Protein AF-A0ABC9Y0R6-F1 (afdb_monomer)

Nearest PDB structures (foldseek):
  5e6u-assembly1_A  TM=9.004E-01  e=9.528E-38  Homo sapiens
  5e6r-assembly1_A  TM=8.985E-01  e=2.856E-37  Homo sapiens
  5e6s-assembly3_E  TM=9.060E-01  e=4.328E-36  Homo sapiens
  5e6s-assembly2_C  TM=9.094E-01  e=9.990E-36  Homo sapiens
  7usm-assembly1_A  TM=6.538E-01  e=9.132E-42  Homo sapiens

InterPro domains:
  IPR000413 Integrin alpha chain [PR01185] (193-204)
  IPR000413 Integrin alpha chain [PR01185] (227-247)
  IPR000413 Integrin alpha chain [PR01185] (292-316)
  IPR000413 Integrin alpha chain [PR01185] (355-376)
  IPR000413 Integrin alpha chain [PR01185] (380-399)
  IPR000413 Integrin alpha chain [PR01185] (490-503)
  IPR002035 von Willebrand factor, type A [PF00092] (1-71)
  IPR002035 von Willebrand factor, type A [PS50234] (1-73)
  IPR013517 FG-GAP repeat [PF01839] (293-328)
  IPR013519 Integrin alpha beta-propellor [PS51470] (220-278)
  IPR013519 Integrin alpha beta-propellor [PS51470] (279-337)
  IPR013519 Integrin alpha beta-propellor [PS51470] (341-401)
  IPR013519 Integrin alpha beta-propellor [SM00191] (175-226)
  IPR013519 Integrin alpha beta-propellor [SM00191] (230-282)
  IPR013519 Integrin alpha beta-propellor [SM00191] (289-344)
  IPR013519 Integrin alpha beta-propellor [SM00191] (351-399)
  IPR013649 Integrin alpha, first immunoglubulin-like domain [PF08441] (386-507)
  IPR018184 Integrin alpha chain, C-terminal cytoplasmic region, conserved site [PS00242] (709-716)
  IPR028994 Integrin alpha, N-terminal [G3DSA:2.130.10.130] (65-388)
  IPR028994 Integrin alpha, N-terminal [SSF69318] (181-388)

Sequence (754 aa):
MIIITDGDATDEDNGSVREAEERGIIRYIIGVGNNFNSPDTRLYLSQFASRPSAEFVKVLDSFEKLRGLFRELQAKIYDIEGTSDLNRFHLELCSSGMSVQVVHGRRVTGAVGADNWAGGLVELEVDKENETFVASPTLEENVTDTYLGTWGDHGDLILETKLTTVTLTLVTTVTSIPTGYAVAGLHVPGRALVAAGAPRHHHIGAVVLFEVPEDTGSWRVLQTFSGEQVGSYFGATLCALDQDGVTVTLLVGAPTYFDGRRGGRVHLYRWQKDALELAGELWGSPGHPLGRFGASLAALGDLNGDNFPEVAVGAPMEDDDRGAIYIFLGQPGGLENHYSQRLEGQVVAPGLRFFGQAMDGVKDLTGDGLVDLAVGLDGHVVVLRSRPVLSVTPEVTFDPAQIPTRAVDCSDVTGTRVTLRLCVATRLDTPSYTGDLTTPLQFRLELDPQRARGRGDFGDGQRGRGGQLPAGEGRSCKDEQLSIPPCLEDFITPIRVSIAISLPHGDPQGPILRPDTPPTWTEVTVELMFDILQNSSWGENVGLTATVSSDNEPPGTLRDNSVSWNVSVRFALSLVATWQDDSTPYLNFSSRRPEDKMLQHRYRLDTLLPLPHGSPQPELTVYVLVPHTLPHKVEVPAPKVQMLRPFRCPTAPLPHGVTVTLSATLSPPRDIQGFTEVELLHEVDPLPVYVGGGVGGLLLLLLIILGLSKCGFFRRNYRERLDQEGEGREGEGQEGEGEDPPSGETAGEGETPP

Mean predicted aligned error: 20.65 Å

pLDDT: mean 72.91, std 20.57, range [22.61, 98.69]

Organism: Grus japonensis (NCBI:txid30415)

Structure (mmCIF, N/CA/C/O backbone):
data_AF-A0ABC9Y0R6-F1
#
_entry.id   AF-A0ABC9Y0R6-F1
#
loop_
_atom_site.group_PDB
_atom_site.id
_atom_site.type_symbol
_atom_site.label_atom_id
_atom_site.label_alt_id
_atom_site.label_comp_id
_atom_site.label_asym_id
_atom_site.label_entity_id
_atom_site.label_seq_id
_atom_site.pdbx_PDB_ins_code
_atom_site.Cartn_x
_atom_site.Cartn_y
_atom_site.Cartn_z
_atom_site.occupancy
_atom_site.B_iso_or_equiv
_atom_site.auth_seq_id
_atom_site.auth_comp_id
_atom_site.auth_asym_id
_atom_site.auth_atom_id
_atom_site.pdbx_PDB_model_num
ATOM 1 N N . MET A 1 1 ? 3.566 8.180 -51.711 1.00 77.00 1 MET A N 1
ATOM 2 C CA . MET A 1 1 ? 4.082 9.347 -52.457 1.00 77.00 1 MET A CA 1
ATOM 3 C C . MET A 1 1 ? 5.357 9.814 -51.780 1.00 77.00 1 MET A C 1
ATOM 5 O O . MET A 1 1 ? 5.392 9.825 -50.556 1.00 77.00 1 MET A O 1
ATOM 9 N N . ILE A 1 2 ? 6.394 10.146 -52.549 1.00 78.19 2 ILE A N 1
ATOM 10 C CA . ILE A 1 2 ? 7.649 10.700 -52.027 1.00 78.19 2 ILE A CA 1
ATOM 11 C C . ILE A 1 2 ? 7.877 12.028 -52.749 1.00 78.19 2 ILE A C 1
ATOM 13 O O . ILE A 1 2 ? 7.947 12.051 -53.976 1.00 78.19 2 ILE A O 1
ATOM 17 N N . ILE A 1 3 ? 7.936 13.113 -51.986 1.00 83.06 3 ILE A N 1
ATOM 18 C CA . ILE A 1 3 ? 8.202 14.477 -52.441 1.00 83.06 3 ILE A CA 1
ATOM 19 C C . ILE A 1 3 ? 9.673 14.767 -52.133 1.00 83.06 3 ILE A C 1
ATOM 21 O O . ILE A 1 3 ? 10.126 14.520 -51.017 1.00 83.06 3 ILE A O 1
ATOM 25 N N . ILE A 1 4 ? 10.426 15.280 -53.102 1.00 83.88 4 ILE A N 1
ATOM 26 C CA . ILE A 1 4 ? 11.818 15.711 -52.913 1.00 83.88 4 ILE A CA 1
ATOM 27 C C . ILE A 1 4 ? 11.892 17.163 -53.376 1.00 83.88 4 ILE A C 1
ATOM 29 O O . ILE A 1 4 ? 11.486 17.447 -54.501 1.00 83.88 4 ILE A O 1
ATOM 33 N N . THR A 1 5 ? 12.373 18.065 -52.521 1.00 84.50 5 THR A N 1
ATOM 34 C CA . THR A 1 5 ? 12.452 19.505 -52.819 1.00 84.50 5 THR A CA 1
ATOM 35 C C . THR A 1 5 ? 13.756 20.119 -52.310 1.00 84.50 5 THR A C 1
ATOM 37 O O . THR A 1 5 ? 14.300 19.675 -51.300 1.00 84.50 5 THR A O 1
ATOM 40 N N . ASP A 1 6 ? 14.259 21.137 -53.008 1.00 81.56 6 ASP A N 1
ATOM 41 C CA . ASP A 1 6 ? 15.421 21.958 -52.643 1.00 81.56 6 ASP A CA 1
ATOM 42 C C . ASP A 1 6 ? 15.058 23.415 -52.268 1.00 81.56 6 ASP A C 1
ATOM 44 O O . ASP A 1 6 ? 15.928 24.193 -51.862 1.00 81.56 6 ASP A O 1
ATOM 48 N N . GLY A 1 7 ? 13.769 23.773 -52.324 1.00 73.25 7 GLY A N 1
ATOM 49 C CA . GLY A 1 7 ? 13.236 25.060 -51.868 1.00 73.25 7 GLY A CA 1
ATOM 50 C C . GLY A 1 7 ? 11.775 25.002 -51.404 1.00 73.25 7 GLY A C 1
ATOM 51 O O . GLY A 1 7 ? 11.145 23.939 -51.394 1.00 73.25 7 GLY A O 1
ATOM 52 N N . ASP A 1 8 ? 11.250 26.157 -51.004 1.00 73.44 8 ASP A N 1
ATOM 53 C CA . ASP A 1 8 ? 9.865 26.310 -50.552 1.00 73.44 8 ASP A CA 1
ATOM 54 C C . ASP A 1 8 ? 8.872 26.243 -51.728 1.00 73.44 8 ASP A C 1
ATOM 56 O O . ASP A 1 8 ? 9.217 26.567 -52.870 1.00 73.44 8 ASP A O 1
ATOM 60 N N . ALA A 1 9 ? 7.627 25.834 -51.462 1.00 73.06 9 ALA A N 1
ATOM 61 C CA . ALA A 1 9 ? 6.570 25.884 -52.466 1.00 73.06 9 ALA A CA 1
ATOM 62 C C . ALA A 1 9 ? 6.219 27.346 -52.784 1.00 73.06 9 ALA A C 1
ATOM 64 O O . ALA A 1 9 ? 6.220 28.220 -51.916 1.00 73.06 9 ALA A O 1
ATOM 65 N N . THR A 1 10 ? 5.937 27.611 -54.059 1.00 73.56 10 THR A N 1
ATOM 66 C CA . THR A 1 10 ? 5.671 28.974 -54.570 1.00 73.56 10 THR A CA 1
ATOM 67 C C . THR A 1 10 ? 4.178 29.265 -54.735 1.00 73.56 10 THR A C 1
ATOM 69 O O . THR A 1 10 ? 3.792 30.344 -55.183 1.00 73.56 10 THR A O 1
ATOM 72 N N . ASP A 1 11 ? 3.353 28.298 -54.353 1.00 72.88 11 ASP A N 1
ATOM 73 C CA . ASP A 1 11 ? 1.903 28.251 -54.394 1.00 72.88 11 ASP A CA 1
ATOM 74 C C . ASP A 1 11 ? 1.318 27.996 -52.991 1.00 72.88 11 ASP A C 1
ATOM 76 O O . ASP A 1 11 ? 1.905 27.303 -52.165 1.00 72.88 11 ASP A O 1
ATOM 80 N N . GLU A 1 12 ? 0.144 28.575 -52.718 1.00 64.12 12 GLU A N 1
ATOM 81 C CA . GLU A 1 12 ? -0.528 28.531 -51.403 1.00 64.12 12 GLU A CA 1
ATOM 82 C C . GLU A 1 12 ? -1.711 27.527 -51.355 1.00 64.12 12 GLU A C 1
ATOM 84 O O . GLU A 1 12 ? -2.545 27.582 -50.449 1.00 64.12 12 GLU A O 1
ATOM 89 N N . ASP A 1 13 ? -1.845 26.626 -52.340 1.00 63.06 13 ASP A N 1
ATOM 90 C CA . ASP A 1 13 ? -3.028 25.758 -52.473 1.00 63.06 13 ASP A CA 1
ATOM 91 C C . ASP A 1 13 ? -2.927 24.434 -51.687 1.00 63.06 13 ASP A C 1
ATOM 93 O O . ASP A 1 13 ? -2.479 23.394 -52.180 1.00 63.06 13 ASP A O 1
ATOM 97 N N . ASN A 1 14 ? -3.460 24.449 -50.464 1.00 63.84 14 ASN A N 1
ATOM 98 C CA . ASN A 1 14 ? -3.587 23.264 -49.609 1.00 63.84 14 ASN A CA 1
ATOM 99 C C . ASN A 1 14 ? -4.618 22.218 -50.094 1.00 63.84 14 ASN A C 1
ATOM 101 O O . ASN A 1 14 ? -4.712 21.138 -49.499 1.00 63.84 14 ASN A O 1
ATOM 105 N N . GLY A 1 15 ? -5.390 22.480 -51.158 1.00 67.62 15 GLY A N 1
ATOM 106 C CA . GLY A 1 15 ? -6.392 21.545 -51.683 1.00 67.62 15 GLY A CA 1
ATOM 107 C C . GLY A 1 15 ? -5.801 20.190 -52.088 1.00 67.62 15 GLY A C 1
ATOM 108 O O . GLY A 1 15 ? -6.368 19.143 -51.767 1.00 67.62 15 GLY A O 1
ATOM 109 N N . SER A 1 16 ? -4.613 20.204 -52.700 1.00 76.75 16 SER A N 1
ATOM 110 C CA . SER A 1 16 ? -3.919 18.995 -53.173 1.00 76.75 16 SER A CA 1
ATOM 111 C C . SER A 1 16 ? -3.465 18.068 -52.038 1.00 76.75 16 SER A C 1
ATOM 113 O O . SER A 1 16 ? -3.492 16.845 -52.187 1.00 76.75 16 SER A O 1
ATOM 115 N N . VAL A 1 17 ? -3.075 18.625 -50.883 1.00 79.25 17 VAL A N 1
ATOM 116 C CA . VAL A 1 17 ? -2.684 17.831 -49.704 1.00 79.25 17 VAL A CA 1
ATOM 117 C C . VAL A 1 17 ? -3.907 17.140 -49.108 1.00 79.25 17 VAL A C 1
ATOM 119 O O . VAL A 1 17 ? -3.858 15.941 -48.826 1.00 79.25 17 VAL A O 1
ATOM 122 N N . ARG A 1 18 ? -5.026 17.866 -48.981 1.00 78.06 18 ARG A N 1
ATOM 123 C CA . ARG A 1 18 ? -6.262 17.311 -48.418 1.00 78.06 18 ARG A CA 1
ATOM 124 C C . ARG A 1 18 ? -6.869 16.234 -49.313 1.00 78.06 18 ARG A C 1
ATOM 126 O O . ARG A 1 18 ? -7.293 15.203 -48.809 1.00 78.06 18 ARG A O 1
ATOM 133 N N . GLU A 1 19 ? -6.837 16.405 -50.635 1.00 83.31 19 GLU A N 1
ATOM 134 C CA . GLU A 1 19 ? -7.274 15.355 -51.562 1.00 83.31 19 GLU A CA 1
ATOM 135 C C . GLU A 1 19 ? -6.373 14.105 -51.496 1.00 83.31 19 GLU A C 1
ATOM 137 O O . GLU A 1 19 ? -6.867 12.978 -51.565 1.00 83.31 19 GLU A O 1
ATOM 142 N N . ALA A 1 20 ? -5.057 14.266 -51.317 1.00 83.19 20 ALA A N 1
ATOM 143 C CA . ALA A 1 20 ? -4.154 13.132 -51.114 1.00 83.19 20 ALA A CA 1
ATOM 144 C C . ALA A 1 20 ? -4.437 12.386 -49.794 1.00 83.19 20 ALA A C 1
ATOM 146 O O . ALA A 1 20 ? -4.295 11.164 -49.735 1.00 83.19 20 ALA A O 1
ATOM 147 N N . GLU A 1 21 ? -4.866 13.099 -48.754 1.00 82.31 21 GLU A N 1
ATOM 148 C CA . GLU A 1 21 ? -5.287 12.536 -47.469 1.00 82.31 21 GLU A CA 1
ATOM 149 C C . GLU A 1 21 ? -6.644 11.822 -47.548 1.00 82.31 21 GLU A C 1
ATOM 151 O O . GLU A 1 21 ? -6.740 10.665 -47.144 1.00 82.31 21 GLU A O 1
ATOM 156 N N . GLU A 1 22 ? -7.651 12.440 -48.174 1.00 83.50 22 GLU A N 1
ATOM 157 C CA . GLU A 1 22 ? -8.964 11.833 -48.455 1.00 83.50 22 GLU A CA 1
ATOM 158 C C . GLU A 1 22 ? -8.841 10.547 -49.309 1.00 83.50 22 GLU A C 1
ATOM 160 O O . GLU A 1 22 ? -9.662 9.636 -49.199 1.00 83.50 22 GLU A O 1
ATOM 165 N N . ARG A 1 23 ? -7.782 10.433 -50.125 1.00 87.38 23 ARG A N 1
ATOM 166 C CA . ARG A 1 23 ? -7.437 9.240 -50.925 1.00 87.38 23 ARG A CA 1
ATOM 167 C C . ARG A 1 23 ? -6.518 8.233 -50.209 1.00 87.38 23 ARG A C 1
ATOM 169 O O . ARG A 1 23 ? -6.114 7.252 -50.832 1.00 87.38 23 ARG A O 1
ATOM 176 N N . GLY A 1 24 ? -6.160 8.455 -48.941 1.00 81.94 24 GLY A N 1
ATOM 177 C CA . GLY A 1 24 ? -5.316 7.546 -48.150 1.00 81.94 24 GLY A CA 1
ATOM 178 C C . GLY A 1 24 ? -3.858 7.445 -48.621 1.00 81.94 24 GLY A C 1
ATOM 179 O O . GLY A 1 24 ? -3.196 6.433 -48.390 1.00 81.94 24 GLY A O 1
ATOM 180 N N . ILE A 1 25 ? -3.341 8.460 -49.319 1.00 82.81 25 ILE A N 1
ATOM 181 C CA . ILE A 1 25 ? -1.978 8.450 -49.859 1.00 82.81 25 ILE A CA 1
ATOM 182 C C . ILE A 1 25 ? -0.993 8.842 -48.753 1.00 82.81 25 ILE A C 1
ATOM 184 O O . ILE A 1 25 ? -0.982 9.989 -48.309 1.00 82.81 25 ILE A O 1
ATOM 188 N N . ILE A 1 26 ? -0.112 7.912 -48.371 1.00 78.38 26 ILE A N 1
ATOM 189 C CA . ILE A 1 26 ? 1.036 8.172 -47.485 1.00 78.38 26 ILE A CA 1
ATOM 190 C C . ILE A 1 26 ? 2.044 9.086 -48.203 1.00 78.38 26 ILE A C 1
ATOM 192 O O . ILE A 1 26 ? 2.399 8.826 -49.360 1.00 78.38 26 ILE A O 1
ATOM 196 N N . ARG A 1 27 ? 2.516 10.145 -47.536 1.00 84.94 27 ARG A N 1
ATOM 197 C CA . ARG A 1 27 ? 3.363 11.210 -48.102 1.00 84.94 27 ARG A CA 1
ATOM 198 C C . ARG A 1 27 ? 4.655 11.350 -47.294 1.00 84.94 27 ARG A C 1
ATOM 200 O O . ARG A 1 27 ? 4.634 11.856 -46.179 1.00 84.94 27 ARG A O 1
ATOM 207 N N . TYR A 1 28 ? 5.779 10.942 -47.874 1.00 82.81 28 TYR A N 1
ATOM 208 C CA . TYR A 1 28 ? 7.112 11.297 -47.376 1.00 82.81 28 TYR A CA 1
ATOM 209 C C . TYR A 1 28 ? 7.574 12.587 -48.053 1.00 82.81 28 TYR A C 1
ATOM 211 O O . TYR A 1 28 ? 7.368 12.736 -49.260 1.00 82.81 28 TYR A O 1
ATOM 219 N N . ILE A 1 29 ? 8.231 13.482 -47.317 1.00 86.69 29 ILE A N 1
ATOM 220 C CA . ILE A 1 29 ? 8.888 14.671 -47.865 1.00 86.69 29 ILE A CA 1
ATOM 221 C C . ILE A 1 29 ? 10.363 14.712 -47.465 1.00 86.69 29 ILE A C 1
ATOM 223 O O . ILE A 1 29 ? 10.732 14.461 -46.316 1.00 86.69 29 ILE A O 1
ATOM 227 N N . ILE A 1 30 ? 11.210 15.006 -48.447 1.00 84.94 30 ILE A N 1
ATOM 228 C CA . ILE A 1 30 ? 12.662 15.044 -48.317 1.00 84.94 30 ILE A CA 1
ATOM 229 C C . ILE A 1 30 ? 13.135 16.427 -48.774 1.00 84.94 30 ILE A C 1
ATOM 231 O O . ILE A 1 30 ? 13.208 16.698 -49.973 1.00 84.94 30 ILE A O 1
ATOM 235 N N . GLY A 1 31 ? 13.439 17.301 -47.815 1.00 85.62 31 GLY A N 1
ATOM 236 C CA . GLY A 1 31 ? 14.100 18.580 -48.079 1.00 85.62 31 GLY A CA 1
ATOM 237 C C . GLY A 1 31 ? 15.600 18.362 -48.273 1.00 85.62 31 GLY A C 1
ATOM 238 O O . GLY A 1 31 ? 16.225 17.691 -47.450 1.00 85.62 31 GLY A O 1
ATOM 239 N N . VAL A 1 32 ? 16.190 18.893 -49.345 1.00 83.69 32 VAL A N 1
ATOM 240 C CA . VAL A 1 32 ? 17.612 18.704 -49.672 1.00 83.69 32 VAL A CA 1
ATOM 241 C C . VAL A 1 32 ? 18.330 20.040 -49.851 1.00 83.69 32 VAL A C 1
ATOM 243 O O . VAL A 1 32 ? 17.931 20.873 -50.655 1.00 83.69 32 VAL A O 1
ATOM 246 N N . GLY A 1 33 ? 19.447 20.211 -49.146 1.00 76.44 33 GLY A N 1
ATOM 247 C CA . GLY A 1 33 ? 20.310 21.385 -49.219 1.00 76.44 33 GLY A CA 1
ATOM 248 C C . GLY A 1 33 ? 20.144 22.349 -48.043 1.00 76.44 33 GLY A C 1
ATOM 249 O O . GLY A 1 33 ? 19.266 22.216 -47.193 1.00 76.44 33 GLY A O 1
ATOM 250 N N . ASN A 1 34 ? 21.022 23.353 -48.003 1.00 72.94 34 ASN A N 1
ATOM 251 C CA . ASN A 1 34 ? 21.204 24.234 -46.842 1.00 72.94 34 ASN A CA 1
ATOM 252 C C . ASN A 1 34 ? 20.012 25.154 -46.520 1.00 72.94 34 ASN A C 1
ATOM 254 O O . ASN A 1 34 ? 20.006 25.767 -45.453 1.00 72.94 34 ASN A O 1
ATOM 258 N N . ASN A 1 35 ? 19.025 25.251 -47.414 1.00 69.44 35 ASN A N 1
ATOM 259 C CA . ASN A 1 35 ? 17.842 26.096 -47.242 1.00 69.44 35 ASN A CA 1
ATOM 260 C C . ASN A 1 35 ? 16.962 25.632 -46.067 1.00 69.44 35 ASN A C 1
ATOM 262 O O . ASN A 1 35 ? 16.342 26.463 -45.417 1.00 69.44 35 ASN A O 1
ATOM 266 N N . PHE A 1 36 ? 16.969 24.333 -45.740 1.00 71.50 36 PHE A N 1
ATOM 267 C CA . PHE A 1 36 ? 16.092 23.734 -44.722 1.00 71.50 36 PHE A CA 1
ATOM 268 C C . PHE A 1 36 ? 16.738 23.559 -43.337 1.00 71.50 36 PHE A C 1
ATOM 270 O O . PHE A 1 36 ? 16.233 22.810 -42.500 1.00 71.50 36 PHE A O 1
ATOM 277 N N . ASN A 1 37 ? 17.869 24.222 -43.081 1.00 66.44 37 ASN A N 1
ATOM 278 C CA . ASN A 1 37 ? 18.607 24.089 -41.820 1.00 66.44 37 ASN A CA 1
ATOM 279 C C . ASN A 1 37 ? 17.977 24.858 -40.635 1.00 66.44 37 ASN A C 1
ATOM 281 O O . ASN A 1 37 ? 18.515 24.780 -39.530 1.00 66.44 37 ASN A O 1
ATOM 285 N N . SER A 1 38 ? 16.871 25.596 -40.822 1.00 69.75 38 SER A N 1
ATOM 286 C CA . SER A 1 38 ? 16.152 26.252 -39.717 1.00 69.75 38 SER A CA 1
ATOM 287 C C . SER A 1 38 ? 14.965 25.408 -39.208 1.00 69.75 38 SER A C 1
ATOM 289 O O . SER A 1 38 ? 14.360 24.655 -39.984 1.00 69.75 38 SER A O 1
ATOM 291 N N . PRO A 1 39 ? 14.579 25.539 -37.921 1.00 67.56 39 PRO A N 1
ATOM 292 C CA . PRO A 1 39 ? 13.389 24.876 -37.381 1.00 67.56 39 PRO A CA 1
ATOM 293 C C . PRO A 1 39 ? 12.103 25.239 -38.140 1.00 67.56 39 PRO A C 1
ATOM 295 O O . PRO A 1 39 ? 11.266 24.368 -38.381 1.00 67.56 39 PRO A O 1
ATOM 298 N N . ASP A 1 40 ? 11.983 26.496 -38.576 1.00 68.94 40 ASP A N 1
ATOM 299 C CA . ASP A 1 40 ? 10.803 27.020 -39.272 1.00 68.94 40 ASP A CA 1
ATOM 300 C C . ASP A 1 40 ? 10.580 26.317 -40.618 1.00 68.94 40 ASP A C 1
ATOM 302 O O . ASP A 1 40 ? 9.462 25.908 -40.931 1.00 68.94 40 ASP A O 1
ATOM 306 N N . THR A 1 41 ? 11.652 26.066 -41.381 1.00 70.75 41 THR A N 1
ATOM 307 C CA . THR A 1 41 ? 11.570 25.276 -42.621 1.00 70.75 41 THR A CA 1
ATOM 308 C C . THR A 1 41 ? 11.126 23.834 -42.387 1.00 70.75 41 THR A C 1
ATOM 310 O O . THR A 1 41 ? 10.439 23.254 -43.227 1.00 70.75 41 THR A O 1
ATOM 313 N N . ARG A 1 42 ? 11.464 23.232 -41.240 1.00 70.50 42 ARG A N 1
ATOM 314 C CA . ARG A 1 42 ? 11.015 21.870 -40.916 1.00 70.50 42 ARG A CA 1
ATOM 315 C C . ARG A 1 42 ? 9.523 21.836 -40.576 1.00 70.50 42 ARG A C 1
ATOM 317 O O . ARG A 1 42 ? 8.829 20.905 -40.987 1.00 70.50 42 ARG A O 1
ATOM 324 N N . LEU A 1 43 ? 9.028 22.867 -39.887 1.00 72.00 43 LEU A N 1
ATOM 325 C CA . LEU A 1 43 ? 7.600 23.064 -39.632 1.00 72.00 43 LEU A CA 1
ATOM 326 C C . LEU A 1 43 ? 6.830 23.299 -40.942 1.00 72.00 43 LEU A C 1
ATOM 328 O O . LEU A 1 43 ? 5.771 22.708 -41.140 1.00 72.00 43 LEU A O 1
ATOM 332 N N . TYR A 1 44 ? 7.387 24.084 -41.866 1.00 79.38 44 TYR A N 1
ATOM 333 C CA . TYR A 1 44 ? 6.825 24.298 -43.200 1.00 79.38 44 TYR A CA 1
ATOM 334 C C . TYR A 1 44 ? 6.701 22.988 -44.002 1.00 79.38 44 TYR A C 1
ATOM 336 O O . TYR A 1 44 ? 5.604 22.631 -44.429 1.00 79.38 44 TYR A O 1
ATOM 344 N N . LEU A 1 45 ? 7.780 22.201 -44.114 1.00 81.50 45 LEU A N 1
ATOM 345 C CA . LEU A 1 45 ? 7.751 20.904 -44.810 1.00 81.50 45 LEU A CA 1
ATOM 346 C C . LEU A 1 45 ? 6.748 19.910 -44.192 1.00 81.50 45 LEU A C 1
ATOM 348 O O . LEU A 1 45 ? 6.171 19.095 -44.913 1.00 81.50 45 LEU A O 1
ATOM 352 N N . SER A 1 46 ? 6.501 19.985 -42.878 1.00 80.75 46 SER A N 1
ATOM 353 C CA . SER A 1 46 ? 5.557 19.090 -42.193 1.00 80.75 46 SER A CA 1
ATOM 354 C C . SER A 1 46 ? 4.109 19.203 -42.684 1.00 80.75 46 SER A C 1
ATOM 356 O O . SER A 1 46 ? 3.364 18.232 -42.576 1.00 80.75 46 SER A O 1
ATOM 358 N N . GLN A 1 47 ? 3.732 20.331 -43.297 1.00 81.88 47 GLN A N 1
ATOM 359 C CA . GLN A 1 47 ? 2.383 20.568 -43.825 1.00 81.88 47 GLN A CA 1
ATOM 360 C C . GLN A 1 47 ? 2.050 19.673 -45.031 1.00 81.88 47 GLN A C 1
ATOM 362 O O . GLN A 1 47 ? 0.887 19.351 -45.258 1.00 81.88 47 GLN A O 1
ATOM 367 N N . PHE A 1 48 ? 3.063 19.232 -45.782 1.00 84.38 48 PHE A N 1
ATOM 368 C CA . PHE A 1 48 ? 2.898 18.419 -46.995 1.00 84.38 48 PHE A CA 1
ATOM 369 C C . PHE A 1 48 ? 3.062 16.908 -46.742 1.00 84.38 48 PHE A C 1
ATOM 371 O O . PHE A 1 48 ? 2.707 16.081 -47.588 1.00 84.38 48 PHE A O 1
ATOM 378 N N . ALA A 1 49 ? 3.601 16.535 -45.580 1.00 83.69 49 ALA A N 1
ATOM 379 C CA . ALA A 1 49 ? 3.874 15.155 -45.194 1.00 83.69 49 ALA A CA 1
ATOM 380 C C . ALA A 1 49 ? 2.620 14.416 -44.680 1.00 83.69 49 ALA A C 1
ATOM 382 O O . ALA A 1 49 ? 1.538 14.986 -44.515 1.00 83.69 49 ALA A O 1
ATOM 383 N N . SER A 1 50 ? 2.767 13.116 -44.432 1.00 82.88 50 SER A N 1
ATOM 384 C CA . SER A 1 50 ? 1.908 12.364 -43.513 1.00 82.88 50 SER A CA 1
ATOM 385 C C . SER A 1 50 ? 2.375 12.564 -42.063 1.00 82.88 50 SER A C 1
ATOM 387 O O . SER A 1 50 ? 3.466 13.074 -41.811 1.00 82.88 50 SER A O 1
ATOM 389 N N . ARG A 1 51 ? 1.535 12.183 -41.097 1.00 75.69 51 ARG A N 1
ATOM 390 C CA . ARG A 1 51 ? 1.817 12.284 -39.654 1.00 75.69 51 ARG A CA 1
ATOM 391 C C . ARG A 1 51 ? 2.232 10.911 -39.090 1.00 75.69 51 ARG A C 1
ATOM 393 O O . ARG A 1 51 ? 1.678 9.923 -39.570 1.00 75.69 51 ARG A O 1
ATOM 400 N N . PRO A 1 52 ? 3.134 10.834 -38.088 1.00 72.25 52 PRO A N 1
ATOM 401 C CA . PRO A 1 52 ? 3.823 11.944 -37.416 1.00 72.25 52 PRO A CA 1
ATOM 402 C C . PRO A 1 52 ? 4.996 12.516 -38.232 1.00 72.25 52 PRO A C 1
ATOM 404 O O . PRO A 1 52 ? 5.721 11.804 -38.928 1.00 72.25 52 PRO A O 1
ATOM 407 N N . SER A 1 53 ? 5.221 13.829 -38.130 1.00 73.50 53 SER A N 1
ATOM 408 C CA . SER A 1 53 ? 6.198 14.543 -38.969 1.00 73.50 53 SER A CA 1
ATOM 409 C C . SER A 1 53 ? 7.648 14.072 -38.771 1.00 73.50 53 SER A C 1
ATOM 411 O O . SER A 1 53 ? 8.442 14.146 -39.707 1.00 73.50 53 SER A O 1
ATOM 413 N N . ALA A 1 54 ? 7.998 13.525 -37.602 1.00 66.12 54 ALA A N 1
ATOM 414 C CA . ALA A 1 54 ? 9.322 12.964 -37.320 1.00 66.12 54 ALA A CA 1
ATOM 415 C C . ALA A 1 54 ? 9.699 11.761 -38.219 1.00 66.12 54 ALA A C 1
ATOM 417 O O . ALA A 1 54 ? 10.871 11.601 -38.587 1.00 66.12 54 ALA A O 1
ATOM 418 N N . GLU A 1 55 ? 8.721 10.936 -38.618 1.00 68.12 55 GLU A N 1
ATOM 419 C CA . GLU A 1 55 ? 8.946 9.817 -39.543 1.00 68.12 55 GLU A CA 1
ATOM 420 C C . GLU A 1 55 ? 8.972 10.306 -40.998 1.00 68.12 55 GLU A C 1
ATOM 422 O O . GLU A 1 55 ? 9.919 10.018 -41.736 1.00 68.12 55 GLU A O 1
ATOM 427 N N . PHE A 1 56 ? 7.955 11.076 -41.397 1.00 76.25 56 PHE A N 1
ATOM 428 C CA . PHE A 1 56 ? 7.695 11.402 -42.802 1.00 76.25 56 PHE A CA 1
ATOM 429 C C . PHE A 1 56 ? 8.440 12.638 -43.336 1.00 76.25 56 PHE A C 1
ATOM 431 O O . PHE A 1 56 ? 8.517 12.793 -44.556 1.00 76.25 56 PHE A O 1
ATOM 438 N N . VAL A 1 57 ? 9.013 13.493 -42.476 1.00 83.44 57 VAL A N 1
ATOM 439 C CA . VAL A 1 57 ? 9.840 14.654 -42.868 1.00 83.44 57 VAL A CA 1
ATOM 440 C C . VAL A 1 57 ? 11.319 14.358 -42.624 1.00 83.44 57 VAL A C 1
ATOM 442 O O . VAL A 1 57 ? 11.796 14.345 -41.483 1.00 83.44 57 VAL A O 1
ATOM 445 N N . LYS A 1 58 ? 12.083 14.196 -43.707 1.00 79.06 58 LYS A N 1
ATOM 446 C CA . LYS A 1 58 ? 13.547 14.087 -43.663 1.00 79.06 58 LYS A CA 1
ATOM 447 C C . LYS A 1 58 ? 14.179 15.344 -44.264 1.00 79.06 58 LYS A C 1
ATOM 449 O O . LYS A 1 58 ? 13.729 15.845 -45.289 1.00 79.06 58 LYS A O 1
ATOM 454 N N . VAL A 1 59 ? 15.237 15.844 -43.630 1.00 80.19 59 VAL A N 1
ATOM 455 C CA . VAL A 1 59 ? 16.042 16.963 -44.141 1.00 80.19 59 VAL A CA 1
ATOM 456 C C . VAL A 1 59 ? 17.473 16.471 -44.323 1.00 80.19 59 VAL A C 1
ATOM 458 O O . VAL A 1 59 ? 18.044 15.876 -43.410 1.00 80.19 59 VAL A O 1
ATOM 461 N N . LEU A 1 60 ? 18.029 16.685 -45.513 1.00 79.94 60 LEU A N 1
ATOM 462 C CA . LEU A 1 60 ? 19.372 16.274 -45.908 1.00 79.94 60 LEU A CA 1
ATOM 463 C C . LEU A 1 60 ? 20.192 17.510 -46.279 1.00 79.94 60 LEU A C 1
ATOM 465 O O . LEU A 1 60 ? 19.765 18.318 -47.094 1.00 79.94 60 LEU A O 1
ATOM 469 N N . ASP A 1 61 ? 21.410 17.622 -45.757 1.00 78.25 61 ASP A N 1
ATOM 470 C CA . ASP A 1 61 ? 22.344 18.699 -46.123 1.00 78.25 61 ASP A CA 1
ATOM 471 C C . ASP A 1 61 ? 22.861 18.603 -47.574 1.00 78.25 61 ASP A C 1
ATOM 473 O O . ASP A 1 61 ? 23.342 19.586 -48.137 1.00 78.25 61 ASP A O 1
ATOM 477 N N . SER A 1 62 ? 22.773 17.421 -48.192 1.00 76.38 62 SER A N 1
ATOM 478 C CA . SER A 1 62 ? 23.413 17.115 -49.470 1.00 76.38 62 SER A CA 1
ATOM 479 C C . SER A 1 62 ? 22.695 16.008 -50.251 1.00 76.38 62 SER A C 1
ATOM 481 O O . SER A 1 62 ? 22.221 15.016 -49.693 1.00 76.38 62 SER A O 1
ATOM 483 N N . PHE A 1 63 ? 22.676 16.141 -51.582 1.00 74.50 63 PHE A N 1
ATOM 484 C CA . PHE A 1 63 ? 22.068 15.165 -52.498 1.00 74.50 63 PHE A CA 1
ATOM 485 C C . PHE A 1 63 ? 22.740 13.781 -52.473 1.00 74.50 63 PHE A C 1
ATOM 487 O O . PHE A 1 63 ? 22.113 12.788 -52.837 1.00 74.50 63 PHE A O 1
ATOM 494 N N . GLU A 1 64 ? 23.993 13.673 -52.020 1.00 74.25 64 GLU A N 1
ATOM 495 C CA . GLU A 1 64 ? 24.697 12.386 -51.933 1.00 74.25 64 GLU A CA 1
ATOM 49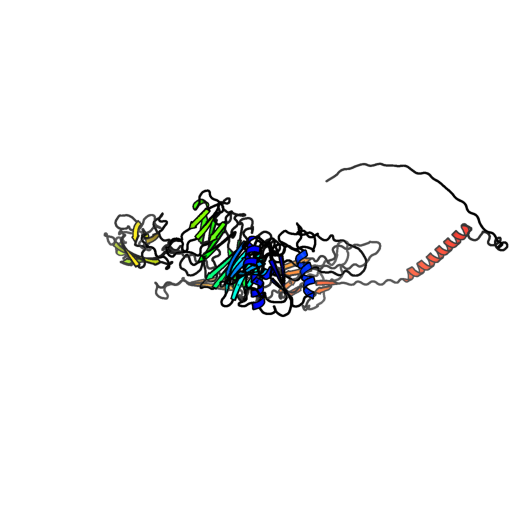6 C C . GLU A 1 64 ? 24.082 11.456 -50.874 1.00 74.25 64 GLU A C 1
ATOM 498 O O . GLU A 1 64 ? 23.991 10.244 -51.096 1.00 74.25 64 GLU A O 1
ATOM 503 N N . LYS A 1 65 ? 23.561 12.015 -49.770 1.00 71.00 65 LYS A N 1
ATOM 504 C CA . LYS A 1 65 ? 22.900 11.247 -48.699 1.00 71.00 65 LYS A CA 1
ATOM 505 C C . LYS A 1 65 ? 21.568 10.626 -49.123 1.00 71.00 65 LYS A C 1
ATOM 507 O O . LYS A 1 65 ? 21.142 9.643 -48.518 1.00 71.00 65 LYS A O 1
ATOM 512 N N . LEU A 1 66 ? 20.959 11.105 -50.213 1.00 70.56 66 LEU A N 1
ATOM 513 C CA . LEU A 1 66 ? 19.726 10.542 -50.774 1.00 70.56 66 LEU A CA 1
ATOM 514 C C . LEU A 1 66 ? 19.876 9.043 -51.112 1.00 70.56 66 LEU A C 1
ATOM 516 O O . LEU A 1 66 ? 18.932 8.271 -50.961 1.00 70.56 66 LEU A O 1
ATOM 520 N N . ARG A 1 67 ? 21.081 8.598 -51.508 1.00 65.94 67 ARG A N 1
ATOM 521 C CA . ARG A 1 67 ? 21.379 7.175 -51.770 1.00 65.94 67 ARG A CA 1
ATOM 522 C C . ARG A 1 67 ? 21.344 6.291 -50.520 1.00 65.94 67 ARG A C 1
ATOM 524 O O . ARG A 1 67 ? 21.084 5.098 -50.655 1.00 65.94 67 ARG A O 1
ATOM 531 N N . GLY A 1 68 ? 21.615 6.846 -49.337 1.00 61.00 68 GLY A N 1
ATOM 532 C CA . GLY A 1 68 ? 21.466 6.131 -48.066 1.00 61.00 68 GLY A CA 1
ATOM 533 C C . GLY A 1 68 ? 19.991 5.913 -47.735 1.00 61.00 68 GLY A C 1
ATOM 534 O O . GLY A 1 68 ? 19.571 4.782 -47.504 1.00 61.00 68 GLY A O 1
ATOM 535 N N . LEU A 1 69 ? 19.196 6.979 -47.850 1.00 64.81 69 LEU A N 1
ATOM 536 C CA . LEU A 1 69 ? 17.764 6.980 -47.545 1.00 64.81 69 LEU A CA 1
ATOM 537 C C . LEU A 1 69 ? 16.956 5.983 -48.400 1.00 64.81 69 LEU A C 1
ATOM 539 O O . LEU A 1 69 ? 16.019 5.359 -47.910 1.00 64.81 69 LEU A O 1
ATOM 543 N N . PHE A 1 70 ? 17.332 5.762 -49.665 1.00 60.38 70 PHE A N 1
ATOM 544 C CA . PHE A 1 70 ? 16.678 4.740 -50.496 1.00 60.38 70 PHE A CA 1
ATOM 545 C C . PHE A 1 70 ? 16.883 3.302 -49.992 1.00 60.38 70 PHE A C 1
ATOM 547 O O . PHE A 1 70 ? 16.016 2.467 -50.228 1.00 60.38 70 PHE A O 1
ATOM 554 N N . ARG A 1 71 ? 17.984 2.995 -49.288 1.00 59.69 71 ARG A N 1
ATOM 555 C CA . ARG A 1 71 ? 18.162 1.677 -48.650 1.00 59.69 71 ARG A CA 1
ATOM 556 C C . ARG A 1 71 ? 17.278 1.534 -47.413 1.00 59.69 71 ARG A C 1
ATOM 558 O O . ARG A 1 71 ? 16.665 0.490 -47.234 1.00 59.69 71 ARG A O 1
ATOM 565 N N . GLU A 1 72 ? 17.183 2.597 -46.618 1.00 58.66 72 GLU A N 1
ATOM 566 C CA . GLU A 1 72 ? 16.337 2.691 -45.419 1.00 58.66 72 GLU A CA 1
ATOM 567 C C . GLU A 1 72 ? 14.848 2.486 -45.764 1.00 58.66 72 GLU A C 1
ATOM 569 O O . GLU A 1 72 ? 14.165 1.677 -45.143 1.00 58.66 72 GLU A O 1
ATOM 574 N N . LEU A 1 73 ? 14.365 3.128 -46.835 1.00 57.28 73 LEU A N 1
ATOM 575 C CA . LEU A 1 73 ? 12.977 3.013 -47.306 1.00 57.28 73 LEU A CA 1
ATOM 576 C C . LEU A 1 73 ? 12.627 1.657 -47.949 1.00 57.28 73 LEU A C 1
ATOM 578 O O . LEU A 1 73 ? 11.446 1.334 -48.069 1.00 57.28 73 LEU A O 1
ATOM 582 N N . GLN A 1 74 ? 13.614 0.874 -48.398 1.00 54.88 74 GLN A N 1
ATOM 583 C CA . GLN A 1 74 ? 13.386 -0.369 -49.150 1.00 54.88 74 GLN A CA 1
ATOM 584 C C . GLN A 1 74 ? 13.390 -1.636 -48.266 1.00 54.88 74 GLN A C 1
ATOM 586 O O . GLN A 1 74 ? 13.012 -2.705 -48.739 1.00 54.88 74 GLN A O 1
ATOM 591 N N . ALA A 1 75 ? 13.786 -1.537 -46.992 1.00 54.91 75 ALA A N 1
ATOM 592 C CA . ALA A 1 75 ? 14.036 -2.693 -46.122 1.00 54.91 75 ALA A CA 1
ATOM 593 C C . ALA A 1 75 ? 12.799 -3.292 -45.407 1.00 54.91 75 ALA A C 1
ATOM 595 O O . ALA A 1 75 ? 12.929 -4.308 -44.736 1.00 54.91 75 ALA A O 1
ATOM 596 N N . LYS A 1 76 ? 11.592 -2.716 -45.531 1.00 51.31 76 LYS A N 1
ATOM 597 C CA . LYS A 1 76 ? 10.391 -3.194 -44.807 1.00 51.31 76 LYS A CA 1
ATOM 598 C C . LYS A 1 76 ? 9.745 -4.441 -45.448 1.00 51.31 76 LYS A C 1
ATOM 600 O O . LYS A 1 76 ? 8.695 -4.345 -46.082 1.00 51.31 76 LYS A O 1
ATOM 605 N N . ILE A 1 77 ? 10.357 -5.612 -45.256 1.00 49.72 77 ILE A N 1
ATOM 606 C CA . ILE A 1 77 ? 9.740 -6.940 -45.447 1.00 49.72 77 ILE A CA 1
ATOM 607 C C . ILE A 1 77 ? 9.912 -7.725 -44.138 1.00 49.72 77 ILE A C 1
ATOM 609 O O . ILE A 1 77 ? 11.003 -7.756 -43.581 1.00 49.72 77 ILE A O 1
ATOM 613 N N . TYR A 1 78 ? 8.826 -8.305 -43.622 1.00 49.78 78 TYR A N 1
ATOM 614 C CA . TYR A 1 78 ? 8.765 -8.835 -42.256 1.00 49.78 78 TYR A CA 1
ATOM 615 C C . TYR A 1 78 ? 9.132 -10.320 -42.160 1.00 49.78 78 TYR A C 1
ATOM 617 O O . TYR A 1 78 ? 8.614 -11.126 -42.934 1.00 49.78 78 TYR A O 1
ATOM 625 N N . ASP A 1 79 ? 9.920 -10.667 -41.141 1.00 47.34 79 ASP A N 1
ATOM 626 C CA . ASP A 1 79 ? 10.172 -12.040 -40.693 1.00 47.34 79 ASP A CA 1
ATOM 627 C C . ASP A 1 79 ? 9.443 -12.326 -39.371 1.00 47.34 79 ASP A C 1
ATOM 629 O O . ASP A 1 79 ? 9.161 -11.427 -38.577 1.00 47.34 79 ASP A O 1
ATOM 633 N N . ILE A 1 80 ? 9.122 -13.597 -39.138 1.00 50.03 80 ILE A N 1
ATOM 634 C CA . ILE A 1 80 ? 8.403 -14.092 -37.958 1.00 50.03 80 ILE A CA 1
ATOM 635 C C . ILE A 1 80 ? 9.386 -14.961 -37.153 1.00 50.03 80 ILE A C 1
ATOM 637 O O . ILE A 1 80 ? 10.165 -15.698 -37.743 1.00 50.03 80 ILE A O 1
ATOM 641 N N . GLU A 1 81 ? 9.355 -14.872 -35.817 1.00 52.38 81 GLU A N 1
ATOM 642 C CA . GLU A 1 81 ? 10.151 -15.717 -34.892 1.00 52.38 81 GLU A CA 1
ATOM 643 C C . GLU A 1 81 ? 11.686 -15.495 -34.872 1.00 52.38 81 GLU A C 1
ATOM 645 O O . GLU A 1 81 ? 12.450 -16.390 -34.527 1.00 52.38 81 GLU A O 1
ATOM 650 N N . GLY A 1 82 ? 12.158 -14.268 -35.128 1.00 52.09 82 GLY A N 1
ATOM 651 C CA . GLY A 1 82 ? 13.513 -13.838 -34.723 1.00 52.09 82 GLY A CA 1
ATOM 652 C C . GLY A 1 82 ? 14.681 -14.444 -35.513 1.00 52.09 82 GLY A C 1
ATOM 653 O O . GLY A 1 82 ? 15.833 -14.332 -35.098 1.00 52.09 82 GLY A O 1
ATOM 654 N N . THR A 1 83 ? 14.413 -15.073 -36.657 1.00 44.97 83 THR A N 1
ATOM 655 C CA . THR A 1 83 ? 15.451 -15.661 -37.506 1.00 44.97 83 THR A CA 1
ATOM 656 C C . THR A 1 83 ? 16.167 -14.605 -38.361 1.00 44.97 83 THR A C 1
ATOM 658 O O . THR A 1 83 ? 15.613 -14.116 -39.344 1.00 44.97 83 THR A O 1
ATOM 661 N N . SER A 1 84 ? 17.449 -14.376 -38.050 1.00 48.25 84 SER A N 1
ATOM 662 C CA . SER A 1 84 ? 18.454 -13.561 -38.768 1.00 48.25 84 SER A CA 1
ATOM 663 C C . SER A 1 84 ? 18.486 -12.041 -38.514 1.00 48.25 84 SER A C 1
ATOM 665 O O . SER A 1 84 ? 17.466 -11.370 -38.394 1.00 48.25 84 SER A O 1
ATOM 667 N N . ASP A 1 85 ? 19.709 -11.492 -38.492 1.00 47.09 85 ASP A N 1
ATOM 668 C CA . ASP A 1 85 ? 20.061 -10.099 -38.145 1.00 47.09 85 ASP A CA 1
ATOM 669 C C . ASP A 1 85 ? 19.491 -8.996 -39.061 1.00 47.09 85 ASP A C 1
ATOM 671 O O . ASP A 1 85 ? 19.749 -7.811 -38.838 1.00 47.09 85 ASP A O 1
ATOM 675 N N . LEU A 1 86 ? 18.784 -9.353 -40.136 1.00 46.72 86 LEU A N 1
ATOM 676 C CA . LEU A 1 86 ? 18.544 -8.442 -41.257 1.00 46.72 86 LEU A CA 1
ATOM 677 C C . LEU A 1 86 ? 17.303 -7.550 -41.112 1.00 46.72 86 LEU A C 1
ATOM 679 O O . LEU A 1 86 ? 17.307 -6.467 -41.693 1.00 46.72 86 LEU A O 1
ATOM 683 N N . ASN A 1 87 ? 16.289 -7.945 -40.331 1.00 55.41 87 ASN A N 1
ATOM 684 C CA . ASN A 1 87 ? 15.039 -7.189 -40.174 1.00 55.41 87 ASN A CA 1
ATOM 685 C C . ASN A 1 87 ? 14.595 -7.129 -38.698 1.00 55.41 87 ASN A C 1
ATOM 687 O O . ASN A 1 87 ? 14.447 -8.157 -38.042 1.00 55.41 87 ASN A O 1
ATOM 691 N N . ARG A 1 88 ? 14.351 -5.920 -38.171 1.00 58.50 88 ARG A N 1
ATOM 692 C CA . ARG A 1 88 ? 13.868 -5.672 -36.796 1.00 58.50 88 ARG A CA 1
ATOM 693 C C . ARG A 1 88 ? 12.520 -4.943 -36.843 1.00 58.50 88 ARG A C 1
ATOM 695 O O . ARG A 1 88 ? 12.379 -3.998 -37.616 1.00 58.50 88 ARG A O 1
ATOM 702 N N . PHE A 1 89 ? 11.556 -5.337 -36.011 1.00 63.62 89 PHE A N 1
ATOM 703 C CA . PHE A 1 89 ? 10.347 -4.548 -35.755 1.00 63.62 89 PHE A CA 1
ATOM 704 C C . PHE A 1 89 ? 10.732 -3.335 -34.904 1.00 63.62 89 PHE A C 1
ATOM 706 O O . PHE A 1 89 ? 11.228 -3.522 -33.797 1.00 63.62 89 PHE A O 1
ATOM 713 N N . HIS A 1 90 ? 10.509 -2.112 -35.385 1.00 68.69 90 HIS A N 1
ATOM 714 C CA . HIS A 1 90 ? 10.856 -0.896 -34.641 1.00 68.69 90 HIS A CA 1
ATOM 715 C C . HIS A 1 90 ? 9.632 -0.349 -33.901 1.00 68.69 90 HIS A C 1
ATOM 717 O O . HIS A 1 90 ? 9.626 -0.281 -32.676 1.00 68.69 90 HIS A O 1
ATOM 723 N N . LEU A 1 91 ? 8.558 -0.027 -34.628 1.00 71.19 91 LEU A N 1
ATOM 724 C CA . LEU A 1 91 ? 7.309 0.492 -34.047 1.00 71.19 91 LEU A CA 1
ATOM 725 C C . LEU A 1 91 ? 6.049 -0.211 -34.573 1.00 71.19 91 LEU A C 1
ATOM 727 O O . LEU A 1 91 ? 4.953 0.035 -34.077 1.00 71.19 91 LEU A O 1
ATOM 731 N N . GLU A 1 92 ? 6.186 -1.138 -35.521 1.00 73.31 92 GLU A N 1
ATOM 732 C CA . GLU A 1 92 ? 5.075 -1.840 -36.172 1.00 73.31 92 GLU A CA 1
ATOM 733 C C . GLU A 1 92 ? 4.186 -2.628 -35.196 1.00 73.31 92 GLU A C 1
ATOM 735 O O . GLU A 1 92 ? 2.996 -2.804 -35.450 1.00 73.31 92 GLU A O 1
ATOM 740 N N . LEU A 1 93 ? 4.753 -3.071 -34.070 1.00 75.44 93 LEU A N 1
ATOM 741 C CA . LEU A 1 93 ? 4.059 -3.793 -33.000 1.00 75.44 93 LEU A CA 1
ATOM 742 C C . LEU A 1 93 ? 4.059 -3.017 -31.669 1.00 75.44 93 LEU A C 1
ATOM 744 O O . LEU A 1 93 ? 3.702 -3.583 -30.635 1.00 75.44 93 LEU A O 1
ATOM 748 N N . CYS A 1 94 ? 4.424 -1.724 -31.685 1.00 76.25 94 CYS A N 1
ATOM 749 C CA . CYS A 1 94 ? 4.730 -0.922 -30.490 1.00 76.25 94 CYS A CA 1
ATOM 750 C C . CYS A 1 94 ? 3.677 -0.989 -29.379 1.00 76.25 94 CYS A C 1
ATOM 752 O O . CYS A 1 94 ? 4.039 -0.961 -28.204 1.00 76.25 94 CYS A O 1
ATOM 754 N N . SER A 1 95 ? 2.396 -1.123 -29.739 1.00 85.62 95 SER A N 1
ATOM 755 C CA . SER A 1 95 ? 1.278 -1.158 -28.792 1.00 85.62 95 SER A CA 1
ATOM 756 C C . SER A 1 95 ? 1.301 0.057 -27.851 1.00 85.62 95 SER A C 1
ATOM 758 O O . SER A 1 95 ? 1.163 -0.082 -26.635 1.00 85.62 95 SER A O 1
ATOM 760 N N . SER A 1 96 ? 1.545 1.245 -28.419 1.00 84.69 96 SER A N 1
ATOM 761 C CA . SER A 1 96 ? 1.574 2.508 -27.680 1.00 84.69 96 SER A CA 1
ATOM 762 C C . SER A 1 96 ? 0.237 2.777 -26.982 1.00 84.69 96 SER A C 1
ATOM 764 O O . SER A 1 96 ? -0.835 2.431 -27.481 1.00 84.69 96 SER A O 1
ATOM 766 N N . GLY A 1 97 ? 0.300 3.361 -25.784 1.00 84.31 97 GLY A N 1
ATOM 767 C CA . GLY A 1 97 ? -0.883 3.583 -24.946 1.00 84.31 97 GLY A CA 1
ATOM 768 C C . GLY A 1 97 ? -1.311 2.377 -24.102 1.00 84.31 97 GLY A C 1
ATOM 769 O O . GLY A 1 97 ? -2.327 2.472 -23.420 1.00 84.31 97 GLY A O 1
ATOM 770 N N . MET A 1 98 ? -0.538 1.280 -24.083 1.00 86.19 98 MET A N 1
ATOM 771 C CA . MET A 1 98 ? -0.748 0.146 -23.159 1.00 86.19 98 MET A CA 1
ATOM 772 C C . MET A 1 98 ? -0.746 0.591 -21.686 1.00 86.19 98 MET A C 1
ATOM 774 O O . MET A 1 98 ? -1.487 0.067 -20.858 1.00 86.19 98 MET A O 1
ATOM 778 N N . SER A 1 99 ? 0.073 1.595 -21.379 1.00 91.75 99 SER A N 1
ATOM 779 C CA . SER A 1 99 ? 0.026 2.377 -20.147 1.00 91.75 99 SER A CA 1
ATOM 780 C C . SER A 1 99 ? 0.123 3.864 -20.490 1.00 91.75 99 SER A C 1
ATOM 782 O O . SER A 1 99 ? 0.638 4.231 -21.551 1.00 91.75 99 SER A O 1
ATOM 784 N N . VAL A 1 100 ? -0.389 4.730 -19.616 1.00 92.00 100 VAL A N 1
ATOM 785 C CA . VAL A 1 100 ? -0.375 6.186 -19.799 1.00 92.00 100 VAL A CA 1
ATOM 786 C C . VAL A 1 100 ? -0.262 6.888 -18.453 1.00 92.00 100 VAL A C 1
ATOM 788 O O . VAL A 1 100 ? -0.884 6.469 -17.483 1.00 92.00 100 VAL A O 1
ATOM 791 N N . GLN A 1 101 ? 0.507 7.972 -18.415 1.00 90.50 101 GLN A N 1
ATOM 792 C CA . GLN A 1 101 ? 0.635 8.854 -17.264 1.00 90.50 101 GLN A CA 1
ATOM 793 C C . GLN A 1 101 ? 0.757 10.310 -17.724 1.00 90.50 101 GLN A C 1
ATOM 795 O O . GLN A 1 101 ? 1.303 10.597 -18.791 1.00 90.50 101 GLN A O 1
ATOM 800 N N . VAL A 1 102 ? 0.279 11.246 -16.902 1.00 86.25 102 VAL A N 1
ATOM 801 C CA . VAL A 1 102 ? 0.543 12.682 -17.073 1.00 86.25 102 VAL A CA 1
ATOM 802 C C . VAL A 1 102 ? 1.578 13.123 -16.040 1.00 86.25 102 VAL A C 1
ATOM 804 O O . VAL A 1 102 ? 1.403 12.869 -14.851 1.00 86.25 102 VAL A O 1
ATOM 807 N N . VAL A 1 103 ? 2.652 13.779 -16.484 1.00 79.94 103 VAL A N 1
ATOM 808 C CA . VAL A 1 103 ? 3.734 14.290 -15.626 1.00 79.94 103 VAL A CA 1
ATOM 809 C C . VAL A 1 103 ? 4.089 15.703 -16.069 1.00 79.94 103 VAL A C 1
ATOM 811 O O . VAL A 1 103 ? 4.477 15.913 -17.215 1.00 79.94 103 VAL A O 1
ATOM 814 N N . HIS A 1 104 ? 3.946 16.686 -15.174 1.00 76.94 104 HIS A N 1
ATOM 815 C CA . HIS A 1 104 ? 4.235 18.101 -15.463 1.00 76.94 104 HIS A CA 1
ATOM 816 C C . HIS A 1 104 ? 3.561 18.609 -16.762 1.00 76.94 104 HIS A C 1
ATOM 818 O O . HIS A 1 104 ? 4.177 19.276 -17.587 1.00 76.94 104 HIS A O 1
ATOM 824 N N . GLY A 1 105 ? 2.293 18.236 -16.978 1.00 74.25 105 GLY A N 1
ATOM 825 C CA . GLY A 1 105 ? 1.511 18.600 -18.171 1.00 74.25 105 GLY A CA 1
ATOM 826 C C . GLY A 1 105 ? 1.818 17.788 -19.437 1.00 74.25 105 GLY A C 1
ATOM 827 O O . GLY A 1 105 ? 1.021 17.812 -20.373 1.00 74.25 105 GLY A O 1
ATOM 828 N N . ARG A 1 106 ? 2.908 17.015 -19.466 1.00 78.12 106 ARG A N 1
ATOM 829 C CA . ARG A 1 106 ? 3.245 16.109 -20.571 1.00 78.12 106 ARG A CA 1
ATOM 830 C C . ARG A 1 106 ? 2.544 14.771 -20.417 1.00 78.12 106 ARG A C 1
ATOM 832 O O . ARG A 1 106 ? 2.384 14.277 -19.302 1.00 78.12 106 ARG A O 1
ATOM 839 N N . ARG A 1 107 ? 2.152 14.164 -21.536 1.00 85.19 107 ARG A N 1
ATOM 840 C CA . ARG A 1 107 ? 1.588 12.810 -21.563 1.00 85.19 107 ARG A CA 1
ATOM 841 C C . ARG A 1 107 ? 2.682 11.835 -21.966 1.00 85.19 107 ARG A C 1
ATOM 843 O O . ARG A 1 107 ? 3.336 12.033 -22.983 1.00 85.19 107 ARG A O 1
ATOM 850 N N . VAL A 1 108 ? 2.862 10.791 -21.174 1.00 88.06 108 VAL A N 1
ATOM 851 C CA . VAL A 1 108 ? 3.841 9.728 -21.402 1.00 88.06 108 VAL A CA 1
ATOM 852 C C . VAL A 1 108 ? 3.060 8.434 -21.549 1.00 88.06 108 VAL A C 1
ATOM 854 O O . VAL A 1 108 ? 2.255 8.103 -20.682 1.00 88.06 108 VAL A O 1
ATOM 857 N N . THR A 1 109 ? 3.269 7.711 -22.644 1.00 89.69 109 THR A N 1
ATOM 858 C CA . THR A 1 109 ? 2.626 6.414 -22.889 1.00 89.69 109 THR A CA 1
ATOM 859 C C . THR A 1 109 ? 3.665 5.311 -22.994 1.00 89.69 109 THR A C 1
ATOM 861 O O . THR A 1 109 ? 4.773 5.543 -23.467 1.00 89.69 109 THR A O 1
ATOM 864 N N . GLY A 1 110 ? 3.330 4.105 -22.548 1.00 88.75 110 GLY A N 1
ATOM 865 C CA . GLY A 1 110 ? 4.174 2.932 -22.736 1.00 88.75 110 GLY A CA 1
ATOM 866 C C . GLY A 1 110 ? 3.998 2.311 -24.120 1.00 88.75 110 GLY A C 1
ATOM 867 O O . GLY A 1 110 ? 2.869 2.188 -24.596 1.00 88.75 110 GLY A O 1
ATOM 868 N N . ALA A 1 111 ? 5.106 1.898 -24.740 1.00 85.56 111 ALA A N 1
ATOM 869 C CA . ALA A 1 111 ? 5.172 1.262 -26.058 1.00 85.56 111 ALA A CA 1
ATOM 870 C C . ALA A 1 111 ? 5.878 -0.105 -25.968 1.00 85.56 111 ALA A C 1
ATOM 872 O O . ALA A 1 111 ? 6.977 -0.308 -26.481 1.00 85.56 111 ALA A O 1
ATOM 873 N N . VAL A 1 112 ? 5.235 -1.052 -25.277 1.00 85.12 112 VAL A N 1
ATOM 874 C CA . VAL A 1 112 ? 5.802 -2.360 -24.883 1.00 85.12 112 VAL A CA 1
ATOM 875 C C . VAL A 1 112 ? 6.332 -3.230 -26.025 1.00 85.12 112 VAL A C 1
ATOM 877 O O . VAL A 1 112 ? 7.190 -4.074 -25.788 1.00 85.12 112 VAL A O 1
ATOM 880 N N . GLY A 1 113 ? 5.809 -3.073 -27.241 1.00 74.06 113 GLY A N 1
ATOM 881 C CA . GLY A 1 113 ? 6.201 -3.871 -28.404 1.00 74.06 113 GLY A CA 1
ATOM 882 C C . GLY A 1 113 ? 7.243 -3.214 -29.307 1.00 74.06 113 GLY A C 1
ATOM 883 O O . GLY A 1 113 ? 7.554 -3.765 -30.361 1.00 74.06 113 GLY A O 1
ATOM 884 N N . ALA A 1 114 ? 7.753 -2.036 -28.936 1.00 76.75 114 ALA A N 1
ATOM 885 C CA . ALA A 1 114 ? 8.770 -1.342 -29.717 1.00 76.75 114 ALA A CA 1
ATOM 886 C C . ALA A 1 114 ? 10.100 -2.113 -29.703 1.00 76.75 114 ALA A C 1
ATOM 888 O O . ALA A 1 114 ? 10.388 -2.834 -28.748 1.00 76.75 114 ALA A O 1
ATOM 889 N N . ASP A 1 115 ? 10.886 -1.977 -30.771 1.00 72.88 115 ASP A N 1
ATOM 890 C CA . ASP A 1 115 ? 12.236 -2.534 -30.927 1.00 72.88 115 ASP A CA 1
ATOM 891 C C . ASP A 1 115 ? 12.329 -4.039 -30.614 1.00 72.88 115 ASP A C 1
ATOM 893 O O . ASP A 1 115 ? 13.045 -4.476 -29.718 1.00 72.88 115 ASP A O 1
ATOM 897 N N . ASN A 1 116 ? 11.564 -4.855 -31.348 1.00 71.31 116 ASN A N 1
ATOM 898 C CA . ASN A 1 116 ? 11.333 -6.277 -31.066 1.00 71.31 116 ASN A CA 1
ATOM 899 C C . ASN A 1 116 ? 10.879 -6.503 -29.611 1.00 71.31 116 ASN A C 1
ATOM 901 O O . ASN A 1 116 ? 11.389 -7.385 -28.917 1.00 71.31 116 ASN A O 1
ATOM 905 N N . TRP A 1 117 ? 9.910 -5.714 -29.140 1.00 71.94 117 TRP A N 1
ATOM 906 C CA . TRP A 1 117 ? 9.466 -5.709 -27.742 1.00 71.94 117 TRP A CA 1
ATOM 907 C C . TRP A 1 117 ? 10.600 -5.497 -26.709 1.00 71.94 117 TRP A C 1
ATOM 909 O O . TRP A 1 117 ? 10.493 -5.938 -25.561 1.00 71.94 117 TRP A O 1
ATOM 919 N N . ALA A 1 118 ? 11.679 -4.810 -27.093 1.00 69.50 118 ALA A N 1
ATOM 920 C CA . ALA A 1 118 ? 12.581 -4.147 -26.156 1.00 69.50 118 ALA A CA 1
ATOM 921 C C . ALA A 1 118 ? 11.891 -2.995 -25.409 1.00 69.50 118 ALA A C 1
ATOM 923 O O . ALA A 1 118 ? 12.433 -2.535 -24.412 1.00 69.50 118 ALA A O 1
ATOM 924 N N . GLY A 1 119 ? 10.697 -2.582 -25.844 1.00 79.31 119 GLY A N 1
ATOM 925 C CA . GLY A 1 119 ? 9.840 -1.632 -25.151 1.00 79.31 119 GLY A CA 1
ATOM 926 C C . GLY A 1 119 ? 10.256 -0.178 -25.355 1.00 79.31 119 GLY A C 1
ATOM 927 O O . GLY A 1 119 ? 11.071 0.158 -26.214 1.00 79.31 119 GLY A O 1
ATOM 928 N N . GLY A 1 120 ? 9.653 0.700 -24.560 1.00 82.44 120 GLY A N 1
ATOM 929 C CA . GLY A 1 120 ? 9.958 2.125 -24.578 1.00 82.44 120 GLY A CA 1
ATOM 930 C C . GLY A 1 120 ? 8.805 2.977 -24.069 1.00 82.44 120 GLY A C 1
ATOM 931 O O . GLY A 1 120 ? 7.763 2.471 -23.638 1.00 82.44 120 GLY A O 1
ATOM 932 N N . LEU A 1 121 ? 9.002 4.290 -24.129 1.00 86.31 121 LEU A N 1
ATOM 933 C CA . LEU A 1 121 ? 7.988 5.296 -23.828 1.00 86.31 121 LEU A CA 1
ATOM 934 C C . LEU A 1 121 ? 7.772 6.192 -25.057 1.00 86.31 121 LEU A C 1
ATOM 936 O O . LEU A 1 121 ? 8.680 6.387 -25.859 1.00 86.31 121 LEU A O 1
ATOM 940 N N . VAL A 1 122 ? 6.582 6.767 -25.201 1.00 83.81 122 VAL A N 1
ATOM 941 C CA . VAL A 1 122 ? 6.297 7.849 -26.155 1.00 83.81 122 VAL A CA 1
ATOM 942 C C . VAL A 1 122 ? 5.832 9.058 -25.361 1.00 83.81 122 VAL A C 1
ATOM 944 O O . VAL A 1 122 ? 4.817 8.995 -24.663 1.00 83.81 122 VAL A O 1
ATOM 947 N N . GLU A 1 123 ? 6.578 10.151 -25.459 1.00 83.94 123 GLU A N 1
ATOM 948 C CA . GLU A 1 123 ? 6.188 11.462 -24.951 1.00 83.94 123 GLU A CA 1
ATOM 949 C C . GLU A 1 123 ? 5.344 12.174 -26.022 1.00 83.94 123 GLU A C 1
ATOM 951 O O . GLU A 1 123 ? 5.688 12.202 -27.204 1.00 83.94 123 GLU A O 1
ATOM 956 N N . LEU A 1 124 ? 4.193 12.700 -25.604 1.00 75.81 124 LEU A N 1
ATOM 957 C CA . LEU A 1 124 ? 3.224 13.385 -26.455 1.00 75.81 124 LEU A CA 1
ATOM 958 C C . LEU A 1 124 ? 3.115 14.842 -26.000 1.00 75.81 124 LEU A C 1
ATOM 960 O O . LEU A 1 124 ? 2.653 15.131 -24.887 1.00 75.81 124 LEU A O 1
ATOM 964 N N . GLU A 1 125 ? 3.527 15.765 -26.868 1.00 66.06 125 GLU A N 1
ATOM 965 C CA . GLU A 1 125 ? 3.487 17.197 -26.585 1.00 66.06 125 GLU A CA 1
ATOM 966 C C . GLU A 1 125 ? 2.079 17.759 -26.853 1.00 66.06 125 GLU A C 1
ATOM 968 O O . GLU A 1 125 ? 1.619 17.809 -27.997 1.00 66.06 125 GLU A O 1
ATOM 973 N N . VAL A 1 126 ? 1.387 18.177 -25.783 1.00 56.81 126 VAL A N 1
ATOM 974 C CA . VAL A 1 126 ? -0.063 18.475 -25.779 1.00 56.81 126 VAL A CA 1
ATOM 975 C C . VAL A 1 126 ? -0.480 19.535 -26.807 1.00 56.81 126 VAL A C 1
ATOM 977 O O . VAL A 1 126 ? -1.568 19.425 -27.368 1.00 56.81 126 VAL A O 1
ATOM 980 N N . ASP A 1 127 ? 0.391 20.505 -27.096 1.00 56.00 127 ASP A N 1
ATOM 981 C CA . ASP A 1 127 ? 0.086 21.642 -27.974 1.00 56.00 127 ASP A CA 1
ATOM 982 C C . ASP A 1 127 ? 0.595 21.487 -29.422 1.00 56.00 127 ASP A C 1
ATOM 984 O O . ASP A 1 127 ? 0.302 22.345 -30.257 1.00 56.00 127 ASP A O 1
ATOM 988 N N . LYS A 1 128 ? 1.379 20.442 -29.745 1.00 52.78 128 LYS A N 1
ATOM 989 C CA . LYS A 1 128 ? 2.102 20.352 -31.037 1.00 52.78 128 LYS A CA 1
ATOM 990 C C . LYS A 1 128 ? 1.781 19.140 -31.918 1.00 52.78 128 LYS A C 1
ATOM 992 O O . LYS A 1 128 ? 2.341 19.053 -33.007 1.00 52.78 128 LYS A O 1
ATOM 997 N N . GLU A 1 129 ? 0.929 18.211 -31.471 1.00 55.81 129 GLU A N 1
ATOM 998 C CA . GLU A 1 129 ? 0.658 16.928 -32.166 1.00 55.81 129 GLU A CA 1
ATOM 999 C C . GLU A 1 129 ? 1.948 16.167 -32.561 1.00 55.81 129 GLU A C 1
ATOM 1001 O O . GLU A 1 129 ? 1.994 15.458 -33.568 1.00 55.81 129 GLU A O 1
ATOM 1006 N N . ASN A 1 130 ? 3.018 16.355 -31.784 1.00 62.00 130 ASN A N 1
ATOM 1007 C CA . ASN A 1 130 ? 4.344 15.821 -32.061 1.00 62.00 130 ASN A CA 1
ATOM 1008 C C . ASN A 1 130 ? 4.686 14.741 -31.031 1.00 62.00 130 ASN A C 1
ATOM 1010 O O . ASN A 1 130 ? 4.466 14.927 -29.831 1.00 62.00 130 ASN A O 1
ATOM 1014 N N . GLU A 1 131 ? 5.218 13.623 -31.516 1.00 67.69 131 GLU A N 1
ATOM 1015 C CA . GLU A 1 131 ? 5.490 12.426 -30.721 1.00 67.69 131 GLU A CA 1
ATOM 1016 C C . GLU A 1 131 ? 7.001 12.189 -30.653 1.00 67.69 131 GLU A C 1
ATOM 1018 O O . GLU A 1 131 ? 7.676 12.115 -31.684 1.00 67.69 131 GLU A O 1
ATOM 1023 N N . THR A 1 132 ? 7.542 12.060 -29.444 1.00 74.19 132 THR A N 1
ATOM 1024 C CA . THR A 1 132 ? 8.949 11.727 -29.203 1.00 74.19 132 THR A CA 1
ATOM 1025 C C . THR A 1 132 ? 9.051 10.323 -28.617 1.00 74.19 132 THR A C 1
ATOM 1027 O O . THR A 1 132 ? 8.691 10.076 -27.466 1.00 74.19 132 THR A O 1
ATOM 1030 N N . PHE A 1 133 ? 9.550 9.375 -29.418 1.00 70.06 133 PHE A N 1
ATOM 1031 C CA . PHE A 1 133 ? 9.870 8.035 -28.929 1.00 70.06 133 PHE A CA 1
ATOM 1032 C C . PHE A 1 133 ? 11.129 8.078 -28.058 1.00 70.06 133 PHE A C 1
ATOM 1034 O O . PHE A 1 133 ? 12.195 8.524 -28.488 1.00 70.06 133 PHE A O 1
ATOM 1041 N N . VAL A 1 134 ? 10.990 7.587 -26.834 1.00 72.81 134 VAL A N 1
ATOM 1042 C CA . VAL A 1 134 ? 12.048 7.405 -25.848 1.00 72.81 134 VAL A CA 1
ATOM 1043 C C . VAL A 1 134 ? 12.323 5.907 -25.774 1.00 72.81 134 VAL A C 1
ATOM 1045 O O . VAL A 1 134 ? 11.624 5.159 -25.085 1.00 72.81 134 VAL A O 1
ATOM 1048 N N . ALA A 1 135 ? 13.329 5.474 -26.531 1.00 65.06 135 ALA A N 1
ATOM 1049 C CA . ALA A 1 135 ? 13.757 4.082 -26.567 1.00 65.06 135 ALA A CA 1
ATOM 1050 C C . ALA A 1 135 ? 14.178 3.586 -25.175 1.00 65.06 135 ALA A C 1
ATOM 1052 O O . ALA A 1 135 ? 14.742 4.336 -24.369 1.00 65.06 135 ALA A O 1
ATOM 1053 N N . SER A 1 136 ? 13.936 2.305 -24.898 1.00 62.94 136 SER A N 1
ATOM 1054 C CA . SER A 1 136 ? 14.446 1.660 -23.689 1.00 62.94 136 SER A CA 1
ATOM 1055 C C . SER A 1 136 ? 15.977 1.706 -23.631 1.00 62.94 136 SER A C 1
ATOM 1057 O O . SER A 1 136 ? 16.640 1.577 -24.662 1.00 62.94 136 SER A O 1
ATOM 1059 N N . PRO A 1 137 ? 16.575 1.859 -22.435 1.00 60.28 137 PRO A N 1
ATOM 1060 C CA . PRO A 1 137 ? 18.024 1.914 -22.306 1.00 60.28 137 PRO A CA 1
ATOM 1061 C C . PRO A 1 137 ? 18.686 0.606 -22.748 1.00 60.28 137 PRO A C 1
ATOM 1063 O O . PRO A 1 137 ? 18.361 -0.480 -22.263 1.00 60.28 137 PRO A O 1
ATOM 1066 N N . THR A 1 138 ? 19.665 0.734 -23.640 1.00 53.28 138 THR A N 1
ATOM 1067 C CA . THR A 1 138 ? 20.550 -0.344 -24.091 1.00 53.28 138 THR A CA 1
ATOM 1068 C C . THR A 1 138 ? 21.851 -0.330 -23.294 1.00 53.28 138 THR A C 1
ATOM 1070 O O . THR A 1 138 ? 22.571 0.671 -23.294 1.00 53.28 138 THR A O 1
ATOM 1073 N N . LEU A 1 139 ? 22.193 -1.449 -22.656 1.00 47.12 139 LEU A N 1
ATOM 1074 C CA . LEU A 1 139 ? 23.487 -1.647 -21.996 1.00 47.12 139 LEU A CA 1
ATOM 1075 C C . LEU A 1 139 ? 24.559 -2.065 -23.024 1.00 47.12 139 LEU A C 1
ATOM 1077 O O . LEU A 1 139 ? 25.013 -3.201 -23.010 1.00 47.12 139 LEU A O 1
ATOM 1081 N N . GLU A 1 140 ? 24.946 -1.119 -23.890 1.00 39.50 140 GLU A N 1
ATOM 1082 C CA . GLU A 1 140 ? 25.858 -1.251 -25.055 1.00 39.50 140 GLU A CA 1
ATOM 1083 C C . GLU A 1 140 ? 25.238 -1.853 -26.344 1.00 39.50 140 GLU A C 1
ATOM 1085 O O . GLU A 1 140 ? 24.085 -2.281 -26.385 1.00 39.50 140 GLU A O 1
ATOM 1090 N N . GLU A 1 141 ? 25.957 -1.778 -27.469 1.00 35.06 141 GLU A N 1
ATOM 1091 C CA . GLU A 1 141 ? 25.426 -2.095 -28.806 1.00 35.06 141 GLU A CA 1
ATOM 1092 C C . GLU A 1 141 ? 25.559 -3.593 -29.160 1.00 35.06 141 GLU A C 1
ATOM 1094 O O . GLU A 1 141 ? 26.552 -3.981 -29.769 1.00 35.06 141 GLU A O 1
ATOM 1099 N N . ASN A 1 142 ? 24.562 -4.429 -28.812 1.00 35.88 142 ASN A N 1
ATOM 1100 C CA . ASN A 1 142 ? 24.047 -5.549 -29.646 1.00 35.88 142 ASN A CA 1
ATOM 1101 C C . ASN A 1 142 ? 22.962 -6.390 -28.932 1.00 35.88 142 ASN A C 1
ATOM 1103 O O . ASN A 1 142 ? 23.257 -7.290 -28.145 1.00 35.88 142 ASN A O 1
ATOM 1107 N N . VAL A 1 143 ? 21.694 -6.113 -29.255 1.00 38.12 143 VAL A N 1
ATOM 1108 C CA . VAL A 1 143 ? 20.493 -6.734 -28.660 1.00 38.12 143 VAL A CA 1
ATOM 1109 C C . VAL A 1 143 ? 20.345 -8.209 -29.049 1.00 38.12 143 VAL A C 1
ATOM 1111 O O . VAL A 1 143 ? 20.338 -8.514 -30.239 1.00 38.12 143 VAL A O 1
ATOM 1114 N N . THR A 1 144 ? 20.132 -9.101 -28.071 1.00 44.22 144 THR A N 1
ATOM 1115 C CA . THR A 1 144 ? 19.732 -10.508 -28.329 1.00 44.22 144 THR A CA 1
ATOM 1116 C C . THR A 1 144 ? 18.564 -11.052 -27.495 1.00 44.22 144 THR A C 1
ATOM 1118 O O . THR A 1 144 ? 17.931 -11.998 -27.954 1.00 44.22 144 THR A O 1
ATOM 1121 N N . ASP A 1 145 ? 18.188 -10.446 -26.361 1.00 40.88 145 ASP A N 1
ATOM 1122 C CA . ASP A 1 145 ? 16.997 -10.874 -25.601 1.00 40.88 145 ASP A CA 1
ATOM 1123 C C . ASP A 1 145 ? 15.788 -9.963 -25.835 1.00 40.88 145 ASP A C 1
ATOM 1125 O O . ASP A 1 145 ? 15.829 -8.756 -25.597 1.00 40.88 145 ASP A O 1
ATOM 1129 N N . THR A 1 146 ? 14.689 -10.575 -26.278 1.00 47.34 146 THR A N 1
ATOM 1130 C CA . THR A 1 146 ? 13.424 -9.926 -26.653 1.00 47.34 146 THR A CA 1
ATOM 1131 C C . THR A 1 146 ? 12.235 -10.621 -25.976 1.00 47.34 146 THR A C 1
ATOM 1133 O O . THR A 1 146 ? 12.333 -11.764 -25.530 1.00 47.34 146 THR A O 1
ATOM 1136 N N . TYR A 1 147 ? 11.079 -9.954 -25.888 1.00 41.03 147 TYR A N 1
ATOM 1137 C CA . TYR A 1 147 ? 9.878 -10.420 -25.158 1.00 41.03 147 TYR A CA 1
ATOM 1138 C C . TYR A 1 147 ? 9.409 -11.841 -25.501 1.00 41.03 147 TYR A C 1
ATOM 1140 O O . TYR A 1 147 ? 8.855 -12.522 -24.630 1.00 41.03 147 TYR A O 1
ATOM 1148 N N . LEU A 1 148 ? 9.623 -12.278 -26.748 1.00 36.50 148 LEU A N 1
ATOM 1149 C CA . LEU A 1 148 ? 9.256 -13.607 -27.240 1.00 36.50 148 LEU A CA 1
ATOM 1150 C C . LEU A 1 148 ? 10.189 -14.730 -26.764 1.00 36.50 148 LEU A C 1
ATOM 1152 O O . LEU A 1 148 ? 9.802 -15.888 -26.872 1.00 36.50 148 LEU A O 1
ATOM 1156 N N . GLY A 1 149 ? 11.350 -14.410 -26.184 1.00 36.34 149 GLY A N 1
ATOM 1157 C CA . GLY A 1 149 ? 12.289 -15.405 -25.671 1.00 36.34 149 GLY A CA 1
ATOM 1158 C C . GLY A 1 149 ? 12.867 -16.260 -26.792 1.00 36.34 149 GLY A C 1
ATOM 1159 O O . GLY A 1 149 ? 12.554 -17.446 -26.903 1.00 36.34 149 GLY A O 1
ATOM 1160 N N . THR A 1 150 ? 13.720 -15.663 -27.621 1.00 29.88 150 THR A N 1
ATOM 1161 C CA . THR A 1 150 ? 14.572 -16.431 -28.526 1.00 29.88 150 THR A CA 1
ATOM 1162 C C . THR A 1 150 ? 15.453 -17.362 -27.702 1.00 29.88 150 THR A C 1
ATOM 1164 O O . THR A 1 150 ? 16.395 -16.917 -27.051 1.00 29.88 150 THR A O 1
ATOM 1167 N N . TRP A 1 151 ? 15.204 -18.669 -27.804 1.00 31.92 151 TRP A N 1
ATOM 1168 C CA . TRP A 1 151 ? 16.272 -19.656 -27.669 1.00 31.92 151 TRP A CA 1
ATOM 1169 C C . TRP A 1 151 ? 17.208 -19.465 -28.868 1.00 31.92 151 TRP A C 1
ATOM 1171 O O . TRP A 1 151 ? 17.172 -20.233 -29.825 1.00 31.92 151 TRP A O 1
ATOM 1181 N N . GLY A 1 152 ? 18.001 -18.389 -28.846 1.00 27.64 152 GLY A N 1
ATOM 1182 C CA . GLY A 1 152 ? 19.201 -18.318 -29.665 1.00 27.64 152 GLY A CA 1
ATOM 1183 C C . GLY A 1 152 ? 20.064 -19.500 -29.256 1.00 27.64 152 GLY A C 1
ATOM 1184 O O . GLY A 1 152 ? 20.230 -19.719 -28.054 1.00 27.64 152 GLY A O 1
ATOM 1185 N N . ASP A 1 153 ? 20.504 -20.291 -30.238 1.00 27.03 153 ASP A N 1
ATOM 1186 C CA . ASP A 1 153 ? 21.134 -21.590 -30.006 1.00 27.03 153 ASP A CA 1
ATOM 1187 C C . ASP A 1 153 ? 22.085 -21.540 -28.807 1.00 27.03 153 ASP A C 1
ATOM 1189 O O . ASP A 1 153 ? 22.999 -20.709 -28.751 1.00 27.03 153 ASP A O 1
ATOM 1193 N N . HIS A 1 154 ? 21.904 -22.472 -27.865 1.00 28.89 154 HIS A N 1
ATOM 1194 C CA . HIS A 1 154 ? 23.014 -22.864 -27.011 1.00 28.89 154 HIS A CA 1
ATOM 1195 C C . HIS A 1 154 ? 24.125 -23.308 -27.954 1.00 28.89 154 HIS A C 1
ATOM 1197 O O . HIS A 1 154 ? 24.067 -24.414 -28.487 1.00 28.89 154 HIS A O 1
ATOM 1203 N N . GLY A 1 155 ? 25.089 -22.417 -28.198 1.00 27.09 155 GLY A N 1
ATOM 1204 C CA . GLY A 1 155 ? 26.205 -22.688 -29.085 1.00 27.09 155 GLY A CA 1
ATOM 1205 C C . GLY A 1 155 ? 26.886 -23.956 -28.606 1.00 27.09 155 GLY A C 1
ATOM 1206 O O . GLY A 1 155 ? 27.500 -23.952 -27.535 1.00 27.09 155 GLY A O 1
ATOM 1207 N N . ASP A 1 156 ? 26.716 -25.033 -29.377 1.00 26.47 156 ASP A N 1
ATOM 1208 C CA . ASP A 1 156 ? 27.285 -26.334 -29.066 1.00 26.47 156 ASP A CA 1
ATOM 1209 C C . ASP A 1 156 ? 28.763 -26.147 -28.733 1.00 26.47 156 ASP A C 1
ATOM 1211 O O . ASP A 1 156 ? 29.500 -25.455 -29.445 1.00 26.47 156 ASP A O 1
ATOM 1215 N N . LEU A 1 157 ? 29.204 -26.759 -27.634 1.00 25.05 157 LEU A N 1
ATOM 1216 C CA . LEU A 1 157 ? 30.591 -26.685 -27.194 1.00 25.05 157 LEU A CA 1
ATOM 1217 C C . LEU A 1 157 ? 31.467 -27.526 -28.136 1.00 25.05 157 LEU A C 1
ATOM 1219 O O . LEU A 1 157 ? 31.900 -28.629 -27.792 1.00 25.05 157 LEU A O 1
ATOM 1223 N N . ILE A 1 158 ? 31.738 -27.007 -29.337 1.00 25.20 158 ILE A N 1
ATOM 1224 C CA . ILE A 1 158 ? 32.636 -27.626 -30.309 1.00 25.20 158 ILE A CA 1
ATOM 1225 C C . ILE A 1 158 ? 34.065 -27.520 -29.767 1.00 25.20 158 ILE A C 1
ATOM 1227 O O . ILE A 1 158 ? 34.796 -26.556 -29.997 1.00 25.20 158 ILE A O 1
ATOM 1231 N N . LEU A 1 159 ? 34.468 -28.559 -29.038 1.00 24.34 159 LEU A N 1
ATOM 1232 C CA . LEU A 1 159 ? 35.841 -28.805 -28.611 1.00 24.34 159 LEU A CA 1
ATOM 1233 C C . LEU A 1 159 ? 36.720 -29.192 -29.815 1.00 24.34 159 LEU A C 1
ATOM 1235 O O . LEU A 1 159 ? 37.141 -30.344 -29.951 1.00 24.34 159 LEU A O 1
ATOM 1239 N N . GLU A 1 160 ? 37.056 -28.229 -30.678 1.00 26.06 160 GLU A N 1
ATOM 1240 C CA . GLU A 1 160 ? 38.172 -28.407 -31.611 1.00 26.06 160 GLU A CA 1
ATOM 1241 C C . GLU A 1 160 ? 39.501 -28.390 -30.843 1.00 26.06 160 GLU A C 1
ATOM 1243 O O . GLU A 1 160 ? 40.071 -27.352 -30.504 1.00 26.06 160 GLU A O 1
ATOM 1248 N N . THR A 1 161 ? 40.032 -29.583 -30.587 1.00 30.56 161 THR A N 1
ATOM 1249 C CA . THR A 1 161 ? 41.366 -29.751 -30.011 1.00 30.56 161 THR A CA 1
ATOM 1250 C C . THR A 1 161 ? 42.451 -29.480 -31.056 1.00 30.56 161 THR A C 1
ATOM 1252 O O . THR A 1 161 ? 42.914 -30.375 -31.762 1.00 30.56 161 THR A O 1
ATOM 1255 N N . LYS A 1 162 ? 42.949 -28.241 -31.099 1.00 25.66 162 LYS A N 1
ATOM 1256 C CA . LYS A 1 162 ? 44.307 -27.953 -31.587 1.00 25.66 162 LYS A CA 1
ATOM 1257 C C . LYS A 1 162 ? 45.125 -27.263 -30.507 1.00 25.66 162 LYS A C 1
ATOM 1259 O O . LYS A 1 162 ? 44.632 -26.429 -29.756 1.00 25.66 162 LYS A O 1
ATOM 1264 N N . LEU A 1 163 ? 46.381 -27.691 -30.395 1.00 37.44 163 LEU A N 1
ATOM 1265 C CA . LEU A 1 163 ? 47.297 -27.228 -29.360 1.00 37.44 163 LEU A CA 1
ATOM 1266 C C . LEU A 1 163 ? 47.559 -25.717 -29.474 1.00 37.44 163 LEU A C 1
ATOM 1268 O O . LEU A 1 163 ? 47.589 -25.160 -30.567 1.00 37.44 163 LEU A O 1
ATOM 1272 N N . THR A 1 164 ? 47.905 -25.135 -28.323 1.00 35.47 164 THR A N 1
ATOM 1273 C CA . THR A 1 164 ? 48.378 -23.761 -28.071 1.00 35.47 164 THR A CA 1
ATOM 1274 C C . THR A 1 164 ? 47.336 -22.633 -28.078 1.00 35.47 164 THR A C 1
ATOM 1276 O O . THR A 1 164 ? 46.792 -22.252 -29.105 1.00 35.47 164 THR A O 1
ATOM 1279 N N . THR A 1 165 ? 47.234 -21.986 -26.907 1.00 26.22 165 THR A N 1
ATOM 1280 C CA . THR A 1 165 ? 46.506 -20.735 -26.593 1.00 26.22 165 THR A CA 1
ATOM 1281 C C . THR A 1 165 ? 44.984 -20.852 -26.454 1.00 26.22 165 THR A C 1
ATOM 1283 O O . THR A 1 165 ? 44.238 -20.751 -27.418 1.00 26.22 165 THR A O 1
ATOM 1286 N N . VAL A 1 166 ? 44.518 -20.974 -25.206 1.00 27.12 166 VAL A N 1
ATOM 1287 C CA . VAL A 1 166 ? 43.111 -20.744 -24.841 1.00 27.12 166 VAL A CA 1
ATOM 1288 C C . VAL A 1 166 ? 42.913 -19.244 -24.620 1.00 27.12 166 VAL A C 1
ATOM 1290 O O . VAL A 1 166 ? 43.295 -18.712 -23.578 1.00 27.12 166 VAL A O 1
ATOM 1293 N N . THR A 1 167 ? 42.322 -18.554 -25.592 1.00 22.61 167 THR A N 1
ATOM 1294 C CA . THR A 1 167 ? 41.772 -17.205 -25.398 1.00 22.61 167 THR A CA 1
ATOM 1295 C C . THR A 1 167 ? 40.313 -17.308 -24.967 1.00 22.61 167 THR A C 1
ATOM 1297 O O . THR A 1 167 ? 39.441 -17.612 -25.779 1.00 22.61 167 THR A O 1
ATOM 1300 N N . LEU A 1 168 ? 40.047 -17.045 -23.685 1.00 23.17 168 LEU A N 1
ATOM 1301 C CA . LEU A 1 168 ? 38.691 -16.839 -23.175 1.00 23.17 168 LEU A CA 1
ATOM 1302 C C . LEU A 1 168 ? 38.151 -15.515 -23.722 1.00 23.17 168 LEU A C 1
ATOM 1304 O O . LEU A 1 168 ? 38.551 -14.444 -23.271 1.00 23.17 168 LEU A O 1
ATOM 1308 N N . THR A 1 169 ? 37.238 -15.601 -24.685 1.00 23.06 169 THR A N 1
ATOM 1309 C CA . THR A 1 169 ? 36.490 -14.441 -25.180 1.00 23.06 169 THR A CA 1
ATOM 1310 C C . THR A 1 169 ? 35.170 -14.399 -24.418 1.00 23.06 169 THR A C 1
ATOM 1312 O O . THR A 1 169 ? 34.301 -15.230 -24.671 1.00 23.06 169 THR A O 1
ATOM 1315 N N . LEU A 1 170 ? 35.015 -13.476 -23.461 1.00 22.75 170 LEU A N 1
ATOM 1316 C CA . LEU A 1 170 ? 33.682 -13.170 -22.936 1.00 22.75 170 LEU A CA 1
ATOM 1317 C C . LEU A 1 170 ? 32.887 -12.489 -24.053 1.00 22.75 170 LEU A C 1
ATOM 1319 O O . LEU A 1 170 ? 33.226 -11.380 -24.457 1.00 22.75 170 LEU A O 1
ATOM 1323 N N . VAL A 1 171 ? 31.830 -13.145 -24.524 1.00 25.27 171 VAL A N 1
ATOM 1324 C CA . VAL A 1 171 ? 30.783 -12.495 -25.314 1.00 25.27 171 VAL A CA 1
ATOM 1325 C C . VAL A 1 171 ? 29.732 -12.004 -24.326 1.00 25.27 171 VAL A C 1
ATOM 1327 O O . VAL A 1 171 ? 28.979 -12.795 -23.766 1.00 25.27 171 VAL A O 1
ATOM 1330 N N . THR A 1 172 ? 29.715 -10.701 -24.068 1.00 25.94 172 THR A N 1
ATOM 1331 C CA . THR A 1 172 ? 28.651 -10.044 -23.306 1.00 25.94 172 THR A CA 1
ATOM 1332 C C . THR A 1 172 ? 27.439 -9.855 -24.212 1.00 25.94 172 THR A C 1
ATOM 1334 O O . THR A 1 172 ? 27.426 -8.964 -25.059 1.00 25.94 172 THR A O 1
ATOM 1337 N N . THR A 1 173 ? 26.424 -10.703 -24.056 1.00 31.94 173 THR A N 1
ATOM 1338 C CA . THR A 1 173 ? 25.115 -10.532 -24.702 1.00 31.94 173 THR A CA 1
ATOM 1339 C C . THR A 1 173 ? 24.401 -9.327 -24.099 1.00 31.94 173 THR A C 1
ATOM 1341 O O . THR A 1 173 ? 24.149 -9.309 -22.891 1.00 31.94 173 THR A O 1
ATOM 1344 N N . VAL A 1 174 ? 24.063 -8.319 -24.911 1.00 39.62 174 VAL A N 1
ATOM 1345 C CA . VAL A 1 174 ? 23.317 -7.161 -24.408 1.00 39.62 174 VAL A CA 1
ATOM 1346 C C . VAL A 1 174 ? 21.821 -7.447 -24.414 1.00 39.62 174 VAL A C 1
ATOM 1348 O O . VAL A 1 174 ? 21.217 -7.775 -25.438 1.00 39.62 174 VAL A O 1
ATOM 1351 N N . THR A 1 175 ? 21.210 -7.246 -23.251 1.00 48.75 175 THR A N 1
ATOM 1352 C CA . THR A 1 175 ? 19.766 -7.340 -23.045 1.00 48.75 175 THR A CA 1
ATOM 1353 C C . THR A 1 175 ? 19.176 -5.940 -22.899 1.00 48.75 175 THR A C 1
ATOM 1355 O O . THR A 1 175 ? 19.541 -5.211 -21.972 1.00 48.75 175 THR A O 1
ATOM 1358 N N . SER A 1 176 ? 18.253 -5.561 -23.778 1.00 49.88 176 SER A N 1
ATOM 1359 C CA . SER A 1 176 ? 17.418 -4.373 -23.588 1.00 49.88 176 SER A CA 1
ATOM 1360 C C . SER A 1 176 ? 16.378 -4.609 -22.482 1.00 49.88 176 SER A C 1
ATOM 1362 O O . SER A 1 176 ? 16.033 -5.746 -22.145 1.00 49.88 176 SER A O 1
ATOM 1364 N N . ILE A 1 177 ? 15.894 -3.530 -21.863 1.00 57.69 177 ILE A N 1
ATOM 1365 C CA . ILE A 1 177 ? 14.931 -3.613 -20.757 1.00 57.69 177 ILE A CA 1
ATOM 1366 C C . ILE A 1 177 ? 13.514 -3.342 -21.294 1.00 57.69 177 ILE A C 1
ATOM 1368 O O . ILE A 1 177 ? 13.261 -2.189 -21.628 1.00 57.69 177 ILE A O 1
ATOM 1372 N N . PRO A 1 178 ? 12.586 -4.329 -21.328 1.00 67.75 178 PRO A N 1
ATOM 1373 C CA . PRO A 1 178 ? 11.243 -4.210 -21.923 1.00 67.75 178 PRO A CA 1
ATOM 1374 C C . PRO A 1 178 ? 10.299 -3.275 -21.145 1.00 67.75 178 PRO A C 1
ATOM 1376 O O . PRO A 1 178 ? 9.360 -3.733 -20.492 1.00 67.75 178 PRO A O 1
ATOM 1379 N N . THR A 1 179 ? 10.566 -1.965 -21.172 1.00 78.75 179 THR A N 1
ATOM 1380 C CA . THR A 1 179 ? 9.836 -0.937 -20.410 1.00 78.75 179 THR A CA 1
ATOM 1381 C C . THR A 1 179 ? 8.521 -0.513 -21.069 1.00 78.75 179 THR A C 1
ATOM 1383 O O . THR A 1 179 ? 8.273 -0.746 -22.252 1.00 78.75 179 THR A O 1
ATOM 1386 N N . GLY A 1 180 ? 7.668 0.153 -20.283 1.00 81.25 180 GLY A N 1
ATOM 1387 C CA . GLY A 1 180 ? 6.392 0.715 -20.738 1.00 81.25 180 GLY A CA 1
ATOM 1388 C C . GLY A 1 180 ? 5.174 -0.162 -20.432 1.00 81.25 180 GLY A C 1
ATOM 1389 O O . GLY A 1 180 ? 4.065 0.179 -20.836 1.00 81.25 180 GLY A O 1
ATOM 1390 N N . TYR A 1 181 ? 5.336 -1.272 -19.705 1.00 91.00 181 TYR A N 1
ATOM 1391 C CA . TYR A 1 181 ? 4.191 -2.098 -19.299 1.00 91.00 181 TYR A CA 1
ATOM 1392 C C . TYR A 1 181 ? 3.315 -1.372 -18.271 1.00 91.00 181 TYR A C 1
ATOM 1394 O O . TYR A 1 181 ? 2.096 -1.344 -18.393 1.00 91.00 181 TYR A O 1
ATOM 1402 N N . ALA A 1 182 ? 3.960 -0.726 -17.302 1.00 94.44 182 ALA A N 1
ATOM 1403 C CA . ALA A 1 182 ? 3.359 0.231 -16.385 1.00 94.44 182 ALA A CA 1
ATOM 1404 C C . ALA A 1 182 ? 4.209 1.506 -16.375 1.00 94.44 182 ALA A C 1
ATOM 1406 O O . ALA A 1 182 ? 5.422 1.439 -16.590 1.00 94.44 182 ALA A O 1
ATOM 1407 N N . VAL A 1 183 ? 3.590 2.653 -16.110 1.00 94.75 183 VAL A N 1
ATOM 1408 C CA . VAL A 1 183 ? 4.262 3.954 -16.002 1.00 94.75 183 VAL A CA 1
ATOM 1409 C C . VAL A 1 183 ? 3.678 4.693 -14.803 1.00 94.75 183 VAL A C 1
ATOM 1411 O O . VAL A 1 183 ? 2.464 4.720 -14.640 1.00 94.75 183 VAL A O 1
ATOM 1414 N N . ALA A 1 184 ? 4.533 5.297 -13.980 1.00 94.62 184 ALA A N 1
ATOM 1415 C CA . ALA A 1 184 ? 4.134 6.187 -12.893 1.00 94.62 184 ALA A CA 1
ATOM 1416 C C . ALA A 1 184 ? 4.994 7.455 -12.902 1.00 94.62 184 ALA A C 1
ATOM 1418 O O . ALA A 1 184 ? 6.195 7.405 -13.170 1.00 94.62 184 ALA A O 1
ATOM 1419 N N . GLY A 1 185 ? 4.375 8.595 -12.608 1.00 92.62 185 GLY A N 1
ATOM 1420 C CA . GLY A 1 185 ? 5.066 9.869 -12.431 1.00 92.62 185 GLY A CA 1
ATOM 1421 C C . GLY A 1 185 ? 5.439 10.046 -10.970 1.00 92.62 185 GLY A C 1
ATOM 1422 O O . GLY A 1 185 ? 4.631 9.716 -10.109 1.00 92.62 185 GLY A O 1
ATOM 1423 N N . LEU A 1 186 ? 6.640 10.549 -10.697 1.00 92.56 186 LEU A N 1
ATOM 1424 C CA . LEU A 1 186 ? 7.067 10.892 -9.345 1.00 92.56 186 LEU A CA 1
ATOM 1425 C C . LEU A 1 186 ? 7.262 12.409 -9.256 1.00 92.56 186 LEU A C 1
ATOM 1427 O O . LEU A 1 186 ? 7.983 13.011 -10.058 1.00 92.56 186 LEU A O 1
ATOM 1431 N N . HIS A 1 187 ? 6.629 13.017 -8.259 1.00 89.50 187 HIS A N 1
ATOM 1432 C CA . HIS A 1 187 ? 6.749 14.427 -7.926 1.00 89.50 187 HIS A CA 1
ATOM 1433 C C . HIS A 1 187 ? 7.899 14.616 -6.934 1.00 89.50 187 HIS A C 1
ATOM 1435 O O . HIS A 1 187 ? 7.744 14.444 -5.726 1.00 89.50 187 HIS A O 1
ATOM 1441 N N . VAL A 1 188 ? 9.078 14.968 -7.449 1.00 88.25 188 VAL A N 1
ATOM 1442 C CA . VAL A 1 188 ? 10.237 15.358 -6.636 1.00 88.25 188 VAL A CA 1
ATOM 1443 C C . VAL A 1 188 ? 10.481 16.859 -6.846 1.00 88.25 188 VAL A C 1
ATOM 1445 O O . VAL A 1 188 ? 10.517 17.303 -7.994 1.00 88.25 188 VAL A O 1
ATOM 1448 N N . PRO A 1 189 ? 10.645 17.676 -5.786 1.00 86.06 189 PRO A N 1
ATOM 1449 C CA . PRO A 1 189 ? 10.832 19.119 -5.933 1.00 86.06 189 PRO A CA 1
ATOM 1450 C C . PRO A 1 189 ? 11.976 19.480 -6.892 1.00 86.06 189 PRO A C 1
ATOM 1452 O O . PRO A 1 189 ? 13.134 19.145 -6.648 1.00 86.06 189 PRO A O 1
ATOM 1455 N N . GLY A 1 190 ? 11.639 20.171 -7.986 1.00 82.75 190 GLY A N 1
ATOM 1456 C CA . GLY A 1 190 ? 12.594 20.577 -9.024 1.00 82.75 190 GLY A CA 1
ATOM 1457 C C . GLY A 1 190 ? 13.075 19.455 -9.952 1.00 82.75 190 GLY A C 1
ATOM 1458 O O . GLY A 1 190 ? 14.092 19.639 -10.614 1.00 82.75 190 GLY A O 1
ATOM 1459 N N . ARG A 1 191 ? 12.405 18.291 -9.992 1.00 86.56 191 ARG A N 1
ATOM 1460 C CA . ARG A 1 191 ? 12.727 17.185 -10.911 1.00 86.56 191 ARG A CA 1
ATOM 1461 C C . ARG A 1 191 ? 11.460 16.490 -11.415 1.00 86.56 191 ARG A C 1
ATOM 1463 O O . ARG A 1 191 ? 10.694 15.929 -10.634 1.00 86.56 191 ARG A O 1
ATOM 1470 N N . ALA A 1 192 ? 11.272 16.453 -12.731 1.00 85.81 192 ALA A N 1
ATOM 1471 C CA . ALA A 1 192 ? 10.236 15.633 -13.352 1.00 85.81 192 ALA A CA 1
ATOM 1472 C C . ALA A 1 192 ? 10.758 14.198 -13.525 1.00 85.81 192 ALA A C 1
ATOM 1474 O O . ALA A 1 192 ? 11.646 13.958 -14.342 1.00 85.81 192 ALA A O 1
ATOM 1475 N N . LEU A 1 193 ? 10.231 13.245 -12.752 1.00 91.25 193 LEU A N 1
ATOM 1476 C CA . LEU A 1 193 ? 10.678 11.851 -12.769 1.00 91.25 193 LEU A CA 1
ATOM 1477 C C . LEU A 1 193 ? 9.566 10.902 -13.239 1.00 91.25 193 LEU A C 1
ATOM 1479 O O . LEU A 1 193 ? 8.386 11.110 -12.953 1.00 91.25 193 LEU A O 1
ATOM 1483 N N . VAL A 1 194 ? 9.952 9.840 -13.948 1.00 93.12 194 VAL A N 1
ATOM 1484 C CA . VAL A 1 194 ? 9.049 8.806 -14.477 1.00 93.12 194 VAL A CA 1
ATOM 1485 C C . VAL A 1 194 ? 9.633 7.426 -14.195 1.00 93.12 194 VAL A C 1
ATOM 1487 O O . VAL A 1 194 ? 10.727 7.108 -14.652 1.00 93.12 194 VAL A O 1
ATOM 1490 N N . ALA A 1 195 ? 8.896 6.582 -13.481 1.00 94.94 195 ALA A N 1
ATOM 1491 C CA . ALA A 1 195 ? 9.205 5.164 -13.348 1.00 94.94 195 ALA A CA 1
ATOM 1492 C C . ALA A 1 195 ? 8.472 4.367 -14.436 1.00 94.94 195 ALA A C 1
ATOM 1494 O O . ALA A 1 195 ? 7.271 4.551 -14.633 1.00 94.94 195 ALA A O 1
ATOM 1495 N N . ALA A 1 196 ? 9.177 3.461 -15.115 1.00 94.88 196 ALA A N 1
ATOM 1496 C CA . ALA A 1 196 ? 8.606 2.552 -16.103 1.00 94.88 196 ALA A CA 1
ATOM 1497 C C . ALA A 1 196 ? 8.888 1.090 -15.737 1.00 94.88 196 ALA A C 1
ATOM 1499 O O . ALA A 1 196 ? 10.030 0.696 -15.492 1.00 94.88 196 ALA A O 1
ATOM 1500 N N . GLY A 1 197 ? 7.832 0.284 -15.719 1.00 94.94 197 GLY A N 1
ATOM 1501 C CA . GLY A 1 197 ? 7.864 -1.132 -15.387 1.00 94.94 197 GLY A CA 1
ATOM 1502 C C . GLY A 1 197 ? 8.212 -2.009 -16.587 1.00 94.94 197 GLY A C 1
ATOM 1503 O O . GLY A 1 197 ? 7.724 -1.778 -17.699 1.00 94.94 197 GLY A O 1
ATOM 1504 N N . ALA A 1 198 ? 9.043 -3.020 -16.339 1.00 91.94 198 ALA A N 1
ATOM 1505 C CA . ALA A 1 198 ? 9.533 -3.996 -17.305 1.00 91.94 198 ALA A CA 1
ATOM 1506 C C . ALA A 1 198 ? 9.424 -5.436 -16.756 1.00 91.94 198 ALA A C 1
ATOM 1508 O O . ALA A 1 198 ? 10.440 -6.095 -16.515 1.00 91.94 198 ALA A O 1
ATOM 1509 N N . PRO A 1 199 ? 8.203 -5.968 -16.553 1.00 92.19 199 PRO A N 1
ATOM 1510 C CA . PRO A 1 199 ? 7.960 -7.189 -15.776 1.00 92.19 199 PRO A CA 1
ATOM 1511 C C . PRO A 1 199 ? 8.458 -8.499 -16.406 1.00 92.19 199 PRO A C 1
ATOM 1513 O O . PRO A 1 199 ? 8.393 -9.548 -15.768 1.00 92.19 199 PRO A O 1
ATOM 1516 N N . ARG A 1 200 ? 8.980 -8.460 -17.640 1.00 84.25 200 ARG A N 1
ATOM 1517 C CA . ARG A 1 200 ? 9.624 -9.606 -18.310 1.00 84.25 200 ARG A CA 1
ATOM 1518 C C . ARG A 1 200 ? 11.151 -9.507 -18.396 1.00 84.25 200 ARG A C 1
ATOM 1520 O O . ARG A 1 200 ? 11.759 -10.432 -18.927 1.00 84.25 200 ARG A O 1
ATOM 1527 N N . HIS A 1 201 ? 11.781 -8.445 -17.881 1.00 81.69 201 HIS A N 1
ATOM 1528 C CA . HIS A 1 201 ? 13.242 -8.311 -17.909 1.00 81.69 201 HIS A CA 1
ATOM 1529 C C . HIS A 1 201 ? 13.920 -9.494 -17.191 1.00 81.69 201 HIS A C 1
ATOM 1531 O O . HIS A 1 201 ? 13.592 -9.781 -16.037 1.00 81.69 201 HIS A O 1
ATOM 1537 N N . HIS A 1 202 ? 14.790 -10.222 -17.905 1.00 78.00 202 HIS A N 1
ATOM 1538 C CA . HIS A 1 202 ? 15.402 -11.501 -17.485 1.00 78.00 202 HIS A CA 1
ATOM 1539 C C . HIS A 1 202 ? 14.409 -12.514 -16.879 1.00 78.00 202 HIS A C 1
ATOM 1541 O O . HIS A 1 202 ? 14.756 -13.294 -15.998 1.00 78.00 202 HIS A O 1
ATOM 1547 N N . HIS A 1 203 ? 13.141 -12.466 -17.301 1.00 79.38 203 HIS A N 1
ATOM 1548 C CA . HIS A 1 203 ? 12.008 -13.202 -16.720 1.00 79.38 203 HIS A CA 1
ATOM 1549 C C . HIS A 1 203 ? 11.728 -12.949 -15.223 1.00 79.38 203 HIS A C 1
ATOM 1551 O O . HIS A 1 203 ? 10.813 -13.560 -14.676 1.00 79.38 203 HIS A O 1
ATOM 1557 N N . ILE A 1 204 ? 12.455 -12.048 -14.560 1.00 82.19 204 ILE A N 1
ATOM 1558 C CA . ILE A 1 204 ? 12.280 -11.676 -13.147 1.00 82.19 204 ILE A CA 1
ATOM 1559 C C . ILE A 1 204 ? 11.398 -10.425 -13.033 1.00 82.19 204 ILE A C 1
ATOM 1561 O O . ILE A 1 204 ? 10.465 -10.381 -12.229 1.00 82.19 204 ILE A O 1
ATOM 1565 N N . GLY A 1 205 ? 11.666 -9.440 -13.891 1.00 87.69 205 GLY A N 1
ATOM 1566 C CA . GLY A 1 205 ? 11.039 -8.124 -13.884 1.00 87.69 205 GLY A CA 1
ATOM 1567 C C . GLY A 1 205 ? 11.945 -7.044 -13.291 1.00 87.69 205 GLY A C 1
ATOM 1568 O O . GLY A 1 205 ? 12.756 -7.308 -12.401 1.00 87.69 205 GLY A O 1
ATOM 1569 N N . ALA A 1 206 ? 11.812 -5.821 -13.799 1.00 90.62 206 ALA A N 1
ATOM 1570 C CA . ALA A 1 206 ? 12.565 -4.652 -13.352 1.00 90.62 206 ALA A CA 1
ATOM 1571 C C . ALA A 1 206 ? 11.737 -3.366 -13.457 1.00 90.62 206 ALA A C 1
ATOM 1573 O O . ALA A 1 206 ? 10.696 -3.327 -14.113 1.00 90.62 206 ALA A O 1
ATOM 1574 N N . VAL A 1 207 ? 12.230 -2.299 -12.833 1.00 95.31 207 VAL A N 1
ATOM 1575 C CA . VAL A 1 207 ? 11.730 -0.929 -12.984 1.00 95.31 207 VAL A CA 1
ATOM 1576 C C . VAL A 1 207 ? 12.903 -0.012 -13.316 1.00 95.31 207 VAL A C 1
ATOM 1578 O O . VAL A 1 207 ? 13.971 -0.094 -12.704 1.00 95.31 207 VAL A O 1
ATOM 1581 N N . VAL A 1 208 ? 12.695 0.866 -14.295 1.00 92.44 208 VAL A N 1
ATOM 1582 C CA . VAL A 1 208 ? 13.659 1.883 -14.727 1.00 92.44 208 VAL A CA 1
ATOM 1583 C C . VAL A 1 208 ? 13.128 3.253 -14.328 1.00 92.44 208 VAL A C 1
ATOM 1585 O O . VAL A 1 208 ? 11.990 3.593 -14.648 1.00 92.44 208 VAL A O 1
ATOM 1588 N N . LEU A 1 209 ? 13.949 4.040 -13.634 1.00 92.62 209 LEU A N 1
ATOM 1589 C CA . LEU A 1 209 ? 13.647 5.422 -13.282 1.00 92.62 209 LEU A CA 1
ATOM 1590 C C . LEU A 1 209 ? 14.317 6.366 -14.281 1.00 92.62 209 LEU A C 1
ATOM 1592 O O . LEU A 1 209 ? 15.545 6.387 -14.403 1.00 92.62 209 LEU A O 1
ATOM 1596 N N . PHE A 1 210 ? 13.503 7.171 -14.948 1.00 90.31 210 PHE A N 1
ATOM 1597 C CA . PHE A 1 210 ? 13.915 8.218 -15.866 1.00 90.31 210 PHE A CA 1
ATOM 1598 C C . PHE A 1 210 ? 13.740 9.600 -15.239 1.00 90.31 210 PHE A C 1
ATOM 1600 O O . PHE A 1 210 ? 12.799 9.856 -14.488 1.00 90.31 210 PHE A O 1
ATOM 1607 N N . GLU A 1 211 ? 14.622 10.508 -15.623 1.00 89.12 211 GLU A N 1
ATOM 1608 C CA . GLU A 1 211 ? 14.459 11.944 -15.482 1.00 89.12 211 GLU A CA 1
ATOM 1609 C C . GLU A 1 211 ? 14.042 12.540 -16.822 1.00 89.12 211 GLU A C 1
ATOM 1611 O O . GLU A 1 211 ? 14.684 12.316 -17.856 1.00 89.12 211 GLU A O 1
ATOM 1616 N N . VAL A 1 212 ? 12.955 13.302 -16.774 1.00 84.25 212 VAL A N 1
ATOM 1617 C CA . VAL A 1 212 ? 12.376 13.992 -17.915 1.00 84.25 212 VAL A CA 1
ATOM 1618 C C . VAL A 1 212 ? 13.025 15.381 -18.012 1.00 84.25 212 VAL A C 1
ATOM 1620 O O . VAL A 1 212 ? 12.970 16.137 -17.039 1.00 84.25 212 VAL A O 1
ATOM 1623 N N . PRO A 1 213 ? 13.643 15.749 -19.147 1.00 80.25 213 PRO A N 1
ATOM 1624 C CA . PRO A 1 213 ? 14.334 17.029 -19.290 1.00 80.25 213 PRO A CA 1
ATOM 1625 C C . PRO A 1 213 ? 13.346 18.204 -19.253 1.00 80.25 213 PRO A C 1
ATOM 1627 O O . PRO A 1 213 ? 12.221 18.084 -19.739 1.00 80.25 213 PRO A O 1
ATOM 1630 N N . GLU A 1 214 ? 13.754 19.345 -18.691 1.00 68.75 214 GLU A N 1
ATOM 1631 C CA . GLU A 1 214 ? 12.933 20.572 -18.669 1.00 68.75 214 GLU A CA 1
ATOM 1632 C C . GLU A 1 214 ? 12.829 21.235 -20.058 1.00 68.75 214 GLU A C 1
ATOM 1634 O O . GLU A 1 214 ? 11.791 21.800 -20.390 1.00 68.75 214 GLU A O 1
ATOM 1639 N N . ASP A 1 215 ? 13.873 21.090 -20.881 1.00 66.62 215 ASP A N 1
ATOM 1640 C CA . ASP A 1 215 ? 13.995 21.612 -22.251 1.00 66.62 215 ASP A CA 1
ATOM 1641 C C . ASP A 1 215 ? 14.072 20.471 -23.300 1.00 66.62 215 ASP A C 1
ATOM 1643 O O . ASP A 1 215 ? 13.840 19.301 -23.001 1.00 66.62 215 ASP A O 1
ATOM 1647 N N . THR A 1 216 ? 14.476 20.797 -24.536 1.00 59.12 216 THR A N 1
ATOM 1648 C CA . THR A 1 216 ? 14.713 19.892 -25.693 1.00 59.12 216 THR A CA 1
ATOM 1649 C C . THR A 1 216 ? 15.869 18.876 -25.532 1.00 59.12 216 THR A C 1
ATOM 1651 O O . THR A 1 216 ? 16.527 18.500 -26.503 1.00 59.12 216 THR A O 1
ATOM 1654 N N . GLY A 1 217 ? 16.150 18.432 -24.305 1.00 62.44 217 GLY A N 1
ATOM 1655 C CA . GLY A 1 217 ? 17.148 17.404 -24.006 1.00 62.44 217 GLY A CA 1
ATOM 1656 C C . GLY A 1 217 ? 16.670 15.978 -24.304 1.00 62.44 217 GLY A C 1
ATOM 1657 O O . GLY A 1 217 ? 15.503 15.736 -24.603 1.00 62.44 217 GLY A O 1
ATOM 1658 N N . SER A 1 218 ? 17.577 15.009 -24.176 1.00 73.25 218 SER A N 1
ATOM 1659 C CA . SER A 1 218 ? 17.226 13.587 -24.138 1.00 73.25 218 SER A CA 1
ATOM 1660 C C . SER A 1 218 ? 16.878 13.146 -22.714 1.00 73.25 218 SER A C 1
ATOM 1662 O O . SER A 1 218 ? 17.455 13.630 -21.739 1.00 73.25 218 SER A O 1
ATOM 1664 N N . TRP A 1 219 ? 15.955 12.192 -22.596 1.00 83.56 219 TRP A N 1
ATOM 1665 C CA . TRP A 1 219 ? 15.621 11.548 -21.325 1.00 83.56 219 TRP A CA 1
ATOM 1666 C C . TRP A 1 219 ? 16.841 10.831 -20.735 1.00 83.56 219 TRP A C 1
ATOM 1668 O O . TRP A 1 219 ? 17.616 10.202 -21.461 1.00 83.56 219 TRP A O 1
ATOM 1678 N N . ARG A 1 220 ? 17.008 10.908 -19.411 1.00 85.06 220 ARG A N 1
ATOM 1679 C CA . ARG A 1 220 ? 18.150 10.316 -18.696 1.00 85.06 220 ARG A CA 1
ATOM 1680 C C . ARG A 1 220 ? 17.687 9.201 -17.767 1.00 85.06 220 ARG A C 1
ATOM 1682 O O . ARG A 1 220 ? 16.833 9.430 -16.922 1.00 85.06 220 ARG A O 1
ATOM 1689 N N . VAL A 1 221 ? 18.295 8.019 -17.853 1.00 86.81 221 VAL A N 1
ATOM 1690 C CA . VAL A 1 221 ? 18.109 6.980 -16.828 1.00 86.81 221 VAL A CA 1
ATOM 1691 C C . VAL A 1 221 ? 18.892 7.362 -15.574 1.00 86.81 221 VAL A C 1
ATOM 1693 O O . VAL A 1 221 ? 20.087 7.640 -15.648 1.00 86.81 221 VAL A O 1
ATOM 1696 N N . LEU A 1 222 ? 18.210 7.370 -14.430 1.00 88.06 222 LEU A N 1
ATOM 1697 C CA . LEU A 1 222 ? 18.805 7.600 -13.112 1.00 88.06 222 LEU A CA 1
ATOM 1698 C C . LEU A 1 222 ? 19.147 6.291 -12.403 1.00 88.06 222 LEU A C 1
ATOM 1700 O O . LEU A 1 222 ? 20.204 6.168 -11.791 1.00 88.06 222 LEU A O 1
ATOM 1704 N N . GLN A 1 223 ? 18.234 5.322 -12.466 1.00 90.12 223 GLN A N 1
ATOM 1705 C CA . GLN A 1 223 ? 18.323 4.079 -11.710 1.00 90.12 223 GLN A CA 1
ATOM 1706 C C . GLN A 1 223 ? 17.610 2.952 -12.459 1.00 90.12 223 GLN A C 1
ATOM 1708 O O . GLN A 1 223 ? 16.644 3.169 -13.187 1.00 90.12 223 GLN A O 1
ATOM 1713 N N . THR A 1 224 ? 18.069 1.726 -12.253 1.00 88.38 224 THR A N 1
ATOM 1714 C CA . THR A 1 224 ? 17.349 0.502 -12.613 1.00 88.38 224 THR A CA 1
ATOM 1715 C C . THR A 1 224 ? 17.434 -0.444 -11.426 1.00 88.38 224 THR A C 1
ATOM 1717 O O . THR A 1 224 ? 18.493 -0.559 -10.810 1.00 88.38 224 THR A O 1
ATOM 1720 N N . PHE A 1 225 ? 16.324 -1.087 -11.081 1.00 91.81 225 PHE A N 1
ATOM 1721 C CA . PHE A 1 225 ? 16.269 -2.082 -10.015 1.00 91.81 225 PHE A CA 1
ATOM 1722 C C . PHE A 1 225 ? 15.371 -3.254 -10.421 1.00 91.81 225 PHE A C 1
ATOM 1724 O O . PHE A 1 225 ? 14.342 -3.068 -11.071 1.00 91.81 225 PHE A O 1
ATOM 1731 N N . SER A 1 226 ? 15.790 -4.464 -10.053 1.00 90.88 226 SER A N 1
ATOM 1732 C CA . SER A 1 226 ? 15.151 -5.724 -10.447 1.00 90.88 226 SER A CA 1
ATOM 1733 C C . SER A 1 226 ? 14.413 -6.371 -9.277 1.00 90.88 226 SER A C 1
ATOM 1735 O O . SER A 1 226 ? 14.743 -6.123 -8.118 1.00 90.88 226 SER A O 1
ATOM 1737 N N . GLY A 1 227 ? 13.432 -7.218 -9.591 1.00 89.69 227 GLY A N 1
ATOM 1738 C CA . GLY A 1 227 ? 12.759 -8.070 -8.613 1.00 89.69 227 GLY A CA 1
ATOM 1739 C C . GLY A 1 227 ? 13.627 -9.237 -8.128 1.00 89.69 227 GLY A C 1
ATOM 1740 O O . GLY A 1 227 ? 14.760 -9.427 -8.567 1.00 89.69 227 GLY A O 1
ATOM 1741 N N . GLU A 1 228 ? 13.067 -10.056 -7.236 1.00 88.88 228 GLU A N 1
ATOM 1742 C CA . GLU A 1 228 ? 13.787 -11.174 -6.600 1.00 88.88 228 GLU A CA 1
ATOM 1743 C C . GLU A 1 228 ? 13.517 -12.547 -7.239 1.00 88.88 228 GLU A C 1
ATOM 1745 O O . GLU A 1 228 ? 14.329 -13.462 -7.116 1.00 88.88 228 GLU A O 1
ATOM 1750 N N . GLN A 1 229 ? 12.355 -12.731 -7.879 1.00 89.50 229 GLN A N 1
ATOM 1751 C CA . GLN A 1 229 ? 11.844 -14.053 -8.261 1.00 89.50 229 GLN A CA 1
ATOM 1752 C C . GLN A 1 229 ? 11.464 -14.122 -9.747 1.00 89.50 229 GLN A C 1
ATOM 1754 O O . GLN A 1 229 ? 10.668 -13.320 -10.244 1.00 89.50 229 GLN A O 1
ATOM 1759 N N . VAL A 1 230 ? 11.984 -15.140 -10.440 1.00 84.75 230 VAL A N 1
ATOM 1760 C CA . VAL A 1 230 ? 11.608 -15.489 -11.821 1.00 84.75 230 VAL A CA 1
ATOM 1761 C C . VAL A 1 230 ? 10.106 -15.769 -11.902 1.00 84.75 230 VAL A C 1
ATOM 1763 O O . VAL A 1 230 ? 9.562 -16.520 -11.098 1.00 84.75 230 VAL A O 1
ATOM 1766 N N . GLY A 1 231 ? 9.432 -15.168 -12.878 1.00 82.25 231 GLY A N 1
ATOM 1767 C CA . GLY A 1 231 ? 7.993 -15.301 -13.089 1.00 82.25 231 GLY A CA 1
ATOM 1768 C C . GLY A 1 231 ? 7.128 -14.453 -12.153 1.00 82.25 231 GLY A C 1
ATOM 1769 O O . GLY A 1 231 ? 5.910 -14.486 -12.301 1.00 82.25 231 GLY A O 1
ATOM 1770 N N . SER A 1 232 ? 7.709 -13.662 -11.239 1.00 90.62 232 SER A N 1
ATOM 1771 C CA . SER A 1 232 ? 6.943 -12.812 -10.307 1.00 90.62 232 SER A CA 1
ATOM 1772 C C . SER A 1 232 ? 6.283 -11.589 -10.956 1.00 90.62 232 SER A C 1
ATOM 1774 O O . SER A 1 232 ? 5.361 -11.006 -10.380 1.00 90.62 232 SER A O 1
ATOM 1776 N N . TYR A 1 233 ? 6.727 -11.235 -12.169 1.00 94.12 233 TYR A N 1
ATOM 1777 C CA . TYR A 1 233 ? 6.211 -10.115 -12.960 1.00 94.12 233 TYR A CA 1
ATOM 1778 C C . TYR A 1 233 ? 6.414 -8.766 -12.237 1.00 94.12 233 TYR A C 1
ATOM 1780 O O . TYR A 1 233 ? 5.539 -7.903 -12.223 1.00 94.12 233 TYR A O 1
ATOM 1788 N N . PHE A 1 234 ? 7.577 -8.596 -11.597 1.00 97.50 234 PHE A N 1
ATOM 1789 C CA . PHE A 1 234 ? 7.936 -7.394 -10.841 1.00 97.50 234 PHE A CA 1
ATOM 1790 C C . PHE A 1 234 ? 7.960 -6.141 -11.730 1.00 97.50 234 PHE A C 1
ATOM 1792 O O . PHE A 1 234 ? 8.656 -6.104 -12.744 1.00 97.50 234 PHE A O 1
ATOM 1799 N N . GLY A 1 235 ? 7.214 -5.104 -11.344 1.00 96.06 235 GLY A N 1
ATOM 1800 C CA . GLY A 1 235 ? 7.016 -3.905 -12.165 1.00 96.06 235 GLY A CA 1
ATOM 1801 C C . GLY A 1 235 ? 5.804 -3.991 -13.097 1.00 96.06 235 GLY A C 1
ATOM 1802 O O . GLY A 1 235 ? 5.704 -3.206 -14.036 1.00 96.06 235 GLY A O 1
ATOM 1803 N N . ALA A 1 236 ? 4.877 -4.927 -12.869 1.00 95.56 236 ALA A N 1
ATOM 1804 C CA . ALA A 1 236 ? 3.629 -5.013 -13.632 1.00 95.56 236 ALA A CA 1
ATOM 1805 C C . ALA A 1 236 ? 2.627 -3.900 -13.298 1.00 95.56 236 ALA A C 1
ATOM 1807 O O . ALA A 1 236 ? 1.802 -3.551 -14.137 1.00 95.56 236 ALA A O 1
ATOM 1808 N N . THR A 1 237 ? 2.703 -3.352 -12.086 1.00 97.69 237 THR A N 1
ATOM 1809 C CA . THR A 1 237 ? 1.940 -2.186 -11.633 1.00 97.69 237 THR A CA 1
ATOM 1810 C C . THR A 1 237 ? 2.870 -1.238 -10.889 1.00 97.69 237 THR A C 1
ATOM 1812 O O . THR A 1 237 ? 3.805 -1.671 -10.209 1.00 97.69 237 THR A O 1
ATOM 1815 N N . LEU A 1 238 ? 2.616 0.059 -11.040 1.00 97.44 238 LEU A N 1
ATOM 1816 C CA . LEU A 1 238 ? 3.338 1.137 -10.376 1.00 97.44 238 LEU A CA 1
ATOM 1817 C C . LEU A 1 238 ? 2.316 2.135 -9.832 1.00 97.44 238 LEU A C 1
ATOM 1819 O O . LEU A 1 238 ? 1.366 2.469 -10.535 1.00 97.44 238 LEU A O 1
ATOM 1823 N N . CYS A 1 239 ? 2.515 2.622 -8.610 1.00 95.69 239 CYS A N 1
ATOM 1824 C CA . CYS A 1 239 ? 1.699 3.689 -8.032 1.00 95.69 239 CYS A CA 1
ATOM 1825 C C . CYS A 1 239 ? 2.596 4.625 -7.225 1.00 95.69 239 CYS A C 1
ATOM 1827 O O . CYS A 1 239 ? 3.292 4.173 -6.318 1.00 95.69 239 CYS A O 1
ATOM 1829 N N . ALA A 1 240 ? 2.596 5.916 -7.550 1.00 93.94 240 ALA A N 1
ATOM 1830 C CA . ALA A 1 240 ? 3.211 6.929 -6.703 1.00 93.94 240 ALA A CA 1
ATOM 1831 C C . ALA A 1 240 ? 2.219 7.335 -5.608 1.00 93.94 240 ALA A C 1
ATOM 1833 O O . ALA A 1 240 ? 1.031 7.513 -5.877 1.00 93.94 240 ALA A O 1
ATOM 1834 N N . LEU A 1 241 ? 2.711 7.438 -4.380 1.00 92.62 241 LEU A N 1
ATOM 1835 C CA . LEU A 1 241 ? 1.976 7.924 -3.225 1.00 92.62 241 LEU A CA 1
ATOM 1836 C C . LEU A 1 241 ? 2.520 9.311 -2.880 1.00 92.62 241 LEU A C 1
ATOM 1838 O O . LEU A 1 241 ? 3.675 9.435 -2.460 1.00 92.62 241 LEU A O 1
ATOM 1842 N N . ASP A 1 242 ? 1.697 10.336 -3.091 1.00 90.12 242 ASP A N 1
ATOM 1843 C CA . ASP A 1 242 ? 2.068 11.738 -2.914 1.00 90.12 242 ASP A CA 1
ATOM 1844 C C . ASP A 1 242 ? 1.471 12.307 -1.620 1.00 90.12 242 ASP A C 1
ATOM 1846 O O . ASP A 1 242 ? 0.277 12.167 -1.363 1.00 90.12 242 ASP A O 1
ATOM 1850 N N . GLN A 1 243 ? 2.298 12.995 -0.835 1.00 89.31 243 GLN A N 1
ATOM 1851 C CA . GLN A 1 243 ? 1.910 13.761 0.351 1.00 89.31 243 GLN A CA 1
ATOM 1852 C C . GLN A 1 243 ? 2.403 15.201 0.160 1.00 89.31 243 GLN A C 1
ATOM 1854 O O . GLN A 1 243 ? 3.542 15.411 -0.255 1.00 89.31 243 GLN A O 1
ATOM 1859 N N . ASP A 1 244 ? 1.541 16.198 0.381 1.00 86.06 244 ASP A N 1
ATOM 1860 C CA . ASP A 1 244 ? 1.843 17.628 0.168 1.00 86.06 244 ASP A CA 1
ATOM 1861 C C . ASP A 1 244 ? 2.448 17.973 -1.217 1.00 86.06 244 ASP A C 1
ATOM 1863 O O . ASP A 1 244 ? 3.225 18.918 -1.371 1.00 86.06 244 ASP A O 1
ATOM 1867 N N . GLY A 1 245 ? 2.089 17.204 -2.253 1.00 85.00 245 GLY A N 1
ATOM 1868 C CA . GLY A 1 245 ? 2.606 17.371 -3.618 1.00 85.00 245 GLY A CA 1
ATOM 1869 C C . GLY A 1 245 ? 4.012 16.804 -3.853 1.00 85.00 245 GLY A C 1
ATOM 1870 O O . GLY A 1 245 ? 4.641 17.146 -4.855 1.00 85.00 245 GLY A O 1
ATOM 1871 N N . VAL A 1 246 ? 4.512 15.951 -2.953 1.00 89.19 246 VAL A N 1
ATOM 1872 C CA . VAL A 1 246 ? 5.793 15.241 -3.078 1.00 89.19 246 VAL A CA 1
ATOM 1873 C C . VAL A 1 246 ? 5.573 13.735 -2.954 1.00 89.19 246 VAL A C 1
ATOM 1875 O O . VAL A 1 246 ? 4.911 13.277 -2.025 1.00 89.19 246 VAL A O 1
ATOM 1878 N N . THR A 1 247 ? 6.177 12.943 -3.841 1.00 89.62 247 THR A N 1
ATOM 1879 C CA . THR A 1 247 ? 6.121 11.478 -3.752 1.00 89.62 247 THR A CA 1
ATOM 1880 C C . THR A 1 247 ? 6.912 10.983 -2.547 1.00 89.62 247 THR A C 1
ATOM 1882 O O . THR A 1 247 ? 8.144 11.039 -2.525 1.00 89.62 247 THR A O 1
ATOM 1885 N N . VAL A 1 248 ? 6.203 10.445 -1.555 1.00 88.44 248 VAL A N 1
ATOM 1886 C CA . VAL A 1 248 ? 6.797 9.842 -0.354 1.00 88.44 248 VAL A CA 1
ATOM 1887 C C . VAL A 1 248 ? 7.138 8.368 -0.556 1.00 88.44 248 VAL A C 1
ATOM 1889 O O . VAL A 1 248 ? 8.079 7.865 0.059 1.00 88.44 248 VAL A O 1
ATOM 1892 N N . THR A 1 249 ? 6.414 7.653 -1.421 1.00 94.00 249 THR A N 1
ATOM 1893 C CA . THR A 1 249 ? 6.658 6.230 -1.711 1.00 94.00 249 THR A CA 1
ATOM 1894 C C . THR A 1 249 ? 6.212 5.866 -3.128 1.00 94.00 249 THR A C 1
ATOM 1896 O O . THR A 1 249 ? 5.131 6.245 -3.562 1.00 94.00 249 THR A O 1
ATOM 1899 N N . LEU A 1 250 ? 7.030 5.095 -3.846 1.00 96.31 250 LEU A N 1
ATOM 1900 C CA . LEU A 1 250 ? 6.649 4.386 -5.066 1.00 96.31 250 LEU A CA 1
ATOM 1901 C C . LEU A 1 250 ? 6.337 2.928 -4.714 1.00 96.31 250 LEU A C 1
ATOM 1903 O O . LEU A 1 250 ? 7.197 2.207 -4.208 1.00 96.31 250 LEU A O 1
ATOM 1907 N N . LEU A 1 251 ? 5.124 2.485 -5.020 1.00 97.81 251 LEU A N 1
ATOM 1908 C CA . LEU A 1 251 ? 4.708 1.095 -4.905 1.00 97.81 251 LEU A CA 1
ATOM 1909 C C . LEU A 1 251 ? 4.972 0.347 -6.212 1.00 97.81 251 LEU A C 1
ATOM 1911 O O . LEU A 1 251 ? 4.661 0.853 -7.292 1.00 97.81 251 LEU A O 1
ATOM 1915 N N . VAL A 1 252 ? 5.507 -0.871 -6.106 1.00 98.56 252 VAL A N 1
ATOM 1916 C CA . VAL A 1 252 ? 5.856 -1.730 -7.247 1.00 98.56 252 VAL A CA 1
ATOM 1917 C C . VAL A 1 252 ? 5.261 -3.125 -7.064 1.00 98.56 252 VAL A C 1
ATOM 1919 O O . VAL A 1 252 ? 5.694 -3.893 -6.198 1.00 98.56 252 VAL A O 1
ATOM 1922 N N . GLY A 1 253 ? 4.267 -3.468 -7.882 1.00 98.38 253 GLY A N 1
ATOM 1923 C CA . GLY A 1 253 ? 3.604 -4.769 -7.827 1.00 98.38 253 GLY A CA 1
ATOM 1924 C C . GLY A 1 253 ? 4.378 -5.881 -8.536 1.00 98.38 253 GLY A C 1
ATOM 1925 O O . GLY A 1 253 ? 4.926 -5.697 -9.626 1.00 98.38 253 GLY A O 1
ATOM 1926 N N . ALA A 1 254 ? 4.369 -7.058 -7.915 1.00 98.25 254 ALA A N 1
ATOM 1927 C CA . ALA A 1 254 ? 4.821 -8.335 -8.458 1.00 98.25 254 ALA A CA 1
ATOM 1928 C C . ALA A 1 254 ? 3.678 -9.364 -8.302 1.00 98.25 254 ALA A C 1
ATOM 1930 O O . ALA A 1 254 ? 3.713 -10.208 -7.402 1.00 98.25 254 ALA A O 1
ATOM 1931 N N . PRO A 1 255 ? 2.601 -9.263 -9.106 1.00 97.88 255 PRO A N 1
ATOM 1932 C CA . PRO A 1 255 ? 1.342 -9.965 -8.850 1.00 97.88 255 PRO A CA 1
ATOM 1933 C C . PRO A 1 255 ? 1.415 -11.484 -9.023 1.00 97.88 255 PRO A C 1
ATOM 1935 O O . PRO A 1 255 ? 0.553 -12.186 -8.512 1.00 97.88 255 PRO A O 1
ATOM 1938 N N . THR A 1 256 ? 2.412 -12.030 -9.717 1.00 95.81 256 THR A N 1
ATOM 1939 C CA . THR A 1 256 ? 2.595 -13.490 -9.827 1.00 95.81 256 THR A CA 1
ATOM 1940 C C . THR A 1 256 ? 3.734 -14.008 -8.954 1.00 95.81 256 THR A C 1
ATOM 1942 O O . THR A 1 256 ? 4.160 -15.148 -9.119 1.00 95.81 256 THR A O 1
ATOM 1945 N N . TYR A 1 257 ? 4.208 -13.199 -7.997 1.00 97.25 257 TYR A N 1
ATOM 1946 C CA . TYR A 1 257 ? 5.082 -13.662 -6.922 1.00 97.25 257 TYR A CA 1
ATOM 1947 C C . TYR A 1 257 ? 4.424 -14.810 -6.132 1.00 97.25 257 TYR A C 1
ATOM 1949 O O . TYR A 1 257 ? 3.217 -14.793 -5.899 1.00 97.25 257 TYR A O 1
ATOM 1957 N N . PHE A 1 258 ? 5.207 -15.792 -5.688 1.00 91.06 258 PHE A N 1
ATOM 1958 C CA . PHE A 1 258 ? 4.711 -16.991 -5.013 1.00 91.06 258 PHE A CA 1
ATOM 1959 C C . PHE A 1 258 ? 5.622 -17.404 -3.845 1.00 91.06 258 PHE A C 1
ATOM 1961 O O . PHE A 1 258 ? 6.807 -17.672 -4.048 1.00 91.06 258 PHE A O 1
ATOM 1968 N N . ASP A 1 259 ? 5.060 -17.524 -2.632 1.00 88.31 259 ASP A N 1
ATOM 1969 C CA . ASP A 1 259 ? 5.736 -18.106 -1.448 1.00 88.31 259 ASP A CA 1
ATOM 1970 C C . ASP A 1 259 ? 5.154 -19.467 -1.001 1.00 88.31 259 ASP A C 1
ATOM 1972 O O . ASP A 1 259 ? 5.538 -20.017 0.033 1.00 88.31 259 ASP A O 1
ATOM 1976 N N . GLY A 1 260 ? 4.199 -20.016 -1.761 1.00 88.6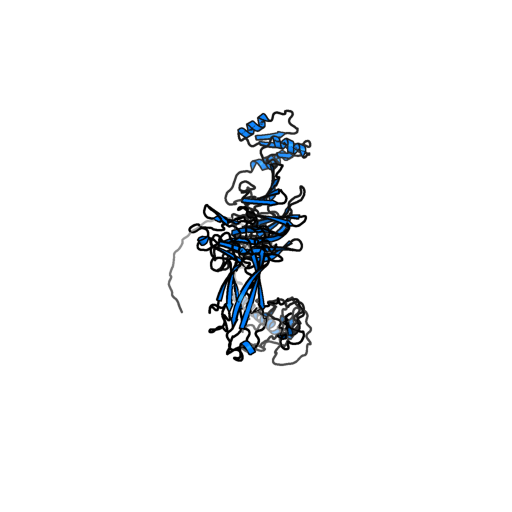2 260 GLY A N 1
ATOM 1977 C CA . GLY A 1 260 ? 3.474 -21.246 -1.429 1.00 88.62 260 GLY A CA 1
ATOM 1978 C C . GLY A 1 260 ? 2.248 -21.069 -0.523 1.00 88.62 260 GLY A C 1
ATOM 1979 O O . GLY A 1 260 ? 1.488 -22.022 -0.356 1.00 88.62 260 GLY A O 1
ATOM 1980 N N . ARG A 1 261 ? 2.011 -19.877 0.043 1.00 89.38 261 ARG A N 1
ATOM 1981 C CA . ARG A 1 261 ? 0.833 -19.543 0.874 1.00 89.38 261 ARG A CA 1
ATOM 1982 C C . ARG A 1 261 ? 0.090 -18.286 0.414 1.00 89.38 261 ARG A C 1
ATOM 1984 O O . ARG A 1 261 ? -1.107 -18.171 0.677 1.00 89.38 261 ARG A O 1
ATOM 1991 N N . ARG A 1 262 ? 0.790 -17.360 -0.237 1.00 92.94 262 ARG A N 1
ATOM 1992 C CA . ARG A 1 262 ? 0.332 -16.067 -0.757 1.00 92.94 262 ARG A CA 1
ATOM 1993 C C . ARG A 1 262 ? 0.783 -15.930 -2.211 1.00 92.94 262 ARG A C 1
ATOM 1995 O O . ARG A 1 262 ? 1.882 -16.361 -2.567 1.00 92.94 262 ARG A O 1
ATOM 2002 N N . GLY A 1 263 ? -0.093 -15.361 -3.032 1.00 92.81 263 GLY A N 1
ATOM 2003 C CA . GLY A 1 263 ? 0.140 -15.082 -4.443 1.00 92.81 263 GLY A CA 1
ATOM 2004 C C . GLY A 1 263 ? 0.097 -13.584 -4.689 1.00 92.81 263 GLY A C 1
ATOM 2005 O O . GLY A 1 263 ? -0.956 -12.969 -4.529 1.00 92.81 263 GLY A O 1
ATOM 2006 N N . GLY A 1 264 ? 1.225 -13.023 -5.105 1.00 97.38 264 GLY A N 1
ATOM 2007 C CA . GLY A 1 264 ? 1.443 -11.595 -5.275 1.00 97.38 264 GLY A CA 1
ATOM 2008 C C . GLY A 1 264 ? 2.135 -10.930 -4.079 1.00 97.38 264 GLY A C 1
ATOM 2009 O O . GLY A 1 264 ? 2.024 -11.380 -2.937 1.00 97.38 264 GLY A O 1
ATOM 2010 N N . ARG A 1 265 ? 2.873 -9.855 -4.365 1.00 97.69 265 ARG A N 1
ATOM 2011 C CA . ARG A 1 265 ? 3.589 -8.999 -3.404 1.00 97.69 265 ARG A CA 1
ATOM 2012 C C . ARG A 1 265 ? 3.630 -7.570 -3.957 1.00 97.69 265 ARG A C 1
ATOM 2014 O O . ARG A 1 265 ? 3.697 -7.390 -5.175 1.00 97.69 265 ARG A O 1
ATOM 2021 N N . VAL A 1 266 ? 3.638 -6.559 -3.090 1.00 98.44 266 VAL A N 1
ATOM 2022 C CA . VAL A 1 266 ? 3.923 -5.164 -3.473 1.00 98.44 266 VAL A CA 1
ATOM 2023 C C . VAL A 1 266 ? 5.125 -4.667 -2.678 1.00 98.44 266 VAL A C 1
ATOM 2025 O O . VAL A 1 266 ? 5.183 -4.861 -1.469 1.00 98.44 266 VAL A O 1
ATOM 2028 N N . HIS A 1 267 ? 6.082 -4.035 -3.349 1.00 97.75 267 HIS A N 1
ATOM 2029 C CA . HIS A 1 267 ? 7.293 -3.489 -2.737 1.00 97.75 267 HIS A CA 1
ATOM 2030 C C . HIS A 1 267 ? 7.153 -1.975 -2.584 1.00 97.75 267 HIS A C 1
ATOM 2032 O O . HIS A 1 267 ? 6.616 -1.315 -3.475 1.00 97.75 267 HIS A O 1
ATOM 2038 N N . LEU A 1 268 ? 7.653 -1.430 -1.478 1.00 96.56 268 LEU A N 1
ATOM 2039 C CA . LEU A 1 268 ? 7.627 -0.004 -1.168 1.00 96.56 268 LEU A CA 1
ATOM 2040 C C . LEU A 1 268 ? 9.023 0.584 -1.365 1.00 96.56 268 LEU A C 1
ATOM 2042 O O . LEU A 1 268 ? 9.960 0.186 -0.675 1.00 96.56 268 LEU A O 1
ATOM 2046 N N . TYR A 1 269 ? 9.167 1.546 -2.272 1.00 95.56 269 TYR A N 1
ATOM 2047 C CA . TYR A 1 269 ? 10.415 2.265 -2.515 1.00 95.56 269 TYR A CA 1
ATOM 2048 C C . TYR A 1 269 ? 10.293 3.718 -2.066 1.00 95.56 269 TYR A C 1
ATOM 2050 O O . TYR A 1 269 ? 9.398 4.435 -2.504 1.00 95.56 269 TYR A O 1
ATOM 2058 N N . ARG A 1 270 ? 11.216 4.177 -1.222 1.00 92.56 270 ARG A N 1
ATOM 2059 C CA . ARG A 1 270 ? 11.237 5.545 -0.694 1.00 92.56 270 ARG A CA 1
ATOM 2060 C C . ARG A 1 270 ? 12.361 6.347 -1.335 1.00 92.56 270 ARG A C 1
ATOM 2062 O O . ARG A 1 270 ? 13.488 5.863 -1.442 1.00 92.56 270 ARG A O 1
ATOM 2069 N N . TRP A 1 271 ? 12.065 7.587 -1.719 1.00 88.56 271 TRP A N 1
ATOM 2070 C CA . TRP A 1 271 ? 13.065 8.508 -2.253 1.00 88.56 271 TRP A CA 1
ATOM 2071 C C . TRP A 1 271 ? 14.039 8.948 -1.152 1.00 88.56 271 TRP A C 1
ATOM 2073 O O . TRP A 1 271 ? 13.647 9.569 -0.163 1.00 88.56 271 TRP A O 1
ATOM 2083 N N . GLN A 1 272 ? 15.317 8.609 -1.305 1.00 86.12 272 GLN A N 1
ATOM 2084 C CA . GLN A 1 272 ? 16.388 8.927 -0.365 1.00 86.12 272 GLN A CA 1
ATOM 2085 C C . GLN A 1 272 ? 17.694 9.189 -1.115 1.00 86.12 272 GLN A C 1
ATOM 2087 O O . GLN A 1 272 ? 18.096 8.406 -1.967 1.00 86.12 272 GLN A O 1
ATOM 2092 N N . LYS A 1 273 ? 18.398 10.273 -0.756 1.00 83.88 273 LYS A N 1
ATOM 2093 C CA . LYS A 1 273 ? 19.743 10.603 -1.280 1.00 83.88 273 LYS A CA 1
ATOM 2094 C C . LYS A 1 273 ? 19.848 10.548 -2.816 1.00 83.88 273 LYS A C 1
ATOM 2096 O O . LYS A 1 273 ? 20.864 10.112 -3.347 1.00 83.88 273 LYS A O 1
ATOM 2101 N N . ASP A 1 274 ? 18.810 11.028 -3.498 1.00 84.19 274 ASP A N 1
ATOM 2102 C CA . ASP A 1 274 ? 18.718 11.075 -4.963 1.00 84.19 274 ASP A CA 1
ATOM 2103 C C . ASP A 1 274 ? 18.518 9.712 -5.670 1.00 84.19 274 ASP A C 1
ATOM 2105 O O . ASP A 1 274 ? 18.744 9.591 -6.873 1.00 84.19 274 ASP A O 1
ATOM 2109 N N . ALA A 1 275 ? 18.057 8.693 -4.933 1.00 90.00 275 ALA A N 1
ATOM 2110 C CA . ALA A 1 275 ? 17.692 7.370 -5.441 1.00 90.00 275 ALA A CA 1
ATOM 2111 C C . ALA A 1 275 ? 16.418 6.816 -4.766 1.00 90.00 275 ALA A C 1
ATOM 2113 O O . ALA A 1 275 ? 15.969 7.303 -3.728 1.00 90.00 275 ALA A O 1
ATOM 2114 N N . LEU A 1 276 ? 15.841 5.760 -5.341 1.00 92.81 276 LEU A N 1
ATOM 2115 C CA . LEU A 1 276 ? 14.796 4.943 -4.722 1.00 92.81 276 LEU A CA 1
ATOM 2116 C C . LEU A 1 276 ? 15.435 3.779 -3.949 1.00 92.81 276 LEU A C 1
ATOM 2118 O O . LEU A 1 276 ? 16.048 2.890 -4.543 1.00 92.81 276 LEU A O 1
ATOM 2122 N N . GLU A 1 277 ? 15.269 3.765 -2.626 1.00 93.44 277 GLU A N 1
ATOM 2123 C CA . GLU A 1 277 ? 15.707 2.675 -1.740 1.00 93.44 277 GLU A CA 1
ATOM 2124 C C . GLU A 1 277 ? 14.491 1.832 -1.305 1.00 93.44 277 GLU A C 1
ATOM 2126 O O . GLU A 1 277 ? 13.430 2.385 -1.006 1.00 93.44 277 GLU A O 1
ATOM 2131 N N . LEU A 1 278 ? 14.632 0.500 -1.245 1.00 93.81 278 LEU A N 1
ATOM 2132 C CA . LEU A 1 278 ? 13.584 -0.396 -0.735 1.00 93.81 278 LEU A CA 1
ATOM 2133 C C . LEU A 1 278 ? 13.337 -0.111 0.757 1.00 93.81 278 LEU A C 1
ATOM 2135 O O . LEU A 1 278 ? 14.267 -0.153 1.562 1.00 93.81 278 LEU A O 1
ATOM 2139 N N . ALA A 1 279 ? 12.088 0.180 1.112 1.00 92.94 279 ALA A N 1
ATOM 2140 C CA . ALA A 1 279 ? 11.661 0.580 2.452 1.00 92.94 279 ALA A CA 1
ATOM 2141 C C . ALA A 1 279 ? 10.768 -0.460 3.151 1.00 92.94 279 ALA A C 1
ATOM 2143 O O . ALA A 1 279 ? 10.735 -0.496 4.378 1.00 92.94 279 ALA A O 1
ATOM 2144 N N . GLY A 1 280 ? 10.059 -1.308 2.399 1.00 93.31 280 GLY A N 1
ATOM 2145 C CA . GLY A 1 280 ? 9.148 -2.304 2.964 1.00 93.31 280 GLY A CA 1
ATOM 2146 C C . GLY A 1 280 ? 8.392 -3.106 1.907 1.00 93.31 280 GLY A C 1
ATOM 2147 O O . GLY A 1 280 ? 8.637 -2.967 0.707 1.00 93.31 280 GLY A O 1
ATOM 2148 N N . GLU A 1 281 ? 7.459 -3.939 2.362 1.00 95.88 281 GLU A N 1
ATOM 2149 C CA . GLU A 1 281 ? 6.643 -4.817 1.520 1.00 95.88 281 GLU A CA 1
ATOM 2150 C C . GLU A 1 281 ? 5.226 -4.950 2.078 1.00 95.88 281 GLU A C 1
ATOM 2152 O O . GLU A 1 281 ? 5.040 -5.076 3.289 1.00 95.88 281 GLU A O 1
ATOM 2157 N N . LEU A 1 282 ? 4.240 -5.009 1.184 1.00 97.50 282 LEU A N 1
ATOM 2158 C CA . LEU A 1 282 ? 2.847 -5.295 1.507 1.00 97.50 282 LEU A CA 1
ATOM 2159 C C . LEU A 1 282 ? 2.464 -6.699 1.036 1.00 97.50 282 LEU A C 1
ATOM 2161 O O . LEU A 1 282 ? 2.931 -7.186 -0.002 1.00 97.50 282 LEU A O 1
ATOM 2165 N N . TRP A 1 283 ? 1.560 -7.322 1.790 1.00 95.94 283 TRP A N 1
ATOM 2166 C CA . TRP A 1 283 ? 1.138 -8.705 1.599 1.00 95.94 283 TRP A CA 1
ATOM 2167 C C . TRP A 1 283 ? -0.373 -8.867 1.801 1.00 95.94 283 TRP A C 1
ATOM 2169 O O . TRP A 1 283 ? -0.931 -8.353 2.771 1.00 95.94 283 TRP A O 1
ATOM 2179 N N . GLY A 1 284 ? -1.013 -9.648 0.927 1.00 93.62 284 GLY A N 1
ATOM 2180 C CA . GLY A 1 284 ? -2.385 -10.128 1.118 1.00 93.62 284 GLY A CA 1
ATOM 2181 C C . GLY A 1 284 ? -2.492 -11.193 2.216 1.00 93.62 284 GLY A C 1
ATOM 2182 O O . GLY A 1 284 ? -1.485 -11.658 2.771 1.00 93.62 284 GLY A O 1
ATOM 2183 N N . SER A 1 285 ? -3.719 -11.614 2.531 1.00 93.38 285 SER A N 1
ATOM 2184 C CA . SER A 1 285 ? -3.947 -12.644 3.552 1.00 93.38 285 SER A CA 1
ATOM 2185 C C . SER A 1 285 ? -3.463 -14.027 3.085 1.00 93.38 285 SER A C 1
ATOM 2187 O O . SER A 1 285 ? -3.564 -14.372 1.906 1.00 93.38 285 SER A O 1
ATOM 2189 N N . PRO A 1 286 ? -2.917 -14.859 3.991 1.00 93.56 286 PRO A N 1
ATOM 2190 C CA . PRO A 1 286 ? -2.479 -16.206 3.643 1.00 93.56 286 PRO A CA 1
ATOM 2191 C C . PRO A 1 286 ? -3.670 -17.105 3.293 1.00 93.56 286 PRO A C 1
ATOM 2193 O O . PRO A 1 286 ? -4.730 -17.007 3.904 1.00 93.56 286 PRO A O 1
ATOM 2196 N N . GLY A 1 287 ? -3.463 -18.032 2.356 1.00 93.12 287 GLY A N 1
ATOM 2197 C CA . GLY A 1 287 ? -4.492 -18.958 1.871 1.00 93.12 287 GLY A CA 1
ATOM 2198 C C . GLY A 1 287 ? -4.802 -18.810 0.381 1.00 93.12 287 GLY A C 1
ATOM 2199 O O . GLY A 1 287 ? -5.408 -19.708 -0.198 1.00 93.12 287 GLY A O 1
ATOM 2200 N N . HIS A 1 288 ? -4.324 -17.739 -0.261 1.00 94.69 288 HIS A N 1
ATOM 2201 C CA . HIS A 1 288 ? -4.554 -17.458 -1.680 1.00 94.69 288 HIS A CA 1
ATOM 2202 C C . HIS A 1 288 ? -3.232 -17.463 -2.474 1.00 94.69 288 HIS A C 1
ATOM 2204 O O . HIS A 1 288 ? -2.771 -16.413 -2.924 1.00 94.69 288 HIS A O 1
ATOM 2210 N N . PRO A 1 289 ? -2.584 -18.629 -2.678 1.00 91.19 289 PRO A N 1
ATOM 2211 C CA . PRO A 1 289 ? -1.271 -18.723 -3.327 1.00 91.19 289 PRO A CA 1
ATOM 2212 C C . PRO A 1 289 ? -1.260 -18.279 -4.801 1.00 91.19 289 PRO A C 1
ATOM 2214 O O . PRO A 1 289 ? -0.191 -18.081 -5.363 1.00 91.19 289 PRO A O 1
ATOM 2217 N N . LEU A 1 290 ? -2.430 -18.104 -5.424 1.00 93.31 290 LEU A N 1
ATOM 2218 C CA . LEU A 1 290 ? -2.593 -17.584 -6.787 1.00 93.31 290 LEU A CA 1
ATOM 2219 C C . LEU A 1 290 ? -3.419 -16.280 -6.828 1.00 93.31 290 LEU A C 1
ATOM 2221 O O . LEU A 1 290 ? -3.844 -15.877 -7.904 1.00 93.31 290 LEU A O 1
ATOM 2225 N N . GLY A 1 291 ? -3.631 -15.618 -5.679 1.00 95.38 291 GLY A N 1
ATOM 2226 C CA . GLY A 1 291 ? -4.566 -14.494 -5.495 1.00 95.38 291 GLY A CA 1
ATOM 2227 C C . GLY A 1 291 ? -4.286 -13.220 -6.305 1.00 95.38 291 GLY A C 1
ATOM 2228 O O . GLY A 1 291 ? -5.179 -12.402 -6.529 1.00 95.38 291 GLY A O 1
ATOM 2229 N N . ARG A 1 292 ? -3.054 -13.082 -6.801 1.00 96.94 292 ARG A N 1
ATOM 2230 C CA . ARG A 1 292 ? -2.547 -11.924 -7.547 1.00 96.94 292 ARG A CA 1
ATOM 2231 C C . ARG A 1 292 ? -2.630 -10.592 -6.801 1.00 96.94 292 ARG A C 1
ATOM 2233 O O . ARG A 1 292 ? -2.965 -9.566 -7.389 1.00 96.94 292 ARG A O 1
ATOM 2240 N N . PHE A 1 293 ? -2.284 -10.600 -5.519 1.00 98.56 293 PHE A N 1
ATOM 2241 C CA . PHE A 1 293 ? -2.121 -9.389 -4.722 1.00 98.56 293 PHE A CA 1
ATOM 2242 C C . PHE A 1 293 ? -1.120 -8.417 -5.378 1.00 98.56 293 PHE A C 1
ATOM 2244 O O . PHE A 1 293 ? 0.008 -8.791 -5.706 1.00 98.56 293 PHE A O 1
ATOM 2251 N N . GLY A 1 294 ? -1.535 -7.168 -5.597 1.00 98.06 294 GLY A N 1
ATOM 2252 C CA . GLY A 1 294 ? -0.749 -6.166 -6.327 1.00 98.06 294 GLY A CA 1
ATOM 2253 C C . GLY A 1 294 ? -1.017 -6.117 -7.835 1.00 98.06 294 GLY A C 1
ATOM 2254 O O . GLY A 1 294 ? -0.307 -5.409 -8.549 1.00 98.06 294 GLY A O 1
ATOM 2255 N N . ALA A 1 295 ? -2.026 -6.837 -8.343 1.00 97.56 295 ALA A N 1
ATOM 2256 C CA . ALA A 1 295 ? -2.425 -6.771 -9.755 1.00 97.56 295 ALA A CA 1
ATOM 2257 C C . ALA A 1 295 ? -3.062 -5.431 -10.151 1.00 97.56 295 ALA A C 1
ATOM 2259 O O . ALA A 1 295 ? -3.079 -5.097 -11.332 1.00 97.56 295 ALA A O 1
ATOM 2260 N N . SER A 1 296 ? -3.548 -4.665 -9.176 1.00 98.19 296 SER A N 1
ATOM 2261 C CA . SER A 1 296 ? -3.922 -3.261 -9.324 1.00 98.19 296 SER A CA 1
ATOM 2262 C C . SER A 1 296 ? -3.579 -2.502 -8.038 1.00 98.19 296 SER A C 1
ATOM 2264 O O . SER A 1 296 ? -3.483 -3.096 -6.958 1.00 98.19 296 SER A O 1
ATOM 2266 N N . LEU A 1 297 ? -3.349 -1.197 -8.168 1.00 97.88 297 LEU A N 1
ATOM 2267 C CA . LEU A 1 297 ? -2.988 -0.277 -7.091 1.00 97.88 297 LEU A CA 1
ATOM 2268 C C . LEU A 1 297 ? -3.752 1.030 -7.323 1.00 97.88 297 LEU A C 1
ATOM 2270 O O . LEU A 1 297 ? -3.834 1.470 -8.468 1.00 97.88 297 LEU A O 1
ATOM 2274 N N . ALA A 1 298 ? -4.270 1.651 -6.266 1.00 96.50 298 ALA A N 1
ATOM 2275 C CA . ALA A 1 298 ? -4.841 2.995 -6.331 1.00 96.50 298 ALA A CA 1
ATOM 2276 C C . ALA A 1 298 ? -4.473 3.780 -5.068 1.00 96.50 298 ALA A C 1
ATOM 2278 O O . ALA A 1 298 ? -4.775 3.332 -3.963 1.00 96.50 298 ALA A O 1
ATOM 2279 N N . ALA A 1 299 ? -3.823 4.934 -5.228 1.00 94.06 299 ALA A N 1
ATOM 2280 C CA . ALA A 1 299 ? -3.663 5.900 -4.144 1.00 94.06 299 ALA A CA 1
ATOM 2281 C C . ALA A 1 299 ? -5.033 6.502 -3.799 1.00 94.06 299 ALA A C 1
ATOM 2283 O O . ALA A 1 299 ? -5.812 6.794 -4.707 1.00 94.06 299 ALA A O 1
ATOM 2284 N N . LEU A 1 300 ? -5.316 6.664 -2.506 1.00 92.81 300 LEU A N 1
ATOM 2285 C CA . LEU A 1 300 ? -6.641 7.052 -2.009 1.00 92.81 300 LEU A CA 1
ATOM 2286 C C . LEU A 1 300 ? -6.707 8.490 -1.466 1.00 92.81 300 LEU A C 1
ATOM 2288 O O . LEU A 1 300 ? -7.779 8.976 -1.117 1.00 92.81 300 LEU A O 1
ATOM 2292 N N . GLY A 1 301 ? -5.563 9.179 -1.394 1.00 89.12 301 GLY A N 1
ATOM 2293 C CA . GLY A 1 301 ? -5.441 10.381 -0.566 1.00 89.12 301 GLY A CA 1
ATOM 2294 C C . GLY A 1 301 ? -5.563 10.030 0.920 1.00 89.12 301 GLY A C 1
ATOM 2295 O O . GLY A 1 301 ? -5.383 8.873 1.278 1.00 89.12 301 GLY A O 1
ATOM 2296 N N . ASP A 1 302 ? -5.838 11.023 1.764 1.00 90.25 302 ASP A N 1
ATOM 2297 C CA . ASP A 1 302 ? -6.134 10.815 3.189 1.00 90.25 302 ASP A CA 1
ATOM 2298 C C . ASP A 1 302 ? -7.629 10.494 3.373 1.00 90.25 302 ASP A C 1
ATOM 2300 O O . ASP A 1 302 ? -8.500 11.341 3.148 1.00 90.25 302 ASP A O 1
ATOM 2304 N N . LEU A 1 303 ? -7.919 9.252 3.753 1.00 89.06 303 LEU A N 1
ATOM 2305 C CA . LEU A 1 303 ? -9.249 8.720 4.037 1.00 89.06 303 LEU A CA 1
ATOM 2306 C C . LEU A 1 303 ? -9.647 8.847 5.508 1.00 89.06 303 LEU A C 1
ATOM 2308 O O . LEU A 1 303 ? -10.844 8.817 5.813 1.00 89.06 303 LEU A O 1
ATOM 2312 N N . ASN A 1 304 ? -8.675 8.906 6.423 1.00 87.62 304 ASN A N 1
ATOM 2313 C CA . ASN A 1 304 ? -8.921 8.764 7.859 1.00 87.62 304 ASN A CA 1
ATOM 2314 C C . ASN A 1 304 ? -8.841 10.089 8.639 1.00 87.62 304 ASN A C 1
ATOM 2316 O O . ASN A 1 304 ? -9.418 10.194 9.727 1.00 87.62 304 ASN A O 1
ATOM 2320 N N . GLY A 1 305 ? -8.205 11.105 8.054 1.00 87.00 305 GLY A N 1
ATOM 2321 C CA . GLY A 1 305 ? -8.042 12.446 8.603 1.00 87.00 305 GLY A CA 1
ATOM 2322 C C . GLY A 1 305 ? -6.731 12.697 9.352 1.00 87.00 305 GLY A C 1
ATOM 2323 O O . GLY A 1 305 ? -6.642 13.667 10.110 1.00 87.00 305 GLY A O 1
ATOM 2324 N N . ASP A 1 306 ? -5.723 11.829 9.218 1.00 87.88 306 ASP A N 1
ATOM 2325 C CA . ASP A 1 306 ? -4.428 11.982 9.902 1.00 87.88 306 ASP A CA 1
ATOM 2326 C C . ASP A 1 306 ? -3.340 12.685 9.066 1.00 87.88 306 ASP A C 1
ATOM 2328 O O . ASP A 1 306 ? -2.266 12.995 9.592 1.00 87.88 306 ASP A O 1
ATOM 2332 N N . ASN A 1 307 ? -3.670 13.090 7.836 1.00 89.06 307 ASN A N 1
ATOM 2333 C CA . ASN A 1 307 ? -2.818 13.707 6.815 1.00 89.06 307 ASN A CA 1
ATOM 2334 C C . ASN A 1 307 ? -1.795 12.767 6.150 1.00 89.06 307 ASN A C 1
ATOM 2336 O O . ASN A 1 307 ? -0.940 13.264 5.409 1.00 89.06 307 ASN A O 1
ATOM 2340 N N . PHE A 1 308 ? -1.851 11.446 6.358 1.00 91.62 308 PHE A N 1
ATOM 2341 C CA . PHE A 1 308 ? -1.041 10.482 5.606 1.00 91.62 308 PHE A CA 1
ATOM 2342 C C . PHE A 1 308 ? -1.879 9.787 4.521 1.00 91.62 308 PHE A C 1
ATOM 2344 O O . PHE A 1 308 ? -2.955 9.280 4.809 1.00 91.62 308 PHE A O 1
ATOM 2351 N N . PRO A 1 309 ? -1.405 9.733 3.264 1.00 92.38 309 PRO A N 1
ATOM 2352 C CA . PRO A 1 309 ? -2.185 9.155 2.176 1.00 92.38 309 PRO A CA 1
ATOM 2353 C C . PRO A 1 309 ? -2.214 7.618 2.227 1.00 92.38 309 PRO A C 1
ATOM 2355 O O . PRO A 1 309 ? -1.179 6.968 2.387 1.00 92.38 309 PRO A O 1
ATOM 2358 N N . GLU A 1 310 ? -3.389 7.034 2.009 1.00 93.62 310 GLU A N 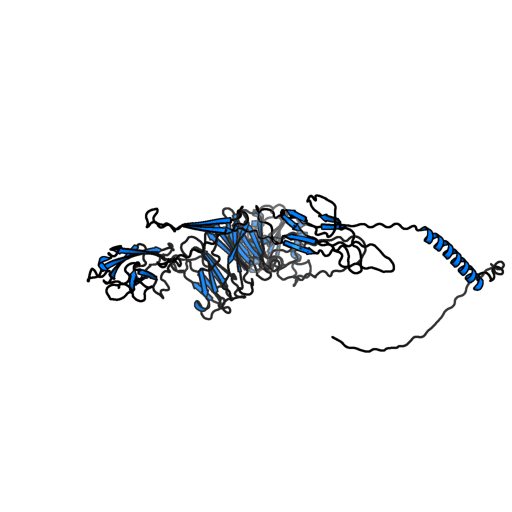1
ATOM 2359 C CA . GLU A 1 310 ? -3.615 5.592 1.924 1.00 93.62 310 GLU A CA 1
ATOM 2360 C C . GLU A 1 310 ? -3.510 5.013 0.508 1.00 93.62 310 GLU A C 1
ATOM 2362 O O . GLU A 1 310 ? -3.488 5.714 -0.510 1.00 93.62 310 GLU A O 1
ATOM 2367 N N . VAL A 1 311 ? -3.482 3.678 0.442 1.00 96.69 311 VAL A N 1
ATOM 2368 C CA . VAL A 1 311 ? -3.511 2.920 -0.811 1.00 96.69 311 VAL A CA 1
ATOM 2369 C C . VAL A 1 311 ? -4.481 1.736 -0.740 1.00 96.69 311 VAL A C 1
ATOM 2371 O O . VAL A 1 311 ? -4.557 1.021 0.263 1.00 96.69 311 VAL A O 1
ATOM 2374 N N . ALA A 1 312 ? -5.184 1.491 -1.845 1.00 98.12 312 ALA A N 1
ATOM 2375 C CA . ALA A 1 312 ? -5.885 0.243 -2.114 1.00 98.12 312 ALA A CA 1
ATOM 2376 C C . ALA A 1 312 ? -4.995 -0.684 -2.953 1.00 98.12 312 ALA A C 1
ATOM 2378 O O . ALA A 1 312 ? -4.427 -0.271 -3.968 1.00 98.12 312 ALA A O 1
ATOM 2379 N N . VAL A 1 313 ? -4.932 -1.961 -2.576 1.00 98.69 313 VAL A N 1
ATOM 2380 C CA . VAL A 1 313 ? -4.234 -3.018 -3.319 1.00 98.69 313 VAL A CA 1
ATOM 2381 C C . VAL A 1 313 ? -5.224 -4.103 -3.736 1.00 98.69 313 VAL A C 1
ATOM 2383 O O . VAL A 1 313 ? -5.884 -4.709 -2.892 1.00 98.69 313 VAL A O 1
ATOM 2386 N N . GLY A 1 314 ? -5.322 -4.355 -5.042 1.00 98.56 314 GLY A N 1
ATOM 2387 C CA . GLY A 1 314 ? -6.219 -5.358 -5.610 1.00 98.56 314 GLY A CA 1
ATOM 2388 C C . GLY A 1 314 ? -5.599 -6.755 -5.659 1.00 98.56 314 GLY A C 1
ATOM 2389 O O . GLY A 1 314 ? -4.420 -6.920 -5.991 1.00 98.56 314 GLY A O 1
ATOM 2390 N N . ALA A 1 315 ? -6.418 -7.763 -5.365 1.00 98.44 315 ALA A N 1
ATOM 2391 C CA . ALA A 1 315 ? -6.089 -9.184 -5.422 1.00 98.44 315 ALA A CA 1
ATOM 2392 C C . ALA A 1 315 ? -7.236 -9.959 -6.125 1.00 98.44 315 ALA A C 1
ATOM 2394 O O . ALA A 1 315 ? -8.018 -10.667 -5.485 1.00 98.44 315 ALA A O 1
ATOM 2395 N N . PRO A 1 316 ? -7.408 -9.786 -7.452 1.00 98.12 316 PRO A N 1
ATOM 2396 C CA . PRO A 1 316 ? -8.616 -10.201 -8.174 1.00 98.12 316 PRO A CA 1
ATOM 2397 C C . PRO A 1 316 ? -8.802 -11.717 -8.318 1.00 98.12 316 PRO A C 1
ATOM 2399 O O . PRO A 1 316 ? -9.892 -12.153 -8.675 1.00 98.12 316 PRO A O 1
ATOM 2402 N N . MET A 1 317 ? -7.769 -12.523 -8.054 1.00 97.00 317 MET A N 1
ATOM 2403 C CA . MET A 1 317 ? -7.834 -13.990 -8.140 1.00 97.00 317 MET A CA 1
ATOM 2404 C C . MET A 1 317 ? -8.009 -14.651 -6.760 1.00 97.00 317 MET A C 1
ATOM 2406 O O . MET A 1 317 ? -7.986 -15.875 -6.640 1.00 97.00 317 MET A O 1
ATOM 2410 N N . GLU A 1 318 ? -8.157 -13.866 -5.688 1.00 97.25 318 GLU A N 1
ATOM 2411 C CA . GLU A 1 318 ? -8.498 -14.404 -4.369 1.00 97.25 318 GLU A CA 1
ATOM 2412 C C . GLU A 1 318 ? -9.931 -14.941 -4.320 1.00 97.25 318 GLU A C 1
ATOM 2414 O O . GLU A 1 318 ? -10.768 -14.621 -5.165 1.00 97.25 318 GLU A O 1
ATOM 2419 N N . ASP A 1 319 ? -10.209 -15.768 -3.308 1.00 95.50 319 ASP A N 1
ATOM 2420 C CA . ASP A 1 319 ? -11.532 -16.346 -3.065 1.00 95.50 319 ASP A CA 1
ATOM 2421 C C . ASP A 1 319 ? -12.148 -16.995 -4.322 1.00 95.50 319 ASP A C 1
ATOM 2423 O O . ASP A 1 319 ? -13.238 -16.634 -4.750 1.00 95.50 319 ASP A O 1
ATOM 2427 N N . ASP A 1 320 ? -11.446 -17.956 -4.930 1.00 93.81 320 ASP A N 1
ATOM 2428 C CA . ASP A 1 320 ? -11.858 -18.659 -6.161 1.00 93.81 320 ASP A CA 1
ATOM 2429 C C . ASP A 1 320 ? -12.216 -17.698 -7.318 1.00 93.81 320 ASP A C 1
ATOM 2431 O O . ASP A 1 320 ? -13.282 -17.810 -7.934 1.00 93.81 320 ASP A O 1
ATOM 2435 N N . ASP A 1 321 ? -11.339 -16.724 -7.571 1.00 95.69 321 ASP A N 1
ATOM 2436 C CA . ASP A 1 321 ? -11.489 -15.599 -8.506 1.00 95.69 321 ASP A CA 1
ATOM 2437 C C . ASP A 1 321 ? -12.679 -14.657 -8.247 1.00 95.69 321 ASP A C 1
ATOM 2439 O O . ASP A 1 321 ? -13.081 -13.899 -9.133 1.00 95.69 321 ASP A O 1
ATOM 2443 N N . ARG A 1 322 ? -13.266 -14.663 -7.044 1.00 96.88 322 ARG A N 1
ATOM 2444 C CA . ARG A 1 322 ? -14.234 -13.623 -6.645 1.00 96.88 322 ARG A CA 1
ATOM 2445 C C . ARG A 1 322 ? -13.530 -12.276 -6.450 1.00 96.88 322 ARG A C 1
ATOM 2447 O O . ARG A 1 322 ? -14.102 -11.244 -6.795 1.00 96.88 322 ARG A O 1
ATOM 2454 N N . GLY A 1 323 ? -12.277 -12.310 -5.998 1.00 97.62 323 GLY A N 1
ATOM 2455 C CA . GLY A 1 323 ? -11.393 -11.161 -5.838 1.00 97.62 323 GLY A CA 1
ATOM 2456 C C . GLY A 1 323 ? -11.577 -10.414 -4.518 1.00 97.62 323 GLY A C 1
ATOM 2457 O O . GLY A 1 323 ? -12.641 -10.457 -3.892 1.00 97.62 323 GLY A O 1
ATOM 2458 N N . ALA A 1 324 ? -10.525 -9.716 -4.100 1.00 98.06 324 ALA A N 1
ATOM 2459 C CA . ALA A 1 324 ? -10.496 -8.907 -2.888 1.00 98.06 324 ALA A CA 1
ATOM 2460 C C . ALA A 1 324 ? -9.704 -7.606 -3.081 1.00 98.06 324 ALA A C 1
ATOM 2462 O O . ALA A 1 324 ? -8.882 -7.481 -3.992 1.00 98.06 324 ALA A O 1
ATOM 2463 N N . ILE A 1 325 ? -9.944 -6.643 -2.191 1.00 98.38 325 ILE A N 1
ATOM 2464 C CA . ILE A 1 325 ? -9.175 -5.397 -2.076 1.00 98.38 325 ILE A CA 1
ATOM 2465 C C . ILE A 1 325 ? -8.707 -5.237 -0.633 1.00 98.38 325 ILE A C 1
ATOM 2467 O O . ILE A 1 325 ? -9.455 -5.519 0.303 1.00 98.38 325 ILE A O 1
ATOM 2471 N N . TYR A 1 326 ? -7.486 -4.748 -0.464 1.00 98.38 326 TYR A N 1
ATOM 2472 C CA . TYR A 1 326 ? -6.883 -4.430 0.824 1.00 98.38 326 TYR A CA 1
ATOM 2473 C C . TYR A 1 326 ? -6.613 -2.933 0.922 1.00 98.38 326 TYR A C 1
ATOM 2475 O O . TYR A 1 326 ? -6.060 -2.359 -0.013 1.00 98.38 326 TYR A O 1
ATOM 2483 N N . ILE A 1 327 ? -6.970 -2.321 2.049 1.00 96.81 327 ILE A N 1
ATOM 2484 C CA . ILE A 1 327 ? -6.651 -0.924 2.364 1.00 96.81 327 ILE A CA 1
ATOM 2485 C C . ILE A 1 327 ? -5.485 -0.912 3.350 1.00 96.81 327 ILE A C 1
ATOM 2487 O O . ILE A 1 327 ? -5.553 -1.574 4.389 1.00 96.81 327 ILE A O 1
ATOM 2491 N N . PHE A 1 328 ? -4.426 -0.174 3.026 1.00 96.69 328 PHE A N 1
ATOM 2492 C CA . PHE A 1 328 ? -3.264 0.034 3.893 1.00 96.69 328 PHE A CA 1
ATOM 2493 C C . PHE A 1 328 ? -3.207 1.501 4.312 1.00 96.69 328 PHE A C 1
ATOM 2495 O O . PHE A 1 328 ? -3.339 2.383 3.459 1.00 96.69 328 PHE A O 1
ATOM 2502 N N . LEU A 1 329 ? -3.028 1.739 5.615 1.00 93.50 329 LEU A N 1
ATOM 2503 C CA . LEU A 1 329 ? -2.993 3.088 6.173 1.00 93.50 329 LEU A CA 1
ATOM 2504 C C . LEU A 1 329 ? -1.657 3.780 5.890 1.00 93.50 329 LEU A C 1
ATOM 2506 O O . LEU A 1 329 ? -0.611 3.129 5.790 1.00 93.50 329 LEU A O 1
ATOM 2510 N N . GLY A 1 330 ? -1.702 5.103 5.768 1.00 92.38 330 GLY A N 1
ATOM 2511 C CA . GLY A 1 330 ? -0.518 5.945 5.741 1.00 92.38 330 GLY A CA 1
ATOM 2512 C C . GLY A 1 330 ? 0.145 6.003 7.118 1.00 92.38 330 GLY A C 1
ATOM 2513 O O . GLY A 1 330 ? -0.512 5.885 8.147 1.00 92.38 330 GLY A O 1
ATOM 2514 N N . GLN A 1 331 ? 1.464 6.182 7.151 1.00 89.12 331 GLN A N 1
ATOM 2515 C CA . GLN A 1 331 ? 2.197 6.444 8.392 1.00 89.12 331 GLN A CA 1
ATOM 2516 C C . GLN A 1 331 ? 3.390 7.380 8.136 1.00 89.12 331 GLN A C 1
ATOM 2518 O O . GLN A 1 331 ? 3.824 7.527 6.988 1.00 89.12 331 GLN A O 1
ATOM 2523 N N . PRO A 1 332 ? 3.994 7.988 9.177 1.00 84.31 332 PRO A N 1
ATOM 2524 C CA . PRO A 1 332 ? 5.187 8.816 9.026 1.00 84.31 332 PRO A CA 1
ATOM 2525 C C . PRO A 1 332 ? 6.320 8.116 8.254 1.00 84.31 332 PRO A C 1
ATOM 2527 O O . PRO A 1 332 ? 7.031 7.263 8.780 1.00 84.31 332 PRO A O 1
ATOM 2530 N N . GLY A 1 333 ? 6.517 8.524 6.996 1.00 77.12 333 GLY A N 1
ATOM 2531 C CA . GLY A 1 333 ? 7.561 7.999 6.112 1.00 77.12 333 GLY A CA 1
ATOM 2532 C C . GLY A 1 333 ? 7.145 6.866 5.165 1.00 77.12 333 GLY A C 1
ATOM 2533 O O . GLY A 1 333 ? 8.033 6.325 4.504 1.00 77.12 333 GLY A O 1
ATOM 2534 N N . GLY A 1 334 ? 5.856 6.518 5.060 1.00 85.56 334 GLY A N 1
ATOM 2535 C CA . GLY A 1 334 ? 5.366 5.539 4.083 1.00 85.56 334 GLY A CA 1
ATOM 2536 C C . GLY A 1 334 ? 3.963 5.008 4.390 1.00 85.56 334 GLY A C 1
ATOM 2537 O O . GLY A 1 334 ? 3.055 5.769 4.705 1.00 85.56 334 GLY A O 1
ATOM 2538 N N . LEU A 1 335 ? 3.804 3.688 4.293 1.00 92.81 335 LEU A N 1
ATOM 2539 C CA . LEU A 1 335 ? 2.564 2.952 4.562 1.00 92.81 335 LEU A CA 1
ATOM 2540 C C . LEU A 1 335 ? 2.781 1.942 5.689 1.00 92.81 335 LEU A C 1
ATOM 2542 O O . LEU A 1 335 ? 3.902 1.464 5.884 1.00 92.81 335 LEU A O 1
ATOM 2546 N N . GLU A 1 336 ? 1.724 1.599 6.418 1.00 91.12 336 GLU A N 1
ATOM 2547 C CA . GLU A 1 336 ? 1.728 0.459 7.333 1.00 91.12 336 GLU A CA 1
ATOM 2548 C C . GLU A 1 336 ? 1.865 -0.863 6.558 1.00 91.12 336 GLU A C 1
ATOM 2550 O O . GLU A 1 336 ? 1.262 -1.055 5.504 1.00 91.12 336 GLU A O 1
ATOM 2555 N N . ASN A 1 337 ? 2.631 -1.817 7.097 1.00 89.31 337 ASN A N 1
ATOM 2556 C CA . ASN A 1 337 ? 2.845 -3.124 6.451 1.00 89.31 337 ASN A CA 1
ATOM 2557 C C . ASN A 1 337 ? 1.656 -4.095 6.629 1.00 89.31 337 ASN A C 1
ATOM 2559 O O . ASN A 1 337 ? 1.653 -5.192 6.063 1.00 89.31 337 ASN A O 1
ATOM 2563 N N . HIS A 1 338 ? 0.658 -3.715 7.428 1.00 91.25 338 HIS A N 1
ATOM 2564 C CA . HIS A 1 338 ? -0.565 -4.472 7.674 1.00 91.25 338 HIS A CA 1
ATOM 2565 C C . HIS A 1 338 ? -1.764 -3.712 7.105 1.00 91.25 338 HIS A C 1
ATOM 2567 O O . HIS A 1 338 ? -1.835 -2.491 7.199 1.00 91.25 338 HIS A O 1
ATOM 2573 N N . TYR A 1 339 ? -2.710 -4.436 6.509 1.00 94.75 339 TYR A N 1
ATOM 2574 C CA . TYR A 1 339 ? -3.943 -3.829 6.022 1.00 94.75 339 TYR A CA 1
ATOM 2575 C C . TYR A 1 339 ? -4.880 -3.524 7.198 1.00 94.75 339 TYR A C 1
ATOM 2577 O O . TYR A 1 339 ? -5.049 -4.354 8.095 1.00 94.75 339 TYR A O 1
ATOM 2585 N N . SER A 1 340 ? -5.540 -2.368 7.170 1.00 92.19 340 SER A N 1
ATOM 2586 C CA . SER A 1 340 ? -6.591 -2.011 8.132 1.00 92.19 340 SER A CA 1
ATOM 2587 C C . SER A 1 340 ? -7.937 -2.632 7.762 1.00 92.19 340 SER A C 1
ATOM 2589 O O . SER A 1 340 ? -8.745 -2.953 8.635 1.00 92.19 340 SER A O 1
ATOM 2591 N N . GLN A 1 341 ? -8.174 -2.851 6.465 1.00 93.00 341 GLN A N 1
ATOM 2592 C CA . GLN A 1 341 ? -9.420 -3.406 5.949 1.00 93.00 341 GLN A CA 1
ATOM 2593 C C . GLN A 1 341 ? -9.173 -4.353 4.770 1.00 93.00 341 GLN A C 1
ATOM 2595 O O . GLN A 1 341 ? -8.362 -4.073 3.889 1.00 93.00 341 GLN A O 1
ATOM 2600 N N . ARG A 1 342 ? -9.926 -5.460 4.733 1.00 96.25 342 ARG A N 1
ATOM 2601 C CA . ARG A 1 342 ? -10.095 -6.325 3.557 1.00 96.25 342 ARG A CA 1
ATOM 2602 C C . ARG A 1 342 ? -11.548 -6.237 3.093 1.00 96.25 342 ARG A C 1
ATOM 2604 O O . ARG A 1 342 ? -12.465 -6.330 3.908 1.00 96.25 342 ARG A O 1
ATOM 2611 N N . LEU A 1 343 ? -11.750 -6.066 1.794 1.00 95.94 343 LEU A N 1
ATOM 2612 C CA . LEU A 1 343 ? -13.046 -6.010 1.129 1.00 95.94 343 LEU A CA 1
ATOM 2613 C C . LEU A 1 343 ? -13.185 -7.225 0.214 1.00 95.94 343 LEU A C 1
ATOM 2615 O O . LEU A 1 343 ? -12.383 -7.410 -0.699 1.00 95.94 343 LEU A O 1
ATOM 2619 N N . GLU A 1 344 ? -14.202 -8.047 0.454 1.00 96.12 344 GLU A N 1
ATOM 2620 C CA . GLU A 1 344 ? -14.406 -9.304 -0.271 1.00 96.12 344 GLU A CA 1
ATOM 2621 C C . GLU A 1 344 ? -15.403 -9.109 -1.418 1.00 96.12 344 GLU A C 1
ATOM 2623 O O . GLU A 1 344 ? -16.542 -8.682 -1.194 1.00 96.12 344 GLU A O 1
ATOM 2628 N N . GLY A 1 345 ? -15.025 -9.486 -2.644 1.00 95.12 345 GLY A N 1
ATOM 2629 C CA . GLY A 1 345 ? -15.888 -9.354 -3.822 1.00 95.12 345 GLY A CA 1
ATOM 2630 C C . GLY A 1 345 ? -17.225 -10.085 -3.669 1.00 95.12 345 GLY A C 1
ATOM 2631 O O . GLY A 1 345 ? -18.260 -9.587 -4.100 1.00 95.12 345 GLY A O 1
ATOM 2632 N N . GLN A 1 346 ? -17.239 -11.211 -2.946 1.00 94.62 346 GLN A N 1
ATOM 2633 C CA . GLN A 1 346 ? -18.452 -11.979 -2.639 1.00 94.62 346 GLN A CA 1
ATOM 2634 C C . GLN A 1 346 ? -19.479 -11.210 -1.788 1.00 94.62 346 GLN A C 1
ATOM 2636 O O . GLN A 1 346 ? -20.673 -11.507 -1.872 1.00 94.62 346 GLN A O 1
ATOM 2641 N N . VAL A 1 347 ? -19.033 -10.257 -0.964 1.00 93.38 347 VAL A N 1
ATOM 2642 C CA . VAL A 1 347 ? -19.899 -9.430 -0.107 1.00 93.38 347 VAL A CA 1
ATOM 2643 C C . VAL A 1 347 ? -20.386 -8.197 -0.868 1.00 93.38 347 VAL A C 1
ATOM 2645 O O . VAL A 1 347 ? -21.556 -7.838 -0.762 1.00 93.38 347 VAL A O 1
ATOM 2648 N N . VAL A 1 348 ? -19.505 -7.572 -1.656 1.00 90.56 348 VAL A N 1
ATOM 2649 C CA . VAL A 1 348 ? -19.804 -6.347 -2.418 1.00 90.56 348 VAL A CA 1
ATOM 2650 C C . VAL A 1 348 ? -20.661 -6.633 -3.656 1.00 90.56 348 VAL A C 1
ATOM 2652 O O . VAL A 1 348 ? -21.644 -5.937 -3.904 1.00 90.56 348 VAL A O 1
ATOM 2655 N N . ALA A 1 349 ? -20.301 -7.656 -4.431 1.00 89.94 349 ALA A N 1
ATOM 2656 C CA . ALA A 1 349 ? -20.901 -7.981 -5.722 1.00 89.94 349 ALA A CA 1
ATOM 2657 C C . ALA A 1 349 ? -21.131 -9.504 -5.866 1.00 89.94 349 ALA A C 1
ATOM 2659 O O . ALA A 1 349 ? -20.407 -10.185 -6.600 1.00 89.94 349 ALA A O 1
ATOM 2660 N N . PRO A 1 350 ? -22.137 -10.072 -5.168 1.00 92.38 350 PRO A N 1
ATOM 2661 C CA . PRO A 1 350 ? -22.351 -11.514 -5.124 1.00 92.38 350 PRO A CA 1
ATOM 2662 C C . PRO A 1 350 ? -22.502 -12.154 -6.511 1.00 92.38 350 PRO A C 1
ATOM 2664 O O . PRO A 1 350 ? -23.410 -11.818 -7.269 1.00 92.38 350 PRO A O 1
ATOM 2667 N N . GLY A 1 351 ? -21.643 -13.131 -6.815 1.00 90.94 351 GLY A N 1
ATOM 2668 C CA . GLY A 1 351 ? -21.681 -13.893 -8.068 1.00 90.94 351 GLY A CA 1
ATOM 2669 C C . GLY A 1 351 ? -20.888 -13.291 -9.233 1.00 90.94 351 GLY A C 1
ATOM 2670 O O . GLY A 1 351 ? -20.780 -13.954 -10.263 1.00 90.94 351 GLY A O 1
ATOM 2671 N N . LEU A 1 352 ? -20.302 -12.099 -9.074 1.00 92.62 352 LEU A N 1
ATOM 2672 C CA . LEU A 1 352 ? -19.313 -11.557 -10.011 1.00 92.62 352 LEU A CA 1
ATOM 2673 C C . LEU A 1 352 ? -17.884 -11.976 -9.615 1.00 92.62 352 LEU A C 1
ATOM 2675 O O . LEU A 1 352 ? -17.645 -12.476 -8.513 1.00 92.62 352 LEU A O 1
ATOM 2679 N N . ARG A 1 353 ? -16.946 -11.819 -10.555 1.00 96.69 353 ARG A N 1
ATOM 2680 C CA . ARG A 1 353 ? -15.540 -12.243 -10.445 1.00 96.69 353 ARG A CA 1
ATOM 2681 C C . ARG A 1 353 ? -14.572 -11.085 -10.657 1.00 96.69 353 ARG A C 1
ATOM 2683 O O . ARG A 1 353 ? -14.960 -10.028 -11.152 1.00 96.69 353 ARG A O 1
ATOM 2690 N N . PHE A 1 354 ? -13.308 -11.312 -10.312 1.00 97.25 354 PHE A N 1
ATOM 2691 C CA . PHE A 1 354 ? -12.188 -10.397 -10.536 1.00 97.25 354 PHE A CA 1
ATOM 2692 C C . PHE A 1 354 ? -12.353 -9.023 -9.867 1.00 97.25 354 PHE A C 1
ATOM 2694 O O . PHE A 1 354 ? -11.890 -8.007 -10.387 1.00 97.25 354 PHE A O 1
ATOM 2701 N N . PHE A 1 355 ? -13.013 -8.975 -8.706 1.00 98.25 355 PHE A N 1
ATOM 2702 C CA . PHE A 1 355 ? -13.139 -7.754 -7.912 1.00 98.25 355 PHE A CA 1
ATOM 2703 C C . PHE A 1 355 ? -11.755 -7.211 -7.528 1.00 98.25 355 PHE A C 1
ATOM 2705 O O . PHE A 1 355 ? -10.946 -7.929 -6.941 1.00 98.25 355 PHE A O 1
ATOM 2712 N N . GLY A 1 356 ? -11.472 -5.958 -7.897 1.00 97.25 356 GLY A N 1
ATOM 2713 C CA . GLY A 1 356 ? -10.149 -5.352 -7.727 1.00 97.25 356 GLY A CA 1
ATOM 2714 C C . GLY A 1 356 ? -9.189 -5.577 -8.903 1.00 97.25 356 GLY A C 1
ATOM 2715 O O . GLY A 1 356 ? -7.985 -5.395 -8.739 1.00 97.25 356 GLY A O 1
ATOM 2716 N N . GLN A 1 357 ? -9.664 -5.961 -10.097 1.00 96.94 357 GLN A N 1
ATOM 2717 C CA . GLN A 1 357 ? -8.789 -6.090 -11.280 1.00 96.94 357 GLN A CA 1
ATOM 2718 C C . GLN A 1 357 ? -8.284 -4.743 -11.824 1.00 96.94 357 GLN A C 1
ATOM 2720 O O . GLN A 1 357 ? -7.224 -4.687 -12.438 1.00 96.94 357 GLN A O 1
ATOM 2725 N N . ALA A 1 358 ? -9.028 -3.666 -11.582 1.00 96.81 358 ALA A N 1
ATOM 2726 C CA . ALA A 1 358 ? -8.655 -2.289 -11.885 1.00 96.81 358 ALA A CA 1
ATOM 2727 C C . ALA A 1 358 ? -9.288 -1.377 -10.829 1.00 96.81 358 ALA A C 1
ATOM 2729 O O . ALA A 1 358 ? -10.395 -1.666 -10.369 1.00 96.81 358 ALA A O 1
ATOM 2730 N N . MET A 1 359 ? -8.601 -0.307 -10.434 1.00 96.62 359 MET A N 1
ATOM 2731 C CA . MET A 1 359 ? -9.058 0.610 -9.390 1.00 96.62 359 MET A CA 1
ATOM 2732 C C . MET A 1 359 ? -8.601 2.038 -9.689 1.00 96.62 359 MET A C 1
ATOM 2734 O O . MET A 1 359 ? -7.526 2.229 -10.250 1.00 96.62 359 MET A O 1
ATOM 2738 N N . ASP A 1 360 ? -9.403 3.015 -9.279 1.00 94.81 360 ASP A N 1
ATOM 2739 C CA . ASP A 1 360 ? -9.029 4.427 -9.156 1.00 94.81 360 ASP A CA 1
ATOM 2740 C C . ASP A 1 360 ? -9.786 5.015 -7.961 1.00 94.81 360 ASP A C 1
ATOM 2742 O O . ASP A 1 360 ? -10.921 4.617 -7.696 1.00 94.81 360 ASP A O 1
ATOM 2746 N N . GLY A 1 361 ? -9.161 5.917 -7.213 1.00 87.38 361 GLY A N 1
ATOM 2747 C CA . GLY A 1 361 ? -9.649 6.296 -5.892 1.00 87.38 361 GLY A CA 1
ATOM 2748 C C . GLY A 1 361 ? -9.177 7.649 -5.396 1.00 87.38 361 GLY A C 1
ATOM 2749 O O . GLY A 1 361 ? -8.956 7.774 -4.209 1.00 87.38 361 GLY A O 1
ATOM 2750 N N . VAL A 1 362 ? -8.993 8.646 -6.267 1.00 80.31 362 VAL A N 1
ATOM 2751 C CA . VAL A 1 362 ? -8.513 9.995 -5.873 1.00 80.31 362 VAL A CA 1
ATOM 2752 C C . VAL A 1 362 ? -9.649 11.031 -5.784 1.00 80.31 362 VAL A C 1
ATOM 2754 O O . VAL A 1 362 ? -9.435 12.176 -5.386 1.00 80.31 362 VAL A O 1
ATOM 2757 N N . LYS A 1 363 ? -10.878 10.676 -6.180 1.00 86.62 363 LYS A N 1
ATOM 2758 C CA . LYS A 1 363 ? -11.951 11.645 -6.436 1.00 86.62 363 LYS A CA 1
ATOM 2759 C C . LYS A 1 363 ? -13.226 11.377 -5.632 1.00 86.62 363 LYS A C 1
ATOM 2761 O O . LYS A 1 363 ? -13.725 10.261 -5.613 1.00 86.62 363 LYS A O 1
ATOM 2766 N N . ASP A 1 364 ? -13.805 12.445 -5.085 1.00 91.94 364 ASP A N 1
ATOM 2767 C CA . ASP A 1 364 ? -15.198 12.479 -4.624 1.00 91.94 364 ASP A CA 1
ATOM 2768 C C . ASP A 1 364 ? -16.168 12.367 -5.823 1.00 91.94 364 ASP A C 1
ATOM 2770 O O . ASP A 1 364 ? -16.172 13.204 -6.740 1.00 91.94 364 ASP A O 1
ATOM 2774 N N . LEU A 1 365 ? -16.971 11.303 -5.837 1.00 91.44 365 LEU A N 1
ATOM 2775 C CA . LEU A 1 365 ? -18.006 11.016 -6.831 1.00 91.44 365 LEU A CA 1
ATOM 2776 C C . LEU A 1 365 ? -19.424 11.178 -6.260 1.00 91.44 365 LEU A C 1
ATOM 2778 O O . LEU A 1 365 ? -20.376 11.296 -7.039 1.00 91.44 365 LEU A O 1
ATOM 2782 N N . THR A 1 366 ? -19.582 11.179 -4.936 1.00 87.12 366 THR A N 1
ATOM 2783 C CA . THR A 1 366 ? -20.870 11.290 -4.235 1.00 87.12 366 THR A CA 1
ATOM 2784 C C . THR A 1 366 ? -21.237 12.725 -3.850 1.00 87.12 366 THR A C 1
ATOM 2786 O O . THR A 1 366 ? -22.423 13.020 -3.681 1.00 87.12 366 THR A O 1
ATOM 2789 N N . GLY A 1 367 ? -20.259 13.628 -3.804 1.00 88.94 367 GLY A N 1
ATOM 2790 C CA . GLY A 1 367 ? -20.401 15.035 -3.447 1.00 88.94 367 GLY A CA 1
ATOM 2791 C C . GLY A 1 367 ? -20.453 15.290 -1.942 1.00 88.94 367 GLY A C 1
ATOM 2792 O O . GLY A 1 367 ? -21.004 16.318 -1.545 1.00 88.94 367 GLY A O 1
ATOM 2793 N N . ASP A 1 368 ? -19.957 14.364 -1.114 1.00 88.81 368 ASP A N 1
ATOM 2794 C CA . ASP A 1 368 ? -19.932 14.521 0.345 1.00 88.81 368 ASP A CA 1
ATOM 2795 C C . ASP A 1 368 ? -18.611 15.098 0.887 1.00 88.81 368 ASP A C 1
ATOM 2797 O O . ASP A 1 368 ? -18.553 15.474 2.060 1.00 88.81 368 ASP A O 1
ATOM 2801 N N . GLY A 1 369 ? -17.599 15.285 0.034 1.00 88.81 369 GLY A N 1
ATOM 2802 C CA . GLY A 1 369 ? -16.282 15.818 0.386 1.00 88.81 369 GLY A CA 1
ATOM 2803 C C . GLY A 1 369 ? -15.264 14.764 0.835 1.00 88.81 369 GLY A C 1
ATOM 2804 O O . GLY A 1 369 ? -14.140 15.127 1.193 1.00 88.81 369 GLY A O 1
ATOM 2805 N N . LEU A 1 370 ? -15.621 13.478 0.816 1.00 90.75 370 LEU A N 1
ATOM 2806 C CA . LEU A 1 370 ? -14.700 12.359 1.004 1.00 90.75 370 LEU A CA 1
ATOM 2807 C C . LEU A 1 370 ? -14.337 11.719 -0.339 1.00 90.75 370 LEU A C 1
ATOM 2809 O O . LEU A 1 370 ? -15.004 11.900 -1.354 1.00 90.75 370 LEU A O 1
ATOM 2813 N N . VAL A 1 371 ? -13.236 10.977 -0.353 1.00 91.12 371 VAL A N 1
ATOM 2814 C CA . VAL A 1 371 ? -12.739 10.327 -1.565 1.00 91.12 371 VAL A CA 1
ATOM 2815 C C . VAL A 1 371 ? -13.438 8.981 -1.779 1.00 91.12 371 VAL A C 1
ATOM 2817 O O . VAL A 1 371 ? -13.532 8.179 -0.850 1.00 91.12 371 VAL A O 1
ATOM 2820 N N . ASP A 1 372 ? -13.903 8.710 -3.001 1.00 92.75 372 ASP A N 1
ATOM 2821 C CA . ASP A 1 372 ? -14.574 7.460 -3.367 1.00 92.75 372 ASP A CA 1
ATOM 2822 C C . ASP A 1 372 ? -13.654 6.539 -4.186 1.00 92.75 372 ASP A C 1
ATOM 2824 O O . ASP A 1 372 ? -12.876 6.993 -5.025 1.00 92.75 372 ASP A O 1
ATOM 2828 N N . LEU A 1 373 ? -13.789 5.223 -3.994 1.00 95.44 373 LEU A N 1
ATOM 2829 C CA . LEU A 1 373 ? -13.011 4.191 -4.686 1.00 95.44 373 LEU A CA 1
ATOM 2830 C C . LEU A 1 373 ? -13.854 3.511 -5.777 1.00 95.44 373 LEU A C 1
ATOM 2832 O O . LEU A 1 373 ? -14.795 2.766 -5.492 1.00 95.44 373 LEU A O 1
ATOM 2836 N N . ALA A 1 374 ? -13.494 3.727 -7.040 1.00 96.25 374 ALA A N 1
ATOM 2837 C CA . ALA A 1 374 ? -14.048 3.013 -8.184 1.00 96.25 374 ALA A CA 1
ATOM 2838 C C . ALA A 1 374 ? -13.293 1.693 -8.413 1.00 96.25 374 ALA A C 1
ATOM 2840 O O . ALA A 1 374 ? -12.066 1.665 -8.492 1.00 96.25 374 ALA A O 1
ATOM 2841 N N . VAL A 1 375 ? -14.034 0.592 -8.555 1.00 97.69 375 VAL A N 1
ATOM 2842 C CA . VAL A 1 375 ? -13.492 -0.769 -8.674 1.00 97.69 375 VAL A CA 1
ATOM 2843 C C . VAL A 1 375 ? -14.054 -1.470 -9.902 1.00 97.69 375 VAL A C 1
ATOM 2845 O O . VAL A 1 375 ? -15.262 -1.687 -10.008 1.00 97.69 375 VAL A O 1
ATOM 2848 N N . GLY A 1 376 ? -13.167 -1.890 -10.801 1.00 97.19 376 GLY A N 1
ATOM 2849 C CA . GLY A 1 376 ? -13.474 -2.786 -11.910 1.00 97.19 376 GLY A CA 1
ATOM 2850 C C . GLY A 1 376 ? -13.567 -4.251 -11.475 1.00 97.19 376 GLY A C 1
ATOM 2851 O O . GLY A 1 376 ? -12.825 -4.716 -10.606 1.00 97.19 376 GLY A O 1
ATOM 2852 N N . LEU A 1 377 ? -14.481 -4.977 -12.118 1.00 95.94 377 LEU A N 1
ATOM 2853 C CA . LEU A 1 377 ? -14.758 -6.406 -11.944 1.00 95.94 377 LEU A CA 1
ATOM 2854 C C . LEU A 1 377 ? -15.416 -6.960 -13.227 1.00 95.94 377 LEU A C 1
ATOM 2856 O O . LEU A 1 377 ? -15.557 -6.220 -14.200 1.00 95.94 377 LEU A O 1
ATOM 2860 N N . ASP A 1 378 ? -15.776 -8.244 -13.272 1.00 94.12 378 ASP A N 1
ATOM 2861 C CA . ASP A 1 378 ? -16.275 -8.935 -14.477 1.00 94.12 378 ASP A CA 1
ATOM 2862 C C . ASP A 1 378 ? -17.436 -8.194 -15.181 1.00 94.12 378 ASP A C 1
ATOM 2864 O O . ASP A 1 378 ? -18.583 -8.222 -14.731 1.00 94.12 378 ASP A O 1
ATOM 2868 N N . GLY A 1 379 ? -17.122 -7.473 -16.265 1.00 93.25 379 GLY A N 1
ATOM 2869 C CA . GLY A 1 379 ? -18.056 -6.661 -17.056 1.00 93.25 379 GLY A CA 1
ATOM 2870 C C . GLY A 1 379 ? -18.654 -5.423 -16.366 1.00 93.25 379 GLY A C 1
ATOM 2871 O O . GLY A 1 379 ? -19.499 -4.762 -16.968 1.00 93.25 379 GLY A O 1
ATOM 2872 N N . HIS A 1 380 ? -18.254 -5.099 -15.132 1.00 95.50 380 HIS A N 1
ATOM 2873 C CA . HIS A 1 380 ? -18.899 -4.074 -14.302 1.00 95.50 380 HIS A CA 1
ATOM 2874 C C . HIS A 1 380 ? -17.883 -3.152 -13.612 1.00 95.50 380 HIS A C 1
ATOM 2876 O O . HIS A 1 380 ? -16.693 -3.455 -13.511 1.00 95.50 380 HIS A O 1
ATOM 2882 N N . VAL A 1 381 ? -18.385 -2.029 -13.093 1.00 95.44 381 VAL A N 1
ATOM 2883 C CA . VAL A 1 381 ? -17.680 -1.143 -12.159 1.00 95.44 381 VAL A CA 1
ATOM 2884 C C . VAL A 1 381 ? -18.602 -0.886 -10.971 1.00 95.44 381 VAL A C 1
ATOM 2886 O O . VAL A 1 381 ? -19.785 -0.599 -11.168 1.00 95.44 381 VAL A O 1
ATOM 2889 N N . VAL A 1 382 ? -18.078 -0.978 -9.750 1.00 94.56 382 VAL A N 1
ATOM 2890 C CA . VAL A 1 382 ? -18.759 -0.513 -8.531 1.00 94.56 382 VAL A CA 1
ATOM 2891 C C . VAL A 1 382 ? -18.027 0.694 -7.958 1.00 94.56 382 VAL A C 1
ATOM 2893 O O . VAL A 1 382 ? -16.810 0.795 -8.079 1.00 94.56 382 VAL A O 1
ATOM 2896 N N . VAL A 1 383 ? -18.767 1.606 -7.331 1.00 93.62 383 VAL A N 1
ATOM 2897 C CA . VAL A 1 383 ? -18.199 2.728 -6.574 1.00 93.62 383 VAL A CA 1
ATOM 2898 C C . VAL A 1 383 ? -18.434 2.457 -5.096 1.00 93.62 383 VAL A C 1
ATOM 2900 O O . VAL A 1 383 ? -19.568 2.233 -4.667 1.00 93.62 383 VAL A O 1
ATOM 2903 N N . LEU A 1 384 ? -17.348 2.445 -4.336 1.00 92.75 384 LEU A N 1
ATOM 2904 C CA . LEU A 1 384 ? -17.333 2.296 -2.893 1.00 92.75 384 LEU A CA 1
ATOM 2905 C C . LEU A 1 384 ? -17.117 3.673 -2.286 1.00 92.75 384 LEU A C 1
ATOM 2907 O O . LEU A 1 384 ? -16.088 4.296 -2.536 1.00 92.75 384 LEU A O 1
ATOM 2911 N N . ARG A 1 385 ? -18.086 4.133 -1.495 1.00 90.25 385 ARG A N 1
ATOM 2912 C CA . ARG A 1 385 ? -17.952 5.409 -0.798 1.00 90.25 385 ARG A CA 1
ATOM 2913 C C . ARG A 1 385 ? -17.159 5.287 0.491 1.00 90.25 385 ARG A C 1
ATOM 2915 O O . ARG A 1 385 ? -17.300 4.289 1.209 1.00 90.25 385 ARG A O 1
ATOM 2922 N N . SER A 1 386 ? -16.418 6.336 0.808 1.00 90.12 386 SER A N 1
ATOM 2923 C CA . SER A 1 386 ? -15.844 6.519 2.139 1.00 90.12 386 SER A CA 1
ATOM 2924 C C . SER A 1 386 ? -16.920 6.898 3.164 1.00 90.12 386 SER A C 1
ATOM 2926 O O . SER A 1 386 ? -18.102 7.053 2.844 1.00 90.12 386 SER A O 1
ATOM 2928 N N . ARG A 1 387 ? -16.539 6.947 4.444 1.00 89.69 387 ARG A N 1
ATOM 2929 C CA . ARG A 1 387 ? -17.428 7.309 5.558 1.00 89.69 387 ARG A CA 1
ATOM 2930 C C . ARG A 1 387 ? -16.676 8.223 6.523 1.00 89.69 387 ARG A C 1
ATOM 2932 O O . ARG A 1 387 ? -15.511 7.939 6.790 1.00 89.69 387 ARG A O 1
ATOM 2939 N N . PRO A 1 388 ? -17.318 9.261 7.088 1.00 90.25 388 PRO A N 1
ATOM 2940 C CA . PRO A 1 388 ? -16.632 10.204 7.963 1.00 90.25 388 PRO A CA 1
ATOM 2941 C C . PRO A 1 388 ? -16.147 9.525 9.247 1.00 90.25 388 PRO A C 1
ATOM 2943 O O . PRO A 1 388 ? -16.874 8.726 9.851 1.00 90.25 388 PRO A O 1
ATOM 2946 N N . VAL A 1 389 ? -14.929 9.862 9.672 1.00 91.00 389 VAL A N 1
ATOM 2947 C CA . VAL A 1 389 ? -14.291 9.282 10.863 1.00 91.00 389 VAL A CA 1
ATOM 2948 C C . VAL A 1 389 ? -14.495 10.199 12.064 1.00 91.00 389 VAL A C 1
ATOM 2950 O O . VAL A 1 389 ? -14.197 11.391 12.015 1.00 91.00 389 VAL A O 1
ATOM 2953 N N . LEU A 1 390 ? -15.001 9.639 13.164 1.00 88.50 390 LEU A N 1
ATOM 2954 C CA . LEU A 1 390 ? -15.159 10.334 14.438 1.00 88.50 390 LEU A CA 1
ATOM 2955 C C . LEU A 1 390 ? -14.175 9.804 15.483 1.00 88.50 390 LEU A C 1
ATOM 2957 O O . LEU A 1 390 ? -14.183 8.615 15.815 1.00 88.50 390 LEU A O 1
ATOM 2961 N N . SER A 1 391 ? -13.413 10.722 16.073 1.00 88.25 391 SER A N 1
ATOM 2962 C CA . SER A 1 391 ? -12.709 10.505 17.336 1.00 88.25 391 SER A CA 1
ATOM 2963 C C . SER A 1 391 ? -13.628 10.856 18.504 1.00 88.25 391 SER A C 1
ATOM 2965 O O . SER A 1 391 ? -14.238 11.930 18.533 1.00 88.25 391 SER A O 1
ATOM 2967 N N . VAL A 1 392 ? -13.731 9.957 19.485 1.00 87.25 392 VAL A N 1
ATOM 2968 C CA . VAL A 1 392 ? -14.655 10.102 20.619 1.00 87.25 392 VAL A CA 1
ATOM 2969 C C . VAL A 1 392 ? -13.922 9.909 21.943 1.00 87.25 392 VAL A C 1
ATOM 2971 O O . VAL A 1 392 ? -13.547 8.796 22.297 1.00 87.25 392 VAL A O 1
ATOM 2974 N N . THR A 1 393 ? -13.778 10.984 22.718 1.00 87.69 393 THR A N 1
ATOM 2975 C CA . THR A 1 393 ? -13.115 10.955 24.029 1.00 87.69 393 THR A CA 1
ATOM 2976 C C . THR A 1 393 ? -14.153 10.959 25.158 1.00 87.69 393 THR A C 1
ATOM 2978 O O . THR A 1 393 ? -14.752 12.005 25.435 1.00 87.69 393 THR A O 1
ATOM 2981 N N . PRO A 1 394 ? -14.402 9.817 25.825 1.00 87.00 394 PRO A N 1
ATOM 2982 C CA . PRO A 1 394 ? -15.230 9.757 27.026 1.00 87.00 394 PRO A CA 1
ATOM 2983 C C . PRO A 1 394 ? -14.498 10.298 28.261 1.00 87.00 394 PRO A C 1
ATOM 2985 O O . PRO A 1 394 ? -13.359 9.940 28.550 1.00 87.00 394 PRO A O 1
ATOM 2988 N N . GLU A 1 395 ? -15.209 11.088 29.055 1.00 86.44 395 GLU A N 1
ATOM 2989 C CA . GLU A 1 395 ? -14.794 11.587 30.364 1.00 86.44 395 GLU A CA 1
ATOM 2990 C C . GLU A 1 395 ? -15.895 11.253 31.377 1.00 86.44 395 GLU A C 1
ATOM 2992 O O . GLU A 1 395 ? -17.067 11.560 31.148 1.00 86.44 395 GLU A O 1
ATOM 2997 N N . VAL A 1 396 ? -15.548 10.662 32.523 1.00 85.88 396 VAL A N 1
ATOM 2998 C CA . VAL A 1 396 ? -16.522 10.404 33.595 1.00 85.88 396 VAL A CA 1
ATOM 2999 C C . VAL A 1 396 ? -16.059 11.011 34.905 1.00 85.88 396 VAL A C 1
ATOM 3001 O O . VAL A 1 396 ? -14.931 10.797 35.342 1.00 85.88 396 VAL A O 1
ATOM 3004 N N . THR A 1 397 ? -16.965 11.741 35.552 1.00 87.19 397 THR A N 1
ATOM 3005 C CA . THR A 1 397 ? -16.778 12.257 36.907 1.00 87.19 397 THR A CA 1
ATOM 3006 C C . THR A 1 397 ? -17.875 11.752 37.841 1.00 87.19 397 THR A C 1
ATOM 3008 O O . THR A 1 397 ? -18.978 11.400 37.416 1.00 87.19 397 THR A O 1
ATOM 3011 N N . PHE A 1 398 ? -17.548 11.693 39.131 1.00 86.62 398 PHE A N 1
ATOM 3012 C CA . PHE A 1 398 ? -18.425 11.200 40.189 1.00 86.62 398 PHE A CA 1
ATOM 3013 C C . PHE A 1 398 ? -18.583 12.275 41.263 1.00 86.62 398 PHE A C 1
ATOM 3015 O O . PHE A 1 398 ? -17.586 12.840 41.715 1.00 86.62 398 PHE A O 1
ATOM 3022 N N . ASP A 1 399 ? -19.818 12.528 41.690 1.00 83.81 399 ASP A N 1
ATOM 3023 C CA . ASP A 1 399 ? -20.132 13.411 42.815 1.00 83.81 399 ASP A CA 1
ATOM 3024 C C . ASP A 1 399 ? -21.042 12.686 43.831 1.00 83.81 399 ASP A C 1
ATOM 3026 O O . ASP A 1 399 ? -22.177 12.340 43.486 1.00 83.81 399 ASP A O 1
ATOM 3030 N N . PRO A 1 400 ? -20.576 12.400 45.063 1.00 85.94 400 PRO A N 1
ATOM 3031 C CA . PRO A 1 400 ? -19.227 12.656 45.569 1.00 85.94 400 PRO A CA 1
ATOM 3032 C C . PRO A 1 400 ? -18.172 11.745 44.919 1.00 85.94 400 PRO A C 1
ATOM 3034 O O . PRO A 1 400 ? -18.424 10.573 44.644 1.00 85.94 400 PRO A O 1
ATOM 3037 N N . ALA A 1 401 ? -16.950 12.261 44.758 1.00 77.88 401 ALA A N 1
ATOM 3038 C CA . ALA A 1 401 ? -15.823 11.518 44.178 1.00 77.88 401 ALA A CA 1
ATOM 3039 C C . ALA A 1 401 ? -15.322 10.346 45.052 1.00 77.88 401 ALA A C 1
ATOM 3041 O O . ALA A 1 401 ? -14.575 9.491 44.582 1.00 77.88 401 ALA A O 1
ATOM 3042 N N . GLN A 1 402 ? -15.715 10.303 46.328 1.00 80.44 402 GLN A N 1
ATOM 3043 C CA . GLN A 1 402 ? -15.419 9.215 47.260 1.00 80.44 402 GLN A CA 1
ATOM 3044 C C . GLN A 1 402 ? -16.677 8.865 48.058 1.00 80.44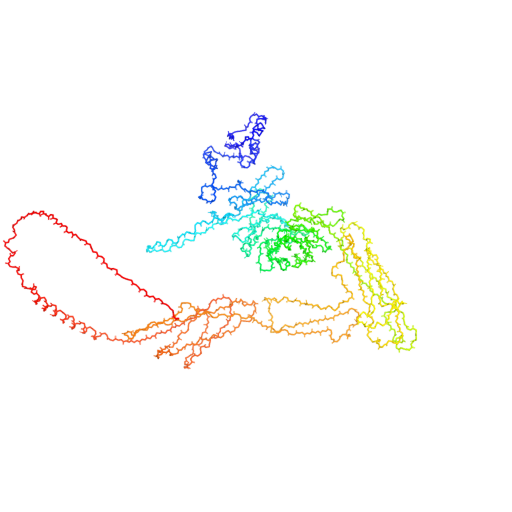 402 GLN A C 1
ATOM 3046 O O . GLN A 1 402 ? -17.381 9.753 48.541 1.00 80.44 402 GLN A O 1
ATOM 3051 N N . ILE A 1 403 ? -16.937 7.569 48.234 1.00 80.06 403 ILE A N 1
ATOM 3052 C CA . ILE A 1 403 ? -18.038 7.071 49.066 1.00 80.06 403 ILE A CA 1
ATOM 3053 C C . ILE A 1 403 ? -17.564 7.013 50.529 1.00 80.06 403 ILE A C 1
ATOM 3055 O O . ILE A 1 403 ? -16.610 6.289 50.820 1.00 80.06 403 ILE A O 1
ATOM 3059 N N . PRO A 1 404 ? -18.206 7.729 51.473 1.00 80.38 404 PRO A N 1
ATOM 3060 C CA . PRO A 1 404 ? -17.843 7.646 52.885 1.00 80.38 404 PRO A CA 1
ATOM 3061 C C . PRO A 1 404 ? -18.102 6.240 53.438 1.00 80.38 404 PRO A C 1
ATOM 3063 O O . PRO A 1 404 ? -19.209 5.723 53.310 1.00 80.38 404 PRO A O 1
ATOM 3066 N N . THR A 1 405 ? -17.124 5.647 54.131 1.00 79.88 405 THR A N 1
ATOM 3067 C CA . THR A 1 405 ? -17.217 4.269 54.663 1.00 79.88 405 THR A CA 1
ATOM 3068 C C . THR A 1 405 ? -18.462 4.045 55.532 1.00 79.88 405 THR A C 1
ATOM 3070 O O . THR A 1 405 ? -19.126 3.023 55.399 1.00 79.88 405 THR A O 1
ATOM 3073 N N . ARG A 1 406 ? -18.860 5.057 56.320 1.00 79.38 406 ARG A N 1
ATOM 3074 C CA . ARG A 1 406 ? -20.068 5.037 57.173 1.00 79.38 406 ARG A CA 1
ATOM 3075 C C . ARG A 1 406 ? -21.387 4.820 56.422 1.00 79.38 406 ARG A C 1
ATOM 3077 O O . ARG A 1 406 ? -22.371 4.422 57.034 1.00 79.38 406 ARG A O 1
ATOM 3084 N N . ALA A 1 407 ? -21.430 5.113 55.122 1.00 79.31 407 ALA A N 1
ATOM 3085 C CA . ALA A 1 407 ? -22.619 4.905 54.298 1.00 79.31 407 ALA A CA 1
ATOM 3086 C C . ALA A 1 407 ? -22.743 3.461 53.773 1.00 79.31 407 ALA A C 1
ATOM 3088 O O . ALA A 1 407 ? -23.782 3.096 53.226 1.00 79.31 407 ALA A O 1
ATOM 3089 N N . VAL A 1 408 ? -21.692 2.643 53.924 1.00 82.12 408 VAL A N 1
ATOM 3090 C CA . VAL A 1 408 ? -21.609 1.274 53.384 1.00 82.12 408 VAL A CA 1
ATOM 3091 C C . VAL A 1 408 ? -21.233 0.212 54.427 1.00 82.12 408 VAL A C 1
ATOM 3093 O O . VAL A 1 408 ? -21.480 -0.966 54.189 1.00 82.12 408 VAL A O 1
ATOM 3096 N N . ASP A 1 409 ? -20.728 0.595 55.603 1.00 81.38 409 ASP A N 1
ATOM 3097 C CA . ASP A 1 409 ? -20.265 -0.294 56.689 1.00 81.38 409 ASP A CA 1
ATOM 3098 C C . ASP A 1 409 ? -21.359 -0.754 57.684 1.00 81.38 409 ASP A C 1
ATOM 3100 O O . ASP A 1 409 ? -21.051 -1.179 58.797 1.00 81.38 409 ASP A O 1
ATOM 3104 N N . CYS A 1 410 ? -22.636 -0.666 57.294 1.00 82.44 410 CYS A N 1
ATOM 3105 C CA . CYS A 1 410 ? -23.828 -0.846 58.142 1.00 82.44 410 CYS A CA 1
ATOM 3106 C C . CYS A 1 410 ? -24.080 0.229 59.221 1.00 82.44 410 CYS A C 1
ATOM 3108 O O . CYS A 1 410 ? -25.049 0.085 59.970 1.00 82.44 410 CYS A O 1
ATOM 3110 N N . SER A 1 411 ? -23.284 1.302 59.328 1.00 79.94 411 SER A N 1
ATOM 3111 C CA . SER A 1 411 ? -23.577 2.385 60.289 1.00 79.94 411 SER A CA 1
ATOM 3112 C C . SER A 1 411 ? -24.810 3.209 59.903 1.00 79.94 411 SER A C 1
ATOM 3114 O O . SER A 1 411 ? -25.530 3.684 60.782 1.00 79.94 411 SER A O 1
ATOM 3116 N N . ASP A 1 412 ? -25.054 3.380 58.601 1.00 72.19 412 ASP A N 1
ATOM 3117 C CA . ASP A 1 412 ? -26.261 3.993 58.038 1.00 72.19 412 ASP A CA 1
ATOM 3118 C C . ASP A 1 412 ? -27.163 2.919 57.402 1.00 72.19 412 ASP A C 1
ATOM 3120 O O . ASP A 1 412 ? -26.684 1.929 56.847 1.00 72.19 412 ASP A O 1
ATOM 3124 N N . VAL A 1 413 ? -28.480 3.118 57.475 1.00 74.81 413 VAL A N 1
ATOM 3125 C CA . VAL A 1 413 ? -29.508 2.202 56.940 1.00 74.81 413 VAL A CA 1
ATOM 3126 C C . VAL A 1 413 ? -30.057 2.685 55.589 1.00 74.81 413 VAL A C 1
ATOM 3128 O O . VAL A 1 413 ? -30.836 1.983 54.949 1.00 74.81 413 VAL A O 1
ATOM 3131 N N . THR A 1 414 ? -29.684 3.890 55.148 1.00 77.00 414 THR A N 1
ATOM 3132 C CA . THR A 1 414 ? -30.232 4.533 53.941 1.00 77.00 414 THR A CA 1
ATOM 3133 C C . THR A 1 414 ? -29.382 4.338 52.681 1.00 77.00 414 THR A C 1
ATOM 3135 O O . THR A 1 414 ? -29.888 4.540 51.577 1.00 77.00 414 THR A O 1
ATOM 3138 N N . GLY A 1 415 ? -28.133 3.881 52.828 1.00 80.75 415 GLY A N 1
ATOM 3139 C CA . GLY A 1 415 ? -27.165 3.752 51.732 1.00 80.75 415 GLY A CA 1
ATOM 3140 C C . GLY A 1 415 ? -26.624 5.105 51.268 1.00 80.75 415 GLY A C 1
ATOM 3141 O O . GLY A 1 415 ? -26.685 6.096 51.992 1.00 80.75 415 GLY A O 1
ATOM 3142 N N . THR A 1 416 ? -26.095 5.171 50.046 1.00 86.62 416 THR A N 1
ATOM 3143 C CA . THR A 1 416 ? -25.691 6.445 49.433 1.00 86.62 416 THR A CA 1
ATOM 3144 C C . THR A 1 416 ? -26.075 6.526 47.962 1.00 86.62 416 THR A C 1
ATOM 3146 O O . THR A 1 416 ? -26.279 5.516 47.287 1.00 86.62 416 THR A O 1
ATOM 3149 N N . ARG A 1 417 ? -26.162 7.756 47.454 1.00 90.06 417 ARG A N 1
ATOM 3150 C CA . ARG A 1 417 ? -26.327 8.047 46.033 1.00 90.06 417 ARG A CA 1
ATOM 3151 C C . ARG A 1 417 ? -25.096 8.771 45.525 1.00 90.06 417 ARG A C 1
ATOM 3153 O O . ARG A 1 417 ? -24.612 9.695 46.171 1.00 90.06 417 ARG A O 1
ATOM 3160 N N . VAL A 1 418 ? -24.627 8.355 44.357 1.00 87.50 418 VAL A N 1
ATOM 3161 C CA . VAL A 1 418 ? -23.532 9.008 43.635 1.00 87.50 418 VAL A CA 1
ATOM 3162 C C . VAL A 1 418 ? -24.082 9.459 42.292 1.00 87.50 418 VAL A C 1
ATOM 3164 O O . VAL A 1 418 ? -24.805 8.717 41.627 1.00 87.50 418 VAL A O 1
ATOM 3167 N N . THR A 1 419 ? -23.802 10.693 41.903 1.00 91.62 419 THR A N 1
ATOM 3168 C CA . THR A 1 419 ? -24.125 11.211 40.576 1.00 91.62 419 THR A CA 1
ATOM 3169 C C . THR A 1 419 ? -22.943 10.915 39.667 1.00 91.62 419 THR A C 1
ATOM 3171 O O . THR A 1 419 ? -21.836 11.390 39.914 1.00 91.62 419 THR A O 1
ATOM 3174 N N . LEU A 1 420 ? -23.168 10.102 38.639 1.00 90.81 420 LEU A N 1
ATOM 3175 C CA . LEU A 1 420 ? -22.214 9.856 37.567 1.00 90.81 420 LEU A CA 1
ATOM 3176 C C . LEU A 1 420 ? -22.501 10.853 36.451 1.00 90.81 420 LEU A C 1
ATOM 3178 O O . LEU A 1 420 ? -23.606 10.869 35.913 1.00 90.81 420 LEU A O 1
ATOM 3182 N N . ARG A 1 421 ? -21.506 11.647 36.067 1.00 91.44 421 ARG A N 1
ATOM 3183 C CA . ARG A 1 421 ? -21.578 12.534 34.906 1.00 91.44 421 ARG A CA 1
ATOM 3184 C C . ARG A 1 421 ? -20.706 11.978 33.794 1.00 91.44 421 ARG A C 1
ATOM 3186 O O . ARG A 1 421 ? -19.483 12.023 33.886 1.00 91.44 421 ARG A O 1
ATOM 3193 N N . LEU A 1 422 ? -21.348 11.458 32.751 1.00 90.50 422 LEU A N 1
ATOM 3194 C CA . LEU A 1 422 ? -20.703 11.041 31.511 1.00 90.50 422 LEU A CA 1
ATOM 3195 C C . LEU A 1 422 ? -20.664 12.239 30.573 1.00 90.50 422 LEU A C 1
ATOM 3197 O O . LEU A 1 422 ? -21.708 12.682 30.105 1.00 90.50 422 LEU A O 1
ATOM 3201 N N . CYS A 1 423 ? -19.475 12.750 30.287 1.00 90.50 423 CYS A N 1
ATOM 3202 C CA . CYS A 1 423 ? -19.239 13.673 29.190 1.00 90.50 423 CYS A CA 1
ATOM 3203 C C . CYS A 1 423 ? -18.536 12.935 28.049 1.00 90.50 423 CYS A C 1
ATOM 3205 O O . CYS A 1 423 ? -17.736 12.031 28.267 1.00 90.50 423 CYS A O 1
ATOM 3207 N N . VAL A 1 424 ? -18.847 13.315 26.820 1.00 89.06 424 VAL A N 1
ATOM 3208 C CA . VAL A 1 424 ? -18.238 12.776 25.610 1.00 89.06 424 VAL A CA 1
ATOM 3209 C C . VAL A 1 424 ? -17.857 13.958 24.736 1.00 89.06 424 VAL A C 1
ATOM 3211 O O . VAL A 1 424 ? -18.711 14.790 24.421 1.00 89.06 424 VAL A O 1
ATOM 3214 N N . ALA A 1 425 ? -16.574 14.057 24.403 1.00 89.44 425 ALA A N 1
ATOM 3215 C CA . ALA A 1 425 ? -16.062 15.013 23.435 1.00 89.44 425 ALA A CA 1
ATOM 3216 C C . ALA A 1 425 ? -15.925 14.317 22.076 1.00 89.44 425 ALA A C 1
ATOM 3218 O O . ALA A 1 425 ? -15.158 13.364 21.948 1.00 89.44 425 ALA A O 1
ATOM 3219 N N . THR A 1 426 ? -16.673 14.790 21.083 1.00 89.25 426 THR A N 1
ATOM 3220 C CA . THR A 1 426 ? -16.641 14.279 19.709 1.00 89.25 426 THR A CA 1
ATOM 3221 C C . THR A 1 426 ? -15.876 15.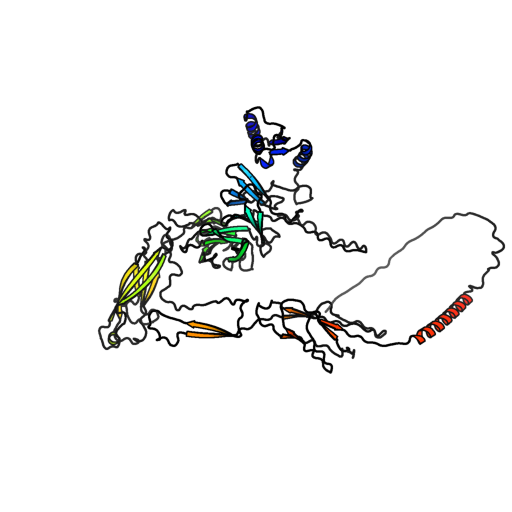255 18.822 1.00 89.25 426 THR A C 1
ATOM 3223 O O . THR A 1 426 ? -16.143 16.461 18.857 1.00 89.25 426 THR A O 1
ATOM 3226 N N . ARG A 1 427 ? -14.957 14.730 18.009 1.00 88.50 427 ARG A N 1
ATOM 3227 C CA . ARG A 1 427 ? -14.229 15.455 16.961 1.00 88.50 427 ARG A CA 1
ATOM 3228 C C . ARG A 1 427 ? -14.428 14.734 15.630 1.00 88.50 427 ARG A C 1
ATOM 3230 O O . ARG A 1 427 ? -14.308 13.508 15.584 1.00 88.50 427 ARG A O 1
ATOM 3237 N N . LEU A 1 428 ? -14.725 15.484 14.572 1.00 89.81 428 LEU A N 1
ATOM 3238 C CA . LEU A 1 428 ? -14.658 14.975 13.208 1.00 89.81 428 LEU A CA 1
ATOM 3239 C C . LEU A 1 428 ? -13.188 14.955 12.777 1.00 89.81 428 LEU A C 1
ATOM 3241 O O . LEU A 1 428 ? -12.549 16.003 12.722 1.00 89.81 428 LEU A O 1
ATOM 3245 N N . ASP A 1 429 ? -12.646 13.767 12.516 1.00 89.69 429 ASP A N 1
ATOM 3246 C CA . ASP A 1 429 ? -11.256 13.625 12.069 1.00 89.69 429 ASP A CA 1
ATOM 3247 C C . ASP A 1 429 ? -11.120 13.886 10.567 1.00 89.69 429 ASP A C 1
ATOM 3249 O O . ASP A 1 429 ? -10.078 14.361 10.145 1.00 89.69 429 ASP A O 1
ATOM 3253 N N . THR A 1 430 ? -12.180 13.678 9.778 1.00 89.88 430 THR A N 1
ATOM 3254 C CA . THR A 1 430 ? -12.229 13.969 8.334 1.00 89.88 430 THR A CA 1
ATOM 3255 C C . THR A 1 430 ? -12.880 15.342 8.055 1.00 89.88 430 THR A C 1
ATOM 3257 O O . THR A 1 430 ? -14.085 15.391 7.784 1.00 89.88 430 THR A O 1
ATOM 3260 N N . PRO A 1 431 ? -12.149 16.478 8.120 1.00 84.56 431 PRO A N 1
ATOM 3261 C CA . PRO A 1 431 ? -12.727 17.828 8.068 1.00 84.56 431 PRO A CA 1
ATOM 3262 C C . PRO A 1 431 ? -13.263 18.239 6.691 1.00 84.56 431 PRO A C 1
ATOM 3264 O O . PRO A 1 431 ? -13.932 19.265 6.587 1.00 84.56 431 PRO A O 1
ATOM 3267 N N . SER A 1 432 ? -12.955 17.487 5.630 1.00 86.81 432 SER A N 1
ATOM 3268 C CA . SER A 1 432 ? -13.483 17.737 4.285 1.00 86.81 432 SER A CA 1
ATOM 3269 C C . SER A 1 432 ? -14.936 17.285 4.116 1.00 86.81 432 SER A C 1
ATOM 3271 O O . SER A 1 432 ? -15.589 17.734 3.178 1.00 86.81 432 SER A O 1
ATOM 3273 N N . TYR A 1 433 ? -15.456 16.438 5.015 1.00 89.38 433 TYR A N 1
ATOM 3274 C CA . TYR A 1 433 ? -16.834 15.955 4.964 1.00 89.38 433 TYR A CA 1
ATOM 3275 C C . TYR A 1 433 ? -17.847 17.093 5.164 1.00 89.38 433 TYR A C 1
ATOM 3277 O O . TYR A 1 433 ? -17.763 17.875 6.111 1.00 89.38 433 TYR A O 1
ATOM 3285 N N . THR A 1 434 ? -18.839 17.154 4.278 1.00 86.62 434 THR A N 1
ATOM 3286 C CA . THR A 1 434 ? -19.818 18.250 4.177 1.00 86.62 434 THR A CA 1
ATOM 3287 C C . THR A 1 434 ? -21.253 17.853 4.539 1.00 86.62 434 THR A C 1
ATOM 3289 O O . THR A 1 434 ? -22.139 18.709 4.536 1.00 86.62 434 THR A O 1
ATOM 3292 N N . GLY A 1 435 ? -21.505 16.578 4.852 1.00 82.69 435 GLY A N 1
ATOM 3293 C CA . GLY A 1 435 ? -22.830 16.088 5.243 1.00 82.69 435 GLY A CA 1
ATOM 3294 C C . GLY A 1 435 ? -23.153 16.270 6.734 1.00 82.69 435 GLY A C 1
ATOM 3295 O O . GLY A 1 435 ? -22.287 16.542 7.564 1.00 82.69 435 GLY A O 1
ATOM 3296 N N . ASP A 1 436 ? -24.420 16.068 7.103 1.00 80.94 436 ASP A N 1
ATOM 3297 C CA . ASP A 1 436 ? -24.871 16.199 8.494 1.00 80.94 436 ASP A CA 1
ATOM 3298 C C . ASP A 1 436 ? -24.550 14.950 9.342 1.00 80.94 436 ASP A C 1
ATOM 3300 O O . ASP A 1 436 ? -24.882 13.818 8.983 1.00 80.94 436 ASP A O 1
ATOM 3304 N N . LEU A 1 437 ? -23.987 15.149 10.539 1.00 82.88 437 LEU A N 1
ATOM 3305 C CA . LEU A 1 437 ? -23.731 14.091 11.530 1.00 82.88 437 LEU A CA 1
ATOM 3306 C C . LEU A 1 437 ? -24.969 13.817 12.411 1.00 82.88 437 LEU A C 1
ATOM 3308 O O . LEU A 1 437 ? -24.973 14.069 13.618 1.00 82.88 437 LEU A O 1
ATOM 3312 N N . THR A 1 438 ? -26.053 13.309 11.815 1.00 78.44 438 THR A N 1
ATOM 3313 C CA . THR A 1 438 ? -27.328 13.083 12.535 1.00 78.44 438 THR A CA 1
ATOM 3314 C C . THR A 1 438 ? -27.370 11.828 13.415 1.00 78.44 438 THR A C 1
ATOM 3316 O O . THR A 1 438 ? -28.239 11.712 14.280 1.00 78.44 438 THR A O 1
ATOM 3319 N N . THR A 1 439 ? -26.478 10.864 13.188 1.00 85.00 439 THR A N 1
ATOM 3320 C CA . THR A 1 439 ? -26.522 9.527 13.803 1.00 85.00 439 THR A CA 1
ATOM 3321 C C . THR A 1 439 ? -26.093 9.581 15.279 1.00 85.00 439 THR A C 1
ATOM 3323 O O . THR A 1 439 ? -24.938 9.894 15.545 1.00 85.00 439 THR A O 1
ATOM 3326 N N . PRO A 1 440 ? -26.956 9.279 16.271 1.00 88.56 440 PRO A N 1
ATOM 3327 C CA . PRO A 1 440 ? -26.613 9.455 17.685 1.00 88.56 440 PRO A CA 1
ATOM 3328 C C . PRO A 1 440 ? -25.631 8.390 18.198 1.00 88.56 440 PRO A C 1
ATOM 3330 O O . PRO A 1 440 ? -25.800 7.198 17.934 1.00 88.56 440 PRO A O 1
ATOM 3333 N N . LEU A 1 441 ? -24.666 8.808 19.023 1.00 89.25 441 LEU A N 1
ATOM 3334 C CA . LEU A 1 441 ? -23.788 7.913 19.781 1.00 89.25 441 LEU A CA 1
ATOM 3335 C C . LEU A 1 441 ? -24.617 7.130 20.804 1.00 89.25 441 LEU A C 1
ATOM 3337 O O . LEU A 1 441 ? -25.318 7.717 21.630 1.00 89.25 441 LEU A O 1
ATOM 3341 N N . GLN A 1 442 ? -24.517 5.804 20.786 1.00 90.62 442 GLN A N 1
ATOM 3342 C CA . GLN A 1 442 ? -25.102 4.934 21.802 1.00 90.62 442 GLN A CA 1
ATOM 3343 C C . GLN A 1 442 ? -24.071 4.665 22.893 1.00 90.62 442 GLN A C 1
ATOM 3345 O O . GLN A 1 442 ? -22.979 4.172 22.607 1.00 90.62 442 GLN A O 1
ATOM 3350 N N . PHE A 1 443 ? -24.429 4.942 24.146 1.00 89.94 443 PHE A N 1
ATOM 3351 C CA . PHE A 1 443 ? -23.602 4.598 25.299 1.00 89.94 443 PHE A CA 1
ATOM 3352 C C . PHE A 1 443 ? -24.254 3.495 26.134 1.00 89.94 443 PHE A C 1
ATOM 3354 O O . PHE A 1 443 ? -25.479 3.428 26.276 1.00 89.94 443 PHE A O 1
ATOM 3361 N N . ARG A 1 444 ? -23.418 2.651 26.738 1.00 90.19 444 ARG A N 1
ATOM 3362 C CA . ARG A 1 444 ? -23.804 1.649 27.730 1.00 90.19 444 ARG A CA 1
ATOM 3363 C C . ARG A 1 444 ? -22.884 1.763 28.937 1.00 90.19 444 ARG A C 1
ATOM 3365 O O . ARG A 1 444 ? -21.674 1.604 28.810 1.00 90.19 444 ARG A O 1
ATOM 3372 N N . LEU A 1 445 ? -23.477 2.022 30.095 1.00 89.81 445 LEU A N 1
ATOM 3373 C CA . LEU A 1 445 ? -22.826 1.982 31.397 1.00 89.81 445 LEU A CA 1
ATOM 3374 C C . LEU A 1 445 ? -23.125 0.644 32.075 1.00 89.81 445 LEU A C 1
ATOM 3376 O O . LEU A 1 445 ? -24.265 0.181 32.013 1.00 89.81 445 LEU A O 1
ATOM 3380 N N . GLU A 1 446 ? -22.149 0.049 32.758 1.00 90.25 446 GLU A N 1
ATOM 3381 C CA . GLU A 1 446 ? -22.357 -1.155 33.575 1.00 90.25 446 GLU A CA 1
ATOM 3382 C C . GLU A 1 446 ? -21.500 -1.131 34.851 1.00 90.25 446 GLU A C 1
ATOM 3384 O O . GLU A 1 446 ? -20.287 -0.910 34.788 1.00 90.25 446 GLU A O 1
ATOM 3389 N N . LEU A 1 447 ? -22.147 -1.325 36.007 1.00 89.44 447 LEU A N 1
ATOM 3390 C CA . LEU A 1 447 ? -21.582 -1.204 37.355 1.00 89.44 447 LEU A CA 1
ATOM 3391 C C . LEU A 1 447 ? -21.074 -2.555 37.885 1.00 89.44 447 LEU A C 1
ATOM 3393 O O . LEU A 1 447 ? -21.817 -3.538 37.930 1.00 89.44 447 LEU A O 1
ATOM 3397 N N . ASP A 1 448 ? -19.821 -2.579 38.345 1.00 87.69 448 ASP A N 1
ATOM 3398 C CA . ASP A 1 448 ? -19.080 -3.775 38.764 1.00 87.69 448 ASP A CA 1
ATOM 3399 C C . ASP A 1 448 ? -19.249 -4.961 37.774 1.00 87.69 448 ASP A C 1
ATOM 3401 O O . ASP A 1 448 ? -19.639 -6.058 38.189 1.00 87.69 448 ASP A O 1
ATOM 3405 N N . PRO A 1 449 ? -18.942 -4.793 36.467 1.00 83.56 449 PRO A N 1
ATOM 3406 C CA . PRO A 1 449 ? -19.158 -5.835 35.448 1.00 83.56 449 PRO A CA 1
ATOM 3407 C C . PRO A 1 449 ? -18.363 -7.118 35.739 1.00 83.56 449 PRO A C 1
ATOM 3409 O O . PRO A 1 449 ? -18.799 -8.221 35.429 1.00 83.56 449 PRO A O 1
ATOM 3412 N N . GLN A 1 450 ? -17.220 -6.984 36.421 1.00 82.31 450 GLN A N 1
ATOM 3413 C CA . GLN A 1 450 ? -16.363 -8.095 36.846 1.00 82.31 450 GLN A CA 1
ATOM 3414 C C . GLN A 1 450 ? -16.905 -8.866 38.070 1.00 82.31 450 GLN A C 1
ATOM 3416 O O . GLN A 1 450 ? -16.251 -9.787 38.555 1.00 82.31 450 GLN A O 1
ATOM 3421 N N . ARG A 1 451 ? -18.077 -8.501 38.620 1.00 80.94 451 ARG A N 1
ATOM 3422 C CA . ARG A 1 451 ? -18.674 -9.169 39.788 1.00 80.94 451 ARG A CA 1
ATOM 3423 C C . ARG A 1 451 ? -19.973 -9.886 39.442 1.00 80.94 451 ARG A C 1
ATOM 3425 O O . ARG A 1 451 ? -20.901 -9.311 38.877 1.00 80.94 451 ARG A O 1
ATOM 3432 N N . ALA A 1 452 ? -20.106 -11.117 39.935 1.00 81.94 452 ALA A N 1
ATOM 3433 C CA . ALA A 1 452 ? -21.370 -11.857 39.898 1.00 81.94 452 ALA A CA 1
ATOM 3434 C C . ALA A 1 452 ? -22.499 -11.136 40.668 1.00 81.94 452 ALA A C 1
ATOM 3436 O O . ALA A 1 452 ? -23.658 -11.188 40.262 1.00 81.94 452 ALA A O 1
ATOM 3437 N N . ARG A 1 453 ? -22.157 -10.424 41.753 1.00 82.12 453 ARG A N 1
ATOM 3438 C CA . ARG A 1 453 ? -23.045 -9.514 42.493 1.00 82.12 453 ARG A CA 1
ATOM 3439 C C . ARG A 1 453 ? -22.443 -8.108 42.470 1.00 82.12 453 ARG A C 1
ATOM 3441 O O . ARG A 1 453 ? -21.377 -7.897 43.045 1.00 82.12 453 ARG A O 1
ATOM 3448 N N . GLY A 1 454 ? -23.099 -7.172 41.788 1.00 81.62 454 GLY A N 1
ATOM 3449 C CA . GLY A 1 454 ? -22.695 -5.762 41.799 1.00 81.62 454 GLY A CA 1
ATOM 3450 C C . GLY A 1 454 ? -23.042 -5.088 43.126 1.00 81.62 454 GLY A C 1
ATOM 3451 O O . GLY A 1 454 ? -23.998 -5.488 43.789 1.00 81.62 454 GLY A O 1
ATOM 3452 N N . ARG A 1 455 ? -22.273 -4.066 43.511 1.00 88.88 455 ARG A N 1
ATOM 3453 C CA . ARG A 1 455 ? -22.446 -3.326 44.776 1.00 88.88 455 ARG A CA 1
ATOM 3454 C C . ARG A 1 455 ? -23.327 -2.076 44.632 1.00 88.88 455 ARG A C 1
ATOM 3456 O O . ARG A 1 455 ? -23.122 -1.096 45.336 1.00 88.88 455 ARG A O 1
ATOM 3463 N N . GLY A 1 456 ? -24.286 -2.100 43.708 1.00 88.19 456 GLY A N 1
ATOM 3464 C CA . GLY A 1 456 ? -25.215 -1.001 43.442 1.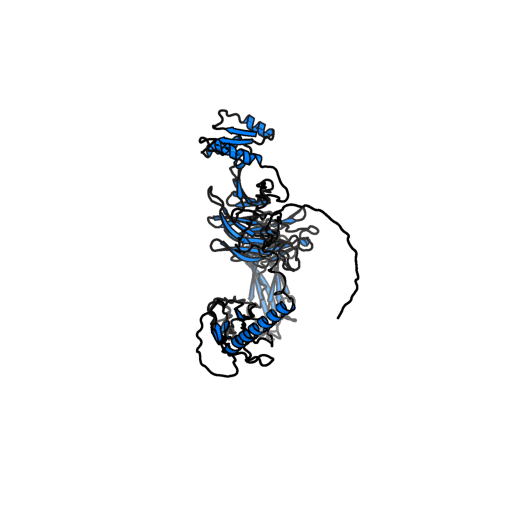00 88.19 456 GLY A CA 1
ATOM 3465 C C . GLY A 1 456 ? -26.013 -1.191 42.151 1.00 88.19 456 GLY A C 1
ATOM 3466 O O . GLY A 1 456 ? -25.877 -2.217 41.477 1.00 88.19 456 GLY A O 1
ATOM 3467 N N . ASP A 1 457 ? -26.814 -0.186 41.808 1.00 91.00 457 ASP A N 1
ATOM 3468 C CA . ASP A 1 457 ? -27.652 -0.125 40.604 1.00 91.00 457 ASP A CA 1
ATOM 3469 C C . ASP A 1 457 ? -27.890 1.330 40.132 1.00 91.00 457 ASP A C 1
ATOM 3471 O O . ASP A 1 457 ? -27.408 2.280 40.751 1.00 91.00 457 ASP A O 1
ATOM 3475 N N . PHE A 1 458 ? -28.621 1.512 39.025 1.00 89.44 458 PHE A N 1
ATOM 3476 C CA . PHE A 1 458 ? -29.006 2.819 38.459 1.00 89.44 458 PHE A CA 1
ATOM 3477 C C . PHE A 1 458 ? -30.376 3.344 38.962 1.00 89.44 458 PHE A C 1
ATOM 3479 O O . PHE A 1 458 ? -31.088 4.070 38.259 1.00 89.44 458 PHE A O 1
ATOM 3486 N N . GLY A 1 459 ? -30.772 2.964 40.182 1.00 82.25 459 GLY A N 1
ATOM 3487 C CA . GLY A 1 459 ? -32.005 3.377 40.866 1.00 82.25 459 GLY A CA 1
ATOM 3488 C C . GLY A 1 459 ? -33.252 2.546 40.537 1.00 82.25 459 GLY A C 1
ATOM 3489 O O . GLY A 1 459 ? -34.292 2.731 41.166 1.00 82.25 459 GLY A O 1
ATOM 3490 N N . ASP A 1 460 ? -33.155 1.632 39.573 1.00 85.69 460 ASP A N 1
ATOM 3491 C CA . ASP A 1 460 ? -34.218 0.741 39.085 1.00 85.69 460 ASP A CA 1
ATOM 3492 C C . ASP A 1 460 ? -33.895 -0.753 39.307 1.00 85.69 460 ASP A C 1
ATOM 3494 O O . ASP A 1 460 ? -34.574 -1.635 38.775 1.00 85.69 460 ASP A O 1
ATOM 3498 N N . GLY A 1 461 ? -32.851 -1.047 40.090 1.00 83.50 461 GLY A N 1
ATOM 3499 C CA . GLY A 1 461 ? -32.342 -2.401 40.315 1.00 83.50 461 GLY A CA 1
ATOM 3500 C C . GLY A 1 461 ? -31.535 -2.982 39.147 1.00 83.50 461 GLY A C 1
ATOM 3501 O O . GLY A 1 461 ? -31.065 -4.117 39.248 1.00 83.50 461 GLY A O 1
ATOM 3502 N N . GLN A 1 462 ? -31.344 -2.247 38.043 1.00 89.94 462 GLN A N 1
ATOM 3503 C CA . GLN A 1 462 ? -30.473 -2.667 36.947 1.00 89.94 462 GLN A CA 1
ATOM 3504 C C . GLN A 1 462 ? -29.033 -2.209 37.184 1.00 89.94 462 GLN A C 1
ATOM 3506 O O . GLN A 1 462 ? -28.758 -1.059 37.521 1.00 89.94 462 GLN A O 1
ATOM 3511 N N . ARG A 1 463 ? -28.083 -3.116 36.934 1.00 87.94 463 ARG A N 1
ATOM 3512 C CA . ARG A 1 463 ? -26.639 -2.815 36.969 1.00 87.94 463 ARG A CA 1
ATOM 3513 C C . ARG A 1 463 ? -26.120 -2.160 35.692 1.00 87.94 463 ARG A C 1
ATOM 3515 O O . ARG A 1 463 ? -24.960 -1.765 35.659 1.00 87.94 463 ARG A O 1
ATOM 3522 N N . GLY A 1 464 ? -26.947 -2.074 34.650 1.00 89.81 464 GLY A N 1
ATOM 3523 C CA . GLY A 1 464 ? -26.587 -1.477 33.371 1.00 89.81 464 GLY A CA 1
ATOM 3524 C C . GLY A 1 464 ? -27.595 -0.421 32.930 1.00 89.81 464 GLY A C 1
ATOM 3525 O O . GLY A 1 464 ? -28.802 -0.631 33.046 1.00 89.81 464 GLY A O 1
ATOM 3526 N N . ARG A 1 465 ? -27.098 0.693 32.389 1.00 92.44 465 ARG A N 1
ATOM 3527 C CA . ARG A 1 465 ? -27.895 1.790 31.824 1.00 92.44 465 ARG A CA 1
ATOM 3528 C C . ARG A 1 465 ? -27.432 2.059 30.396 1.00 92.44 465 ARG A C 1
ATOM 3530 O O . ARG A 1 465 ? -26.260 2.338 30.166 1.00 92.44 465 ARG A O 1
ATOM 3537 N N . GLY A 1 466 ? -28.354 1.984 29.442 1.00 91.44 466 GLY A N 1
ATOM 3538 C CA . GLY A 1 466 ? -28.128 2.415 28.061 1.00 91.44 466 GLY A CA 1
ATOM 3539 C C . GLY A 1 466 ? -28.728 3.794 27.801 1.00 91.44 466 GLY A C 1
ATOM 3540 O O . GLY A 1 466 ? -29.724 4.160 28.429 1.00 91.44 466 GLY A O 1
ATOM 3541 N N . GLY A 1 467 ? -28.159 4.537 26.858 1.00 91.12 467 GLY A N 1
ATOM 3542 C CA . GLY A 1 467 ? -28.691 5.824 26.422 1.00 91.12 467 GLY A CA 1
ATOM 3543 C C . GLY A 1 467 ? -28.081 6.308 25.110 1.00 91.12 467 GLY A C 1
ATOM 3544 O O . GLY A 1 467 ? -27.307 5.602 24.465 1.00 91.12 467 GLY A O 1
ATOM 3545 N N . GLN A 1 468 ? -28.460 7.521 24.712 1.00 92.31 468 GLN A N 1
ATOM 3546 C CA . GLN A 1 468 ? -27.975 8.175 23.498 1.00 92.31 468 GLN A CA 1
ATOM 3547 C C . GLN A 1 468 ? -27.417 9.566 23.811 1.00 92.31 468 GLN A C 1
ATOM 3549 O O . GLN A 1 468 ? -27.937 10.272 24.679 1.00 92.31 468 GLN A O 1
ATOM 3554 N N . LEU A 1 469 ? -26.380 9.947 23.073 1.00 89.12 469 LEU A N 1
ATOM 3555 C CA . LEU A 1 469 ? -25.789 11.282 23.022 1.00 89.12 469 LEU A CA 1
ATOM 3556 C C . LEU A 1 469 ? -25.747 11.752 21.554 1.00 89.12 469 LEU A C 1
ATOM 3558 O O . LEU A 1 469 ? -25.645 10.919 20.651 1.00 89.12 469 LEU A O 1
ATOM 3562 N N . PRO A 1 470 ? -25.839 13.062 21.276 1.00 85.50 470 PRO A N 1
ATOM 3563 C CA . PRO A 1 470 ? -25.622 13.580 19.927 1.00 85.50 470 PRO A CA 1
ATOM 3564 C C . PRO A 1 470 ? -24.174 13.320 19.476 1.00 85.50 470 PRO A C 1
ATOM 3566 O O . PRO A 1 470 ? -23.251 13.460 20.275 1.00 85.50 470 PRO A O 1
ATOM 3569 N N . ALA A 1 471 ? -23.983 12.976 18.198 1.00 78.44 471 ALA A N 1
ATOM 3570 C CA . ALA A 1 471 ? -22.661 12.789 17.583 1.00 78.44 471 ALA A CA 1
ATOM 3571 C C . ALA A 1 471 ? -22.100 14.057 16.911 1.00 78.44 471 ALA A C 1
ATOM 3573 O O . ALA A 1 471 ? -21.045 14.000 16.288 1.00 78.44 471 ALA A O 1
ATOM 3574 N N . GLY A 1 472 ? -22.799 15.191 17.014 1.00 76.75 472 GLY A N 1
ATOM 3575 C CA . GLY A 1 472 ? -22.277 16.476 16.549 1.00 76.75 472 GLY A CA 1
ATOM 3576 C C . GLY A 1 472 ? -21.020 16.888 17.320 1.00 76.75 472 GLY A C 1
ATOM 3577 O O . GLY A 1 472 ? -20.805 16.448 18.453 1.00 76.75 472 GLY A O 1
ATOM 3578 N N . GLU A 1 473 ? -20.203 17.741 16.705 1.00 76.69 473 GLU A N 1
ATOM 3579 C CA . GLU A 1 473 ? -18.936 18.185 17.286 1.00 76.69 473 GLU A CA 1
ATOM 3580 C C . GLU A 1 473 ? -19.088 18.880 18.646 1.00 76.69 473 GLU A C 1
ATOM 3582 O O . GLU A 1 473 ? -20.059 19.593 18.923 1.00 76.69 473 GLU A O 1
ATOM 3587 N N . GLY A 1 474 ? -18.064 18.715 19.484 1.00 84.19 474 GLY A N 1
ATOM 3588 C CA . GLY A 1 474 ? -17.975 19.335 20.800 1.00 84.19 474 GLY A CA 1
ATOM 3589 C C . GLY A 1 474 ? -18.291 18.369 21.940 1.00 84.19 474 GLY A C 1
ATOM 3590 O O . GLY A 1 474 ? -18.187 17.152 21.808 1.00 84.19 474 GLY A O 1
ATOM 3591 N N . ARG A 1 475 ? -18.616 18.925 23.113 1.00 90.62 475 ARG A N 1
ATOM 3592 C CA . ARG A 1 475 ? -18.758 18.170 24.367 1.00 90.62 475 ARG A CA 1
ATOM 3593 C C . ARG A 1 475 ? -20.224 18.048 24.771 1.00 90.62 475 ARG A C 1
ATOM 3595 O O . ARG A 1 475 ? -20.848 19.044 25.135 1.00 90.62 475 ARG A O 1
ATOM 3602 N N . SER A 1 476 ? -20.751 16.828 24.769 1.00 91.75 476 SER A N 1
ATOM 3603 C CA . SER A 1 476 ? -22.096 16.515 25.260 1.00 91.75 476 SER A CA 1
ATOM 3604 C C . SER A 1 476 ? -22.022 15.746 26.575 1.00 91.75 476 SER A C 1
ATOM 3606 O O . SER A 1 476 ? -21.152 14.896 26.733 1.00 91.75 476 SER A O 1
ATOM 3608 N N . CYS A 1 477 ? -22.906 16.035 27.533 1.00 91.81 477 CYS A N 1
ATOM 3609 C CA . CYS A 1 477 ? -22.881 15.393 28.850 1.00 91.81 477 CYS A CA 1
ATOM 3610 C C . CYS A 1 477 ? -24.260 14.881 29.279 1.00 91.81 477 CYS A C 1
ATOM 3612 O O . CYS A 1 477 ? -25.284 15.516 29.021 1.00 91.81 477 CYS A O 1
ATOM 3614 N N . LYS A 1 478 ? -24.264 13.767 30.012 1.00 92.81 478 LYS A N 1
ATOM 3615 C CA . LYS A 1 478 ? -25.429 13.134 30.622 1.00 92.81 478 LYS A CA 1
ATOM 3616 C C . LYS A 1 478 ? -25.115 12.753 32.068 1.00 92.81 478 LYS A C 1
ATOM 3618 O O . LYS A 1 478 ? -24.131 12.068 32.333 1.00 92.81 478 LYS A O 1
ATOM 3623 N N . ASP A 1 479 ? -25.984 13.175 32.980 1.00 93.25 479 ASP A N 1
ATOM 3624 C CA . ASP A 1 479 ? -25.926 12.786 34.388 1.00 93.25 479 ASP A CA 1
ATOM 3625 C C . ASP A 1 479 ? -26.845 11.567 34.623 1.00 93.25 479 ASP A C 1
ATOM 3627 O O . ASP A 1 479 ? -27.995 11.556 34.174 1.00 93.25 479 ASP A O 1
ATOM 3631 N N . GLU A 1 480 ? -26.345 10.553 35.329 1.00 91.25 480 GLU A N 1
ATOM 3632 C CA . GLU A 1 480 ? -27.056 9.337 35.746 1.00 91.25 480 GLU A CA 1
ATOM 3633 C C . GLU A 1 480 ? -26.864 9.107 37.254 1.00 91.25 480 GLU A C 1
ATOM 3635 O O . GLU A 1 480 ? -25.797 9.367 37.813 1.00 91.25 480 GLU A O 1
ATOM 3640 N N . GLN A 1 481 ? -27.896 8.607 37.939 1.00 91.25 481 GLN A N 1
ATOM 3641 C CA . GLN A 1 481 ? -27.850 8.397 39.388 1.00 91.25 481 GLN A CA 1
ATOM 3642 C C . GLN A 1 481 ? -27.517 6.939 39.723 1.00 91.25 481 GLN A C 1
ATOM 3644 O O . GLN A 1 481 ? -28.278 6.033 39.388 1.00 91.25 481 GLN A O 1
ATOM 3649 N N . LEU A 1 482 ? -26.417 6.727 40.444 1.00 90.06 482 LEU A N 1
ATOM 3650 C CA . LEU A 1 482 ? -26.065 5.452 41.060 1.00 90.06 482 LEU A CA 1
ATOM 3651 C C . LEU A 1 482 ? -26.656 5.367 42.471 1.00 90.06 482 LEU A C 1
ATOM 3653 O O . LEU A 1 482 ? -26.583 6.325 43.245 1.00 90.06 482 LEU A O 1
ATOM 3657 N N . SER A 1 483 ? -27.193 4.201 42.814 1.00 90.81 483 SER A N 1
ATOM 3658 C CA . SER A 1 483 ? -27.680 3.840 44.144 1.00 90.81 483 SER A CA 1
ATOM 3659 C C . SER A 1 483 ? -26.787 2.741 44.716 1.00 90.81 483 SER A C 1
ATOM 3661 O O . SER A 1 483 ? -26.654 1.668 44.126 1.00 90.81 483 SER A O 1
ATOM 3663 N N . ILE A 1 484 ? -26.152 3.014 45.854 1.00 89.62 484 ILE A N 1
ATOM 3664 C CA . ILE A 1 484 ? -25.230 2.103 46.538 1.00 89.62 484 ILE A CA 1
ATOM 3665 C C . ILE A 1 484 ? -25.893 1.685 47.860 1.00 89.62 484 ILE A C 1
ATOM 3667 O O . ILE A 1 484 ? -26.135 2.550 48.711 1.00 89.62 484 ILE A O 1
ATOM 3671 N N . PRO A 1 485 ? -26.229 0.396 48.055 1.00 88.50 485 PRO A N 1
ATOM 3672 C CA . PRO A 1 485 ? -26.891 -0.060 49.267 1.00 88.50 485 PRO A CA 1
ATOM 3673 C C . PRO A 1 485 ? -25.954 0.021 50.485 1.00 88.50 485 PRO A C 1
ATOM 3675 O O . PRO A 1 485 ? -24.731 -0.073 50.338 1.00 88.50 485 PRO A O 1
ATOM 3678 N N . PRO A 1 486 ? -26.512 0.148 51.702 1.00 85.75 486 PRO A N 1
ATOM 3679 C CA . PRO A 1 486 ? -25.744 -0.035 52.927 1.00 85.75 486 PRO A CA 1
ATOM 3680 C C . PRO A 1 486 ? -25.323 -1.508 53.080 1.00 85.75 486 PRO A C 1
ATOM 3682 O O . PRO A 1 486 ? -25.867 -2.393 52.417 1.00 85.75 486 PRO A O 1
ATOM 3685 N N . CYS A 1 487 ? -24.404 -1.784 54.008 1.00 86.12 487 CYS A N 1
ATOM 3686 C CA . CYS A 1 487 ? -23.922 -3.135 54.327 1.00 86.12 487 CYS A CA 1
ATOM 3687 C C . CYS A 1 487 ? -23.244 -3.872 53.156 1.00 86.12 487 CYS A C 1
ATOM 3689 O O . CYS A 1 487 ? -23.596 -5.008 52.830 1.00 86.12 487 CYS A O 1
ATOM 3691 N N . LEU A 1 488 ? -22.237 -3.253 52.536 1.00 85.06 488 LEU A N 1
ATOM 3692 C CA . LEU A 1 488 ? -21.395 -3.937 51.552 1.00 85.06 488 LEU A CA 1
ATOM 3693 C C . LEU A 1 488 ? -20.410 -4.892 52.248 1.00 85.06 488 LEU A C 1
ATOM 3695 O O . LEU A 1 488 ? -19.695 -4.490 53.159 1.00 85.06 488 LEU A O 1
ATOM 3699 N N . GLU A 1 489 ? -20.306 -6.133 51.764 1.00 84.12 489 GLU A N 1
ATOM 3700 C CA . GLU A 1 489 ? -19.272 -7.090 52.211 1.00 84.12 489 GLU A CA 1
ATOM 3701 C C . GLU A 1 489 ? -17.848 -6.636 51.822 1.00 84.12 489 GLU A C 1
ATOM 3703 O O . GLU A 1 489 ? -16.876 -6.963 52.499 1.00 84.12 489 GLU A O 1
ATOM 3708 N N . ASP A 1 490 ? -17.725 -5.866 50.734 1.00 80.12 490 ASP A N 1
ATOM 3709 C CA . ASP A 1 490 ? -16.466 -5.351 50.188 1.00 80.12 490 ASP A CA 1
ATOM 3710 C C . ASP A 1 490 ? -16.599 -3.861 49.848 1.00 80.12 490 ASP A C 1
ATOM 3712 O O . ASP A 1 490 ? -17.020 -3.472 48.752 1.00 80.12 490 ASP A O 1
ATOM 3716 N N . PHE A 1 491 ? -16.218 -3.045 50.830 1.00 76.94 491 PHE A N 1
ATOM 3717 C CA . PHE A 1 491 ? -16.076 -1.589 50.753 1.00 76.94 491 PHE A CA 1
ATOM 3718 C C . PHE A 1 491 ? -14.603 -1.138 50.645 1.00 76.94 491 PHE A C 1
ATOM 3720 O O . PHE A 1 491 ? -14.317 0.048 50.789 1.00 76.94 491 PHE A O 1
ATOM 3727 N N . ILE A 1 492 ? -13.663 -2.070 50.429 1.00 75.62 492 ILE A N 1
ATOM 3728 C CA . ILE A 1 492 ? -12.222 -1.774 50.324 1.00 75.62 492 ILE A CA 1
ATOM 3729 C C . ILE A 1 492 ? -11.833 -1.542 48.864 1.00 75.62 492 ILE A C 1
ATOM 3731 O O . ILE A 1 492 ? -11.083 -0.620 48.551 1.00 75.62 492 ILE A O 1
ATOM 3735 N N . THR A 1 493 ? -12.328 -2.381 47.955 1.00 80.00 493 THR A N 1
ATOM 3736 C CA . THR A 1 493 ? -12.009 -2.256 46.529 1.00 80.00 493 THR A CA 1
ATOM 3737 C C . THR A 1 493 ? -12.882 -1.187 45.857 1.00 80.00 493 THR A C 1
ATOM 3739 O O . THR A 1 493 ? -14.068 -1.075 46.184 1.00 80.00 493 THR A O 1
ATOM 3742 N N . PRO A 1 494 ? -12.366 -0.428 44.871 1.00 81.50 494 PRO A N 1
ATOM 3743 C CA . PRO A 1 494 ? -13.152 0.597 44.188 1.00 81.50 494 PRO A CA 1
ATOM 3744 C C . PRO A 1 494 ? -14.352 -0.013 43.453 1.00 81.50 494 PRO A C 1
ATOM 3746 O O . PRO A 1 494 ? -14.267 -1.115 42.900 1.00 81.50 494 PRO A O 1
ATOM 3749 N N . ILE A 1 495 ? -15.473 0.708 43.440 1.00 82.69 495 ILE A N 1
ATOM 3750 C CA . ILE A 1 495 ? -16.635 0.394 42.599 1.00 82.69 495 ILE A CA 1
ATOM 3751 C C . ILE A 1 495 ? -16.326 0.873 41.180 1.00 82.69 495 ILE A C 1
ATOM 3753 O O . ILE A 1 495 ? -15.930 2.021 40.986 1.00 82.69 495 ILE A O 1
ATOM 3757 N N . ARG A 1 496 ? -16.451 -0.017 40.192 1.00 85.69 496 ARG A N 1
ATOM 3758 C CA . ARG A 1 496 ? -16.058 0.260 38.800 1.00 85.69 496 ARG A CA 1
ATOM 3759 C C . ARG A 1 496 ? -17.287 0.475 37.921 1.00 85.69 496 ARG A C 1
ATOM 3761 O O . ARG A 1 496 ? -18.218 -0.320 37.996 1.00 85.69 496 ARG A O 1
ATOM 3768 N N . VAL A 1 497 ? -17.272 1.484 37.049 1.00 84.88 497 VAL A N 1
ATOM 3769 C CA . VAL A 1 497 ? -18.300 1.675 36.008 1.00 84.88 497 VAL A CA 1
ATOM 3770 C C . VAL A 1 497 ? -17.659 1.555 34.639 1.00 84.88 497 VAL A C 1
ATOM 3772 O O . VAL A 1 497 ? -16.854 2.396 34.258 1.00 84.88 497 VAL A O 1
ATOM 3775 N N . SER A 1 498 ? -17.998 0.499 33.905 1.00 86.00 498 SER A N 1
ATOM 3776 C CA . SER A 1 498 ? -17.598 0.382 32.505 1.00 86.00 498 SER A CA 1
ATOM 3777 C C . SER A 1 498 ? -18.479 1.216 31.600 1.00 86.00 498 SER A C 1
ATOM 3779 O O . SER A 1 498 ? -19.678 1.323 31.843 1.00 86.00 498 SER A O 1
ATOM 3781 N N . ILE A 1 499 ? -17.855 1.802 30.582 1.00 86.12 499 ILE A N 1
ATOM 3782 C CA . ILE A 1 499 ? -18.489 2.620 29.560 1.00 86.12 499 ILE A CA 1
ATOM 3783 C C . ILE A 1 499 ? -18.134 1.976 28.221 1.00 86.12 499 ILE A C 1
ATOM 3785 O O . ILE A 1 499 ? -16.960 1.766 27.920 1.00 86.12 499 ILE A O 1
ATOM 3789 N N . ALA A 1 500 ? -19.144 1.661 27.423 1.00 86.44 500 ALA A N 1
ATOM 3790 C CA . ALA A 1 500 ? -18.982 1.342 26.014 1.00 86.44 500 ALA A CA 1
ATOM 3791 C C . ALA A 1 500 ? -19.704 2.417 25.202 1.00 86.44 500 ALA A C 1
ATOM 3793 O O . ALA A 1 500 ? -20.875 2.699 25.468 1.00 86.44 500 ALA A O 1
ATOM 3794 N N . ILE A 1 501 ? -19.013 3.012 24.231 1.00 87.19 501 ILE A N 1
ATOM 3795 C CA . ILE A 1 501 ? -19.609 3.903 23.233 1.00 87.19 501 ILE A CA 1
ATOM 3796 C C . ILE A 1 501 ? -19.588 3.177 21.892 1.00 87.19 501 ILE A C 1
ATOM 3798 O O . ILE A 1 501 ? -18.646 2.458 21.572 1.00 87.19 501 ILE A O 1
ATOM 3802 N N . SER A 1 502 ? -20.666 3.323 21.135 1.00 87.50 502 SER A N 1
ATOM 3803 C CA . SER A 1 502 ? -20.874 2.660 19.853 1.00 87.50 502 SER A CA 1
ATOM 3804 C C . SER A 1 502 ? -21.771 3.511 18.962 1.00 87.50 502 SER A C 1
ATOM 3806 O O . SER A 1 502 ? -22.512 4.369 19.444 1.00 87.50 502 SER A O 1
ATOM 3808 N N . LEU A 1 503 ? -21.729 3.259 17.657 1.00 86.75 503 LEU A N 1
ATOM 3809 C CA . LEU A 1 503 ? -22.707 3.795 16.715 1.00 86.75 503 LEU A CA 1
ATOM 3810 C C . LEU A 1 503 ? -23.818 2.759 16.457 1.00 86.75 503 LEU A C 1
ATOM 3812 O O . LEU A 1 503 ? -23.575 1.556 16.599 1.00 86.75 503 LEU A O 1
ATOM 3816 N N . PRO A 1 504 ? -25.036 3.191 16.080 1.00 82.56 504 PRO A N 1
ATOM 3817 C CA . PRO A 1 504 ? -26.126 2.288 15.731 1.00 82.56 504 PRO A CA 1
ATOM 3818 C C . PRO A 1 504 ? -25.709 1.317 14.618 1.00 82.56 504 PRO A C 1
ATOM 3820 O O . PRO A 1 504 ? -25.213 1.727 13.570 1.00 82.56 504 PRO A O 1
ATOM 3823 N N . HIS A 1 505 ? -25.927 0.018 14.825 1.00 71.81 505 HIS A N 1
ATOM 3824 C CA . HIS A 1 505 ? -25.708 -0.971 13.770 1.00 71.81 505 HIS A CA 1
ATOM 3825 C C . HIS A 1 505 ? -26.667 -0.754 12.594 1.00 71.81 505 HIS A C 1
ATOM 3827 O O . HIS A 1 505 ? -27.862 -0.541 12.788 1.00 71.81 505 HIS A O 1
ATOM 3833 N N . GLY A 1 506 ? -26.141 -0.895 11.375 1.00 65.12 506 GLY A N 1
ATOM 3834 C CA . GLY A 1 506 ? -26.941 -0.863 10.152 1.00 65.12 506 GLY A CA 1
ATOM 3835 C C . GLY A 1 506 ? -27.228 0.529 9.588 1.00 65.12 506 GLY A C 1
ATOM 3836 O O . GLY A 1 506 ? -28.108 0.637 8.742 1.00 65.12 506 GLY A O 1
ATOM 3837 N N . ASP A 1 507 ? -26.499 1.567 10.009 1.00 71.88 507 ASP A N 1
ATOM 3838 C CA . ASP A 1 507 ? -26.454 2.849 9.299 1.00 71.88 507 ASP A CA 1
ATOM 3839 C C . ASP A 1 507 ? -25.280 2.853 8.291 1.00 71.88 507 ASP A C 1
ATOM 3841 O O . ASP A 1 507 ? -24.123 2.978 8.703 1.00 71.88 507 ASP A O 1
ATOM 3845 N N . PRO A 1 508 ? -25.532 2.668 6.977 1.00 67.56 508 PRO A N 1
ATOM 3846 C CA . PRO A 1 508 ? -24.480 2.628 5.966 1.00 67.56 508 PRO A CA 1
ATOM 3847 C C . PRO A 1 508 ? -24.030 4.021 5.496 1.00 67.56 508 PRO A C 1
ATOM 3849 O O . PRO A 1 508 ? -23.095 4.088 4.697 1.00 67.56 508 PRO A O 1
ATOM 3852 N N . GLN A 1 509 ? -24.714 5.103 5.891 1.00 71.12 509 GLN A N 1
ATOM 3853 C CA . GLN A 1 509 ? -24.325 6.492 5.586 1.00 71.12 509 GLN A CA 1
ATOM 3854 C C . GLN A 1 509 ? -23.742 7.218 6.800 1.00 71.12 509 GLN A C 1
ATOM 3856 O O . GLN A 1 509 ? -22.992 8.171 6.631 1.00 71.12 509 GLN A O 1
ATOM 3861 N N . GLY A 1 510 ? -24.041 6.753 8.011 1.00 79.00 510 GLY A N 1
ATOM 3862 C CA . GLY A 1 510 ? -23.486 7.307 9.235 1.00 79.00 510 GLY A CA 1
ATOM 3863 C C . GLY A 1 510 ? -21.963 7.155 9.348 1.00 79.00 510 GLY A C 1
ATOM 3864 O O . GLY A 1 510 ? -21.352 6.339 8.645 1.00 79.00 510 GLY A O 1
ATOM 3865 N N . PRO A 1 511 ? -21.348 7.893 10.285 1.00 88.31 511 PRO A N 1
ATOM 3866 C CA . PRO A 1 511 ? -19.908 7.867 10.534 1.00 88.31 511 PRO A CA 1
ATOM 3867 C C . PRO A 1 511 ? -19.383 6.493 10.967 1.00 88.31 511 PRO A C 1
ATOM 3869 O O . PRO A 1 511 ? -20.148 5.578 11.285 1.00 88.31 511 PRO A O 1
ATOM 3872 N N . ILE A 1 512 ? -18.060 6.366 11.022 1.00 88.69 512 ILE A N 1
ATOM 3873 C CA . ILE A 1 512 ? -17.356 5.307 11.751 1.00 88.69 512 ILE A CA 1
ATOM 3874 C C . ILE A 1 512 ? -16.606 5.901 12.946 1.00 88.69 512 ILE A C 1
ATOM 3876 O O . ILE A 1 512 ? -16.212 7.064 12.927 1.00 88.69 512 ILE A O 1
ATOM 3880 N N . LEU A 1 513 ? -16.423 5.108 14.003 1.00 86.50 513 LEU A N 1
ATOM 3881 C CA . LEU A 1 513 ? -15.528 5.474 15.103 1.00 86.50 513 LEU A CA 1
ATOM 3882 C C . LEU A 1 513 ? -14.100 5.074 14.730 1.00 86.50 513 LEU A C 1
ATOM 3884 O O . LEU A 1 513 ? -13.901 3.986 14.185 1.00 86.50 513 LEU A O 1
ATOM 3888 N N . ARG A 1 514 ? -13.123 5.928 15.047 1.00 83.19 514 ARG A N 1
ATOM 3889 C CA . ARG A 1 514 ? -11.695 5.638 14.850 1.00 83.19 514 ARG A CA 1
ATOM 3890 C C . ARG A 1 514 ? -11.320 4.347 15.618 1.00 83.19 514 ARG A C 1
ATOM 3892 O O . ARG A 1 514 ? -11.686 4.256 16.794 1.00 83.19 514 ARG A O 1
ATOM 3899 N N . PRO A 1 515 ? -10.662 3.331 15.016 1.00 65.38 515 PRO A N 1
ATOM 3900 C CA . PRO A 1 515 ? -10.475 2.013 15.653 1.00 65.38 515 PRO A CA 1
ATOM 3901 C C . PRO A 1 515 ? -9.646 2.014 16.946 1.00 65.38 515 PRO A C 1
ATOM 3903 O O . PRO A 1 515 ? -9.799 1.127 17.782 1.00 65.38 515 PRO A O 1
ATOM 3906 N N . ASP A 1 516 ? -8.785 3.015 17.103 1.00 60.62 516 ASP A N 1
ATOM 3907 C CA . ASP A 1 516 ? -7.957 3.300 18.278 1.00 60.62 516 ASP A CA 1
ATOM 3908 C C . ASP A 1 516 ? -8.717 4.036 19.401 1.00 60.62 516 ASP A C 1
ATOM 3910 O O . ASP A 1 516 ? -8.142 4.247 20.470 1.00 60.62 516 ASP A O 1
ATOM 3914 N N . THR A 1 517 ? -10.000 4.389 19.205 1.00 54.12 517 THR A N 1
ATOM 3915 C CA . THR A 1 517 ? -10.866 4.970 20.245 1.00 54.12 517 THR A CA 1
ATOM 3916 C C . THR A 1 517 ? -10.891 4.022 21.446 1.00 54.12 517 THR A C 1
ATOM 3918 O O . THR A 1 517 ? -11.504 2.950 21.367 1.00 54.12 517 THR A O 1
ATOM 3921 N N . PRO A 1 518 ? -10.243 4.365 22.573 1.00 49.25 518 PRO A N 1
ATOM 3922 C CA . PRO A 1 518 ? -9.959 3.370 23.588 1.00 49.25 518 PRO A CA 1
ATOM 3923 C C . PRO A 1 518 ? -11.250 2.986 24.323 1.00 49.25 518 PRO A C 1
ATOM 3925 O O . PRO A 1 518 ? -11.944 3.869 24.845 1.00 49.25 518 PRO A O 1
ATOM 3928 N N . PRO A 1 519 ? -11.581 1.685 24.457 1.00 44.53 519 PRO A N 1
ATOM 3929 C CA . PRO A 1 519 ? -12.533 1.277 25.480 1.00 44.53 519 PRO A CA 1
ATOM 3930 C C . PRO A 1 519 ? -11.972 1.722 26.836 1.00 44.53 519 PRO A C 1
ATOM 3932 O O . PRO A 1 519 ? -10.784 1.553 27.106 1.00 44.53 519 PRO A O 1
ATOM 3935 N N . THR A 1 520 ? -12.806 2.285 27.714 1.00 44.06 520 THR A N 1
ATOM 3936 C CA . THR A 1 520 ? -12.345 2.943 28.956 1.00 44.06 520 THR A CA 1
ATOM 3937 C C . THR A 1 520 ? -11.944 1.968 30.072 1.00 44.06 520 THR A C 1
ATOM 3939 O O . THR A 1 520 ? -12.234 2.205 31.245 1.00 44.06 520 THR A O 1
ATOM 3942 N N . TRP A 1 521 ? -11.296 0.863 29.712 1.00 42.84 521 TRP A N 1
ATOM 3943 C CA . TRP A 1 521 ? -10.447 0.056 30.576 1.00 42.84 521 TRP A CA 1
ATOM 3944 C C . TRP A 1 521 ? -9.339 -0.560 29.735 1.00 42.84 521 TRP A C 1
ATOM 3946 O O . TRP A 1 521 ? -9.607 -1.374 28.854 1.00 42.84 521 TRP A O 1
ATOM 3956 N N . THR A 1 522 ? -8.098 -0.266 30.092 1.00 34.78 522 THR A N 1
ATOM 3957 C CA . THR A 1 522 ? -6.937 -0.986 29.582 1.00 34.78 522 THR A CA 1
ATOM 3958 C C . THR A 1 522 ? -6.026 -1.358 30.741 1.00 34.78 522 THR A C 1
ATOM 3960 O O . THR A 1 522 ? -5.421 -0.488 31.367 1.00 34.78 522 THR A O 1
ATOM 3963 N N . GLU A 1 523 ? -5.860 -2.659 30.984 1.00 39.97 523 GLU A N 1
ATOM 3964 C CA . GLU A 1 523 ? -4.513 -3.144 31.284 1.00 39.97 523 GLU A CA 1
ATOM 3965 C C . GLU A 1 523 ? -3.719 -2.984 29.988 1.00 39.97 523 GLU A C 1
ATOM 3967 O O . GLU A 1 523 ? -3.870 -3.773 29.056 1.00 39.97 523 GLU A O 1
ATOM 3972 N N . VAL A 1 524 ? -2.924 -1.917 29.890 1.00 36.53 524 VAL A N 1
ATOM 3973 C CA . VAL A 1 524 ? -2.032 -1.744 28.744 1.00 36.53 524 VAL A CA 1
ATOM 3974 C C . VAL A 1 524 ? -0.831 -2.656 28.963 1.00 36.53 524 VAL A C 1
ATOM 3976 O O . VAL A 1 524 ? 0.126 -2.294 29.647 1.00 36.53 524 VAL A O 1
ATOM 3979 N N . THR A 1 525 ? -0.871 -3.853 28.380 1.00 38.88 525 THR A N 1
ATOM 3980 C CA . THR A 1 525 ? 0.359 -4.619 28.161 1.00 38.88 525 THR A CA 1
ATOM 3981 C C . THR A 1 525 ? 1.099 -3.949 27.013 1.00 38.88 525 THR A C 1
ATOM 3983 O O . THR A 1 525 ? 0.796 -4.189 25.848 1.00 38.88 525 THR A O 1
ATOM 3986 N N . VAL A 1 526 ? 2.023 -3.044 27.345 1.00 43.41 526 VAL A N 1
ATOM 3987 C CA . VAL A 1 526 ? 2.877 -2.394 26.347 1.00 43.41 526 VAL A CA 1
ATOM 3988 C C . VAL A 1 526 ? 3.979 -3.376 25.954 1.00 43.41 526 VAL A C 1
ATOM 3990 O O . VAL A 1 526 ? 4.963 -3.536 26.677 1.00 43.41 526 VAL A O 1
ATOM 3993 N N . GLU A 1 527 ? 3.826 -4.040 24.811 1.00 43.00 527 GLU A N 1
ATOM 3994 C CA . GLU A 1 527 ? 4.915 -4.809 24.208 1.00 43.00 527 GLU A CA 1
ATOM 3995 C C . GLU A 1 527 ? 5.880 -3.845 23.503 1.00 43.00 527 GLU A C 1
ATOM 3997 O O . GLU A 1 527 ? 5.665 -3.413 22.373 1.00 43.00 527 GLU A O 1
ATOM 4002 N N . LEU A 1 528 ? 6.937 -3.448 24.217 1.00 47.72 528 LEU A N 1
ATOM 4003 C CA . LEU A 1 528 ? 7.990 -2.586 23.684 1.00 47.72 528 LEU A CA 1
ATOM 4004 C C . LEU A 1 528 ? 9.033 -3.429 22.947 1.00 47.72 528 LEU A C 1
ATOM 4006 O O . LEU A 1 528 ? 9.905 -4.037 23.574 1.00 47.72 528 LEU A O 1
ATOM 4010 N N . MET A 1 529 ? 8.978 -3.429 21.615 1.00 47.69 529 MET A N 1
ATOM 4011 C CA . MET A 1 529 ? 10.088 -3.920 20.800 1.00 47.69 529 MET A CA 1
ATOM 4012 C C . MET A 1 529 ? 11.191 -2.860 20.725 1.00 47.69 529 MET A C 1
ATOM 4014 O O . MET A 1 529 ? 10.934 -1.702 20.403 1.00 47.69 529 MET A O 1
ATOM 4018 N N . PHE A 1 530 ? 12.429 -3.268 21.000 1.00 62.25 530 PHE A N 1
ATOM 4019 C CA . PHE A 1 530 ? 13.618 -2.436 20.827 1.00 62.25 530 PHE A CA 1
ATOM 4020 C C . PHE A 1 530 ? 14.498 -3.045 19.739 1.00 62.25 530 PHE A C 1
ATOM 4022 O O . PHE A 1 530 ? 14.956 -4.181 19.884 1.00 62.25 530 PHE A O 1
ATOM 4029 N N . ASP A 1 531 ? 14.787 -2.281 18.686 1.00 49.88 531 ASP A N 1
ATOM 4030 C CA . ASP A 1 531 ? 15.751 -2.703 17.675 1.00 49.88 531 ASP A CA 1
ATOM 4031 C C . ASP A 1 531 ? 17.156 -2.790 18.277 1.00 49.88 531 ASP A C 1
ATOM 4033 O O . ASP A 1 531 ? 17.747 -1.800 18.724 1.00 49.88 531 ASP A O 1
ATOM 4037 N N . ILE A 1 532 ? 17.725 -3.995 18.261 1.00 60.38 532 ILE A N 1
ATOM 4038 C CA . ILE A 1 532 ? 19.113 -4.211 18.663 1.00 60.38 532 ILE A CA 1
ATOM 4039 C C . ILE A 1 532 ? 20.007 -3.763 17.507 1.00 60.38 532 ILE A C 1
ATOM 4041 O O . ILE A 1 532 ? 20.329 -4.535 16.601 1.00 60.38 532 ILE A O 1
ATOM 4045 N N . LEU A 1 533 ? 20.428 -2.499 17.556 1.00 56.19 533 LEU A N 1
ATOM 4046 C CA . LEU A 1 533 ? 21.417 -1.954 16.633 1.00 56.19 533 LEU A CA 1
ATOM 4047 C C . LEU A 1 533 ? 22.679 -2.832 16.644 1.00 56.19 533 LEU A C 1
ATOM 4049 O O . LEU A 1 533 ? 23.328 -3.021 17.674 1.00 56.19 533 LEU A O 1
ATOM 4053 N N . GLN A 1 534 ? 23.043 -3.355 15.472 1.00 54.28 534 GLN A N 1
ATOM 4054 C CA . GLN A 1 534 ? 24.224 -4.210 15.308 1.00 54.28 534 GLN A CA 1
ATOM 4055 C C . GLN A 1 534 ? 25.542 -3.411 15.315 1.00 54.28 534 GLN A C 1
ATOM 4057 O O . GLN A 1 534 ? 26.616 -3.995 15.393 1.00 54.28 534 GLN A O 1
ATOM 4062 N N . ASN A 1 535 ? 25.481 -2.078 15.241 1.00 55.59 535 ASN A N 1
ATOM 4063 C CA . ASN A 1 535 ? 26.641 -1.183 15.124 1.00 55.59 535 ASN A CA 1
ATOM 4064 C C . ASN A 1 535 ? 26.889 -0.349 16.401 1.00 55.59 535 ASN A C 1
ATOM 4066 O O . ASN A 1 535 ? 27.363 0.783 16.330 1.00 55.59 535 ASN A O 1
ATOM 4070 N N . SER A 1 536 ? 26.504 -0.860 17.574 1.00 57.38 536 SER A N 1
ATOM 4071 C CA . SER A 1 536 ? 26.661 -0.159 18.856 1.00 57.38 536 SER A CA 1
ATOM 4072 C C . SER A 1 536 ? 27.551 -0.916 19.839 1.00 57.38 536 SER A C 1
ATOM 4074 O O . SER A 1 536 ? 27.504 -2.141 19.952 1.00 57.38 536 SER A O 1
ATOM 4076 N N . SER A 1 537 ? 28.348 -0.153 20.590 1.00 63.34 537 SER A N 1
ATOM 4077 C CA . SER A 1 537 ? 29.316 -0.631 21.582 1.00 63.34 537 SER A CA 1
ATOM 4078 C C . SER A 1 537 ? 28.642 -1.105 22.877 1.00 63.34 537 SER A C 1
ATOM 4080 O O . SER A 1 537 ? 28.852 -0.531 23.949 1.00 63.34 537 SER A O 1
ATOM 4082 N N . TRP A 1 538 ? 27.792 -2.127 22.778 1.00 66.88 538 TRP A N 1
ATOM 4083 C CA . TRP A 1 538 ? 27.185 -2.776 23.935 1.00 66.88 538 TRP A CA 1
ATOM 4084 C C . TRP A 1 538 ? 28.265 -3.431 24.812 1.00 66.88 538 TRP A C 1
ATOM 4086 O O . TRP A 1 538 ? 29.153 -4.121 24.309 1.00 66.88 538 TRP A O 1
ATOM 4096 N N . GLY A 1 539 ? 28.185 -3.214 26.128 1.00 69.62 539 GLY A N 1
ATOM 4097 C CA . GLY A 1 539 ? 29.004 -3.930 27.111 1.00 69.62 539 GLY A CA 1
ATOM 4098 C C . GLY A 1 539 ? 28.478 -5.344 27.380 1.00 69.62 539 GLY A C 1
ATOM 4099 O O . GLY A 1 539 ? 27.574 -5.821 26.702 1.00 69.62 539 GLY A O 1
ATOM 4100 N N . GLU A 1 540 ? 28.999 -6.007 28.414 1.00 77.06 540 GLU A N 1
ATOM 4101 C CA . GLU A 1 540 ? 28.582 -7.375 28.782 1.00 77.06 540 GLU A CA 1
ATOM 4102 C C . GLU A 1 540 ? 27.097 -7.487 29.175 1.00 77.06 540 GLU A C 1
ATOM 4104 O O . GLU A 1 540 ? 26.494 -8.547 29.016 1.00 77.06 540 GLU A O 1
ATOM 4109 N N . ASN A 1 541 ? 26.496 -6.403 29.679 1.00 77.44 541 ASN A N 1
ATOM 4110 C CA . ASN A 1 541 ? 25.092 -6.344 30.085 1.00 77.44 541 ASN A CA 1
ATOM 4111 C C . ASN A 1 541 ? 24.435 -5.036 29.624 1.00 77.44 541 ASN A C 1
ATOM 4113 O O . ASN A 1 541 ? 25.057 -3.973 29.682 1.00 77.44 541 ASN A O 1
ATOM 4117 N N . VAL A 1 542 ? 23.154 -5.108 29.260 1.00 78.62 542 VAL A N 1
ATOM 4118 C CA . VAL A 1 542 ? 22.274 -3.951 29.039 1.00 78.62 542 VAL A CA 1
ATOM 4119 C C . VAL A 1 542 ? 21.310 -3.828 30.211 1.00 78.62 542 VAL A C 1
ATOM 4121 O O . VAL A 1 542 ? 20.558 -4.761 30.488 1.00 78.62 542 VAL A O 1
ATOM 4124 N N . GLY A 1 543 ? 21.325 -2.681 30.889 1.00 80.88 543 GLY A N 1
ATOM 4125 C CA . GLY A 1 543 ? 20.336 -2.343 31.911 1.00 80.88 543 GLY A CA 1
ATOM 4126 C C . GLY A 1 543 ? 19.123 -1.658 31.285 1.00 80.88 543 GLY A C 1
ATOM 4127 O O . GLY A 1 543 ? 19.242 -0.551 30.767 1.00 80.88 543 GLY A O 1
ATOM 4128 N N . LEU A 1 544 ? 17.959 -2.296 31.362 1.00 79.12 544 LEU A N 1
ATOM 4129 C CA . LEU A 1 544 ? 16.659 -1.731 30.999 1.00 79.12 544 LEU A CA 1
ATOM 4130 C C . LEU A 1 544 ? 15.936 -1.335 32.285 1.00 79.12 544 LEU A C 1
ATOM 4132 O O . LEU A 1 544 ? 15.816 -2.161 33.183 1.00 79.12 544 LEU A O 1
ATOM 4136 N N . THR A 1 545 ? 15.458 -0.095 32.390 1.00 82.88 545 THR A N 1
ATOM 4137 C CA . THR A 1 545 ? 14.649 0.368 33.531 1.00 82.88 545 THR A CA 1
ATOM 4138 C C . THR A 1 545 ? 13.355 0.975 33.020 1.00 82.88 545 THR A C 1
ATOM 4140 O O . THR A 1 545 ? 13.397 1.920 32.236 1.00 82.88 545 THR A O 1
ATOM 4143 N N . ALA A 1 546 ? 12.221 0.448 33.474 1.00 80.06 546 ALA A N 1
ATOM 4144 C CA . ALA A 1 546 ? 10.901 0.998 33.195 1.00 80.06 546 ALA A CA 1
ATOM 4145 C C . ALA A 1 546 ? 10.351 1.679 34.452 1.00 80.06 546 ALA A C 1
ATOM 4147 O O . ALA A 1 546 ? 10.349 1.085 35.531 1.00 80.06 546 ALA A O 1
ATOM 4148 N N . THR A 1 547 ? 9.871 2.915 34.302 1.00 79.19 547 THR A N 1
ATOM 4149 C CA . THR A 1 547 ? 9.272 3.715 35.379 1.00 79.19 547 THR A CA 1
ATOM 4150 C C . THR A 1 547 ? 7.866 4.153 35.002 1.00 79.19 547 THR A C 1
ATOM 4152 O O . THR A 1 547 ? 7.684 4.772 33.954 1.00 79.19 547 THR A O 1
ATOM 4155 N N . VAL A 1 548 ? 6.889 3.900 35.871 1.00 74.12 548 VAL A N 1
ATOM 4156 C CA . VAL A 1 548 ? 5.495 4.332 35.689 1.00 74.12 548 VAL A CA 1
ATOM 4157 C C . VAL A 1 548 ? 5.207 5.539 36.584 1.00 74.12 548 VAL A C 1
ATOM 4159 O O . VAL A 1 548 ? 5.548 5.536 37.766 1.00 74.12 548 VAL A O 1
ATOM 4162 N N . SER A 1 549 ? 4.560 6.575 36.053 1.00 68.75 549 SER A N 1
ATOM 4163 C CA . SER A 1 549 ? 4.114 7.739 36.830 1.00 68.75 549 SER A CA 1
ATOM 4164 C C . SER A 1 549 ? 2.687 8.132 36.470 1.00 68.75 549 SER A C 1
ATOM 4166 O O . SER A 1 549 ? 2.286 8.018 35.316 1.00 68.75 549 SER A O 1
ATOM 4168 N N . SER A 1 550 ? 1.955 8.640 37.459 1.00 68.31 550 SER A N 1
ATOM 4169 C CA . SER A 1 550 ? 0.612 9.201 37.318 1.00 68.31 550 SER A CA 1
ATOM 4170 C C . SER A 1 550 ? 0.618 10.634 37.843 1.00 68.31 550 SER A C 1
ATOM 4172 O O . SER A 1 550 ? 1.319 10.940 38.806 1.00 68.31 550 SER A O 1
ATOM 4174 N N . ASP A 1 551 ? -0.159 11.506 37.213 1.00 63.53 551 ASP A N 1
ATOM 4175 C CA . ASP A 1 551 ? -0.389 12.898 37.612 1.00 63.53 551 ASP A CA 1
ATOM 4176 C C . ASP A 1 551 ? -1.400 13.039 38.766 1.00 63.53 551 ASP A C 1
ATOM 4178 O O . ASP A 1 551 ? -1.518 14.104 39.371 1.00 63.53 551 ASP A O 1
ATOM 4182 N N . ASN A 1 552 ? -2.094 11.951 39.113 1.00 56.09 552 ASN A N 1
ATOM 4183 C CA . ASN A 1 552 ? -3.120 11.910 40.155 1.00 56.09 552 ASN A CA 1
ATOM 4184 C C . ASN A 1 552 ? -2.572 11.697 41.586 1.00 56.09 552 ASN A C 1
ATOM 4186 O O . ASN A 1 552 ? -3.360 11.638 42.531 1.00 56.09 552 ASN A O 1
ATOM 4190 N N . GLU A 1 553 ? -1.250 11.587 41.780 1.00 59.34 553 GLU A N 1
ATOM 4191 C CA . GLU A 1 553 ? -0.630 11.341 43.094 1.00 59.34 553 GLU A CA 1
ATOM 4192 C C . GLU A 1 553 ? 0.513 12.319 43.441 1.00 59.34 553 GLU A C 1
ATOM 4194 O O . GLU A 1 553 ? 1.246 12.772 42.559 1.00 59.34 553 GLU A O 1
ATOM 4199 N N . PRO A 1 554 ? 0.713 12.654 44.734 1.00 59.28 554 PRO A N 1
ATOM 4200 C CA . PRO A 1 554 ? 1.803 13.527 45.160 1.00 59.28 554 PRO A CA 1
ATOM 4201 C C . PRO A 1 554 ? 3.181 12.832 45.061 1.00 59.28 554 PRO A C 1
ATOM 4203 O O . PRO A 1 554 ? 3.293 11.643 45.364 1.00 59.28 554 PRO A O 1
ATOM 4206 N N . PRO A 1 555 ? 4.268 13.558 44.725 1.00 51.25 555 PRO A N 1
ATOM 4207 C CA . PRO A 1 555 ? 5.588 12.955 44.538 1.00 51.25 555 PRO A CA 1
ATOM 4208 C C . PRO A 1 555 ? 6.096 12.186 45.771 1.00 51.25 555 PRO A C 1
ATOM 4210 O O . PRO A 1 555 ? 6.263 12.763 46.846 1.00 51.25 555 PRO A O 1
ATOM 4213 N N . GLY A 1 556 ? 6.412 10.897 45.592 1.00 58.53 556 GLY A N 1
ATOM 4214 C CA . GLY A 1 556 ? 7.061 10.049 46.603 1.00 58.53 556 GLY A CA 1
ATOM 4215 C C . GLY A 1 556 ? 6.167 9.029 47.325 1.00 58.53 556 GLY A C 1
ATOM 4216 O O . GLY A 1 556 ? 6.630 8.415 48.290 1.00 58.53 556 GLY A O 1
ATOM 4217 N N . THR A 1 557 ? 4.916 8.829 46.893 1.00 58.56 557 THR A N 1
ATOM 4218 C CA . THR A 1 557 ? 4.021 7.769 47.409 1.00 58.56 557 THR A CA 1
ATOM 4219 C C . THR A 1 557 ? 4.332 6.385 46.841 1.00 58.56 557 THR A C 1
ATOM 4221 O O . THR A 1 557 ? 4.326 5.405 47.587 1.00 58.56 557 THR A O 1
ATOM 4224 N N . LEU A 1 558 ? 4.658 6.309 45.550 1.00 57.34 558 LEU A N 1
ATOM 4225 C CA . LEU A 1 558 ? 5.037 5.077 44.859 1.00 57.34 558 LEU A CA 1
ATOM 4226 C C . LEU A 1 558 ? 6.439 4.617 45.296 1.00 57.34 558 LEU A C 1
ATOM 4228 O O . LEU A 1 558 ? 7.403 5.379 45.208 1.00 57.34 558 LEU A O 1
ATOM 4232 N N . ARG A 1 559 ? 6.560 3.372 45.779 1.00 59.44 559 ARG A N 1
ATOM 4233 C CA . ARG A 1 559 ? 7.838 2.776 46.238 1.00 59.44 559 ARG A CA 1
ATOM 4234 C C . ARG A 1 559 ? 8.335 1.623 45.359 1.00 59.44 559 ARG A C 1
ATOM 4236 O O . ARG A 1 559 ? 9.411 1.089 45.610 1.00 59.44 559 ARG A O 1
ATOM 4243 N N . ASP A 1 560 ? 7.546 1.255 44.361 1.00 65.56 560 ASP A N 1
ATOM 4244 C CA . ASP A 1 560 ? 7.633 0.043 43.545 1.00 65.56 560 ASP A CA 1
ATOM 4245 C C . ASP A 1 560 ? 7.294 0.297 42.059 1.00 65.56 560 ASP A C 1
ATOM 4247 O O . ASP A 1 560 ? 7.212 -0.633 41.265 1.00 65.56 560 ASP A O 1
ATOM 4251 N N . ASN A 1 561 ? 7.163 1.563 41.648 1.00 75.94 561 ASN A N 1
ATOM 4252 C CA . ASN A 1 561 ? 6.852 1.974 40.272 1.00 75.94 561 ASN A CA 1
ATOM 4253 C C . ASN A 1 561 ? 8.046 1.942 39.300 1.00 75.94 561 ASN A C 1
ATOM 4255 O O . ASN A 1 561 ? 7.947 2.480 38.196 1.00 75.94 561 ASN A O 1
ATOM 4259 N N . SER A 1 562 ? 9.174 1.368 39.715 1.00 77.94 562 SER A N 1
ATOM 4260 C CA . SER A 1 562 ? 10.385 1.230 38.912 1.00 77.94 562 SER A CA 1
ATOM 4261 C C . SER A 1 562 ? 10.876 -0.207 38.971 1.00 77.94 562 SER A C 1
ATOM 4263 O O . SER A 1 562 ? 11.059 -0.763 40.055 1.00 77.94 562 SER A O 1
ATOM 4265 N N . VAL A 1 563 ? 11.115 -0.796 37.804 1.00 83.19 563 VAL A N 1
ATOM 4266 C CA . VAL A 1 563 ? 11.676 -2.139 37.662 1.00 83.19 563 VAL A CA 1
ATOM 4267 C C . VAL A 1 563 ? 12.850 -2.093 36.691 1.00 83.19 563 VAL A C 1
ATOM 4269 O O . VAL A 1 563 ? 12.774 -1.469 35.631 1.00 83.19 563 VAL A O 1
ATOM 4272 N N . SER A 1 564 ? 13.945 -2.751 37.072 1.00 83.62 564 SER A N 1
ATOM 4273 C CA . SER A 1 564 ? 15.164 -2.839 36.271 1.00 83.62 564 SER A CA 1
ATOM 4274 C C . SER A 1 564 ? 15.503 -4.292 35.952 1.00 83.62 564 SER A C 1
ATOM 4276 O O . SER A 1 564 ? 15.530 -5.143 36.844 1.00 83.62 564 SER A O 1
ATOM 4278 N N . TRP A 1 565 ? 15.832 -4.558 34.692 1.00 83.56 565 TRP A N 1
ATOM 4279 C CA . TRP A 1 565 ? 16.302 -5.848 34.194 1.00 83.56 565 TRP A CA 1
ATOM 4280 C C . TRP A 1 565 ? 17.695 -5.695 33.587 1.00 83.56 565 TRP A C 1
ATOM 4282 O O . TRP A 1 565 ? 17.968 -4.718 32.894 1.00 83.56 565 TRP A O 1
ATOM 4292 N N . ASN A 1 566 ? 18.560 -6.687 33.801 1.00 81.81 566 ASN A N 1
ATOM 4293 C CA . ASN A 1 566 ? 19.852 -6.780 33.125 1.00 81.81 566 ASN A CA 1
ATOM 4294 C C . ASN A 1 566 ? 19.798 -7.899 32.083 1.00 81.81 566 ASN A C 1
ATOM 4296 O O . ASN A 1 566 ? 19.607 -9.063 32.436 1.00 81.81 566 ASN A O 1
ATOM 4300 N N . VAL A 1 567 ? 19.990 -7.551 30.813 1.00 78.69 567 VAL A N 1
ATOM 4301 C CA . VAL A 1 567 ? 20.066 -8.497 29.695 1.00 78.69 567 VAL A CA 1
ATOM 4302 C C . VAL A 1 567 ? 21.534 -8.746 29.362 1.00 78.69 567 VAL A C 1
ATOM 4304 O O . VAL A 1 567 ? 22.261 -7.809 29.033 1.00 78.69 567 VAL A O 1
ATOM 4307 N N . SER A 1 568 ? 21.986 -9.999 29.449 1.00 77.75 568 SER A N 1
ATOM 4308 C CA . SER A 1 568 ? 23.369 -10.368 29.123 1.00 77.75 568 SER A CA 1
ATOM 4309 C C . SER A 1 568 ? 23.599 -10.366 27.613 1.00 77.75 568 SER A C 1
ATOM 4311 O O . SER A 1 568 ? 22.903 -11.079 26.886 1.00 77.75 568 SER A O 1
ATOM 4313 N N . VAL A 1 569 ? 24.610 -9.639 27.147 1.00 76.81 569 VAL A N 1
ATOM 4314 C CA . VAL A 1 569 ? 24.967 -9.553 25.727 1.00 76.81 569 VAL A CA 1
ATOM 4315 C C . VAL A 1 569 ? 25.904 -10.700 25.361 1.00 76.81 569 VAL A C 1
ATOM 4317 O O . VAL A 1 569 ? 26.875 -10.983 26.061 1.00 76.81 569 VAL A O 1
ATOM 4320 N N . ARG A 1 570 ? 25.628 -11.372 24.240 1.00 69.69 570 ARG A N 1
ATOM 4321 C CA . ARG A 1 570 ? 26.521 -12.374 23.644 1.00 69.69 570 ARG A CA 1
ATOM 4322 C C . ARG A 1 570 ? 26.588 -12.160 22.140 1.00 69.69 570 ARG A C 1
ATOM 4324 O O . ARG A 1 570 ? 25.555 -12.046 21.489 1.00 69.69 570 ARG A O 1
ATOM 4331 N N . PHE A 1 571 ? 27.797 -12.149 21.593 1.00 68.44 571 PHE A N 1
ATOM 4332 C CA . PHE A 1 571 ? 28.014 -12.043 20.153 1.00 68.44 571 PHE A CA 1
ATOM 4333 C C . PHE A 1 571 ? 27.927 -13.434 19.518 1.00 68.44 571 PHE A C 1
ATOM 4335 O O . PHE A 1 571 ? 28.629 -14.358 19.935 1.00 68.44 571 PHE A O 1
ATOM 4342 N N . ALA A 1 572 ? 27.054 -13.592 18.523 1.00 62.53 572 ALA A N 1
ATOM 4343 C CA . ALA A 1 572 ? 26.966 -14.821 17.746 1.00 62.53 572 ALA A CA 1
ATOM 4344 C C . ALA A 1 572 ? 28.176 -14.931 16.809 1.00 62.53 572 ALA A C 1
ATOM 4346 O O . ALA A 1 572 ? 28.472 -14.006 16.055 1.00 62.53 572 ALA A O 1
ATOM 4347 N N . LEU A 1 573 ? 28.859 -16.076 16.842 1.00 66.12 573 LEU A N 1
ATOM 4348 C CA . LEU A 1 573 ? 29.989 -16.374 15.971 1.00 66.12 573 LEU A CA 1
ATOM 4349 C C . LEU A 1 573 ? 29.695 -17.665 15.204 1.00 66.12 573 LEU A C 1
ATOM 4351 O O . LEU A 1 573 ? 29.589 -18.730 15.808 1.00 66.12 573 LEU A O 1
ATOM 4355 N N . SER A 1 574 ? 29.566 -17.565 13.880 1.00 68.06 574 SER A N 1
ATOM 4356 C CA . SER A 1 574 ? 29.338 -18.717 13.004 1.00 68.06 574 SER A CA 1
ATOM 4357 C C . SER A 1 574 ? 30.596 -19.011 12.194 1.00 68.06 574 SER A C 1
ATOM 4359 O O . SER A 1 574 ? 30.956 -18.243 11.300 1.00 68.06 574 SER A O 1
ATOM 4361 N N . LEU A 1 575 ? 31.267 -20.113 12.528 1.00 68.12 575 LEU A N 1
ATOM 4362 C CA . LEU A 1 575 ? 32.491 -20.583 11.882 1.00 68.12 575 LEU A CA 1
ATOM 4363 C C . LEU A 1 575 ? 32.263 -21.940 11.230 1.00 68.12 575 LEU A C 1
ATOM 4365 O O . LEU A 1 575 ? 31.691 -22.837 11.849 1.00 68.12 575 LEU A O 1
ATOM 4369 N N . VAL A 1 576 ? 32.798 -22.112 10.026 1.00 76.19 576 VAL A N 1
ATOM 4370 C CA . VAL A 1 576 ? 32.859 -23.405 9.343 1.00 76.19 576 VAL A CA 1
ATOM 4371 C C . VAL A 1 576 ? 34.296 -23.684 8.930 1.00 76.19 576 VAL A C 1
ATOM 4373 O O . VAL A 1 576 ? 34.941 -22.858 8.289 1.00 76.19 576 VAL A O 1
ATOM 4376 N N . ALA A 1 577 ? 34.791 -24.866 9.294 1.00 73.88 577 ALA A N 1
ATOM 4377 C CA . ALA A 1 577 ? 36.036 -25.411 8.774 1.00 73.88 577 ALA A CA 1
ATOM 4378 C C . ALA A 1 577 ? 35.710 -26.406 7.652 1.00 73.88 577 ALA A C 1
ATOM 4380 O O . ALA A 1 577 ? 35.047 -27.414 7.898 1.00 73.88 577 ALA A O 1
ATOM 4381 N N . THR A 1 578 ? 36.174 -26.135 6.435 1.00 75.94 578 THR A N 1
ATOM 4382 C CA . THR A 1 578 ? 36.038 -27.032 5.280 1.00 75.94 578 THR A CA 1
ATOM 4383 C C . THR A 1 578 ? 37.381 -27.675 4.938 1.00 75.94 578 THR A C 1
ATOM 4385 O O . THR A 1 578 ? 38.436 -27.042 5.007 1.00 75.94 578 THR A O 1
ATOM 4388 N N . TRP A 1 579 ? 37.355 -28.955 4.570 1.00 77.88 579 TRP A N 1
ATOM 4389 C CA . TRP A 1 579 ? 38.468 -29.607 3.875 1.00 77.88 579 TRP A CA 1
ATOM 4390 C C . TRP A 1 579 ? 38.455 -29.147 2.411 1.00 77.88 579 TRP A C 1
ATOM 4392 O O . TRP A 1 579 ? 37.381 -28.897 1.867 1.00 77.88 579 TRP A O 1
ATOM 4402 N N . GLN A 1 580 ? 39.621 -28.949 1.799 1.00 79.69 580 GLN A N 1
ATOM 4403 C CA . GLN A 1 580 ? 39.730 -28.444 0.424 1.00 79.69 580 GLN A CA 1
ATOM 4404 C C . GLN A 1 580 ? 40.070 -29.569 -0.554 1.00 79.69 580 GLN A C 1
ATOM 4406 O O . GLN A 1 580 ? 40.924 -30.404 -0.249 1.00 79.69 580 GLN A O 1
ATOM 4411 N N . ASP A 1 581 ? 39.458 -29.535 -1.740 1.00 75.31 581 ASP A N 1
ATOM 4412 C CA . ASP A 1 581 ? 39.552 -30.579 -2.775 1.00 75.31 581 ASP A CA 1
ATOM 4413 C C . ASP A 1 581 ? 40.966 -30.782 -3.349 1.00 75.31 581 ASP A C 1
ATOM 4415 O O . ASP A 1 581 ? 41.247 -31.813 -3.955 1.00 75.31 581 ASP A O 1
ATOM 4419 N N . ASP A 1 582 ? 41.875 -29.820 -3.147 1.00 75.56 582 ASP A N 1
ATOM 4420 C CA . ASP A 1 582 ? 43.288 -29.919 -3.531 1.00 75.56 582 ASP A CA 1
ATOM 4421 C C . ASP A 1 582 ? 44.180 -30.588 -2.465 1.00 75.56 582 ASP A C 1
ATOM 4423 O O . ASP A 1 582 ? 45.399 -30.689 -2.621 1.00 75.56 582 ASP A O 1
ATOM 4427 N N . SER A 1 583 ? 43.565 -31.100 -1.399 1.00 78.62 583 SER A N 1
ATOM 4428 C CA . SER A 1 583 ? 44.188 -32.031 -0.462 1.00 78.62 583 SER A CA 1
ATOM 4429 C C . SER A 1 583 ? 44.357 -33.417 -1.089 1.00 78.62 583 SER A C 1
ATOM 4431 O O . SER A 1 583 ? 43.516 -33.883 -1.849 1.00 78.62 583 SER A O 1
ATOM 4433 N N . THR A 1 584 ? 45.415 -34.135 -0.718 1.00 76.06 584 THR A N 1
ATOM 4434 C CA . THR A 1 584 ? 45.718 -35.486 -1.207 1.00 76.06 584 THR A CA 1
ATOM 4435 C C . THR A 1 584 ? 44.669 -36.506 -0.721 1.00 76.06 584 THR A C 1
ATOM 4437 O O . THR A 1 584 ? 44.649 -36.810 0.472 1.00 76.06 584 THR A O 1
ATOM 4440 N N . PRO A 1 585 ? 43.821 -37.089 -1.596 1.00 71.88 585 PRO A N 1
ATOM 4441 C CA . PRO A 1 585 ? 42.726 -37.961 -1.157 1.00 71.88 585 PRO A CA 1
ATOM 4442 C C . PRO A 1 585 ? 43.172 -39.415 -0.928 1.00 71.88 585 PRO A C 1
ATOM 4444 O O . PRO A 1 585 ? 42.598 -40.126 -0.107 1.00 71.88 585 PRO A O 1
ATOM 4447 N N . TYR A 1 586 ? 44.198 -39.873 -1.651 1.00 75.12 586 TYR A N 1
ATOM 4448 C CA . TYR A 1 586 ? 44.810 -41.191 -1.494 1.00 75.12 586 TYR A CA 1
ATOM 4449 C C . TYR A 1 586 ? 46.264 -41.176 -1.982 1.00 75.12 586 TYR A C 1
ATOM 4451 O O . TYR A 1 586 ? 46.652 -40.346 -2.803 1.00 75.12 586 TYR A O 1
ATOM 4459 N N . LEU A 1 587 ? 47.062 -42.136 -1.510 1.00 69.56 587 LEU A N 1
ATOM 4460 C CA . LEU A 1 587 ? 48.430 -42.377 -1.973 1.00 69.56 587 LEU A CA 1
ATOM 4461 C C . LEU A 1 587 ? 48.536 -43.787 -2.557 1.00 69.56 587 LEU A C 1
ATOM 4463 O O . LEU A 1 587 ? 48.152 -44.761 -1.912 1.00 69.56 587 LEU A O 1
ATOM 4467 N N . ASN A 1 588 ? 49.089 -43.908 -3.766 1.00 69.06 588 ASN A N 1
ATOM 4468 C CA . ASN A 1 588 ? 49.402 -45.202 -4.369 1.00 69.06 588 ASN A CA 1
ATOM 4469 C C . ASN A 1 588 ? 50.850 -45.622 -4.057 1.00 69.06 588 ASN A C 1
ATOM 4471 O O . ASN A 1 588 ? 51.783 -44.825 -4.146 1.00 69.06 588 ASN A O 1
ATOM 4475 N N . PHE A 1 589 ? 51.064 -46.894 -3.724 1.00 66.31 589 PHE A N 1
ATOM 4476 C CA . PHE A 1 589 ? 52.389 -47.432 -3.407 1.00 66.31 589 PHE A CA 1
ATOM 4477 C C . PHE A 1 589 ? 52.604 -48.808 -4.045 1.00 66.31 589 PHE A C 1
ATOM 4479 O O . PHE A 1 589 ? 51.661 -49.560 -4.284 1.00 66.31 589 PHE A O 1
ATOM 4486 N N . SER A 1 590 ? 53.865 -49.134 -4.334 1.00 61.75 590 SER A N 1
ATOM 4487 C CA . SER A 1 590 ? 54.277 -50.411 -4.918 1.00 61.75 590 SER A CA 1
ATOM 4488 C C . SER A 1 590 ? 55.425 -50.996 -4.109 1.00 61.75 590 SER A C 1
ATOM 4490 O O . SER A 1 590 ? 56.472 -50.375 -3.963 1.00 61.75 590 SER A O 1
ATOM 4492 N N . SER A 1 591 ? 55.277 -52.233 -3.638 1.00 59.41 591 SER A N 1
ATOM 4493 C CA . SER A 1 591 ? 56.316 -52.924 -2.858 1.00 59.41 591 SER A CA 1
ATOM 4494 C C . SER A 1 591 ? 57.606 -53.211 -3.641 1.00 59.41 591 SER A C 1
ATOM 4496 O O . SER A 1 591 ? 58.595 -53.637 -3.052 1.00 59.41 591 SER A O 1
ATOM 4498 N N . ARG A 1 592 ? 57.613 -52.991 -4.965 1.00 58.66 592 ARG A N 1
ATOM 4499 C CA . ARG A 1 592 ? 58.782 -53.196 -5.840 1.00 58.66 592 ARG A CA 1
ATOM 4500 C C . ARG A 1 592 ? 59.644 -51.943 -6.028 1.00 58.66 592 ARG A C 1
ATOM 4502 O O . ARG A 1 592 ? 60.765 -52.073 -6.512 1.00 58.66 592 ARG A O 1
ATOM 4509 N N . ARG A 1 593 ? 59.119 -50.756 -5.705 1.00 58.62 593 ARG A N 1
ATOM 4510 C CA . ARG A 1 593 ? 59.820 -49.463 -5.758 1.00 58.62 593 ARG A CA 1
ATOM 4511 C C . ARG A 1 593 ? 59.283 -48.574 -4.629 1.00 58.62 593 ARG A C 1
ATOM 4513 O O . ARG A 1 593 ? 58.208 -48.001 -4.802 1.00 58.62 593 ARG A O 1
ATOM 4520 N N . PRO A 1 594 ? 59.965 -48.501 -3.472 1.00 59.38 594 PRO A N 1
ATOM 4521 C CA . PRO A 1 594 ? 59.636 -47.503 -2.465 1.00 59.38 594 PRO A CA 1
ATOM 4522 C C . PRO A 1 594 ? 59.950 -46.112 -3.030 1.00 59.38 594 PRO A C 1
ATOM 4524 O O . PRO A 1 594 ? 61.035 -45.885 -3.561 1.00 59.38 594 PRO A O 1
ATOM 4527 N N . GLU A 1 595 ? 58.976 -45.213 -2.947 1.00 62.56 595 GLU A N 1
ATOM 4528 C CA . GLU A 1 595 ? 59.033 -43.840 -3.450 1.00 62.56 595 GLU A CA 1
ATOM 4529 C C . GLU A 1 595 ? 58.381 -42.938 -2.401 1.00 62.56 595 GLU A C 1
ATOM 4531 O O . GLU A 1 595 ? 57.253 -43.215 -1.977 1.00 62.56 595 GLU A O 1
ATOM 4536 N N . ASP A 1 596 ? 59.067 -41.869 -2.000 1.00 63.91 596 ASP A N 1
ATOM 4537 C CA . ASP A 1 596 ? 58.509 -40.870 -1.090 1.00 63.91 596 ASP A CA 1
ATOM 4538 C C . ASP A 1 596 ? 57.458 -40.030 -1.823 1.00 63.91 596 ASP A C 1
ATOM 4540 O O . ASP A 1 596 ? 57.657 -39.607 -2.966 1.00 63.91 596 ASP A O 1
ATOM 4544 N N . LYS A 1 597 ? 56.308 -39.803 -1.178 1.00 65.38 597 LYS A N 1
ATOM 4545 C CA . LYS A 1 597 ? 55.174 -39.083 -1.772 1.00 65.38 597 LYS A CA 1
ATOM 4546 C C . LYS A 1 597 ? 54.633 -38.035 -0.817 1.00 65.38 597 LYS A C 1
ATOM 4548 O O . LYS A 1 597 ? 54.404 -38.303 0.359 1.00 65.38 597 LYS A O 1
ATOM 4553 N N . MET A 1 598 ? 54.422 -36.838 -1.353 1.00 67.62 598 MET A N 1
ATOM 4554 C CA . MET A 1 598 ? 53.917 -35.694 -0.607 1.00 67.62 598 MET A CA 1
ATOM 4555 C C . MET A 1 598 ? 52.448 -35.911 -0.221 1.00 67.62 598 MET A C 1
ATOM 4557 O O . MET A 1 598 ? 51.604 -36.150 -1.082 1.00 67.62 598 MET A O 1
ATOM 4561 N N . LEU A 1 599 ? 52.157 -35.800 1.075 1.00 68.06 599 LEU A N 1
ATOM 4562 C CA . LEU A 1 599 ? 50.806 -35.796 1.631 1.00 68.06 599 LEU A CA 1
ATOM 4563 C C . LEU A 1 599 ? 50.467 -34.367 2.070 1.00 68.06 599 LEU A C 1
ATOM 4565 O O . LEU A 1 599 ? 51.050 -33.861 3.028 1.00 68.06 599 LEU A O 1
ATOM 4569 N N . GLN A 1 600 ? 49.527 -33.717 1.386 1.00 73.50 600 GLN A N 1
ATOM 4570 C CA . GLN A 1 600 ? 49.069 -32.371 1.726 1.00 73.50 600 GLN A CA 1
ATOM 4571 C C . GLN A 1 600 ? 47.596 -32.413 2.137 1.00 73.50 600 GLN A C 1
ATOM 4573 O O . GLN A 1 600 ? 46.753 -32.876 1.382 1.00 73.50 600 GLN A O 1
ATOM 4578 N N . HIS A 1 601 ? 47.275 -31.913 3.329 1.00 72.88 601 HIS A N 1
ATOM 4579 C CA . HIS A 1 601 ? 45.897 -31.654 3.751 1.00 72.88 601 HIS A CA 1
ATOM 4580 C C . HIS A 1 601 ? 45.736 -30.151 3.940 1.00 72.88 601 HIS A C 1
ATOM 4582 O O . HIS A 1 601 ? 46.543 -29.532 4.639 1.00 72.88 601 HIS A O 1
ATOM 4588 N N . ARG A 1 602 ? 44.700 -29.573 3.335 1.00 71.56 602 ARG A N 1
ATOM 4589 C CA . ARG A 1 602 ? 44.376 -28.154 3.438 1.00 71.56 602 ARG A CA 1
ATOM 4590 C C . ARG A 1 602 ? 42.975 -27.983 4.004 1.00 71.56 602 ARG A C 1
ATOM 4592 O O . ARG A 1 602 ? 42.010 -28.588 3.541 1.00 71.56 602 ARG A O 1
ATOM 4599 N N . TYR A 1 603 ? 42.891 -27.124 5.009 1.00 72.31 603 TYR A N 1
ATOM 4600 C CA . TYR A 1 603 ? 41.647 -26.725 5.647 1.00 72.31 603 TYR A CA 1
ATOM 4601 C C . TYR A 1 603 ? 41.467 -25.220 5.463 1.00 72.31 603 TYR A C 1
ATOM 4603 O O . TYR A 1 603 ? 42.437 -24.460 5.550 1.00 72.31 603 TYR A O 1
ATOM 4611 N N . ARG A 1 604 ? 40.231 -24.803 5.206 1.00 73.06 604 ARG A N 1
ATOM 4612 C CA . ARG A 1 604 ? 39.805 -23.410 5.075 1.00 73.06 604 ARG A CA 1
ATOM 4613 C C . ARG A 1 604 ? 38.827 -23.113 6.208 1.00 73.06 604 ARG A C 1
ATOM 4615 O O . ARG A 1 604 ? 37.935 -23.916 6.466 1.00 73.06 604 ARG A O 1
ATOM 4622 N N . LEU A 1 605 ? 39.022 -21.998 6.907 1.00 68.81 605 LEU A N 1
ATOM 4623 C CA . LEU A 1 605 ? 38.134 -21.547 7.978 1.00 68.81 605 LEU A CA 1
ATOM 4624 C C . LEU A 1 605 ? 37.415 -20.278 7.520 1.00 68.81 605 LEU A C 1
ATOM 4626 O O . LEU A 1 605 ? 38.062 -19.252 7.316 1.00 68.81 605 LEU A O 1
ATOM 4630 N N . ASP A 1 606 ? 36.094 -20.353 7.392 1.00 66.38 606 ASP A N 1
ATOM 4631 C CA . ASP A 1 606 ? 35.241 -19.243 6.973 1.00 66.38 606 ASP A CA 1
ATOM 4632 C C . ASP A 1 606 ? 34.316 -18.796 8.110 1.00 66.38 606 ASP A C 1
ATOM 4634 O O . ASP A 1 606 ? 33.730 -19.612 8.828 1.00 66.38 606 ASP A O 1
ATOM 4638 N N . THR A 1 607 ? 34.147 -17.482 8.249 1.00 61.56 607 THR A N 1
ATOM 4639 C CA . THR A 1 607 ? 33.068 -16.876 9.038 1.00 61.56 607 THR A CA 1
ATOM 4640 C C . THR A 1 607 ? 31.835 -16.731 8.152 1.00 61.56 607 THR A C 1
ATOM 4642 O O . THR A 1 607 ? 31.853 -15.922 7.226 1.00 61.56 607 THR A O 1
ATOM 4645 N N . LEU A 1 608 ? 30.756 -17.467 8.435 1.00 63.19 608 LEU A N 1
ATOM 4646 C CA . LEU A 1 608 ? 29.516 -17.380 7.642 1.00 63.19 608 LEU A CA 1
ATOM 4647 C C . LEU A 1 608 ? 28.750 -16.064 7.851 1.00 63.19 608 LEU A C 1
ATOM 4649 O O . LEU A 1 608 ? 27.880 -15.726 7.055 1.00 63.19 608 LEU A O 1
ATOM 4653 N N . LEU A 1 609 ? 29.050 -15.339 8.930 1.00 60.25 609 LEU A N 1
ATOM 4654 C CA . LEU A 1 609 ? 28.478 -14.034 9.245 1.00 60.25 609 LEU A CA 1
ATOM 4655 C C . LEU A 1 609 ? 29.616 -13.053 9.572 1.00 60.25 609 LEU A C 1
ATOM 4657 O O . LEU A 1 609 ? 30.543 -13.438 10.294 1.00 60.25 609 LEU A O 1
ATOM 4661 N N . PRO A 1 610 ? 29.575 -11.805 9.071 1.00 57.69 610 PRO A N 1
ATOM 4662 C CA . PRO A 1 610 ? 30.557 -10.790 9.431 1.00 57.69 610 PRO A CA 1
ATOM 4663 C C . PRO A 1 610 ? 30.423 -10.410 10.912 1.00 57.69 610 PRO A C 1
ATOM 4665 O O . PRO A 1 610 ? 29.318 -10.276 11.436 1.00 57.69 610 PRO A O 1
ATOM 4668 N N . LEU A 1 611 ? 31.559 -10.211 11.588 1.00 59.69 611 LEU A N 1
ATOM 4669 C CA . LEU A 1 611 ? 31.567 -9.708 12.962 1.00 59.69 611 LEU A CA 1
ATOM 4670 C C . LEU A 1 611 ? 31.023 -8.267 13.012 1.00 59.69 611 LEU A C 1
ATOM 4672 O O . LEU A 1 611 ? 31.459 -7.445 12.200 1.00 59.69 611 LEU A O 1
ATOM 4676 N N . PRO A 1 612 ? 30.127 -7.933 13.962 1.00 57.66 612 PRO A N 1
ATOM 4677 C CA . PRO A 1 612 ? 29.577 -6.586 14.072 1.00 57.66 612 PRO A CA 1
ATOM 4678 C C . PRO A 1 612 ? 30.658 -5.530 14.345 1.00 57.66 612 PRO A C 1
ATOM 4680 O O . PRO A 1 612 ? 31.615 -5.758 15.094 1.00 57.66 612 PRO A O 1
ATOM 4683 N N . HIS A 1 613 ? 30.508 -4.345 13.753 1.00 54.12 613 HIS A N 1
ATOM 4684 C CA . HIS A 1 613 ? 31.458 -3.249 13.943 1.00 54.12 613 HIS A CA 1
ATOM 4685 C C . HIS A 1 613 ? 31.550 -2.848 15.427 1.00 54.12 613 HIS A C 1
ATOM 4687 O O . HIS A 1 613 ? 30.552 -2.561 16.079 1.00 54.12 613 HIS A O 1
ATOM 4693 N N . GLY A 1 614 ? 32.774 -2.844 15.963 1.00 54.59 614 GLY A N 1
ATOM 4694 C CA . GLY A 1 614 ? 33.044 -2.551 17.375 1.00 54.59 614 GLY A CA 1
ATOM 4695 C C . GLY A 1 614 ? 33.006 -3.760 18.321 1.00 54.59 614 GLY A C 1
ATOM 4696 O O . GLY A 1 614 ? 33.338 -3.594 19.493 1.00 54.59 614 GLY A O 1
ATOM 4697 N N . SER A 1 615 ? 32.670 -4.970 17.849 1.00 57.00 615 SER A N 1
ATOM 4698 C CA . SER A 1 615 ? 32.736 -6.178 18.688 1.00 57.00 615 SER A CA 1
ATOM 4699 C C . SER A 1 615 ? 34.180 -6.491 19.131 1.00 57.00 615 SER A C 1
ATOM 4701 O O . SER A 1 615 ? 35.102 -6.329 18.320 1.00 57.00 615 SER A O 1
ATOM 4703 N N . PRO A 1 616 ? 34.409 -6.980 20.366 1.00 59.00 616 PRO A N 1
ATOM 4704 C CA . PRO A 1 616 ? 35.721 -7.476 20.776 1.00 59.00 616 PRO A CA 1
ATOM 4705 C C . PRO A 1 616 ? 36.112 -8.687 19.920 1.00 59.00 616 PRO A C 1
ATOM 4707 O O . PRO A 1 616 ? 35.337 -9.630 19.788 1.00 59.00 616 PRO A O 1
ATOM 4710 N N . GLN A 1 617 ? 37.314 -8.666 19.341 1.00 58.53 617 GLN A N 1
ATOM 4711 C CA . GLN A 1 617 ? 37.793 -9.727 18.450 1.00 58.53 617 GLN A CA 1
ATOM 4712 C C . GLN A 1 617 ? 38.092 -11.012 19.243 1.00 58.53 617 GLN A C 1
ATOM 4714 O O . GLN A 1 617 ? 38.993 -10.985 20.085 1.00 58.53 617 GLN A O 1
ATOM 4719 N N . PRO A 1 618 ? 37.397 -12.143 19.000 1.00 60.41 618 PRO A N 1
ATOM 4720 C CA . PRO A 1 618 ? 37.691 -13.379 19.718 1.00 60.41 618 PRO A CA 1
ATOM 4721 C C . PRO A 1 618 ? 39.071 -13.937 19.348 1.00 60.41 618 PRO A C 1
ATOM 4723 O O . PRO A 1 618 ? 39.435 -13.967 18.170 1.00 60.41 618 PRO A O 1
ATOM 4726 N N . GLU A 1 619 ? 39.807 -14.448 20.338 1.00 58.12 619 GLU A N 1
ATOM 4727 C CA . GLU A 1 619 ? 40.941 -15.344 20.094 1.00 58.12 619 GLU A CA 1
ATOM 4728 C C . GLU A 1 619 ? 40.428 -16.765 19.834 1.00 58.12 619 GLU A C 1
ATOM 4730 O O . GLU A 1 619 ? 40.019 -17.488 20.743 1.00 58.12 619 GLU A O 1
ATOM 4735 N N . LEU A 1 620 ? 40.450 -17.174 18.568 1.00 59.53 620 LEU A N 1
ATOM 4736 C CA . LEU A 1 620 ? 40.212 -18.549 18.156 1.00 59.53 620 LEU A CA 1
ATOM 4737 C C . LEU A 1 620 ? 41.442 -19.396 18.412 1.00 59.53 620 LEU A C 1
ATOM 4739 O O . LEU A 1 620 ? 42.538 -19.006 18.032 1.00 59.53 620 LEU A O 1
ATOM 4743 N N . THR A 1 621 ? 41.258 -20.592 18.966 1.00 61.22 621 THR A N 1
ATOM 4744 C CA . THR A 1 621 ? 42.325 -21.594 19.014 1.00 61.22 621 THR A CA 1
ATOM 4745 C C . THR A 1 621 ? 42.000 -22.743 18.069 1.00 61.22 621 THR A C 1
ATOM 4747 O O . THR A 1 621 ? 41.042 -23.480 18.299 1.00 61.22 621 THR A O 1
ATOM 4750 N N . VAL A 1 622 ? 42.777 -22.885 16.993 1.00 62.53 622 VAL A N 1
ATOM 4751 C CA . VAL A 1 622 ? 42.608 -23.962 16.006 1.00 62.53 622 VAL A CA 1
ATOM 4752 C C . VAL A 1 622 ? 43.514 -25.133 16.368 1.00 62.53 622 VAL A C 1
ATOM 4754 O O . VAL A 1 622 ? 44.707 -24.952 16.617 1.00 62.53 622 VAL A O 1
ATOM 4757 N N . TYR A 1 623 ? 42.942 -26.337 16.360 1.00 61.56 623 TYR A N 1
ATOM 4758 C CA . TYR A 1 623 ? 43.644 -27.588 16.628 1.00 61.56 623 TYR A CA 1
ATOM 4759 C C . TYR A 1 623 ? 43.668 -28.463 15.377 1.00 61.56 623 TYR A C 1
ATOM 4761 O O . TYR A 1 623 ? 42.618 -28.805 14.837 1.00 61.56 623 TYR A O 1
ATOM 4769 N N . VAL A 1 624 ? 44.865 -28.860 14.940 1.00 65.81 624 VAL A N 1
ATOM 4770 C CA . VAL A 1 624 ? 45.053 -29.834 13.854 1.00 65.81 624 VAL A CA 1
ATOM 4771 C C . VAL A 1 624 ? 45.755 -31.060 14.426 1.00 65.81 624 VAL A C 1
ATOM 4773 O O . VAL A 1 624 ? 46.839 -30.952 14.999 1.00 65.81 624 VAL A O 1
ATOM 4776 N N . LEU A 1 625 ? 45.121 -32.224 14.287 1.00 65.81 625 LEU A N 1
ATOM 4777 C CA . LEU A 1 625 ? 45.648 -33.510 14.742 1.00 65.81 625 LEU A CA 1
ATOM 4778 C C . LEU A 1 625 ? 46.252 -34.254 13.548 1.00 65.81 625 LEU A C 1
ATOM 4780 O O . LEU A 1 625 ? 45.548 -34.548 12.584 1.00 65.81 625 LEU A O 1
ATOM 4784 N N . VAL A 1 626 ? 47.549 -34.564 13.615 1.00 69.19 626 VAL A N 1
ATOM 4785 C CA . VAL A 1 626 ? 48.278 -35.287 12.561 1.00 69.19 626 VAL A CA 1
ATOM 4786 C C . VAL A 1 626 ? 48.823 -36.602 13.136 1.00 69.19 626 VAL A C 1
ATOM 4788 O O . VAL A 1 626 ? 49.559 -36.563 14.125 1.00 69.19 626 VAL A O 1
ATOM 4791 N N . PRO A 1 627 ? 48.484 -37.774 12.566 1.00 64.38 627 PRO A N 1
ATOM 4792 C CA . PRO A 1 627 ? 48.993 -39.051 13.053 1.00 64.38 627 PRO A CA 1
ATOM 4793 C C . PRO A 1 627 ? 50.473 -39.234 12.684 1.00 64.38 627 PRO A C 1
ATOM 4795 O O . PRO A 1 627 ? 50.839 -39.168 11.515 1.00 64.38 627 PRO A O 1
ATOM 4798 N N . HIS A 1 628 ? 51.321 -39.524 13.675 1.00 60.38 628 HIS A N 1
ATOM 4799 C CA . HIS A 1 628 ? 52.748 -39.824 13.461 1.00 60.38 628 HIS A CA 1
ATOM 4800 C C . HIS A 1 628 ? 53.006 -41.186 12.800 1.00 60.38 628 HIS A C 1
ATOM 4802 O O . HIS A 1 628 ? 54.065 -41.403 12.217 1.00 60.38 628 HIS A O 1
ATOM 4808 N N . THR A 1 629 ? 52.062 -42.118 12.908 1.00 62.25 629 THR A N 1
ATOM 4809 C CA . THR A 1 629 ? 52.122 -43.424 12.253 1.00 62.25 629 THR A CA 1
ATOM 4810 C C . THR A 1 629 ? 50.775 -43.731 11.625 1.00 62.25 629 THR A C 1
ATOM 4812 O O . THR A 1 629 ? 49.731 -43.669 12.276 1.00 62.25 629 THR A O 1
ATOM 4815 N N . LEU A 1 630 ? 50.799 -44.059 10.338 1.00 63.31 630 LEU A N 1
ATOM 4816 C CA . LEU A 1 630 ? 49.635 -44.538 9.604 1.00 63.31 630 LEU A CA 1
ATOM 4817 C C . LEU A 1 630 ? 49.523 -46.072 9.736 1.00 63.31 630 LEU A C 1
ATOM 4819 O O . LEU A 1 630 ? 50.491 -46.743 10.134 1.00 63.31 630 LEU A O 1
ATOM 4823 N N . PRO A 1 631 ? 48.358 -46.664 9.403 1.00 57.44 631 PRO A N 1
ATOM 4824 C CA . PRO A 1 631 ? 48.214 -48.113 9.306 1.00 57.44 631 PRO A CA 1
ATOM 4825 C C . PRO A 1 631 ? 49.347 -48.750 8.483 1.00 57.44 631 PRO A C 1
ATOM 4827 O O . PRO A 1 631 ? 49.857 -48.158 7.537 1.00 57.44 631 PRO A O 1
ATOM 4830 N N . HIS A 1 632 ? 49.750 -49.966 8.859 1.00 59.22 632 HIS A N 1
ATOM 4831 C CA . HIS A 1 632 ? 50.904 -50.690 8.295 1.00 59.22 632 HIS A CA 1
ATOM 4832 C C . HIS A 1 632 ? 52.303 -50.127 8.629 1.00 59.22 632 HIS A C 1
ATOM 4834 O O . HIS A 1 632 ? 53.277 -50.534 8.001 1.00 59.22 632 HIS A O 1
ATOM 4840 N N . LYS A 1 633 ? 52.431 -49.303 9.684 1.00 59.88 633 LYS A N 1
ATOM 4841 C CA . LYS A 1 633 ? 53.711 -48.759 10.200 1.00 59.88 633 LYS A CA 1
ATOM 4842 C C . LYS A 1 633 ? 54.428 -47.801 9.238 1.00 59.88 633 LYS A C 1
ATOM 4844 O O . LYS A 1 633 ? 55.651 -47.704 9.268 1.00 59.88 633 LYS A O 1
ATOM 4849 N N . VAL A 1 634 ? 53.679 -47.085 8.405 1.00 60.62 634 VAL A N 1
ATOM 4850 C CA . VAL A 1 634 ? 54.238 -45.966 7.638 1.00 60.62 634 VAL A CA 1
ATOM 4851 C C . VAL A 1 634 ? 54.437 -44.799 8.606 1.00 60.62 634 VAL A C 1
ATOM 4853 O O . VAL A 1 634 ? 53.467 -44.296 9.177 1.00 60.62 634 VAL A O 1
ATOM 4856 N N . GLU A 1 635 ? 55.690 -44.419 8.844 1.00 62.59 635 GLU A N 1
ATOM 4857 C CA . GLU A 1 635 ? 56.041 -43.280 9.696 1.00 62.59 635 GLU A CA 1
ATOM 4858 C C . GLU A 1 635 ? 55.814 -41.968 8.939 1.00 62.59 635 GLU A C 1
ATOM 4860 O O . GLU A 1 635 ? 56.256 -41.809 7.802 1.00 62.59 635 GLU A O 1
ATOM 4865 N N . VAL A 1 636 ? 55.118 -41.027 9.576 1.00 61.84 636 VAL A N 1
ATOM 4866 C CA . VAL A 1 636 ? 54.917 -39.671 9.060 1.00 61.84 636 VAL A CA 1
ATOM 4867 C C . VAL A 1 636 ? 55.913 -38.758 9.779 1.00 61.84 636 VAL A C 1
ATOM 4869 O O . VAL A 1 636 ? 55.782 -38.555 10.994 1.00 61.84 636 VAL A O 1
ATOM 4872 N N . PRO A 1 637 ? 56.930 -38.220 9.079 1.00 60.44 637 PRO A N 1
ATOM 4873 C CA . PRO A 1 637 ? 57.920 -37.346 9.696 1.00 60.44 637 PRO A CA 1
ATOM 4874 C C . PRO A 1 637 ? 57.284 -36.010 10.130 1.00 60.44 637 PRO A C 1
ATOM 4876 O O . PRO A 1 637 ? 56.155 -35.684 9.763 1.00 60.44 637 PRO A O 1
ATOM 4879 N N . ALA A 1 638 ? 57.980 -35.256 10.986 1.00 59.41 638 ALA A N 1
ATOM 4880 C CA . ALA A 1 638 ? 57.377 -34.164 11.758 1.00 59.41 638 ALA A CA 1
ATOM 4881 C C . ALA A 1 638 ? 56.726 -33.069 10.873 1.00 59.41 638 ALA A C 1
ATOM 4883 O O . ALA A 1 638 ? 57.432 -32.444 10.081 1.00 59.41 638 ALA A O 1
ATOM 4884 N N . PRO A 1 639 ? 55.416 -32.786 11.022 1.00 61.47 639 PRO A N 1
ATOM 4885 C CA . PRO A 1 639 ? 54.693 -31.887 10.121 1.00 61.47 639 PRO A CA 1
ATOM 4886 C C . PRO A 1 639 ? 55.096 -30.408 10.298 1.00 61.47 639 PRO A C 1
ATOM 4888 O O . PRO A 1 639 ? 54.834 -29.823 11.351 1.00 61.47 639 PRO A O 1
ATOM 4891 N N . LYS A 1 640 ? 55.669 -29.757 9.267 1.00 58.97 640 LYS A N 1
ATOM 4892 C CA . LYS A 1 640 ? 55.789 -28.281 9.227 1.00 58.97 640 LYS A CA 1
ATOM 4893 C C . LYS A 1 640 ? 54.432 -27.656 8.889 1.00 58.97 640 LYS A C 1
ATOM 4895 O O . LYS A 1 640 ? 53.980 -27.816 7.760 1.00 58.97 640 LYS A O 1
ATOM 4900 N N . VAL A 1 641 ? 53.813 -26.919 9.816 1.00 61.22 641 VAL A N 1
ATOM 4901 C CA . VAL A 1 641 ? 52.575 -26.144 9.574 1.00 61.22 641 VAL A CA 1
ATOM 4902 C C . VAL A 1 641 ? 52.914 -24.701 9.164 1.00 61.22 641 VAL A C 1
ATOM 4904 O O . VAL A 1 641 ? 53.656 -24.022 9.871 1.00 61.22 641 VAL A O 1
ATOM 4907 N N . GLN A 1 642 ? 52.359 -24.212 8.052 1.00 56.72 642 GLN A N 1
ATOM 4908 C CA . GLN A 1 642 ? 52.648 -22.887 7.475 1.00 56.72 642 GLN A CA 1
ATOM 4909 C C . GLN A 1 642 ? 51.356 -22.150 7.091 1.00 56.72 642 GLN A C 1
ATOM 4911 O O . GLN A 1 642 ? 50.670 -22.596 6.182 1.00 56.72 642 GLN A O 1
ATOM 4916 N N . MET A 1 643 ? 51.035 -21.008 7.716 1.00 54.94 643 MET A N 1
ATOM 4917 C CA . MET A 1 643 ? 49.861 -20.199 7.335 1.00 54.94 643 MET A CA 1
ATOM 4918 C C . MET A 1 643 ? 50.180 -19.112 6.297 1.00 54.94 643 MET A C 1
ATOM 4920 O O . MET A 1 643 ? 51.261 -18.526 6.306 1.00 54.94 643 MET A O 1
ATOM 4924 N N . LEU A 1 644 ? 49.217 -18.816 5.418 1.00 53.06 644 LEU A N 1
ATOM 4925 C CA . LEU A 1 644 ? 49.402 -17.952 4.242 1.00 53.06 644 LEU A CA 1
ATOM 4926 C C . LEU A 1 644 ? 49.315 -16.430 4.483 1.00 53.06 644 LEU A C 1
ATOM 4928 O O . LEU A 1 644 ? 49.509 -15.671 3.534 1.00 53.06 644 LEU A O 1
ATOM 4932 N N . ARG A 1 645 ? 49.019 -15.960 5.706 1.00 49.00 645 ARG A N 1
ATOM 4933 C CA . ARG A 1 645 ? 48.882 -14.528 6.075 1.00 49.00 645 ARG A CA 1
ATOM 4934 C C . ARG A 1 645 ? 49.153 -14.296 7.584 1.00 49.00 645 ARG A C 1
ATOM 4936 O O . ARG A 1 645 ? 49.305 -15.271 8.319 1.00 49.00 645 ARG A O 1
ATOM 4943 N N . PRO A 1 646 ? 49.364 -13.042 8.039 1.00 43.62 646 PRO A N 1
ATOM 4944 C CA . PRO A 1 646 ? 50.438 -12.747 8.991 1.00 43.62 646 PRO A CA 1
ATOM 4945 C C . PRO A 1 646 ? 50.058 -12.899 10.470 1.00 43.62 646 PRO A C 1
ATOM 4947 O O . PRO A 1 646 ? 49.425 -12.018 11.043 1.00 43.62 646 PRO A O 1
ATOM 4950 N N . PHE A 1 647 ? 50.589 -13.932 11.126 1.00 39.09 647 PHE A N 1
ATOM 4951 C CA . PHE A 1 647 ? 50.620 -14.043 12.589 1.00 39.09 647 PHE A CA 1
ATOM 4952 C C . PHE A 1 647 ? 51.993 -14.545 13.067 1.00 39.09 647 PHE A C 1
ATOM 4954 O O . PHE A 1 647 ? 52.690 -15.262 12.348 1.00 39.09 647 PHE A O 1
ATOM 4961 N N . ARG A 1 648 ? 52.428 -14.116 14.261 1.00 32.06 648 ARG A N 1
ATOM 4962 C CA . ARG A 1 648 ? 53.753 -14.453 14.815 1.00 32.06 648 ARG A CA 1
ATOM 4963 C C . ARG A 1 648 ? 53.689 -15.735 15.645 1.00 32.06 648 ARG A C 1
ATOM 4965 O O . ARG A 1 648 ? 53.096 -15.726 16.717 1.00 32.06 648 ARG A O 1
ATOM 4972 N N . CYS A 1 649 ? 54.397 -16.780 15.223 1.00 31.08 649 CYS A N 1
ATOM 4973 C CA . CYS A 1 649 ? 54.655 -17.945 16.072 1.00 31.08 649 CYS A CA 1
ATOM 4974 C C . CYS A 1 649 ? 55.893 -17.719 16.961 1.00 31.08 649 CYS A C 1
ATOM 4976 O O . CYS A 1 649 ? 56.963 -17.413 16.427 1.00 31.08 649 CYS A O 1
ATOM 4978 N N . PRO A 1 650 ? 55.818 -17.942 18.285 1.00 31.80 650 PRO A N 1
ATOM 4979 C CA . PRO A 1 650 ? 56.997 -18.227 19.089 1.00 31.80 650 PRO A CA 1
ATOM 4980 C C . PRO A 1 650 ? 57.406 -19.692 18.867 1.00 31.80 650 PRO A C 1
ATOM 4982 O O . PRO A 1 650 ? 56.787 -20.613 19.393 1.00 31.80 650 PRO A O 1
ATOM 4985 N N . THR A 1 651 ? 58.448 -19.928 18.071 1.00 35.34 651 THR A N 1
ATOM 4986 C CA . THR A 1 651 ? 58.995 -21.277 17.861 1.00 35.34 651 THR A CA 1
ATOM 4987 C C . THR A 1 651 ? 59.822 -21.722 19.069 1.00 35.34 651 THR A C 1
ATOM 4989 O O . THR A 1 651 ? 60.952 -21.263 19.246 1.00 35.34 651 THR A O 1
ATOM 4992 N N . ALA A 1 652 ? 59.289 -22.647 19.866 1.00 30.94 652 ALA A N 1
ATOM 4993 C CA . ALA A 1 652 ? 60.037 -23.411 20.864 1.00 30.94 652 ALA A CA 1
ATOM 4994 C C . ALA A 1 652 ? 60.047 -24.906 20.470 1.00 30.94 652 ALA A C 1
ATOM 4996 O O . ALA A 1 652 ? 59.026 -25.398 19.988 1.00 30.94 652 ALA A O 1
ATOM 4997 N N . PRO A 1 653 ? 61.169 -25.633 20.625 1.00 41.09 653 PRO A N 1
ATOM 4998 C CA . PRO A 1 653 ? 61.250 -27.051 20.273 1.00 41.09 653 PRO A CA 1
ATOM 4999 C C . PRO A 1 653 ? 60.788 -27.981 21.415 1.00 41.09 653 PRO A C 1
ATOM 5001 O O . PRO A 1 653 ? 60.712 -27.556 22.567 1.00 41.09 653 PRO A O 1
ATOM 5004 N N . LEU A 1 654 ? 60.663 -29.283 21.093 1.00 38.16 654 LEU A N 1
ATOM 5005 C CA . LEU A 1 654 ? 60.420 -30.444 21.988 1.00 38.16 654 LEU A CA 1
ATOM 5006 C C . LEU A 1 654 ? 58.912 -30.756 22.263 1.00 38.16 654 LEU A C 1
ATOM 5008 O O . LEU A 1 654 ? 58.052 -30.045 21.753 1.00 38.16 654 LEU A O 1
ATOM 5012 N N . PRO A 1 655 ? 58.547 -31.902 22.890 1.00 39.94 655 PRO A N 1
ATOM 5013 C CA . PRO A 1 655 ? 58.460 -33.178 22.162 1.00 39.94 655 PRO A CA 1
ATOM 5014 C C . PRO A 1 655 ? 57.176 -34.009 22.444 1.00 39.94 655 PRO A C 1
ATOM 5016 O O . PRO A 1 655 ? 56.499 -33.806 23.442 1.00 39.94 655 PRO A O 1
ATOM 5019 N N . HIS A 1 656 ? 56.942 -35.036 21.613 1.00 32.72 656 HIS A N 1
ATOM 5020 C CA . HIS A 1 656 ? 55.989 -36.159 21.780 1.00 32.72 656 HIS A CA 1
ATOM 5021 C C . HIS A 1 656 ? 54.490 -35.847 22.005 1.00 32.72 656 HIS A C 1
ATOM 5023 O O . HIS A 1 656 ? 54.075 -35.393 23.064 1.00 32.72 656 HIS A O 1
ATOM 5029 N N . GLY A 1 657 ? 53.651 -36.279 21.051 1.00 37.25 657 GLY A N 1
ATOM 5030 C CA . GLY A 1 657 ? 52.185 -36.276 21.189 1.00 37.25 657 GLY A CA 1
ATOM 5031 C C . GLY A 1 657 ? 51.560 -34.935 20.810 1.00 37.25 657 GLY A C 1
ATOM 5032 O O . GLY A 1 657 ? 51.011 -34.232 21.653 1.00 37.25 657 GLY A O 1
ATOM 5033 N N . VAL A 1 658 ? 51.673 -34.560 19.534 1.00 40.88 658 VAL A N 1
ATOM 5034 C CA . VAL A 1 658 ? 51.364 -33.198 19.089 1.00 40.88 658 VAL A CA 1
ATOM 5035 C C . VAL A 1 658 ? 49.854 -32.939 19.012 1.00 40.88 658 VAL A C 1
ATOM 5037 O O . VAL A 1 658 ? 49.185 -33.303 18.049 1.00 40.88 658 VAL A O 1
ATOM 5040 N N . THR A 1 659 ? 49.344 -32.215 20.007 1.00 32.66 659 THR A N 1
ATOM 5041 C CA . THR A 1 659 ? 48.178 -31.336 19.845 1.00 32.66 659 THR A CA 1
ATOM 5042 C C . THR A 1 659 ? 48.711 -29.948 19.494 1.00 32.66 659 THR A C 1
ATOM 5044 O O . THR A 1 659 ? 49.353 -29.320 20.334 1.00 32.66 659 THR A O 1
ATOM 5047 N N . VAL A 1 660 ? 48.508 -29.470 18.260 1.00 37.94 660 VAL A N 1
ATOM 5048 C CA . VAL A 1 660 ? 48.943 -28.111 17.885 1.00 37.94 660 VAL A CA 1
ATOM 5049 C C . VAL A 1 660 ? 47.909 -27.105 18.390 1.00 37.94 660 VAL A C 1
ATOM 5051 O O . VAL A 1 660 ? 46.793 -27.081 17.887 1.00 37.94 660 VAL A O 1
ATOM 5054 N N . THR A 1 661 ? 48.274 -26.281 19.369 1.00 33.34 661 THR A N 1
ATOM 5055 C CA . THR A 1 661 ? 47.422 -25.213 19.920 1.00 33.34 661 THR A CA 1
ATOM 5056 C C . THR A 1 661 ? 47.750 -23.891 19.218 1.00 33.34 661 THR A C 1
ATOM 5058 O O . THR A 1 661 ? 48.786 -23.297 19.512 1.00 33.34 661 THR A O 1
ATOM 5061 N N . LEU A 1 662 ? 46.910 -23.427 18.283 1.00 41.41 662 LEU A N 1
ATOM 5062 C CA . LEU A 1 662 ? 47.149 -22.194 17.509 1.00 41.41 662 LEU A CA 1
ATOM 5063 C C . LEU A 1 662 ? 46.143 -21.091 17.865 1.00 41.41 662 LEU A C 1
ATOM 5065 O O . LEU A 1 662 ? 45.045 -21.095 17.314 1.00 41.41 662 LEU A O 1
ATOM 5069 N N . SER A 1 663 ? 46.501 -20.144 18.739 1.00 33.78 663 SER A N 1
ATOM 5070 C CA . SER A 1 663 ? 45.654 -18.980 19.050 1.00 33.78 663 SER A CA 1
ATOM 5071 C C . SER A 1 663 ? 45.768 -17.867 17.990 1.00 33.78 663 SER A C 1
ATOM 5073 O O . SER A 1 663 ? 46.864 -17.538 17.534 1.00 33.78 663 SER A O 1
ATOM 5075 N N . ALA A 1 664 ? 44.637 -17.279 17.591 1.00 38.78 664 ALA A N 1
ATOM 5076 C CA . ALA A 1 664 ? 44.527 -16.278 16.529 1.00 38.78 664 ALA A CA 1
ATOM 5077 C C . ALA A 1 664 ? 43.337 -15.326 16.758 1.00 38.78 664 ALA A C 1
ATOM 5079 O O . ALA A 1 664 ? 42.203 -15.768 16.919 1.00 38.78 664 ALA A O 1
ATOM 5080 N N . THR A 1 665 ? 43.574 -14.013 16.738 1.00 36.66 665 THR A N 1
ATOM 5081 C CA . THR A 1 665 ? 42.538 -12.986 16.953 1.00 36.66 665 THR A CA 1
ATOM 5082 C C . THR A 1 665 ? 41.781 -12.664 15.653 1.00 36.66 665 THR A C 1
ATOM 5084 O O . THR A 1 665 ? 42.395 -12.372 14.625 1.00 36.66 665 THR A O 1
ATOM 5087 N N . LEU A 1 666 ? 40.445 -12.705 15.681 1.00 40.34 666 LEU A N 1
ATOM 5088 C CA . LEU A 1 666 ? 39.575 -12.486 14.512 1.00 40.34 666 LEU A CA 1
ATOM 5089 C C . LEU A 1 666 ? 39.437 -11.004 14.105 1.00 40.34 666 LEU A C 1
ATOM 5091 O O . LEU A 1 666 ? 38.603 -10.280 14.646 1.00 40.34 666 LEU A O 1
ATOM 5095 N N . SER A 1 667 ? 40.152 -10.580 13.060 1.00 41.19 667 SER A N 1
ATOM 5096 C CA . SER A 1 667 ? 39.842 -9.348 12.312 1.00 41.19 667 SER A CA 1
ATOM 5097 C C . SER A 1 667 ? 39.034 -9.651 11.035 1.00 41.19 667 SER A C 1
ATOM 5099 O O . SER A 1 667 ? 39.401 -10.573 10.303 1.00 41.19 667 SER A O 1
ATOM 5101 N N . PRO A 1 668 ? 37.976 -8.883 10.708 1.00 36.06 668 PRO A N 1
ATOM 5102 C CA . PRO A 1 668 ? 37.196 -9.084 9.484 1.00 36.06 668 PRO A CA 1
ATOM 5103 C C . PRO A 1 668 ? 37.883 -8.465 8.246 1.00 36.06 668 PRO A C 1
ATOM 5105 O O . PRO A 1 668 ? 38.565 -7.446 8.368 1.00 36.06 668 PRO A O 1
ATOM 5108 N N . PRO A 1 669 ? 37.611 -8.947 7.020 1.00 36.81 669 PRO A N 1
ATOM 5109 C CA . PRO A 1 669 ? 37.411 -10.341 6.626 1.00 36.81 669 PRO A CA 1
ATOM 5110 C C . PRO A 1 669 ? 38.400 -10.714 5.499 1.00 36.81 669 PRO A C 1
ATOM 5112 O O . PRO A 1 669 ? 38.260 -10.223 4.378 1.00 36.81 669 PRO A O 1
ATOM 5115 N N . ARG A 1 670 ? 39.416 -11.558 5.755 1.00 36.16 670 ARG A N 1
ATOM 5116 C CA . ARG A 1 670 ? 40.313 -12.097 4.702 1.00 36.16 670 ARG A CA 1
ATOM 5117 C C . ARG A 1 670 ? 40.767 -13.526 5.004 1.00 36.16 670 ARG A C 1
ATOM 5119 O O . ARG A 1 670 ? 41.061 -13.850 6.149 1.00 36.16 670 ARG A O 1
ATOM 5126 N N . ASP A 1 671 ? 40.847 -14.336 3.951 1.00 32.66 671 ASP A N 1
ATOM 5127 C CA . ASP A 1 671 ? 41.036 -15.791 3.988 1.00 32.66 671 ASP A CA 1
ATOM 5128 C C . ASP A 1 671 ? 42.302 -16.243 4.735 1.00 32.66 671 ASP A C 1
ATOM 5130 O O . ASP A 1 671 ? 43.374 -15.636 4.603 1.00 32.66 671 ASP A O 1
ATOM 5134 N N . ILE A 1 672 ? 42.193 -17.377 5.436 1.00 37.44 672 ILE A N 1
ATOM 5135 C CA . ILE A 1 672 ? 43.306 -18.074 6.090 1.00 37.44 672 ILE A CA 1
ATOM 5136 C C . ILE A 1 672 ? 43.413 -19.493 5.511 1.00 37.44 672 ILE A C 1
ATOM 5138 O O . ILE A 1 672 ? 42.438 -20.239 5.468 1.00 37.44 672 ILE A O 1
ATOM 5142 N N . GLN A 1 673 ? 44.619 -19.862 5.079 1.00 34.22 673 GLN A N 1
ATOM 5143 C CA . GLN A 1 673 ? 44.984 -21.195 4.583 1.00 34.22 673 GLN A CA 1
ATOM 5144 C C . GLN A 1 673 ? 46.275 -21.656 5.275 1.00 34.22 673 GLN A C 1
ATOM 5146 O O . GLN A 1 673 ? 47.113 -20.813 5.612 1.00 34.22 673 GLN A O 1
ATOM 5151 N N . GLY A 1 674 ? 46.445 -22.970 5.465 1.00 34.16 674 GLY A N 1
ATOM 5152 C CA . GLY A 1 674 ? 47.622 -23.582 6.099 1.00 34.16 674 GLY A CA 1
ATOM 5153 C C . GLY A 1 674 ? 48.185 -24.788 5.329 1.00 34.16 674 GLY A C 1
ATOM 5154 O O . GLY A 1 674 ? 47.413 -25.529 4.720 1.00 34.16 674 GLY A O 1
ATOM 5155 N N . PHE A 1 675 ? 49.508 -25.003 5.370 1.00 34.75 675 PHE A N 1
ATOM 5156 C CA . PHE A 1 675 ? 50.216 -26.068 4.639 1.00 34.75 675 PHE A CA 1
ATOM 5157 C C . PHE A 1 675 ? 51.076 -26.995 5.512 1.00 34.75 675 PHE A C 1
ATOM 5159 O O . PHE A 1 675 ? 51.739 -26.536 6.438 1.00 34.75 675 PHE A O 1
ATOM 5166 N N . THR A 1 676 ? 51.087 -28.273 5.115 1.00 31.25 676 THR A N 1
ATOM 5167 C CA . THR A 1 676 ? 52.013 -29.386 5.419 1.00 31.25 676 THR A CA 1
ATOM 5168 C C . THR A 1 676 ? 53.349 -29.427 4.640 1.00 31.25 676 THR A C 1
ATOM 5170 O O . THR A 1 676 ? 53.250 -29.602 3.429 1.00 31.25 676 THR A O 1
ATOM 5173 N N . GLU A 1 677 ? 54.559 -29.376 5.217 1.00 31.72 677 GLU A N 1
ATOM 5174 C CA . GLU A 1 677 ? 55.798 -29.700 4.462 1.00 31.72 677 GLU A CA 1
ATOM 5175 C C . GLU A 1 677 ? 56.790 -30.592 5.238 1.00 31.72 677 GLU A C 1
ATOM 5177 O O . GLU A 1 677 ? 57.077 -30.313 6.399 1.00 31.72 677 GLU A O 1
ATOM 5182 N N . V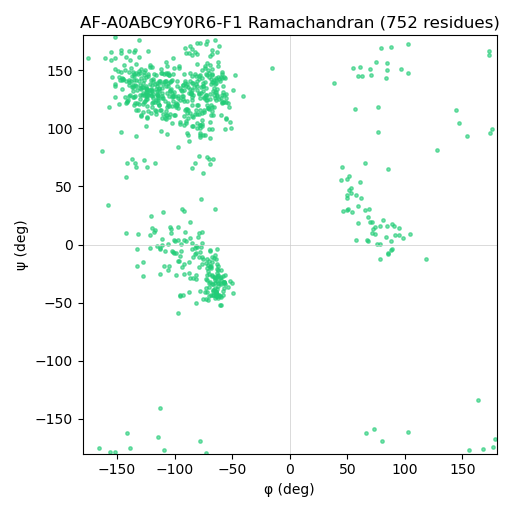AL A 1 678 ? 57.373 -31.629 4.618 1.00 29.47 678 VAL A N 1
ATOM 5183 C CA . VAL A 1 678 ? 58.489 -32.416 5.193 1.00 29.47 678 VAL A CA 1
ATOM 5184 C C . VAL A 1 678 ? 59.367 -33.002 4.081 1.00 29.47 678 VAL A C 1
ATOM 5186 O O . VAL A 1 678 ? 58.839 -33.503 3.095 1.00 29.47 678 VAL A O 1
ATOM 5189 N N . GLU A 1 679 ? 60.690 -32.967 4.254 1.00 29.31 679 GLU A N 1
ATOM 5190 C CA . GLU A 1 679 ? 61.664 -33.630 3.372 1.00 29.31 679 GLU A CA 1
ATOM 5191 C C . GLU A 1 679 ? 62.300 -34.827 4.092 1.00 29.31 679 GLU A C 1
ATOM 5193 O O . GLU A 1 679 ? 62.536 -34.774 5.303 1.00 29.31 679 GLU A O 1
ATOM 5198 N N . LEU A 1 680 ? 62.625 -35.881 3.340 1.00 28.23 680 LEU A N 1
ATOM 5199 C CA . LEU A 1 680 ? 63.453 -36.999 3.789 1.00 28.23 680 LEU A CA 1
ATOM 5200 C C . LEU A 1 680 ? 64.609 -37.200 2.796 1.00 28.23 680 LEU A C 1
ATOM 5202 O O . LEU A 1 680 ? 64.465 -36.927 1.607 1.00 28.23 680 LEU A O 1
ATOM 5206 N N . LEU A 1 681 ? 65.761 -37.665 3.283 1.00 31.62 681 LEU A N 1
ATOM 5207 C CA . LEU A 1 681 ? 66.954 -37.920 2.470 1.00 31.62 681 LEU A CA 1
ATOM 5208 C C . LEU A 1 681 ? 67.474 -39.340 2.701 1.00 31.62 681 LEU A C 1
ATOM 5210 O O . LEU A 1 681 ? 67.649 -39.772 3.845 1.00 31.62 681 LEU A O 1
ATOM 5214 N N . HIS A 1 682 ? 67.826 -40.022 1.610 1.00 36.25 682 HIS A N 1
ATOM 5215 C CA . HIS A 1 682 ? 68.787 -41.118 1.652 1.00 36.25 682 HIS A CA 1
ATOM 5216 C C . HIS A 1 682 ? 69.653 -41.165 0.391 1.00 36.25 682 HIS A C 1
ATOM 5218 O O . HIS A 1 682 ? 69.194 -40.888 -0.715 1.00 36.25 682 HIS A O 1
ATOM 5224 N N . GLU A 1 683 ? 70.923 -41.507 0.583 1.00 39.25 683 GLU A N 1
ATOM 5225 C CA . GLU A 1 683 ? 71.984 -41.472 -0.424 1.00 39.25 683 GLU A CA 1
ATOM 5226 C C . GLU A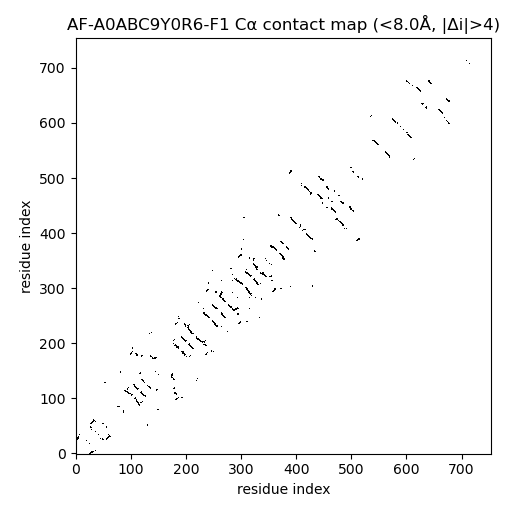 1 683 ? 72.320 -42.905 -0.877 1.00 39.25 683 GLU A C 1
ATOM 5228 O O . GLU A 1 683 ? 72.354 -43.820 -0.052 1.00 39.25 683 GLU A O 1
ATOM 5233 N N . VAL A 1 684 ? 72.544 -43.132 -2.180 1.00 43.38 684 VAL A N 1
ATOM 5234 C CA . VAL A 1 684 ? 72.847 -44.469 -2.732 1.00 43.38 684 VAL A CA 1
ATOM 5235 C C . VAL A 1 684 ? 73.941 -44.391 -3.803 1.00 43.38 684 VAL A C 1
ATOM 5237 O O . VAL A 1 684 ? 73.824 -43.643 -4.772 1.00 43.38 684 VAL A O 1
ATOM 5240 N N . ASP A 1 685 ? 74.986 -45.207 -3.643 1.00 52.53 685 ASP A N 1
ATOM 5241 C CA . ASP A 1 685 ? 76.144 -45.299 -4.543 1.00 52.53 685 ASP A CA 1
ATOM 5242 C C . ASP A 1 685 ? 75.840 -46.164 -5.797 1.00 52.53 685 ASP A C 1
ATOM 5244 O O . ASP A 1 685 ? 75.516 -47.351 -5.664 1.00 52.53 685 ASP A O 1
ATOM 5248 N N . PRO A 1 686 ? 75.940 -45.620 -7.029 1.00 59.19 686 PRO A N 1
ATOM 5249 C CA . PRO A 1 686 ? 75.568 -46.323 -8.259 1.00 59.19 686 PRO A CA 1
ATOM 5250 C C . PRO A 1 686 ? 76.636 -47.288 -8.814 1.00 59.19 686 PRO A C 1
ATOM 5252 O O . PRO A 1 686 ? 76.383 -47.936 -9.836 1.00 59.19 686 PRO A O 1
ATOM 5255 N N . LEU A 1 687 ? 77.817 -47.415 -8.189 1.00 65.56 687 LEU A N 1
ATOM 5256 C CA . LEU A 1 687 ? 78.934 -48.222 -8.712 1.00 65.56 687 LEU A CA 1
ATOM 5257 C C . LEU A 1 687 ? 78.569 -49.666 -9.156 1.00 65.56 687 LEU A C 1
ATOM 5259 O O . LEU A 1 687 ? 79.038 -50.086 -10.221 1.00 65.56 687 LEU A O 1
ATOM 5263 N N . PRO A 1 688 ? 77.724 -50.437 -8.430 1.00 68.94 688 PRO A N 1
ATOM 5264 C CA . PRO A 1 688 ? 77.396 -51.818 -8.809 1.00 68.94 688 PRO A CA 1
ATOM 5265 C C . PRO A 1 688 ? 76.640 -51.936 -10.142 1.00 68.94 688 PRO A C 1
ATOM 5267 O O . PRO A 1 688 ? 76.794 -52.927 -10.860 1.00 68.94 688 PRO A O 1
ATOM 5270 N N . VAL A 1 689 ? 75.835 -50.926 -10.490 1.00 70.56 689 VAL A N 1
ATOM 5271 C CA . VAL A 1 689 ? 74.961 -50.946 -11.675 1.00 70.56 689 VAL A CA 1
ATOM 5272 C C . VAL A 1 689 ? 75.782 -50.827 -12.959 1.00 70.56 689 VAL A C 1
ATOM 5274 O O . VAL A 1 689 ? 75.543 -51.565 -13.917 1.00 70.56 689 VAL A O 1
ATOM 5277 N N . TYR A 1 690 ? 76.804 -49.966 -12.968 1.00 72.88 690 TYR A N 1
ATOM 5278 C CA . TYR A 1 690 ? 77.684 -49.789 -14.126 1.00 72.88 690 TYR A CA 1
ATOM 5279 C C . TYR A 1 690 ? 78.529 -51.036 -14.420 1.00 72.88 690 TYR A C 1
ATOM 5281 O O . TYR A 1 690 ? 78.663 -51.430 -15.581 1.00 72.88 690 TYR A O 1
ATOM 5289 N N . VAL A 1 691 ? 79.040 -51.709 -13.381 1.00 74.88 691 VAL A N 1
ATOM 5290 C CA . VAL A 1 691 ? 79.790 -52.968 -13.541 1.00 74.88 691 VAL A CA 1
ATOM 5291 C C . VAL A 1 691 ? 78.877 -54.084 -14.062 1.00 74.88 691 VAL A C 1
ATOM 5293 O O . VAL A 1 691 ? 79.247 -54.791 -15.002 1.00 74.88 691 VAL A O 1
ATOM 5296 N N . GLY A 1 692 ? 77.659 -54.207 -13.519 1.00 76.44 692 GLY A N 1
ATOM 5297 C CA . GLY A 1 692 ? 76.665 -55.178 -13.989 1.00 76.44 692 GLY A CA 1
ATOM 5298 C C . GLY A 1 692 ? 76.269 -54.973 -15.457 1.00 76.44 692 GLY A C 1
ATOM 5299 O O . GLY A 1 692 ? 76.246 -55.933 -16.230 1.00 76.44 692 GLY A O 1
ATOM 5300 N N . GLY A 1 693 ? 76.030 -53.722 -15.865 1.00 79.44 693 GLY A N 1
ATOM 5301 C CA . GLY A 1 693 ? 75.709 -53.369 -17.251 1.00 79.44 693 GLY A CA 1
ATOM 5302 C C . GLY A 1 693 ? 76.834 -53.702 -18.236 1.00 79.44 693 GLY A C 1
ATOM 5303 O O . GLY A 1 693 ? 76.575 -54.290 -19.288 1.00 79.44 693 GLY A O 1
ATOM 5304 N N . GLY A 1 694 ? 78.088 -53.403 -17.876 1.00 80.81 694 GLY A N 1
ATOM 5305 C CA . GLY A 1 694 ? 79.256 -53.709 -18.708 1.00 80.81 694 GLY A CA 1
ATOM 5306 C C . GLY A 1 694 ? 79.449 -55.210 -18.949 1.00 80.81 694 GLY A C 1
ATOM 5307 O O . GLY A 1 694 ? 79.631 -55.636 -20.090 1.00 80.81 694 GLY A O 1
ATOM 5308 N N . VAL A 1 695 ? 79.344 -56.030 -17.896 1.00 84.56 695 VAL A N 1
ATOM 5309 C CA . VAL A 1 695 ? 79.461 -57.495 -18.012 1.00 84.56 695 VAL A CA 1
ATOM 5310 C C . VAL A 1 695 ? 78.289 -58.084 -18.807 1.00 84.56 695 VAL A C 1
ATOM 5312 O O . VAL A 1 695 ? 78.507 -58.918 -19.686 1.00 84.56 695 VAL A O 1
ATOM 5315 N N . GLY A 1 696 ? 77.059 -57.623 -18.553 1.00 85.31 696 GLY A N 1
ATOM 5316 C CA . GLY A 1 696 ? 75.861 -58.089 -19.259 1.00 85.31 696 GLY A CA 1
ATOM 5317 C C . GLY A 1 696 ? 75.881 -57.784 -20.760 1.00 85.31 696 GLY A C 1
ATOM 5318 O O . GLY A 1 696 ? 75.596 -58.667 -21.571 1.00 85.31 696 GLY A O 1
ATOM 5319 N N . GLY A 1 697 ? 76.281 -56.568 -21.148 1.00 84.06 697 GLY A N 1
ATOM 5320 C CA . GLY A 1 697 ? 76.387 -56.171 -22.556 1.00 84.06 697 GLY A CA 1
ATOM 5321 C C . GLY A 1 697 ? 77.425 -56.984 -23.335 1.00 84.06 697 GLY A C 1
ATOM 5322 O O . GLY A 1 697 ? 77.177 -57.381 -24.474 1.00 84.06 697 GLY A O 1
ATOM 5323 N N . LEU A 1 698 ? 78.561 -57.303 -22.707 1.00 86.38 698 LEU A N 1
ATOM 5324 C CA . LEU A 1 698 ? 79.627 -58.095 -23.327 1.00 86.38 698 LEU A CA 1
ATOM 5325 C C . LEU A 1 698 ? 79.205 -59.567 -23.513 1.00 86.38 698 LEU A C 1
ATOM 5327 O O . LEU A 1 698 ? 79.489 -60.166 -24.551 1.00 86.38 698 LEU A O 1
ATOM 5331 N N . LEU A 1 699 ? 78.442 -60.121 -22.563 1.00 88.25 699 LEU A N 1
ATOM 5332 C CA . LEU A 1 699 ? 77.814 -61.444 -22.675 1.00 88.25 699 LEU A CA 1
ATOM 5333 C C . LEU A 1 699 ? 76.772 -61.502 -23.806 1.00 88.25 699 LEU A C 1
ATOM 5335 O O . LEU A 1 699 ? 76.772 -62.448 -24.597 1.00 88.25 699 LEU A O 1
ATOM 5339 N N . LEU A 1 700 ? 75.923 -60.475 -23.921 1.00 87.69 700 LEU A N 1
ATOM 5340 C CA . LEU A 1 700 ? 74.924 -60.363 -24.988 1.00 87.69 700 LEU A CA 1
ATOM 5341 C C . LEU A 1 700 ? 75.583 -60.275 -26.374 1.00 87.69 700 LEU A C 1
ATOM 5343 O O . LEU A 1 700 ? 75.170 -60.979 -27.295 1.00 87.69 700 LEU A O 1
ATOM 5347 N N . LEU A 1 701 ? 76.644 -59.472 -26.516 1.00 87.50 701 LEU A N 1
ATOM 5348 C CA . LEU A 1 701 ? 77.414 -59.362 -27.759 1.00 87.50 701 LEU A CA 1
ATOM 5349 C C . LEU A 1 701 ? 77.983 -60.724 -28.193 1.00 87.50 701 LEU A C 1
ATOM 5351 O O . LEU A 1 701 ? 77.891 -61.096 -29.362 1.00 87.50 701 LEU A O 1
ATOM 5355 N N . LEU A 1 702 ? 78.531 -61.492 -27.248 1.00 87.25 702 LEU A N 1
ATOM 5356 C CA . LEU A 1 702 ? 79.115 -62.810 -27.512 1.00 87.25 702 LEU A CA 1
ATOM 5357 C C . LEU A 1 702 ? 78.042 -63.823 -27.959 1.00 87.25 702 LEU A C 1
ATOM 5359 O O . LEU A 1 702 ? 78.264 -64.581 -28.905 1.00 87.25 702 LEU A O 1
ATOM 5363 N N . LEU A 1 703 ? 76.848 -63.781 -27.355 1.00 86.50 703 LEU A N 1
ATOM 5364 C CA . LEU A 1 703 ? 75.691 -64.574 -27.791 1.00 86.50 703 LEU A CA 1
ATOM 5365 C C . LEU A 1 703 ? 75.209 -64.189 -29.200 1.00 86.50 703 LEU A C 1
ATOM 5367 O O . LEU A 1 703 ? 74.921 -65.080 -29.999 1.00 86.50 703 LEU A O 1
ATOM 5371 N N . ILE A 1 704 ? 75.177 -62.896 -29.540 1.00 85.81 704 ILE A N 1
ATOM 5372 C CA . ILE A 1 704 ? 74.820 -62.420 -30.888 1.00 85.81 704 ILE A CA 1
ATOM 5373 C C . ILE A 1 704 ? 75.844 -62.903 -31.926 1.00 85.81 704 ILE A C 1
ATOM 5375 O O . ILE A 1 704 ? 75.455 -63.423 -32.971 1.00 85.81 704 ILE A O 1
ATOM 5379 N N . ILE A 1 705 ? 77.146 -62.811 -31.633 1.00 82.25 705 ILE A N 1
ATOM 5380 C CA . ILE A 1 705 ? 78.216 -63.300 -32.521 1.00 82.25 705 ILE A CA 1
ATOM 5381 C C . ILE A 1 705 ? 78.100 -64.817 -32.740 1.00 82.25 705 ILE A C 1
ATOM 5383 O O . ILE A 1 705 ? 78.204 -65.289 -33.876 1.00 82.25 705 ILE A O 1
ATOM 5387 N N . LEU A 1 706 ? 77.832 -65.591 -31.682 1.00 84.19 706 LEU A N 1
ATOM 5388 C CA . LEU A 1 706 ? 77.588 -67.033 -31.790 1.00 84.19 706 LEU A CA 1
ATOM 5389 C C . LEU A 1 706 ? 76.327 -67.343 -32.612 1.00 84.19 706 LEU A C 1
ATOM 5391 O O . LEU A 1 706 ? 76.364 -68.246 -33.446 1.00 84.19 706 LEU A O 1
ATOM 5395 N N . GLY A 1 707 ? 75.248 -66.576 -32.436 1.00 81.38 707 GLY A N 1
ATOM 5396 C CA . GLY A 1 707 ? 74.022 -66.683 -33.229 1.00 81.38 707 GLY A CA 1
ATOM 5397 C C . GLY A 1 707 ? 74.262 -66.432 -34.720 1.00 81.38 707 GLY A C 1
ATOM 5398 O O . GLY A 1 707 ? 73.950 -67.288 -35.544 1.00 81.38 707 GLY A O 1
ATOM 5399 N N . LEU A 1 708 ? 74.898 -65.312 -35.075 1.00 80.06 708 LEU A N 1
ATOM 5400 C CA . LEU A 1 708 ? 75.224 -64.958 -36.465 1.00 80.06 708 LEU A CA 1
ATOM 5401 C C . LEU A 1 708 ? 76.185 -65.964 -37.121 1.00 80.06 708 LEU A C 1
ATOM 5403 O O . LEU A 1 708 ? 76.037 -66.287 -38.302 1.00 80.06 708 LEU A O 1
ATOM 5407 N N . SER A 1 709 ? 77.133 -66.508 -36.352 1.00 74.62 709 SER A N 1
ATOM 5408 C CA . SER A 1 709 ? 78.020 -67.588 -36.796 1.00 74.62 709 SER A CA 1
ATOM 5409 C C . SER A 1 709 ? 77.241 -68.880 -37.089 1.00 74.62 709 SER A C 1
ATOM 5411 O O . SER A 1 709 ? 77.406 -69.478 -38.155 1.00 74.62 709 SER A O 1
ATOM 5413 N N . LYS A 1 710 ? 76.326 -69.285 -36.194 1.00 77.38 710 LYS A N 1
ATOM 5414 C CA . LYS A 1 710 ? 75.530 -70.514 -36.351 1.00 77.38 710 LYS A CA 1
ATOM 5415 C C . LYS A 1 710 ? 74.443 -70.403 -37.429 1.00 77.38 710 LYS A C 1
ATOM 5417 O O . LYS A 1 710 ? 74.143 -71.400 -38.076 1.00 77.38 710 LYS A O 1
ATOM 5422 N N . CYS A 1 711 ? 73.913 -69.203 -37.668 1.00 71.50 711 CYS A N 1
ATOM 5423 C CA . CYS A 1 711 ? 72.987 -68.899 -38.765 1.00 71.50 711 CYS A CA 1
ATOM 5424 C C . CYS A 1 711 ? 73.686 -68.700 -40.127 1.00 71.50 711 CYS A C 1
ATOM 5426 O O . CYS A 1 711 ? 73.037 -68.326 -41.099 1.00 71.50 711 CYS A O 1
ATOM 5428 N N . GLY A 1 712 ? 75.000 -68.943 -40.226 1.00 61.41 712 GLY A N 1
ATOM 5429 C CA . GLY A 1 712 ? 75.725 -68.971 -41.501 1.00 61.41 712 GLY A CA 1
ATOM 5430 C C . GLY A 1 712 ? 75.978 -67.606 -42.151 1.00 61.41 712 GLY A C 1
ATOM 5431 O O . GLY A 1 712 ? 76.470 -67.565 -43.278 1.00 61.41 712 GLY A O 1
ATOM 5432 N N . PHE A 1 713 ? 75.709 -66.499 -41.450 1.00 66.19 713 PHE A N 1
ATOM 5433 C CA . PHE A 1 713 ? 75.789 -65.132 -41.987 1.00 66.19 713 PHE A CA 1
ATOM 5434 C C . PHE A 1 713 ? 77.179 -64.787 -42.558 1.00 66.19 713 PHE A C 1
ATOM 5436 O O . PHE A 1 713 ? 77.296 -64.090 -43.559 1.00 66.19 713 PHE A O 1
ATOM 5443 N N . PHE A 1 714 ? 78.243 -65.356 -41.981 1.00 61.56 714 PHE A N 1
ATOM 5444 C CA . PHE A 1 714 ? 79.628 -65.160 -42.428 1.00 61.56 714 PHE A CA 1
ATOM 5445 C C . PHE A 1 714 ? 80.119 -66.184 -43.475 1.00 61.56 714 PHE A C 1
ATOM 5447 O O . PHE A 1 714 ? 81.318 -66.251 -43.752 1.00 61.56 714 PHE A O 1
ATOM 5454 N N . ARG A 1 715 ? 79.235 -67.007 -44.065 1.00 59.94 715 ARG A N 1
ATOM 5455 C CA . ARG A 1 715 ? 79.594 -67.989 -45.109 1.00 59.94 715 ARG A CA 1
ATOM 5456 C C . ARG A 1 715 ? 78.550 -68.115 -46.231 1.00 59.94 715 ARG A C 1
ATOM 5458 O O . ARG A 1 715 ? 77.969 -69.184 -46.409 1.00 59.94 715 ARG A O 1
ATOM 5465 N N . ARG A 1 716 ? 78.423 -67.087 -47.086 1.00 50.81 716 ARG A N 1
ATOM 5466 C CA . ARG A 1 716 ? 78.113 -67.299 -48.521 1.00 50.81 716 ARG A CA 1
ATOM 5467 C C . ARG A 1 716 ? 78.537 -66.141 -49.449 1.00 50.81 716 ARG A C 1
ATOM 5469 O O . ARG A 1 716 ? 78.067 -65.021 -49.333 1.00 50.81 716 ARG A O 1
ATOM 5476 N N . ASN A 1 717 ? 79.434 -66.484 -50.375 1.00 46.06 717 ASN A N 1
ATOM 5477 C CA . ASN A 1 717 ? 79.754 -65.898 -51.688 1.00 46.06 717 ASN A CA 1
ATOM 5478 C C . ASN A 1 717 ? 79.905 -64.366 -51.852 1.00 46.06 717 ASN A C 1
ATOM 5480 O O . ASN A 1 717 ? 79.256 -63.758 -52.696 1.00 46.06 717 ASN A O 1
ATOM 5484 N N . TYR A 1 718 ? 80.942 -63.789 -51.230 1.00 54.28 718 TYR A N 1
ATOM 5485 C CA . TYR A 1 718 ? 81.590 -62.545 -51.710 1.00 54.28 718 TYR A CA 1
ATOM 5486 C C . TYR A 1 718 ? 82.522 -62.776 -52.934 1.00 54.28 718 TYR A C 1
ATOM 5488 O O . TYR A 1 718 ? 83.331 -61.923 -53.277 1.00 54.28 718 TYR A O 1
ATOM 5496 N N . ARG A 1 719 ? 82.495 -63.958 -53.577 1.00 48.53 719 ARG A N 1
ATOM 5497 C CA . ARG A 1 719 ? 83.556 -64.393 -54.516 1.00 48.53 719 ARG A CA 1
ATOM 5498 C C . ARG A 1 719 ? 83.116 -64.708 -55.951 1.00 48.53 719 ARG A C 1
ATOM 5500 O O . ARG A 1 719 ? 83.934 -65.193 -56.715 1.00 48.53 719 ARG A O 1
ATOM 5507 N N . GLU A 1 720 ? 81.863 -64.425 -56.310 1.00 47.31 720 GLU A N 1
ATOM 5508 C CA . GLU A 1 720 ? 81.304 -64.705 -57.654 1.00 47.31 720 GLU A CA 1
ATOM 5509 C C . GLU A 1 720 ? 80.550 -63.507 -58.272 1.00 47.31 720 GLU A C 1
ATOM 5511 O O . GLU A 1 720 ? 79.902 -63.651 -59.301 1.00 47.31 720 GLU A O 1
ATOM 5516 N N . ARG A 1 721 ? 80.626 -62.309 -57.670 1.00 43.41 721 ARG A N 1
ATOM 5517 C CA . ARG A 1 721 ? 80.033 -61.066 -58.218 1.00 43.41 721 ARG A CA 1
ATOM 5518 C C . ARG A 1 721 ? 81.054 -59.948 -58.468 1.00 43.41 721 ARG A C 1
ATOM 5520 O O . ARG A 1 721 ? 80.688 -58.782 -58.468 1.00 43.41 721 ARG A O 1
ATOM 5527 N N . LEU A 1 722 ? 82.327 -60.301 -58.660 1.00 53.25 722 LEU A N 1
ATOM 5528 C CA . LEU A 1 722 ? 83.383 -59.352 -59.048 1.00 53.25 722 LEU A CA 1
ATOM 5529 C C . LEU A 1 722 ? 83.769 -59.420 -60.538 1.00 53.25 722 LEU A C 1
ATOM 5531 O O . LEU A 1 722 ? 84.533 -58.571 -60.977 1.00 53.25 722 LEU A O 1
ATOM 5535 N N . ASP A 1 723 ? 83.222 -60.370 -61.308 1.00 49.34 723 ASP A N 1
ATOM 5536 C CA . ASP A 1 723 ? 83.617 -60.606 -62.710 1.00 49.34 723 ASP A CA 1
ATOM 5537 C C . ASP A 1 723 ? 82.509 -60.336 -63.754 1.00 49.34 723 ASP A C 1
ATOM 5539 O O . ASP A 1 723 ? 82.758 -60.498 -64.947 1.00 49.34 723 ASP A O 1
ATOM 5543 N N . GLN A 1 724 ? 81.288 -59.944 -63.353 1.00 39.66 724 GLN A N 1
ATOM 5544 C CA . GLN A 1 724 ? 80.165 -59.697 -64.284 1.00 39.66 724 GLN A CA 1
ATOM 5545 C C . GLN A 1 724 ? 79.280 -58.496 -63.887 1.00 39.66 724 GLN A C 1
ATOM 5547 O O . GLN A 1 724 ? 78.065 -58.615 -63.741 1.00 39.66 724 GLN A O 1
ATOM 5552 N N . GLU A 1 725 ? 79.881 -57.307 -63.771 1.00 41.66 725 GLU A N 1
ATOM 5553 C CA . GLU A 1 725 ? 79.168 -56.070 -64.127 1.00 41.66 725 GLU A CA 1
ATOM 5554 C C . GLU A 1 725 ? 79.234 -55.910 -65.653 1.00 41.66 725 GLU A C 1
ATOM 5556 O O . GLU A 1 725 ? 80.256 -55.509 -66.206 1.00 41.66 725 GLU A O 1
ATOM 5561 N N . GLY A 1 726 ? 78.150 -56.276 -66.341 1.00 33.94 726 GLY A N 1
ATOM 5562 C CA . GLY A 1 726 ? 78.085 -56.269 -67.802 1.00 33.94 726 GLY A CA 1
ATOM 5563 C C . GLY A 1 726 ? 76.654 -56.324 -68.333 1.00 33.94 726 GLY A C 1
ATOM 5564 O O . GLY A 1 726 ? 76.217 -57.385 -68.748 1.00 33.94 726 GLY A O 1
ATOM 5565 N N . GLU A 1 727 ? 75.996 -55.157 -68.335 1.00 32.19 727 GLU A N 1
ATOM 5566 C CA . GLU A 1 727 ? 74.799 -54.777 -69.120 1.00 32.19 727 GLU A CA 1
ATOM 5567 C C . GLU A 1 727 ? 73.480 -55.583 -68.973 1.00 32.19 727 GLU A C 1
ATOM 5569 O O . GLU A 1 727 ? 73.458 -56.804 -68.908 1.00 32.19 727 GLU A O 1
ATOM 5574 N N . GLY A 1 728 ? 72.335 -54.880 -69.075 1.00 31.39 728 GLY A N 1
ATOM 5575 C CA . GLY A 1 728 ? 71.139 -55.460 -69.724 1.00 31.39 728 GLY A CA 1
ATOM 5576 C C . GLY A 1 728 ? 69.784 -55.453 -68.990 1.00 31.39 728 GLY A C 1
ATOM 5577 O O . GLY A 1 728 ? 69.362 -56.478 -68.480 1.00 31.39 728 GLY A O 1
ATOM 5578 N N . ARG A 1 729 ? 69.085 -54.307 -69.047 1.00 30.83 729 ARG A N 1
ATOM 5579 C CA . ARG A 1 729 ? 67.670 -54.103 -69.479 1.00 30.83 729 ARG A CA 1
ATOM 5580 C C . ARG A 1 729 ? 66.511 -55.088 -69.158 1.00 30.83 729 ARG A C 1
ATOM 5582 O O . ARG A 1 729 ? 66.560 -56.256 -69.505 1.00 30.83 729 ARG A O 1
ATOM 5589 N N . GLU A 1 730 ? 65.380 -54.438 -68.820 1.00 30.17 730 GLU A N 1
ATOM 5590 C CA . GLU A 1 730 ? 63.976 -54.684 -69.263 1.00 30.17 730 GLU A CA 1
ATOM 5591 C C . GLU A 1 730 ? 63.209 -55.943 -68.783 1.00 30.17 730 GLU A C 1
ATOM 5593 O O . GLU A 1 730 ? 63.769 -57.023 -68.639 1.00 30.17 730 GLU A O 1
ATOM 5598 N N . GLY A 1 731 ? 61.883 -55.803 -68.582 1.00 30.41 731 GLY A N 1
ATOM 5599 C CA . GLY A 1 731 ? 60.952 -56.939 -68.430 1.00 30.41 731 GLY A CA 1
ATOM 5600 C C . GLY A 1 731 ? 59.753 -56.720 -67.489 1.00 30.41 731 GLY A C 1
ATOM 5601 O O . GLY A 1 731 ? 59.899 -56.766 -6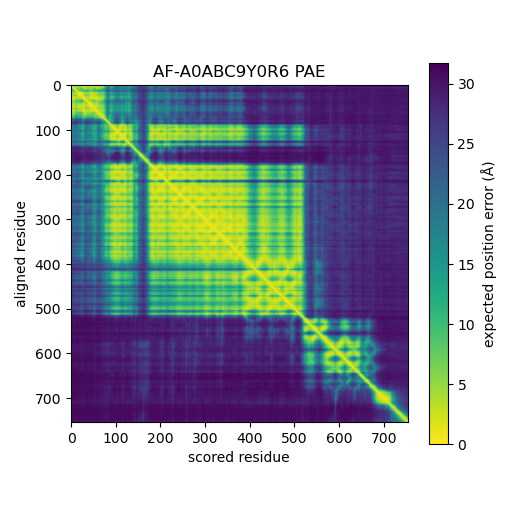6.275 1.00 30.41 731 GLY A O 1
ATOM 5602 N N . GLU A 1 732 ? 58.574 -56.513 -68.076 1.00 29.89 732 GLU A N 1
ATOM 5603 C CA . GLU A 1 732 ? 57.222 -56.384 -67.487 1.00 29.89 732 GLU A CA 1
ATOM 5604 C C . GLU A 1 732 ? 56.688 -57.666 -66.787 1.00 29.89 732 GLU A C 1
ATOM 5606 O O . GLU A 1 732 ? 57.288 -58.730 -66.921 1.00 29.89 732 GLU A O 1
ATOM 5611 N N . GLY A 1 733 ? 55.498 -57.614 -66.148 1.00 28.67 733 GLY A N 1
ATOM 5612 C CA . GLY A 1 733 ? 54.649 -58.824 -66.026 1.00 28.67 733 GLY A CA 1
ATOM 5613 C C . GLY A 1 733 ? 53.650 -58.947 -64.855 1.00 28.67 733 GLY A C 1
ATOM 5614 O O . GLY A 1 733 ? 53.993 -59.461 -63.801 1.00 28.67 733 GLY A O 1
ATOM 5615 N N . GLN A 1 734 ? 52.409 -58.525 -65.114 1.00 30.23 734 GLN A N 1
ATOM 5616 C CA . GLN A 1 734 ? 51.082 -58.813 -64.512 1.00 30.23 734 GLN A CA 1
ATOM 5617 C C . GLN A 1 734 ? 50.789 -60.025 -63.567 1.00 30.23 734 GLN A C 1
ATOM 5619 O O . GLN A 1 734 ? 51.288 -61.125 -63.771 1.00 30.23 734 GLN A O 1
ATOM 5624 N N . GLU A 1 735 ? 49.786 -59.780 -62.688 1.00 31.20 735 GLU A N 1
ATOM 5625 C CA . GLU A 1 735 ? 48.600 -60.621 -62.309 1.00 31.20 735 GLU A CA 1
ATOM 5626 C C . GLU A 1 735 ? 48.776 -61.926 -61.482 1.00 31.20 735 GLU A C 1
ATOM 5628 O O . GLU A 1 735 ? 49.800 -62.590 -61.558 1.00 31.20 735 GLU A O 1
ATOM 5633 N N . GLY A 1 736 ? 47.812 -62.378 -60.653 1.00 30.36 736 GLY A N 1
ATOM 5634 C CA . GLY A 1 736 ? 46.503 -61.832 -60.223 1.00 30.36 736 GLY A CA 1
ATOM 5635 C C . GLY A 1 736 ? 45.694 -62.846 -59.362 1.00 30.36 736 GLY A C 1
ATOM 5636 O O . GLY A 1 736 ? 46.005 -64.029 -59.416 1.00 30.36 736 GLY A O 1
ATOM 5637 N N . GLU A 1 737 ? 44.666 -62.375 -58.621 1.00 31.81 737 GLU A N 1
ATOM 5638 C CA . GLU A 1 737 ? 43.548 -63.135 -57.965 1.00 31.81 737 GLU A CA 1
ATOM 5639 C C . GLU A 1 737 ? 43.900 -64.205 -56.877 1.00 31.81 737 GLU A C 1
ATOM 5641 O O . GLU A 1 737 ? 44.993 -64.755 -56.859 1.00 31.81 737 GLU A O 1
ATOM 5646 N N . GLY A 1 738 ? 43.057 -64.554 -55.884 1.00 28.73 738 GLY A N 1
ATOM 5647 C CA . GLY A 1 738 ? 41.713 -64.096 -55.477 1.00 28.73 738 GLY A CA 1
ATOM 5648 C C . GLY A 1 738 ? 41.161 -64.877 -54.246 1.00 28.73 738 GLY A C 1
ATOM 5649 O O . GLY A 1 738 ? 41.902 -65.632 -53.622 1.00 28.73 738 GLY A O 1
ATOM 5650 N N . GLU A 1 739 ? 39.853 -64.723 -53.972 1.00 31.50 739 GLU A N 1
ATOM 5651 C CA . GLU A 1 739 ? 38.978 -65.439 -52.994 1.00 31.50 739 GLU A CA 1
ATOM 5652 C C . GLU A 1 739 ? 38.907 -64.995 -51.504 1.00 31.50 739 GLU A C 1
ATOM 5654 O O . GLU A 1 739 ? 39.824 -64.401 -50.943 1.00 31.50 739 GLU A O 1
ATOM 5659 N N . ASP A 1 740 ? 37.718 -65.235 -50.915 1.00 31.08 740 ASP A N 1
ATOM 5660 C CA . ASP A 1 740 ? 37.093 -64.546 -49.757 1.00 31.08 740 ASP A CA 1
ATOM 5661 C C . ASP A 1 740 ? 36.347 -65.584 -48.826 1.00 31.08 740 ASP A C 1
ATOM 5663 O O . ASP A 1 740 ? 36.713 -66.762 -48.887 1.00 31.08 740 ASP A O 1
ATOM 5667 N N . PRO A 1 741 ? 35.398 -65.278 -47.897 1.00 58.00 741 PRO A N 1
ATOM 5668 C CA . PRO A 1 741 ? 35.386 -65.833 -46.528 1.00 58.00 741 PRO A CA 1
ATOM 5669 C C . PRO A 1 741 ? 34.244 -66.864 -46.281 1.00 58.00 741 PRO A C 1
ATOM 5671 O O . PRO A 1 741 ? 33.493 -67.164 -47.214 1.00 58.00 741 PRO A O 1
ATOM 5674 N N . PRO A 1 742 ? 34.050 -67.434 -45.055 1.00 50.44 742 PRO A N 1
ATOM 5675 C CA . PRO A 1 742 ? 33.103 -66.791 -44.106 1.00 50.44 742 PRO A CA 1
ATOM 5676 C C . PRO A 1 742 ? 33.211 -67.134 -42.580 1.00 50.44 742 PRO A C 1
ATOM 5678 O O . PRO A 1 742 ? 33.613 -68.222 -42.183 1.00 50.44 742 PRO A O 1
ATOM 5681 N N . SER A 1 743 ? 32.631 -66.254 -41.741 1.00 33.41 743 SER A N 1
ATOM 5682 C CA . SER A 1 743 ? 31.755 -66.545 -40.562 1.00 33.41 743 SER A CA 1
ATOM 5683 C C . SER A 1 743 ? 32.211 -67.322 -39.299 1.00 33.41 743 SER A C 1
ATOM 5685 O O . SER A 1 743 ? 32.868 -68.354 -39.368 1.00 33.41 743 SER A O 1
ATOM 5687 N N . GLY A 1 744 ? 31.668 -66.907 -38.138 1.00 32.16 744 GLY A N 1
ATOM 5688 C CA . GLY A 1 744 ? 31.589 -67.713 -36.905 1.00 32.16 744 GLY A CA 1
ATOM 5689 C C . GLY A 1 744 ? 31.056 -66.944 -35.680 1.00 32.16 744 GLY A C 1
ATOM 5690 O O . GLY A 1 744 ? 31.821 -66.262 -35.007 1.00 32.16 744 GLY A O 1
ATOM 5691 N N . GLU A 1 745 ? 29.756 -67.049 -35.387 1.00 35.00 745 GLU A N 1
ATOM 5692 C CA . GLU A 1 745 ? 29.078 -66.430 -34.225 1.00 35.00 745 GLU A CA 1
ATOM 5693 C C . GLU A 1 745 ? 29.174 -67.284 -32.941 1.00 35.00 745 GLU A C 1
ATOM 5695 O O . GLU A 1 745 ? 29.380 -68.494 -33.026 1.00 35.00 745 GLU A O 1
ATOM 5700 N N . THR A 1 746 ? 28.914 -66.699 -31.758 1.00 34.66 746 THR A N 1
ATOM 5701 C CA . THR A 1 746 ? 27.915 -67.193 -30.763 1.00 34.66 746 THR A CA 1
ATOM 5702 C C . THR A 1 746 ? 27.770 -66.245 -29.553 1.00 34.66 746 THR A C 1
ATOM 5704 O O . THR A 1 746 ? 28.629 -65.400 -29.314 1.00 34.66 746 THR A O 1
ATOM 5707 N N . ALA A 1 747 ? 26.655 -66.354 -28.814 1.00 34.31 747 ALA A N 1
ATOM 5708 C CA . ALA A 1 747 ? 26.204 -65.421 -27.765 1.00 34.31 747 ALA A CA 1
ATOM 5709 C C . ALA A 1 747 ? 25.804 -66.135 -26.448 1.00 34.31 747 ALA A C 1
ATOM 5711 O O . ALA A 1 747 ? 25.732 -67.362 -26.433 1.00 34.31 747 ALA A O 1
ATOM 5712 N N . GLY A 1 748 ? 25.455 -65.376 -25.390 1.00 33.88 748 GLY A N 1
ATOM 5713 C CA . GLY A 1 748 ? 24.562 -65.851 -24.308 1.00 33.88 748 GLY A CA 1
ATOM 5714 C C . GLY A 1 748 ? 24.852 -65.384 -22.864 1.00 33.88 748 GLY A C 1
ATOM 5715 O O . GLY A 1 748 ? 25.861 -65.796 -22.312 1.00 33.88 748 GLY A O 1
ATOM 5716 N N . GLU A 1 749 ? 23.909 -64.607 -22.289 1.00 36.53 749 GLU A N 1
ATOM 5717 C CA . GLU A 1 749 ? 23.357 -64.637 -20.894 1.00 36.53 749 GLU A CA 1
ATOM 5718 C C . GLU A 1 749 ? 24.308 -64.535 -19.654 1.00 36.53 749 GLU A C 1
ATOM 5720 O O . GLU A 1 749 ? 25.465 -64.925 -19.702 1.00 36.53 749 GLU A O 1
ATOM 5725 N N . GLY A 1 750 ? 23.926 -64.027 -18.464 1.00 33.44 750 GLY A N 1
ATOM 5726 C CA . GLY A 1 750 ? 22.689 -63.389 -17.969 1.00 33.44 750 GLY A CA 1
ATOM 5727 C C . GLY A 1 750 ? 22.707 -63.139 -16.428 1.00 33.44 750 GLY A C 1
ATOM 5728 O O . GLY A 1 750 ? 23.535 -63.709 -15.726 1.00 33.44 750 GLY A O 1
ATOM 5729 N N . GLU A 1 751 ? 21.758 -62.324 -15.934 1.00 36.38 751 GLU A N 1
ATOM 5730 C CA . GLU A 1 751 ? 21.241 -62.197 -14.536 1.00 36.38 751 GLU A CA 1
ATOM 5731 C C . GLU A 1 751 ? 22.027 -61.504 -13.376 1.00 36.38 751 GLU A C 1
ATOM 5733 O O . GLU A 1 751 ? 23.241 -61.316 -13.379 1.00 36.38 751 GLU A O 1
ATOM 5738 N N . THR A 1 752 ? 21.235 -61.063 -12.381 1.00 43.84 752 THR A N 1
ATOM 5739 C CA . THR A 1 752 ? 21.477 -60.205 -11.188 1.00 43.84 752 THR A CA 1
ATOM 5740 C C . THR A 1 752 ? 20.729 -60.794 -9.961 1.00 43.84 752 THR A C 1
ATOM 5742 O O . THR A 1 752 ? 19.983 -61.755 -10.149 1.00 43.84 752 THR A O 1
ATOM 5745 N N . PRO A 1 753 ? 20.688 -60.167 -8.757 1.00 62.19 753 PRO A N 1
ATOM 5746 C CA . PRO A 1 753 ? 21.714 -59.582 -7.870 1.00 62.19 753 PRO A CA 1
ATOM 5747 C C . PRO A 1 753 ? 21.797 -60.453 -6.559 1.00 62.19 753 PRO A C 1
ATOM 5749 O O . PRO A 1 753 ? 21.714 -61.672 -6.736 1.00 62.19 753 PRO A O 1
ATOM 5752 N N . PRO A 1 754 ? 21.956 -60.010 -5.274 1.00 60.19 754 PRO A N 1
ATOM 5753 C CA . PRO A 1 754 ? 21.754 -58.700 -4.617 1.00 60.19 754 PRO A CA 1
ATOM 5754 C C . PRO A 1 754 ? 23.025 -57.851 -4.423 1.00 60.19 754 PRO A C 1
ATOM 5756 O O . PRO A 1 754 ? 24.132 -58.430 -4.348 1.00 60.19 754 PRO A O 1
#

Radius of gyration: 46.18 Å; Cα contacts (8 Å, |Δi|>4): 1457; chains: 1; bounding box: 118×100×130 Å

Solvent-accessible surface area (backbone atoms only — not comparable to full-atom values): 45134 Å² total; per-residue (Å²): 89,80,48,76,39,67,70,80,80,95,68,87,74,63,64,65,55,52,53,36,51,80,67,70,54,59,25,35,30,36,42,38,31,76,78,53,76,45,73,67,47,51,59,57,55,38,73,69,30,34,86,56,43,81,78,23,45,46,78,35,76,42,78,74,57,53,67,56,52,57,55,68,74,67,58,89,65,90,83,76,89,83,75,64,97,85,64,79,50,52,62,89,56,13,57,66,61,70,15,64,38,73,49,96,85,33,39,40,22,8,15,38,28,10,53,50,21,19,10,11,37,36,41,38,44,84,90,67,83,44,75,46,78,44,72,39,68,61,72,62,98,53,80,69,56,37,74,85,60,69,80,64,72,80,74,72,85,77,79,77,87,68,88,81,84,89,78,85,74,86,79,82,81,16,53,38,41,30,17,13,56,13,42,26,48,41,45,45,95,96,46,54,32,36,41,26,9,9,27,61,31,94,43,16,6,21,36,38,32,32,39,54,52,96,60,98,61,72,74,40,81,78,48,74,52,66,50,93,42,76,61,9,27,16,18,56,26,52,40,50,39,58,50,100,78,31,44,48,28,41,38,35,10,14,22,56,26,70,80,84,38,32,10,18,32,28,39,34,26,29,73,50,99,95,41,76,42,85,72,50,58,42,66,67,71,77,79,29,43,69,9,20,19,23,57,16,59,25,47,32,44,57,71,65,45,84,78,38,43,24,37,41,36,8,14,19,41,17,79,91,32,18,7,24,36,34,34,27,45,34,41,100,87,44,64,48,63,56,64,81,45,79,46,52,18,60,77,78,44,70,90,47,32,28,22,24,54,36,52,47,20,75,46,56,81,86,78,44,53,48,45,22,38,39,32,30,32,68,97,46,72,50,78,46,75,63,57,50,27,31,45,61,51,80,44,78,50,51,48,61,81,66,82,63,64,57,32,27,68,53,76,32,90,83,25,48,69,35,40,37,36,44,34,37,39,31,42,69,38,33,78,58,53,72,67,85,62,78,61,48,32,34,38,37,38,29,41,30,76,95,40,100,70,47,79,43,22,59,76,77,79,37,45,58,50,74,51,76,44,78,50,47,74,45,77,49,74,49,79,47,53,36,34,31,59,36,56,48,96,69,81,82,64,83,87,47,72,45,54,46,77,45,70,67,85,90,55,90,80,43,67,44,71,44,89,80,52,71,64,81,73,73,89,77,79,77,84,80,83,75,86,80,66,64,74,53,84,73,58,68,55,47,81,48,72,53,74,67,86,68,91,90,58,71,95,81,74,73,90,73,46,61,52,74,48,76,47,76,58,77,85,89,81,50,75,46,79,41,79,43,90,89,26,62,88,76,84,89,85,48,98,89,55,88,73,93,75,90,72,39,66,35,53,38,63,47,67,84,54,84,79,49,60,78,58,85,58,56,71,45,69,53,73,60,82,72,72,56,57,48,88,95,74,47,74,46,74,78,77,40,80,46,68,79,62,97,74,88,80,85,89,75,87,88,81,86,82,72,74,45,84,43,78,45,69,56,69,88,87,77,88,53,45,45,41,54,51,80,88,86,86,88,89,83,83,65,68,67,57,59,55,51,50,55,57,50,52,55,53,52,53,52,52,51,52,51,48,43,56,74,69,42,71,88,70,76,78,93,78,78,76,85,86,70,91,74,86,82,84,88,83,88,86,85,89,77,90,84,91,84,89,83,89,86,88,89,87,83,90,84,94,82,85,135

Foldseek 3Di:
DEAEDADADPDDDLVVQVVCVVVVHAYAYEHEADRCPDPVSLVRRQSNGDPPSVVRYHYYNHPVCVVVVVVVVPQPDDDDQPPDPRDWAAQPQQPWQLEWDAWPNWIKTKRQPGGLSLIWIWIQDPPPRHIDTAGFDKPDPDADDHPVDDPPDPPPPPPPDDDDDDDDDDDDHIHRQRWRLYKDWFQDVPWTKMKTWRLCRVQFIKIWIWTDDPDPDHIDTDDMDTHDDRNQSWQNYWDFFDAPRGGLWIKIKSQQDFPPFFGIKIWIWGDDPNDTDTDDIAGDDTRCRNQRWQLEKEWAQDQAQPRFIKMKIWRQPPPVQLTKIFIWDGDVRGTDNDTPDMGGSCVVPNPWGRWQNYKYWHDDPPPQQHIWIWTDTDVDIDIHDGFWEKQKDKDKAKVVNDDPVCLAQPVDQQHDKIKIKIKMAIDTSRVRGDDDQAFWKKKKKAKPPVDPDGQWPQVPPHRMDIDTDRNDHGMDMDITMITGGHHDPDPPDDIDMWMDIDTDPPDPHHHDYDPVNDRPDDPPPDPDDDDPDLADQDDQKDKDKAADDDPVDDPPPDPPRIDIDIDGDDWDWAKDKDKDPPFDPDDDDDPVDDDDDDGKTKIKMDTPDDRRHNDFWDWDWDWDDDDQADPPGDGDPDWDKDKDDDDDDPDDDDDDDDGDTDIDTDDDDDIIMMITDDDDDDDDDCVVVVVVVVVVVVVVVVVVVVVCVVVCVVDDDPPPPPPDPDDDDDDDDDYDDDDDDDDDDDDDDDDDDD

Secondary structure (DSSP, 8-state):
-EEEESS--S---THHHHHHHHTT---EEEEESGGG-SHHHHHHHHTTSPSSHHHHEEEESSGGGHHHHHHHHH-----STT-STT---SSTT--EEEEEEEETTEEEEEETTHHHHTBEEEEEETTTTEEEEEEPPPSSS-EEE-TT--------------SS---------EE---B-SEEEEEEETTEEEEEEEETTGGGT-EEEEEEPPSSSPPPEEEEEEE-SSTTS-TTSEEEEEEETTEEEEEEEEEEEEE-SS-EEEEEEEEEETTEEEEEEEE---TT-TT--BTSEEEEEE-SSSSSPPEEEEEETTHHHHT-EEEEEEEETTEEEEEEEEEEEHHHHSTT---TTSEEEEEE-SSSSSS-EEEEEETTEEEEEPP--EEEEEEEEEEESSS--GGGTSSS-SS-EEEEEEEEEEEEES-TT--S---SPEEEEEEESTT-SS-S-BSSSS-SEEEEEE--SSEEEEEEEEEEE-S--S--SSPP-EEEEEEPPTT-SSS-EE-TT---S-------------TTS---SEEEEEEE---TTS-TT--SSSEEEEEEEP-----EEEEE-TTS------BTTB---------EEEEESSPPPTTPPPPEEEEEEE--SEEGGGEE-PPPEEEESS----------SS-EEEEEEE--TT---BEEEE---------HHHHHHHHHHHHHHHHHHHHHHHHTTTT-S-SSSSSS-------------------------------